Protein AF-A0A2U2SMM6-F1 (afdb_monomer)

pLDDT: mean 83.68, std 15.97, range [36.59, 98.62]

Nearest PDB structures (foldseek):
  8pn9-assembly1_A  TM=6.850E-01  e=2.943E-07  Homo sapiens
  6s7o-assembly1_A  TM=6.054E-01  e=4.670E-07  Homo sapiens
  8b6l-assembly1_I  TM=5.921E-01  e=6.266E-07  Homo sapiens
  1nep-assembly1_A  TM=5.603E-01  e=4.856E-01  Bos taurus
  5dmy-assembly1_C  TM=5.297E-01  e=3.328E-01  Bifidobacterium bifidum

Structure (mmCIF, N/CA/C/O backbone):
data_AF-A0A2U2SMM6-F1
#
_entry.id   AF-A0A2U2SMM6-F1
#
loop_
_atom_site.group_PDB
_atom_site.id
_atom_site.type_symbol
_atom_site.label_atom_id
_atom_site.label_alt_id
_atom_site.label_comp_id
_atom_site.label_asym_id
_atom_site.label_entity_id
_atom_site.label_seq_id
_atom_site.pdbx_PDB_ins_code
_atom_site.Cartn_x
_atom_site.Cartn_y
_atom_site.Cartn_z
_atom_site.occupancy
_atom_site.B_iso_or_equiv
_atom_site.auth_seq_id
_atom_site.auth_comp_id
_atom_site.auth_asym_id
_atom_site.auth_atom_id
_atom_site.pdbx_PDB_model_num
ATOM 1 N N . MET A 1 1 ? -39.827 -13.738 18.208 1.00 89.69 1 MET A N 1
ATOM 2 C CA . MET A 1 1 ? -39.353 -12.750 17.206 1.00 89.69 1 MET A CA 1
ATOM 3 C C . MET A 1 1 ? -38.226 -11.837 17.709 1.00 89.69 1 MET A C 1
ATOM 5 O O . MET A 1 1 ? -37.114 -12.010 17.239 1.00 89.69 1 MET A O 1
ATOM 9 N N . ARG A 1 2 ? -38.421 -10.936 18.695 1.00 92.25 2 ARG A N 1
ATOM 10 C CA . ARG A 1 2 ? -37.373 -9.971 19.138 1.00 92.25 2 ARG A CA 1
ATOM 11 C C . ARG A 1 2 ? -36.010 -10.587 19.500 1.00 92.25 2 ARG A C 1
ATOM 13 O O . ARG A 1 2 ? -34.986 -9.993 19.198 1.00 92.25 2 ARG A O 1
ATOM 20 N N . SER A 1 3 ? -35.983 -11.757 20.148 1.00 95.44 3 SER A N 1
ATOM 21 C CA . SER A 1 3 ? -34.712 -12.427 20.472 1.00 95.44 3 SER A CA 1
ATOM 22 C C . SER A 1 3 ? -34.018 -13.029 19.252 1.00 95.44 3 SER A C 1
ATOM 24 O O . SER A 1 3 ? -32.798 -13.048 19.218 1.00 95.44 3 SER A O 1
ATOM 26 N N . ILE A 1 4 ? -34.787 -13.505 18.271 1.00 96.56 4 ILE A N 1
ATOM 27 C CA . ILE A 1 4 ? -34.250 -14.045 17.018 1.00 96.56 4 ILE A CA 1
ATOM 28 C C . ILE A 1 4 ? -33.611 -12.903 16.225 1.00 96.56 4 ILE A C 1
ATOM 30 O O . ILE A 1 4 ? -32.449 -13.004 15.860 1.00 96.56 4 ILE A O 1
ATOM 34 N N . VAL A 1 5 ? -34.322 -11.777 16.071 1.00 96.00 5 VAL A N 1
ATOM 35 C CA . VAL A 1 5 ? -33.791 -10.576 15.399 1.00 96.00 5 VAL A CA 1
ATOM 36 C C . VAL A 1 5 ? -32.509 -10.094 16.075 1.00 96.00 5 VAL A C 1
ATOM 38 O O . VAL A 1 5 ? -31.534 -9.826 15.392 1.00 96.00 5 VAL A O 1
ATOM 41 N N . PHE A 1 6 ? -32.482 -10.050 17.411 1.00 96.44 6 PHE A N 1
ATOM 42 C CA . PHE A 1 6 ? -31.281 -9.672 18.155 1.00 96.44 6 PHE A CA 1
ATOM 43 C C . PHE A 1 6 ? -30.068 -10.540 17.796 1.00 96.44 6 PHE A C 1
ATOM 45 O O . PHE A 1 6 ? -29.010 -10.002 17.486 1.00 96.44 6 PHE A O 1
ATOM 52 N N . TRP A 1 7 ? -30.220 -11.867 17.833 1.00 97.38 7 TRP A N 1
ATOM 53 C CA . TRP A 1 7 ? -29.115 -12.781 17.543 1.00 97.38 7 TRP A CA 1
ATOM 54 C C . TRP A 1 7 ? -28.696 -12.736 16.076 1.00 97.38 7 TRP A C 1
ATOM 56 O O . TRP A 1 7 ? -27.502 -12.736 15.809 1.00 97.38 7 TRP A O 1
ATOM 66 N N . ILE A 1 8 ? -29.642 -12.595 15.143 1.00 97.50 8 ILE A N 1
ATOM 67 C CA . ILE A 1 8 ? -29.329 -12.384 13.724 1.00 97.50 8 ILE A CA 1
ATOM 68 C C . ILE A 1 8 ? -28.509 -11.102 13.549 1.00 97.50 8 ILE A C 1
ATOM 70 O O . ILE A 1 8 ? -27.441 -11.145 12.948 1.00 97.50 8 ILE A O 1
ATOM 74 N N . SER A 1 9 ? -28.953 -9.973 14.112 1.00 96.06 9 SER A N 1
ATOM 75 C CA . SER A 1 9 ? -28.214 -8.708 14.028 1.00 96.06 9 SER A CA 1
ATOM 76 C C . SER A 1 9 ? -26.827 -8.810 14.663 1.00 96.06 9 SER A C 1
ATOM 78 O O . SER A 1 9 ? -25.858 -8.334 14.083 1.00 96.06 9 SER A O 1
ATOM 80 N N . PHE A 1 10 ? -26.714 -9.455 15.825 1.00 97.56 10 PHE A N 1
ATOM 81 C CA . PHE A 1 10 ? -25.431 -9.681 16.489 1.00 97.56 10 PHE A CA 1
ATOM 82 C C . PHE A 1 10 ? -24.476 -10.504 15.617 1.00 97.56 10 PHE A C 1
ATOM 84 O O . PHE A 1 10 ? -23.332 -10.100 15.417 1.00 97.56 10 PHE A O 1
ATOM 91 N N . THR A 1 11 ? -24.950 -11.619 15.057 1.00 97.69 11 THR A N 1
ATOM 92 C CA . THR A 1 11 ? -24.158 -12.476 14.170 1.00 97.69 11 THR A CA 1
ATOM 93 C C . THR A 1 11 ? -23.747 -11.739 12.900 1.00 97.69 11 THR A C 1
ATOM 95 O O . THR A 1 11 ? -22.588 -11.827 12.516 1.00 97.69 11 THR A O 1
ATOM 98 N N . LEU A 1 12 ? -24.642 -10.967 12.276 1.00 97.25 12 LEU A N 1
ATOM 99 C CA . LEU A 1 12 ? -24.312 -10.178 11.085 1.00 97.25 12 LEU A CA 1
ATOM 100 C C . LEU A 1 12 ? -23.238 -9.123 11.373 1.00 97.25 12 LEU A C 1
ATOM 102 O O . LEU A 1 12 ? -22.287 -9.010 10.605 1.00 97.25 12 LEU A O 1
ATOM 106 N N . VAL A 1 13 ? -23.345 -8.397 12.492 1.00 96.44 13 VAL A N 1
ATOM 107 C CA . VAL A 1 13 ? -22.316 -7.427 12.905 1.00 96.44 13 VAL A CA 1
ATOM 108 C C . VAL A 1 13 ? -20.984 -8.131 13.164 1.00 96.44 13 VAL A C 1
ATOM 110 O O . VAL A 1 13 ? -19.951 -7.641 12.723 1.00 96.44 13 VAL A O 1
ATOM 113 N N . LEU A 1 14 ? -20.993 -9.295 13.823 1.00 97.00 14 LEU A N 1
ATOM 114 C CA . LEU A 1 14 ? -19.779 -10.069 14.091 1.00 97.00 14 LEU A CA 1
ATOM 115 C C . LEU A 1 14 ? -19.124 -10.602 12.806 1.00 97.00 14 LEU A C 1
ATOM 117 O O . LEU A 1 14 ? -17.906 -10.536 12.679 1.00 97.00 14 LEU A O 1
ATOM 121 N N . LEU A 1 15 ? -19.909 -11.108 11.852 1.00 96.44 15 LEU A N 1
ATOM 122 C CA . LEU A 1 15 ? -19.394 -11.595 10.568 1.00 96.44 15 LEU A CA 1
ATOM 123 C C . LEU A 1 15 ? -18.838 -10.451 9.716 1.00 96.44 15 LEU A C 1
ATOM 125 O O . LEU A 1 15 ? -17.751 -10.584 9.165 1.00 96.44 15 LEU A O 1
ATOM 129 N N . ALA A 1 16 ? -19.537 -9.314 9.654 1.00 95.19 16 ALA A N 1
ATOM 130 C CA . ALA A 1 16 ? -19.045 -8.124 8.964 1.00 95.19 16 ALA A CA 1
ATOM 131 C C . ALA A 1 16 ? -17.757 -7.593 9.610 1.00 95.19 16 ALA A C 1
ATOM 133 O O . ALA A 1 16 ? -16.803 -7.262 8.914 1.00 95.19 16 ALA A O 1
ATOM 134 N N . ALA A 1 17 ? -17.693 -7.573 10.941 1.00 93.81 17 ALA A N 1
ATOM 135 C CA . ALA A 1 17 ? -16.488 -7.221 11.676 1.00 93.81 17 ALA A CA 1
ATOM 136 C C . ALA A 1 17 ? -15.315 -8.156 11.372 1.00 93.81 17 ALA A C 1
ATOM 138 O O . ALA A 1 17 ? -14.213 -7.684 11.100 1.00 93.81 17 ALA A O 1
ATOM 139 N N . LEU A 1 18 ? -15.543 -9.472 11.398 1.00 95.25 18 LEU A N 1
ATOM 140 C CA . LEU A 1 18 ? -14.524 -10.457 11.049 1.00 95.25 18 LEU A CA 1
ATOM 141 C C . LEU A 1 18 ? -14.040 -10.228 9.614 1.00 95.25 18 LEU A C 1
ATOM 143 O O . LEU A 1 18 ? -12.838 -10.133 9.391 1.00 95.25 18 LEU A O 1
ATOM 147 N N . ALA A 1 19 ? -14.961 -10.042 8.665 1.00 94.06 19 ALA A N 1
ATOM 148 C CA . ALA A 1 19 ? -14.625 -9.780 7.271 1.00 94.06 19 ALA A CA 1
ATOM 149 C C . ALA A 1 19 ? -13.819 -8.476 7.090 1.00 94.06 19 ALA A C 1
ATOM 151 O O . ALA A 1 19 ? -12.854 -8.442 6.337 1.00 94.06 19 ALA A O 1
ATOM 152 N N . LEU A 1 20 ? -14.148 -7.394 7.791 1.00 92.88 20 LEU A N 1
ATOM 153 C CA . LEU A 1 20 ? -13.409 -6.135 7.640 1.00 92.88 20 LEU A CA 1
ATOM 154 C C . LEU A 1 20 ? -12.051 -6.147 8.362 1.00 92.88 20 LEU A C 1
ATOM 156 O O . LEU A 1 20 ? -11.083 -5.583 7.856 1.00 92.88 20 LEU A O 1
ATOM 160 N N . THR A 1 21 ? -11.956 -6.805 9.521 1.00 92.44 21 THR A N 1
ATOM 161 C CA . THR A 1 21 ? -10.705 -6.888 10.304 1.00 92.44 21 THR A CA 1
ATOM 162 C C . THR A 1 21 ? -9.704 -7.895 9.733 1.00 92.44 21 THR A C 1
ATOM 164 O O . THR A 1 21 ? -8.502 -7.725 9.933 1.00 92.44 21 THR A O 1
ATOM 167 N N . THR A 1 22 ? -10.171 -8.910 8.996 1.00 95.50 22 THR A N 1
ATOM 168 C CA . THR A 1 22 ? -9.312 -9.891 8.301 1.00 95.50 22 THR A CA 1
ATOM 169 C C . THR A 1 22 ? -9.008 -9.529 6.844 1.00 95.50 22 THR A C 1
ATOM 171 O O . THR A 1 22 ? -8.208 -10.205 6.200 1.00 95.50 22 THR A O 1
ATOM 174 N N . TYR A 1 23 ? -9.547 -8.418 6.333 1.00 93.75 23 TYR A N 1
ATOM 175 C CA . TYR A 1 23 ? -9.072 -7.846 5.075 1.00 93.75 23 TYR A CA 1
ATOM 176 C C . TYR A 1 23 ? -7.577 -7.521 5.182 1.00 93.75 23 TYR A C 1
ATOM 178 O O . TYR A 1 23 ? -7.155 -6.809 6.103 1.00 93.75 23 TYR A O 1
ATOM 186 N N . ARG A 1 24 ? -6.783 -8.005 4.226 1.00 93.12 24 ARG A N 1
ATOM 187 C CA . ARG A 1 24 ? -5.315 -7.894 4.179 1.00 93.12 24 ARG A CA 1
ATOM 188 C C . ARG A 1 24 ? -4.591 -8.628 5.308 1.00 93.12 24 ARG A C 1
ATOM 190 O O . ARG A 1 24 ? -3.498 -8.234 5.713 1.00 93.12 24 ARG A O 1
ATOM 197 N N . ILE A 1 25 ? -5.201 -9.672 5.873 1.00 95.62 25 ILE A N 1
ATOM 198 C CA . ILE A 1 25 ? -4.569 -10.430 6.961 1.00 95.62 25 ILE A CA 1
ATOM 199 C C . ILE A 1 25 ? -3.260 -11.097 6.516 1.00 95.62 25 ILE A C 1
ATOM 201 O O . ILE A 1 25 ? -2.358 -11.235 7.339 1.00 95.62 25 ILE A O 1
ATOM 205 N N . ASP A 1 26 ? -3.113 -11.442 5.236 1.00 95.94 26 ASP A N 1
ATOM 206 C CA . ASP A 1 26 ? -1.915 -12.099 4.703 1.00 95.94 26 ASP A CA 1
ATOM 207 C C . ASP A 1 26 ? -0.988 -11.152 3.930 1.00 95.94 26 ASP A C 1
ATOM 209 O O . ASP A 1 26 ? -0.056 -11.587 3.264 1.00 95.94 26 ASP A O 1
ATOM 213 N N . GLU A 1 27 ? -1.211 -9.838 4.026 1.00 93.06 27 GLU A N 1
ATOM 214 C CA . GLU A 1 27 ? -0.372 -8.858 3.340 1.00 93.06 27 GLU A CA 1
ATOM 215 C C . GLU A 1 27 ? 1.098 -8.984 3.790 1.00 93.06 27 GLU A C 1
ATOM 217 O O . GLU A 1 27 ? 1.369 -8.953 4.999 1.00 93.06 27 GLU A O 1
ATOM 222 N N . PRO A 1 28 ? 2.068 -9.073 2.869 1.00 92.56 28 PRO A N 1
ATOM 223 C CA . PRO A 1 28 ? 3.480 -8.937 3.208 1.00 92.56 28 PRO A CA 1
ATOM 224 C C . PRO A 1 28 ? 3.802 -7.554 3.808 1.00 92.56 28 PRO A C 1
ATOM 226 O O . PRO A 1 28 ? 3.028 -6.603 3.671 1.00 92.56 28 PRO A O 1
ATOM 229 N N . PRO A 1 29 ? 4.949 -7.388 4.490 1.00 89.44 29 PRO A N 1
ATOM 230 C CA . PRO A 1 29 ? 5.309 -6.136 5.154 1.00 89.44 29 PRO A CA 1
ATOM 231 C C . PRO A 1 29 ? 5.836 -5.064 4.183 1.00 89.44 29 PRO A C 1
ATOM 233 O O . PRO A 1 29 ? 6.848 -4.432 4.461 1.00 89.44 29 PRO A O 1
ATOM 236 N N . TRP A 1 30 ? 5.172 -4.836 3.049 1.00 86.06 30 TRP A N 1
ATOM 237 C CA . TRP A 1 30 ? 5.550 -3.796 2.080 1.00 86.06 30 TRP A CA 1
ATOM 238 C C . TRP A 1 30 ? 4.774 -2.479 2.237 1.00 86.06 30 TRP A C 1
ATOM 240 O O . TRP A 1 30 ? 5.051 -1.507 1.530 1.00 86.06 30 TRP A O 1
ATOM 250 N N . GLU A 1 31 ? 3.797 -2.429 3.149 1.00 81.81 31 GLU A N 1
ATOM 251 C CA . GLU A 1 31 ? 3.084 -1.194 3.495 1.00 81.81 31 GLU A CA 1
ATOM 252 C C . GLU A 1 31 ? 3.993 -0.240 4.291 1.00 81.81 31 GLU A C 1
ATOM 254 O O . GLU A 1 31 ? 4.790 -0.692 5.110 1.00 81.81 31 GLU A O 1
ATOM 259 N N . PRO A 1 32 ? 3.881 1.084 4.133 1.00 77.75 32 PRO A N 1
ATOM 260 C CA . PRO A 1 32 ? 4.645 2.023 4.939 1.00 77.75 32 PRO A CA 1
ATOM 261 C C . PRO A 1 32 ? 4.164 2.091 6.398 1.00 77.75 32 PRO A C 1
ATOM 263 O O . PRO A 1 32 ? 3.060 1.677 6.755 1.00 77.75 32 PRO A O 1
ATOM 266 N N . GLY A 1 33 ? 5.005 2.674 7.253 1.00 84.81 33 GLY A N 1
ATOM 267 C CA . GLY A 1 33 ? 4.654 3.015 8.630 1.00 84.81 33 GLY A CA 1
ATOM 268 C C . GLY A 1 33 ? 4.640 1.826 9.594 1.00 84.81 33 GLY A C 1
ATOM 269 O O . GLY A 1 33 ? 5.467 0.918 9.528 1.00 84.81 33 GLY A O 1
ATOM 270 N N . HIS A 1 34 ? 3.717 1.858 10.556 1.00 87.12 34 HIS A N 1
ATOM 271 C CA . HIS A 1 34 ? 3.714 0.916 11.679 1.00 87.12 34 HIS A CA 1
ATOM 272 C C . HIS A 1 34 ? 3.330 -0.518 11.291 1.00 87.12 34 HIS A C 1
ATOM 274 O O . HIS A 1 34 ? 3.773 -1.454 11.958 1.00 87.12 34 HIS A O 1
ATOM 280 N N . GLN A 1 35 ? 2.549 -0.700 10.218 1.00 87.31 35 GLN A N 1
ATOM 281 C CA . GLN A 1 35 ? 2.131 -2.022 9.735 1.00 87.31 35 GLN A CA 1
ATOM 282 C C . GLN A 1 35 ? 3.355 -2.890 9.417 1.00 87.31 35 GLN A C 1
ATOM 284 O O . GLN A 1 35 ? 3.536 -3.947 10.020 1.00 87.31 35 GLN A O 1
ATOM 289 N N . SER A 1 36 ? 4.244 -2.429 8.536 1.00 86.00 36 SER A N 1
ATOM 290 C CA . SER A 1 36 ? 5.443 -3.189 8.169 1.00 86.00 36 SER A CA 1
ATOM 291 C C . SER A 1 36 ? 6.493 -3.230 9.270 1.00 86.00 36 SER A C 1
ATOM 293 O O . SER A 1 36 ? 7.111 -4.272 9.488 1.00 86.00 36 SER A O 1
ATOM 295 N N . PHE A 1 37 ? 6.658 -2.137 10.018 1.00 89.06 37 PHE A N 1
ATOM 296 C CA . PHE A 1 37 ? 7.604 -2.075 11.129 1.00 89.06 37 PHE A CA 1
ATOM 297 C C . PHE A 1 37 ? 7.332 -3.161 12.178 1.00 89.06 37 PHE A C 1
ATOM 299 O O . PHE A 1 37 ? 8.247 -3.891 12.563 1.00 89.06 37 PHE A O 1
ATOM 306 N N . HIS A 1 38 ? 6.077 -3.308 12.615 1.00 92.62 38 HIS A N 1
ATOM 307 C CA . HIS A 1 38 ? 5.708 -4.321 13.605 1.00 92.62 38 HIS A CA 1
ATOM 308 C C . HIS A 1 38 ? 5.650 -5.732 13.014 1.00 92.62 38 HIS A C 1
ATOM 310 O O . HIS A 1 38 ? 5.962 -6.690 13.723 1.00 92.62 38 HIS A O 1
ATOM 316 N N . MET A 1 39 ? 5.331 -5.865 11.723 1.00 92.50 39 MET A N 1
ATOM 317 C CA . MET A 1 39 ? 5.421 -7.142 11.006 1.00 92.50 39 MET A CA 1
ATOM 318 C C . MET A 1 39 ? 6.860 -7.650 10.850 1.00 92.50 39 MET A C 1
ATOM 320 O O . MET A 1 39 ? 7.069 -8.856 10.791 1.00 92.50 39 MET A O 1
ATOM 324 N N . GLY A 1 40 ? 7.859 -6.768 10.825 1.00 87.94 40 GLY A N 1
ATOM 325 C CA . GLY A 1 40 ? 9.264 -7.175 10.877 1.00 87.94 40 GLY A CA 1
ATOM 326 C C . GLY A 1 40 ? 9.735 -7.581 12.279 1.00 87.94 40 GLY A C 1
ATOM 327 O O . GLY A 1 40 ? 10.686 -8.329 12.442 1.00 87.94 40 GLY A O 1
ATOM 328 N N . GLU A 1 41 ? 9.094 -7.093 13.335 1.00 92.31 41 GLU A N 1
ATOM 329 C CA . GLU A 1 41 ? 9.627 -7.237 14.690 1.00 92.31 41 GLU A CA 1
ATOM 330 C C . GLU A 1 41 ? 9.062 -8.447 15.444 1.00 92.31 41 GLU A C 1
ATOM 332 O O . GLU A 1 41 ? 9.787 -9.373 15.807 1.00 92.31 41 GLU A O 1
ATOM 337 N N . TYR A 1 42 ? 7.760 -8.427 15.726 1.00 95.88 42 TYR A N 1
ATOM 338 C CA . TYR A 1 42 ? 7.137 -9.421 16.598 1.00 95.88 42 TYR A CA 1
ATOM 339 C C . TYR A 1 42 ? 7.062 -10.812 15.954 1.00 95.88 42 TYR A C 1
ATOM 341 O O . TYR A 1 42 ? 7.335 -11.788 16.656 1.00 95.88 42 TYR A O 1
ATOM 349 N N . PRO A 1 43 ? 6.776 -10.932 14.641 1.00 95.94 43 PRO A N 1
ATOM 350 C CA . PRO A 1 43 ? 6.918 -12.181 13.892 1.00 95.94 43 PRO A CA 1
ATOM 351 C C . PRO A 1 43 ? 8.294 -12.833 14.012 1.00 95.94 43 PRO A C 1
ATOM 353 O O . PRO A 1 43 ? 8.378 -14.039 14.229 1.00 95.94 43 PRO A O 1
ATOM 356 N N . ARG A 1 44 ? 9.371 -12.045 13.937 1.00 95.31 44 ARG A N 1
ATOM 357 C CA . ARG A 1 44 ? 10.743 -12.541 14.099 1.00 95.31 44 ARG A CA 1
ATOM 358 C C . ARG A 1 44 ? 10.980 -13.078 15.508 1.00 95.31 44 ARG A C 1
ATOM 360 O O . ARG A 1 44 ? 11.442 -14.202 15.673 1.00 95.31 44 ARG A O 1
ATOM 367 N N . ASN A 1 45 ? 10.598 -12.308 16.527 1.00 96.69 45 ASN A N 1
ATOM 368 C CA . ASN A 1 45 ? 10.727 -12.735 17.924 1.00 96.69 45 ASN A CA 1
ATOM 369 C C . ASN A 1 45 ? 9.945 -14.039 18.180 1.00 96.69 45 ASN A C 1
ATOM 371 O O . ASN A 1 45 ? 10.409 -14.920 18.901 1.00 96.69 45 ASN A O 1
ATOM 375 N N . ALA A 1 46 ? 8.772 -14.180 17.554 1.00 97.69 46 ALA A N 1
ATOM 376 C CA . ALA A 1 46 ? 7.951 -15.381 17.627 1.00 97.69 46 ALA A CA 1
ATOM 377 C C . ALA A 1 46 ? 8.601 -16.591 16.937 1.00 97.69 46 ALA A C 1
ATOM 379 O O . ALA A 1 46 ? 8.597 -17.687 17.497 1.00 97.69 46 ALA A O 1
ATOM 380 N N . LEU A 1 47 ? 9.192 -16.393 15.754 1.00 96.69 47 LEU A N 1
ATOM 381 C CA . LEU A 1 47 ? 9.960 -17.421 15.046 1.00 96.69 47 LEU A CA 1
ATOM 382 C C . LEU A 1 47 ? 11.144 -17.910 15.892 1.00 96.69 47 LEU A C 1
ATOM 384 O O . LEU A 1 47 ? 11.400 -19.112 15.969 1.00 96.69 47 LEU A O 1
ATOM 388 N N . ASN A 1 48 ? 11.804 -16.999 16.608 1.00 97.38 48 ASN A N 1
ATOM 389 C CA . ASN A 1 48 ? 12.936 -17.328 17.468 1.00 97.38 48 ASN A CA 1
ATOM 390 C C . ASN A 1 48 ? 1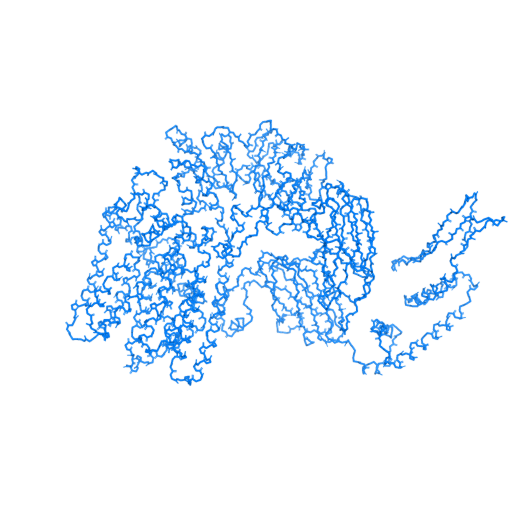2.566 -18.220 18.667 1.00 97.38 48 ASN A C 1
ATOM 392 O O . ASN A 1 48 ? 13.407 -18.999 19.120 1.00 97.38 48 ASN A O 1
ATOM 396 N N . TYR A 1 49 ? 11.313 -18.214 19.139 1.00 98.06 49 TYR A N 1
ATOM 397 C CA . TYR A 1 49 ? 10.869 -19.217 20.117 1.00 98.06 49 TYR A CA 1
ATOM 398 C C . TYR A 1 49 ? 10.865 -20.633 19.548 1.00 98.06 49 TYR A C 1
ATOM 400 O O . TYR A 1 49 ? 11.247 -21.568 20.253 1.00 98.06 49 TYR A O 1
ATOM 408 N N . LEU A 1 50 ? 10.464 -20.791 18.286 1.00 97.12 50 LEU A N 1
ATOM 409 C CA . LEU A 1 50 ? 10.472 -22.086 17.606 1.00 97.12 50 LEU A CA 1
ATOM 410 C C . LEU A 1 50 ? 11.898 -22.516 17.247 1.00 97.12 50 LEU A C 1
ATOM 412 O O . LEU A 1 50 ? 12.228 -23.690 17.384 1.00 97.12 50 LEU A O 1
ATOM 416 N N . ARG A 1 51 ? 12.756 -21.563 16.859 1.00 95.25 51 ARG A N 1
ATOM 417 C CA . ARG A 1 51 ? 14.162 -21.806 16.500 1.00 95.25 51 ARG A CA 1
ATOM 418 C C . ARG A 1 51 ? 15.013 -22.247 17.688 1.00 95.25 51 ARG A C 1
ATOM 420 O O . ARG A 1 51 ? 15.720 -23.245 17.603 1.00 95.25 51 ARG A O 1
ATOM 427 N N . TYR A 1 52 ? 14.977 -21.493 18.786 1.00 96.50 52 TYR A N 1
ATOM 428 C CA . TYR A 1 52 ? 15.873 -21.718 19.926 1.00 96.50 52 TYR A CA 1
ATOM 429 C C . TYR A 1 52 ? 15.221 -22.530 21.053 1.00 96.50 52 TYR A C 1
ATOM 431 O O . TYR A 1 52 ? 15.931 -23.062 21.907 1.00 96.50 52 TYR A O 1
ATOM 439 N N . GLY A 1 53 ? 13.891 -22.647 21.054 1.00 97.19 53 GLY A N 1
ATOM 440 C CA . GLY A 1 53 ? 13.104 -23.305 22.092 1.00 97.19 53 GLY A CA 1
ATOM 441 C C . GLY A 1 53 ? 12.735 -22.370 23.248 1.00 97.19 53 GLY A C 1
ATOM 442 O O . GLY A 1 53 ? 13.577 -21.657 23.791 1.00 97.19 53 GLY A O 1
ATOM 443 N N . TYR A 1 54 ? 11.474 -22.430 23.687 1.00 97.56 54 TYR A N 1
ATOM 444 C CA . TYR A 1 54 ? 10.891 -21.555 24.720 1.00 97.56 54 TYR A CA 1
ATOM 445 C C . TYR A 1 54 ? 11.696 -21.455 26.026 1.00 97.56 54 TYR A C 1
ATOM 447 O O . TYR A 1 54 ? 11.783 -20.384 26.624 1.00 97.56 54 TYR A O 1
ATOM 455 N N . LEU A 1 55 ? 12.277 -22.568 26.488 1.00 96.94 55 LEU A N 1
ATOM 456 C CA . LEU A 1 55 ? 13.061 -22.586 27.726 1.00 96.94 55 LEU A CA 1
ATOM 457 C C . LEU A 1 55 ? 14.419 -21.907 27.550 1.00 96.94 55 LEU A C 1
ATOM 459 O O . LEU A 1 55 ? 14.858 -21.177 28.434 1.00 96.94 55 LEU A O 1
ATOM 463 N N . ARG A 1 56 ? 15.070 -22.121 26.402 1.00 96.38 56 ARG A N 1
ATOM 464 C CA . ARG A 1 56 ? 16.393 -21.560 26.116 1.00 96.38 56 ARG A CA 1
ATOM 465 C C . ARG A 1 56 ? 16.342 -20.046 25.965 1.00 96.38 56 ARG A C 1
ATOM 467 O O . ARG A 1 56 ? 17.261 -19.364 26.401 1.00 96.38 56 ARG A O 1
ATOM 474 N N . THR A 1 57 ? 15.266 -19.528 25.381 1.00 97.50 57 THR A N 1
ATOM 475 C CA . THR A 1 57 ? 15.044 -18.083 25.287 1.00 97.50 57 THR A CA 1
ATOM 476 C C . THR A 1 57 ? 14.632 -17.461 26.622 1.00 97.50 57 THR A C 1
ATOM 478 O O . THR A 1 57 ? 14.471 -16.249 26.702 1.00 97.50 57 THR A O 1
ATOM 481 N N . GLY A 1 58 ? 14.362 -18.258 27.665 1.00 96.62 58 GLY A N 1
ATOM 482 C CA . GLY A 1 58 ? 13.803 -17.759 28.923 1.00 96.62 58 GLY A CA 1
ATOM 483 C C . GLY A 1 58 ? 12.490 -16.987 28.733 1.00 96.62 58 GLY A C 1
ATOM 484 O O . GLY A 1 58 ? 12.181 -16.093 29.522 1.00 96.62 58 GLY A O 1
ATOM 485 N N . LEU A 1 59 ? 11.750 -17.302 27.660 1.00 96.50 59 LEU A N 1
ATOM 486 C CA . LEU A 1 59 ? 10.585 -16.564 27.162 1.00 96.50 59 LEU A CA 1
ATOM 487 C C . LEU A 1 59 ? 10.871 -15.102 26.765 1.00 96.50 59 LEU A C 1
ATOM 489 O O . LEU A 1 59 ? 9.931 -14.344 26.551 1.00 96.50 59 LEU A O 1
ATOM 493 N N . GLY A 1 60 ? 12.130 -14.682 26.638 1.00 96.56 60 GLY A N 1
ATOM 494 C CA . GLY A 1 60 ? 12.519 -13.337 26.210 1.00 96.56 60 GLY A CA 1
ATOM 495 C C . GLY A 1 60 ? 12.306 -13.092 24.715 1.00 96.56 60 GLY A C 1
ATOM 496 O O . GLY A 1 60 ? 12.232 -14.031 23.924 1.00 96.56 60 GLY A O 1
ATOM 497 N N . LEU A 1 61 ? 12.219 -11.821 24.319 1.00 96.69 61 LEU A N 1
ATOM 498 C CA . LEU A 1 61 ? 12.115 -11.424 22.914 1.00 96.69 61 LEU A CA 1
ATOM 499 C C . LEU A 1 61 ? 13.497 -11.492 22.254 1.00 96.69 61 LEU A C 1
ATOM 501 O O . LEU A 1 61 ? 14.266 -10.538 22.321 1.00 96.69 61 LEU A O 1
ATOM 505 N N . VAL A 1 62 ? 13.830 -12.637 21.667 1.00 96.94 62 VAL A N 1
ATOM 506 C CA . VAL A 1 62 ? 15.141 -12.869 21.043 1.00 96.94 62 VAL A CA 1
ATOM 507 C C . VAL A 1 62 ? 15.240 -12.151 19.696 1.00 96.94 62 VAL A C 1
ATOM 509 O O . VAL A 1 62 ? 14.376 -12.342 18.839 1.00 96.94 62 VAL A O 1
ATOM 512 N N . GLU A 1 63 ? 16.307 -11.378 19.486 1.00 95.12 63 GLU A N 1
ATOM 513 C CA . GLU A 1 63 ? 16.527 -10.568 18.274 1.00 95.12 63 GLU A CA 1
ATOM 514 C C . GLU A 1 63 ? 17.517 -11.172 17.270 1.00 95.12 63 GLU A C 1
ATOM 516 O O . GLU A 1 63 ? 17.721 -10.591 16.202 1.00 95.12 63 GLU A O 1
ATOM 521 N N . ASN A 1 64 ? 18.125 -12.318 17.586 1.00 94.25 64 ASN A N 1
ATOM 522 C CA . ASN A 1 64 ? 19.059 -13.001 16.692 1.00 94.25 64 ASN A CA 1
ATOM 523 C C . ASN A 1 64 ? 18.435 -13.274 15.309 1.00 94.25 64 ASN A C 1
ATOM 525 O O . ASN A 1 64 ? 17.240 -13.555 15.189 1.00 94.25 64 ASN A O 1
ATOM 529 N N . LEU A 1 65 ? 19.276 -13.195 14.275 1.00 92.88 65 LEU A N 1
ATOM 530 C CA . LEU A 1 65 ? 18.948 -13.494 12.879 1.00 92.88 65 LEU A CA 1
ATOM 531 C C . LEU A 1 65 ? 19.629 -14.798 12.453 1.00 92.88 65 LEU A C 1
ATOM 533 O O . LEU A 1 65 ? 20.720 -15.103 12.935 1.00 92.88 65 LEU A O 1
ATOM 537 N N . GLY A 1 66 ? 19.025 -15.523 11.512 1.00 89.56 66 GLY A N 1
ATOM 538 C CA . GLY A 1 66 ? 19.576 -16.765 10.962 1.00 89.56 66 GLY A CA 1
ATOM 539 C C . GLY A 1 66 ? 19.498 -17.975 11.893 1.00 89.56 66 GLY A C 1
ATOM 540 O O . GLY A 1 66 ? 19.075 -17.895 13.048 1.00 89.56 66 GLY A O 1
ATOM 541 N N . GLU A 1 67 ? 19.899 -19.134 11.375 1.00 87.94 67 GLU A N 1
ATOM 542 C CA . GLU A 1 67 ? 19.710 -20.429 12.045 1.00 87.94 67 GLU A CA 1
ATOM 543 C C . GLU A 1 67 ? 20.828 -20.806 13.026 1.00 87.94 67 GLU A C 1
ATOM 545 O O . GLU A 1 67 ? 20.757 -21.853 13.670 1.00 87.94 67 GLU A O 1
ATOM 550 N N . ASP A 1 68 ? 21.859 -19.971 13.173 1.00 87.38 68 ASP A N 1
ATOM 551 C CA . ASP A 1 68 ? 22.987 -20.267 14.052 1.00 87.38 68 ASP A CA 1
ATOM 552 C C . ASP A 1 68 ? 22.562 -20.245 15.528 1.00 87.38 68 ASP A C 1
ATOM 554 O O . ASP A 1 68 ? 22.463 -19.208 16.188 1.00 87.38 68 ASP A O 1
ATOM 558 N N . THR A 1 69 ? 22.317 -21.441 16.059 1.00 88.00 69 THR A N 1
ATOM 559 C CA . THR A 1 69 ? 21.963 -21.655 17.460 1.00 88.00 69 THR A CA 1
ATOM 560 C C . THR A 1 69 ? 23.160 -21.685 18.398 1.00 88.00 69 THR A C 1
ATOM 562 O O . THR A 1 69 ? 22.963 -21.918 19.587 1.00 88.00 69 THR A O 1
ATOM 565 N N . SER A 1 70 ? 24.386 -21.442 17.938 1.00 88.25 70 SER A N 1
ATOM 566 C CA . SER A 1 70 ? 25.554 -21.351 18.822 1.00 88.25 70 SER A CA 1
ATOM 567 C C . SER A 1 70 ? 25.764 -19.947 19.398 1.00 88.25 70 SER A C 1
ATOM 569 O O . SER A 1 70 ? 26.383 -19.808 20.455 1.00 88.25 70 SER A O 1
ATOM 571 N N . GLN A 1 71 ? 25.209 -18.913 18.757 1.00 89.12 71 GLN A N 1
ATOM 572 C CA . GLN A 1 71 ? 25.428 -17.526 19.162 1.00 89.12 71 GLN A CA 1
ATOM 573 C C . GLN A 1 71 ? 24.776 -17.198 20.512 1.00 89.12 71 GLN A C 1
ATOM 575 O O . GLN A 1 71 ? 23.699 -17.718 20.835 1.00 89.12 71 GLN A O 1
ATOM 580 N N . PRO A 1 72 ? 25.394 -16.300 21.304 1.00 94.69 72 PRO A N 1
ATOM 581 C CA . PRO A 1 72 ? 24.737 -15.705 22.455 1.00 94.69 72 PRO A CA 1
ATOM 582 C C . PRO A 1 72 ? 23.417 -15.053 22.040 1.00 94.69 72 PRO A C 1
ATOM 584 O O . PRO A 1 72 ? 23.342 -14.351 21.029 1.00 94.69 72 PRO A O 1
ATOM 587 N N . LEU A 1 73 ? 22.371 -15.290 22.830 1.00 96.31 73 LEU A N 1
ATOM 588 C CA . LEU A 1 73 ? 21.065 -14.710 22.560 1.00 96.31 73 LEU A CA 1
ATOM 589 C C . LEU A 1 73 ? 21.077 -13.222 22.915 1.00 96.31 73 LEU A C 1
ATOM 591 O O . LEU A 1 73 ? 21.447 -12.843 24.028 1.00 96.31 73 LEU A O 1
ATOM 595 N N . THR A 1 74 ? 20.659 -12.391 21.968 1.00 95.62 74 THR A N 1
ATOM 596 C CA . THR A 1 74 ? 20.384 -10.975 22.191 1.00 95.62 74 THR A CA 1
ATOM 597 C C . THR A 1 74 ? 18.900 -10.812 22.462 1.00 95.62 74 THR A C 1
ATOM 599 O O . THR A 1 74 ? 18.057 -11.413 21.794 1.00 95.62 74 THR A O 1
ATOM 602 N N . TYR A 1 75 ? 18.570 -10.016 23.475 1.00 96.12 75 TYR A N 1
ATOM 603 C CA . TYR A 1 75 ? 17.194 -9.841 23.911 1.00 96.12 75 TYR A CA 1
ATOM 604 C C . TYR A 1 75 ? 16.769 -8.392 23.821 1.00 96.12 75 TYR A C 1
ATOM 606 O O . TYR A 1 75 ? 17.445 -7.488 24.315 1.00 96.12 75 TYR A O 1
ATOM 614 N N . ARG A 1 76 ? 15.558 -8.218 23.313 1.00 93.69 76 ARG A N 1
ATOM 615 C CA . ARG A 1 76 ? 14.789 -7.000 23.449 1.00 93.69 76 ARG A CA 1
ATOM 616 C C . ARG A 1 76 ? 14.009 -7.033 24.758 1.00 93.69 76 ARG A C 1
ATOM 618 O O . ARG A 1 76 ? 13.205 -7.934 24.987 1.00 93.69 76 ARG A O 1
ATOM 625 N N . VAL A 1 77 ? 14.235 -6.053 25.627 1.00 94.00 77 VAL A N 1
ATOM 626 C CA . VAL A 1 77 ? 13.591 -6.014 26.952 1.00 94.00 77 VAL A CA 1
ATOM 627 C C . VAL A 1 77 ? 12.520 -4.939 27.076 1.00 94.00 77 VAL A C 1
ATOM 629 O O . VAL A 1 77 ? 11.738 -4.986 28.012 1.00 94.00 77 VAL A O 1
ATOM 632 N N . ASP A 1 78 ? 12.400 -3.998 26.145 1.00 90.50 78 ASP A N 1
ATOM 633 C CA . ASP A 1 78 ? 11.448 -2.876 26.226 1.00 90.50 78 ASP A CA 1
ATOM 634 C C . ASP A 1 78 ? 9.981 -3.244 25.976 1.00 90.50 78 ASP A C 1
ATOM 636 O O . ASP A 1 78 ? 9.086 -2.420 26.167 1.00 90.50 78 ASP A O 1
ATOM 640 N N . HIS A 1 79 ? 9.717 -4.496 25.607 1.00 93.00 79 HIS A N 1
ATOM 641 C CA . HIS A 1 79 ? 8.376 -5.040 25.432 1.00 93.00 79 HIS A CA 1
ATOM 642 C C . HIS A 1 79 ? 8.229 -6.402 26.106 1.00 93.00 79 HIS A C 1
ATOM 644 O O . HIS A 1 79 ? 9.182 -7.169 26.236 1.00 93.00 79 HIS A O 1
ATOM 650 N N . GLN A 1 80 ? 7.000 -6.713 26.512 1.00 95.00 80 GLN A N 1
ATOM 651 C CA . GLN A 1 80 ? 6.674 -7.975 27.160 1.00 95.00 80 GLN A CA 1
ATOM 652 C C . GLN A 1 80 ? 6.397 -9.100 26.149 1.00 95.00 80 GLN A C 1
ATOM 654 O O . GLN A 1 80 ? 5.955 -8.838 25.026 1.00 95.00 80 GLN A O 1
ATOM 659 N N . PRO A 1 81 ? 6.622 -10.371 26.530 1.00 95.94 81 PRO A N 1
ATOM 660 C CA . PRO A 1 81 ? 6.700 -11.467 25.567 1.00 95.94 81 PRO A CA 1
ATOM 661 C C . PRO A 1 81 ? 5.356 -12.049 25.120 1.00 95.94 81 PRO A C 1
ATOM 663 O O . PRO A 1 81 ? 5.330 -12.872 24.206 1.00 95.94 81 PRO A O 1
ATOM 666 N N . MET A 1 82 ? 4.231 -11.657 25.731 1.00 96.69 82 MET A N 1
ATOM 667 C CA . MET A 1 82 ? 2.950 -12.345 25.516 1.00 96.69 82 MET A CA 1
ATOM 668 C C . MET A 1 82 ? 2.530 -12.395 24.044 1.00 96.69 82 MET A C 1
ATOM 670 O O . MET A 1 82 ? 2.105 -13.446 23.572 1.00 96.69 82 MET A O 1
ATOM 674 N N . LEU A 1 83 ? 2.656 -11.294 23.297 1.00 96.81 83 LEU A N 1
ATOM 675 C CA . LEU A 1 83 ? 2.232 -11.294 21.897 1.00 96.81 83 LEU A CA 1
ATOM 676 C C . LEU A 1 83 ? 3.096 -12.235 21.029 1.00 96.81 83 LEU A C 1
ATOM 678 O O . LEU A 1 83 ? 2.510 -13.096 20.373 1.00 96.81 83 LEU A O 1
ATOM 682 N N . PRO A 1 84 ? 4.441 -12.147 21.018 1.00 97.81 84 PRO A N 1
ATOM 683 C CA . PRO A 1 84 ? 5.268 -13.103 20.279 1.00 97.81 84 PRO A CA 1
ATOM 684 C C . PRO A 1 84 ? 5.074 -14.559 20.701 1.00 97.81 84 PRO A C 1
ATOM 686 O O . PRO A 1 84 ? 5.129 -15.440 19.847 1.00 97.81 84 PRO A O 1
ATOM 689 N N . LEU A 1 85 ? 4.773 -14.833 21.975 1.00 97.81 85 LEU A N 1
ATOM 690 C CA . LEU A 1 85 ? 4.420 -16.185 22.421 1.00 97.81 85 LEU A CA 1
ATOM 691 C C . LEU A 1 85 ? 3.136 -16.678 21.742 1.00 97.81 85 LEU A C 1
ATOM 693 O O . LEU A 1 85 ? 3.114 -17.785 21.205 1.00 97.81 85 LEU A O 1
ATOM 697 N N . LEU A 1 86 ? 2.092 -15.848 21.694 1.00 97.75 86 LEU A N 1
ATOM 698 C CA . LEU A 1 86 ? 0.857 -16.179 20.981 1.00 97.75 86 LEU A CA 1
ATOM 699 C C . LEU A 1 86 ? 1.105 -16.364 19.476 1.00 97.75 86 LEU A C 1
ATOM 701 O O . LEU A 1 86 ? 0.662 -17.355 18.904 1.00 97.75 86 LEU A O 1
ATOM 705 N N . ILE A 1 87 ? 1.873 -15.477 18.837 1.00 98.25 87 ILE A N 1
ATOM 706 C CA . ILE A 1 87 ? 2.230 -15.626 17.415 1.00 98.25 87 ILE A CA 1
ATOM 707 C C . ILE A 1 87 ? 3.006 -16.931 17.182 1.00 98.25 87 ILE A C 1
ATOM 709 O O . ILE A 1 87 ? 2.709 -17.655 16.237 1.00 98.25 87 ILE A O 1
ATOM 713 N N . SER A 1 88 ? 3.943 -17.287 18.066 1.00 98.38 88 SER A N 1
ATOM 714 C CA . SER A 1 88 ? 4.725 -18.525 17.937 1.00 98.38 88 SER A CA 1
ATOM 715 C C . SER A 1 88 ? 3.849 -19.774 18.024 1.00 98.38 88 SER A C 1
ATOM 717 O O . SER A 1 88 ? 4.113 -20.755 17.337 1.00 98.38 88 SER A O 1
ATOM 719 N N . LEU A 1 89 ? 2.764 -19.720 18.806 1.00 97.75 89 LEU A N 1
ATOM 720 C CA . LEU A 1 89 ? 1.774 -20.790 18.860 1.00 97.75 89 LEU A CA 1
ATOM 721 C C . LEU A 1 89 ? 1.011 -20.902 17.534 1.00 97.75 89 LEU A C 1
ATOM 723 O O . LEU A 1 89 ? 0.800 -22.012 17.056 1.00 97.75 89 LEU A O 1
ATOM 727 N N . ALA A 1 90 ? 0.636 -19.779 16.909 1.00 98.00 90 ALA A N 1
ATOM 728 C CA . ALA A 1 90 ? 0.046 -19.808 15.569 1.00 98.00 90 ALA A CA 1
ATOM 729 C C . ALA A 1 90 ? 1.025 -20.398 14.542 1.00 98.00 90 ALA A C 1
ATOM 731 O O . ALA A 1 90 ? 0.627 -21.248 13.751 1.00 98.00 90 ALA A O 1
ATOM 732 N N . TYR A 1 91 ? 2.306 -20.022 14.599 1.00 98.12 91 TYR A N 1
ATOM 733 C CA . TYR A 1 91 ? 3.338 -20.594 13.731 1.00 98.12 91 TYR A CA 1
ATOM 734 C C . TYR A 1 91 ? 3.536 -22.093 13.942 1.00 98.12 91 TYR A C 1
ATOM 736 O O . TYR A 1 91 ? 3.651 -22.830 12.968 1.00 98.12 91 TYR A O 1
ATOM 744 N N . ALA A 1 92 ? 3.523 -22.564 15.189 1.00 97.75 92 ALA A N 1
ATOM 745 C CA . ALA A 1 92 ? 3.633 -23.988 15.487 1.00 97.75 92 ALA A CA 1
ATOM 746 C C . ALA A 1 92 ? 2.440 -24.799 14.949 1.00 97.75 92 ALA A C 1
ATOM 748 O O . ALA A 1 92 ? 2.612 -25.948 14.555 1.00 97.75 92 ALA A O 1
ATOM 749 N N . LEU A 1 93 ? 1.237 -24.213 14.943 1.00 97.69 93 LEU A N 1
ATOM 750 C CA . LEU A 1 93 ? 0.010 -24.888 14.509 1.00 97.69 93 LEU A CA 1
ATOM 751 C C . LEU A 1 93 ? -0.208 -24.842 12.994 1.00 97.69 93 LEU A C 1
ATOM 753 O O . LEU A 1 93 ? -0.719 -25.805 12.427 1.00 97.69 93 LEU A O 1
ATOM 757 N N . PHE A 1 94 ? 0.134 -23.724 12.354 1.00 97.69 94 PHE A N 1
ATOM 758 C CA . PHE A 1 94 ? -0.262 -23.432 10.973 1.00 97.69 94 PHE A CA 1
ATOM 759 C C . PHE A 1 94 ? 0.913 -23.158 10.032 1.00 97.69 94 PHE A C 1
ATOM 761 O O . PHE A 1 94 ? 0.688 -22.965 8.844 1.00 97.69 94 PHE A O 1
ATOM 768 N N . GLY A 1 95 ? 2.148 -23.133 10.537 1.00 96.94 95 GLY A N 1
ATOM 769 C CA . GLY A 1 95 ? 3.319 -22.702 9.781 1.00 96.94 95 GLY A CA 1
ATOM 770 C C . GLY A 1 95 ? 3.547 -21.189 9.828 1.00 96.94 95 GLY A C 1
ATOM 771 O O . GLY A 1 95 ? 2.728 -20.407 10.326 1.00 96.94 95 GLY A O 1
ATOM 772 N N . VAL A 1 96 ? 4.709 -20.772 9.324 1.00 95.56 96 VAL A N 1
ATOM 773 C CA . VAL A 1 96 ? 5.146 -19.371 9.320 1.00 95.56 96 VAL A CA 1
ATOM 774 C C . VAL A 1 96 ? 4.514 -18.651 8.131 1.00 95.56 96 VAL A C 1
ATOM 776 O O . VAL A 1 96 ? 5.032 -18.680 7.020 1.00 95.56 96 VAL A O 1
ATOM 779 N N . HIS A 1 97 ? 3.382 -17.999 8.382 1.00 95.62 97 HIS A N 1
ATOM 780 C CA . HIS A 1 97 ? 2.669 -17.175 7.405 1.00 95.62 97 HIS A CA 1
ATOM 781 C C . HIS A 1 97 ? 2.385 -15.783 7.969 1.00 95.62 97 HIS A C 1
ATOM 783 O O . HIS A 1 97 ? 2.263 -15.608 9.186 1.00 95.62 97 HIS A O 1
ATOM 789 N N . PHE A 1 98 ? 2.217 -14.784 7.101 1.00 95.38 98 PHE A N 1
ATOM 790 C CA . PHE A 1 98 ? 1.923 -13.422 7.550 1.00 95.38 98 PHE A CA 1
ATOM 791 C C . PHE A 1 98 ? 0.562 -13.333 8.245 1.00 95.38 98 PHE A C 1
ATOM 793 O O . PHE A 1 98 ? 0.442 -12.652 9.266 1.00 95.38 98 PHE A O 1
ATOM 800 N N . TRP A 1 99 ? -0.441 -14.082 7.784 1.00 97.06 99 TRP A N 1
ATOM 801 C CA . TRP A 1 99 ? -1.730 -14.144 8.476 1.00 97.06 99 TRP A CA 1
ATOM 802 C C . TRP A 1 99 ? -1.648 -14.761 9.881 1.00 97.06 99 TRP A C 1
ATOM 804 O O . TRP A 1 99 ? -2.361 -14.309 10.783 1.00 97.06 99 TRP A O 1
ATOM 814 N N . CYS A 1 100 ? -0.739 -15.714 10.121 1.00 97.75 100 CYS A N 1
ATOM 815 C CA . CYS A 1 100 ? -0.518 -16.296 11.451 1.00 97.75 100 CYS A CA 1
ATOM 816 C C . CYS A 1 100 ? -0.005 -15.252 12.454 1.00 97.75 100 CYS A C 1
ATOM 818 O O . CYS A 1 100 ? -0.388 -15.277 13.623 1.00 97.75 100 CYS A O 1
ATOM 820 N N . ALA A 1 101 ? 0.806 -14.289 12.005 1.00 96.81 101 ALA A N 1
ATOM 821 C CA . ALA A 1 101 ? 1.246 -13.174 12.845 1.00 96.81 101 ALA A CA 1
ATOM 822 C C . ALA A 1 101 ? 0.098 -12.244 13.266 1.00 96.81 101 ALA A C 1
ATOM 824 O O . ALA A 1 101 ? 0.154 -11.626 14.332 1.00 96.81 101 ALA A O 1
ATOM 825 N N . ARG A 1 102 ? -0.954 -12.149 12.447 1.00 97.50 102 ARG A N 1
ATOM 826 C CA . ARG A 1 102 ? -2.068 -11.209 12.637 1.00 97.50 102 ARG A CA 1
ATOM 827 C C . ARG A 1 102 ? -3.303 -11.826 13.288 1.00 97.50 102 ARG A C 1
ATOM 829 O O . ARG A 1 102 ? -4.128 -11.088 13.827 1.00 97.50 102 ARG A O 1
ATOM 836 N N . ILE A 1 103 ? -3.431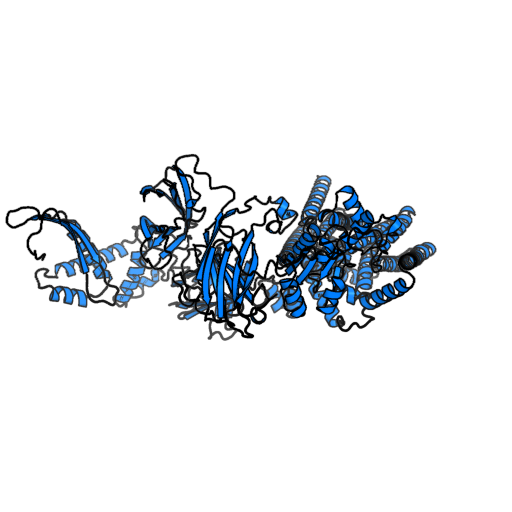 -13.155 13.302 1.00 97.56 103 ILE A N 1
ATOM 837 C CA . ILE A 1 103 ? -4.650 -13.823 13.779 1.00 97.56 103 ILE A CA 1
ATOM 838 C C . ILE A 1 103 ? -4.966 -13.498 15.244 1.00 97.56 103 ILE A C 1
ATOM 840 O O . ILE A 1 103 ? -6.095 -13.139 15.566 1.00 97.56 103 ILE A O 1
ATOM 844 N N . PHE A 1 104 ? -3.975 -13.540 16.138 1.00 97.50 104 PHE A N 1
ATOM 845 C CA . PHE A 1 104 ? -4.179 -13.203 17.548 1.00 97.50 104 PHE A CA 1
ATOM 846 C C . PHE A 1 104 ? -4.532 -11.728 17.769 1.00 97.50 104 PHE A C 1
ATOM 848 O O . PHE A 1 104 ? -5.507 -11.474 18.474 1.00 97.50 104 PHE A O 1
ATOM 855 N N . PRO A 1 105 ? -3.826 -10.753 17.167 1.00 96.81 105 PRO A N 1
ATOM 856 C CA . PRO A 1 105 ? -4.264 -9.359 17.150 1.00 96.81 105 PRO A CA 1
ATOM 857 C C . PRO A 1 105 ? -5.736 -9.177 16.756 1.00 96.81 105 PRO A C 1
ATOM 859 O O . PRO A 1 105 ? -6.489 -8.554 17.511 1.00 96.81 105 PRO A O 1
ATOM 862 N N . VAL A 1 106 ? -6.169 -9.801 15.653 1.00 97.75 106 VAL A N 1
ATOM 863 C CA . VAL A 1 106 ? -7.564 -9.745 15.185 1.00 97.75 106 VAL A CA 1
ATOM 864 C C . VAL A 1 106 ? -8.513 -10.343 16.224 1.00 97.75 106 VAL A C 1
ATOM 866 O O . VAL A 1 106 ? -9.512 -9.718 16.588 1.00 97.75 106 VAL A O 1
ATOM 869 N N . LEU A 1 107 ? -8.189 -11.524 16.760 1.00 97.75 107 LEU A N 1
ATOM 870 C CA . LEU A 1 107 ? -8.995 -12.176 17.793 1.00 97.75 107 LEU A CA 1
ATOM 871 C C . LEU A 1 107 ? -9.110 -11.314 19.057 1.00 97.75 107 LEU A C 1
ATOM 873 O O . LEU A 1 107 ? -10.199 -11.222 19.626 1.00 97.75 107 LEU A O 1
ATOM 877 N N . MET A 1 108 ? -8.035 -10.650 19.484 1.00 98.00 108 MET A N 1
ATOM 878 C CA . MET A 1 108 ? -8.042 -9.758 20.649 1.00 98.00 108 MET A CA 1
ATOM 879 C C . MET A 1 108 ? -8.853 -8.483 20.386 1.00 98.00 108 MET A C 1
ATOM 881 O O . MET A 1 108 ? -9.608 -8.048 21.257 1.00 98.00 108 MET A O 1
ATOM 885 N N . CYS A 1 109 ? -8.783 -7.917 19.180 1.00 97.62 109 CYS A N 1
ATOM 886 C CA . CYS A 1 109 ? -9.608 -6.779 18.766 1.00 97.62 109 CYS A CA 1
ATOM 887 C C . CYS A 1 109 ? -11.114 -7.126 18.770 1.00 97.62 109 CYS A C 1
ATOM 889 O O . CYS A 1 109 ? -11.926 -6.448 19.415 1.00 97.62 109 CYS A O 1
ATOM 891 N N . LEU A 1 110 ? -11.496 -8.247 18.146 1.00 98.06 110 LEU A N 1
ATOM 892 C CA . LEU A 1 110 ? -12.881 -8.734 18.149 1.00 98.06 110 LEU A CA 1
ATOM 893 C C . LEU A 1 110 ? -13.355 -9.060 19.571 1.00 98.06 110 LEU A C 1
ATOM 895 O O . LEU A 1 110 ? -14.449 -8.656 19.974 1.00 98.06 110 LEU A O 1
ATOM 899 N N . SER A 1 111 ? -12.509 -9.714 20.369 1.00 98.38 111 SER A N 1
ATOM 900 C CA . SER A 1 111 ? -12.813 -10.045 21.764 1.00 98.38 111 SER A CA 1
ATOM 901 C C . SER A 1 111 ? -12.960 -8.798 22.633 1.00 98.38 111 SER A C 1
ATOM 903 O O . SER A 1 111 ? -13.842 -8.756 23.489 1.00 98.38 111 SER A O 1
ATOM 905 N N . THR A 1 112 ? -12.184 -7.741 22.381 1.00 98.50 112 THR A N 1
ATOM 906 C CA . THR A 1 112 ? -12.361 -6.432 23.032 1.00 98.50 112 THR A CA 1
ATOM 907 C C . THR A 1 112 ? -13.759 -5.886 22.767 1.00 98.50 112 THR A C 1
ATOM 909 O O . THR A 1 112 ? -14.454 -5.463 23.695 1.00 98.50 112 THR A O 1
ATOM 912 N N . SER A 1 113 ? -14.220 -5.954 21.519 1.00 98.38 113 SER A N 1
ATOM 913 C CA . SER A 1 113 ? -15.566 -5.511 21.146 1.00 98.38 113 SER A CA 1
ATOM 914 C C . SER A 1 113 ? -16.652 -6.390 21.796 1.00 98.38 113 SER A C 1
ATOM 916 O O . SER A 1 113 ? -17.654 -5.871 22.292 1.00 98.38 113 SER A O 1
ATOM 918 N N . LEU A 1 114 ? -16.442 -7.706 21.912 1.00 98.56 114 LEU A N 1
ATOM 919 C CA . LEU A 1 114 ? -17.352 -8.618 22.626 1.00 98.56 114 LEU A CA 1
ATOM 920 C C . LEU A 1 114 ? -17.412 -8.347 24.140 1.00 98.56 114 LEU A C 1
ATOM 922 O O . LEU A 1 114 ? -18.485 -8.401 24.747 1.00 98.56 114 LEU A O 1
ATOM 926 N N . VAL A 1 115 ? -16.285 -8.012 24.771 1.00 98.62 115 VAL A N 1
ATOM 927 C CA . VAL A 1 115 ? -16.267 -7.585 26.179 1.00 98.62 115 VAL A CA 1
ATOM 928 C C . VAL A 1 115 ? -16.950 -6.226 26.330 1.00 98.62 115 VAL A C 1
ATOM 930 O O . VAL A 1 115 ? -17.697 -6.026 27.287 1.00 98.62 115 VAL A O 1
ATOM 933 N N . THR A 1 116 ? -16.784 -5.326 25.359 1.00 98.56 116 THR A N 1
ATOM 934 C CA . THR A 1 116 ? -17.488 -4.034 25.295 1.00 98.56 116 THR A CA 1
ATOM 935 C C . THR A 1 116 ? -19.001 -4.240 25.243 1.00 98.56 116 THR A C 1
ATOM 937 O O . THR A 1 116 ? -19.721 -3.648 26.048 1.00 98.56 116 THR A O 1
ATOM 940 N N . PHE A 1 117 ? -19.484 -5.151 24.389 1.00 98.56 117 PHE A N 1
ATOM 941 C CA . PHE A 1 117 ? -20.881 -5.598 24.351 1.00 98.56 117 PHE A CA 1
ATOM 942 C C . PHE A 1 117 ? -21.364 -6.082 25.725 1.00 98.56 117 PHE A C 1
ATOM 944 O O . PHE A 1 117 ? -22.398 -5.629 26.230 1.00 98.56 117 PHE A O 1
ATOM 951 N N . ALA A 1 118 ? -20.620 -7.009 26.335 1.00 98.50 118 ALA A N 1
ATOM 952 C CA . ALA A 1 118 ? -21.003 -7.635 27.594 1.00 98.50 118 ALA A CA 1
ATOM 953 C C . ALA A 1 118 ? -21.035 -6.618 28.742 1.00 98.50 118 ALA A C 1
ATOM 955 O O . ALA A 1 118 ? -21.980 -6.613 29.535 1.00 98.50 118 ALA A O 1
ATOM 956 N N . LEU A 1 119 ? -20.041 -5.732 28.816 1.00 98.31 119 LEU A N 1
ATOM 957 C CA . LEU A 1 119 ? -19.971 -4.669 29.811 1.00 98.31 119 LEU A CA 1
ATOM 958 C C . LEU A 1 119 ? -21.112 -3.665 29.615 1.00 98.31 119 LEU A C 1
ATOM 960 O O . LEU A 1 119 ? -21.858 -3.412 30.557 1.00 98.31 119 LEU A O 1
ATOM 964 N N . ALA A 1 120 ? -21.321 -3.169 28.394 1.00 98.00 120 ALA A N 1
ATOM 965 C CA . ALA A 1 120 ? -22.424 -2.277 28.039 1.00 98.00 120 ALA A CA 1
ATOM 966 C C . ALA A 1 120 ? -23.790 -2.850 28.442 1.00 98.00 120 ALA A C 1
ATOM 968 O O . ALA A 1 120 ? -24.588 -2.181 29.103 1.00 98.00 120 ALA A O 1
ATOM 969 N N . TRP A 1 121 ? -24.049 -4.113 28.091 1.00 97.81 121 TRP A N 1
ATOM 970 C CA . TRP A 1 121 ? -25.289 -4.795 28.453 1.00 97.81 121 TRP A CA 1
ATOM 971 C C . TRP A 1 121 ? -25.466 -4.873 29.973 1.00 97.81 121 TRP A C 1
ATOM 973 O O . TRP A 1 121 ? -26.557 -4.600 30.476 1.00 97.81 121 TRP A O 1
ATOM 983 N N . ARG A 1 122 ? -24.403 -5.194 30.719 1.00 97.50 122 ARG A N 1
ATOM 984 C CA . ARG A 1 122 ? -24.452 -5.285 32.186 1.00 97.50 122 ARG A CA 1
ATOM 985 C C . ARG A 1 122 ? -24.639 -3.934 32.862 1.00 97.50 122 ARG A C 1
ATOM 987 O O . ARG A 1 122 ? -25.368 -3.872 33.845 1.00 97.50 122 ARG A O 1
ATOM 994 N N . LEU A 1 123 ? -24.012 -2.881 32.347 1.00 95.88 123 LEU A N 1
ATOM 995 C CA . LEU A 1 123 ? -24.115 -1.537 32.913 1.00 95.88 123 LEU A CA 1
ATOM 996 C C . LEU A 1 123 ? -25.475 -0.886 32.627 1.00 95.88 123 LEU A C 1
ATOM 998 O O . LEU A 1 123 ? -25.995 -0.167 33.475 1.00 95.88 123 LEU A O 1
ATOM 1002 N N . MET A 1 124 ? -26.055 -1.136 31.449 1.00 95.62 124 MET A N 1
ATOM 1003 C CA . MET A 1 124 ? -27.294 -0.481 31.006 1.00 95.62 124 MET A CA 1
ATOM 1004 C C . MET A 1 124 ? -28.549 -1.357 31.141 1.00 95.62 124 MET A C 1
ATOM 1006 O O . MET A 1 124 ? -29.654 -0.890 30.880 1.00 95.62 124 MET A O 1
ATOM 1010 N N . GLY A 1 125 ? -28.406 -2.643 31.476 1.00 95.69 125 GLY A N 1
ATOM 1011 C CA . GLY A 1 125 ? -29.525 -3.586 31.594 1.00 95.69 125 GLY A CA 1
ATOM 1012 C C . GLY A 1 125 ? -30.237 -3.908 30.271 1.00 95.69 125 GLY A C 1
ATOM 1013 O O . GLY A 1 125 ? -31.287 -4.547 30.277 1.00 95.69 125 GLY A O 1
ATOM 1014 N N . ASN A 1 126 ? -29.688 -3.490 29.124 1.00 95.12 126 ASN A N 1
ATOM 1015 C CA . ASN A 1 126 ? -30.322 -3.637 27.815 1.00 95.12 126 ASN A CA 1
ATOM 1016 C C . ASN A 1 126 ? -29.341 -4.173 26.764 1.00 95.12 126 ASN A C 1
ATOM 1018 O O . ASN A 1 126 ? -28.393 -3.496 26.366 1.00 95.12 126 ASN A O 1
ATOM 1022 N N . ARG A 1 127 ? -29.610 -5.386 26.267 1.00 96.81 127 ARG A N 1
ATOM 1023 C CA . ARG A 1 127 ? -28.762 -6.063 25.273 1.00 96.81 127 ARG A CA 1
ATOM 1024 C C . ARG A 1 127 ? -28.681 -5.336 23.929 1.00 96.81 127 ARG A C 1
ATOM 1026 O O . ARG A 1 127 ? -27.660 -5.442 23.267 1.00 96.81 127 ARG A O 1
ATOM 1033 N N . TRP A 1 128 ? -29.704 -4.573 23.536 1.00 95.44 128 TRP A N 1
ATOM 1034 C CA . TRP A 1 128 ? -29.676 -3.803 22.285 1.00 95.44 128 TRP A CA 1
ATOM 1035 C C . TRP A 1 128 ? -28.693 -2.636 22.345 1.00 95.44 128 TRP A C 1
ATOM 1037 O O . TRP A 1 128 ? -28.028 -2.353 21.358 1.00 95.44 128 TRP A O 1
ATOM 1047 N N . LEU A 1 129 ? -28.551 -1.999 23.509 1.00 95.56 129 LEU A N 1
ATOM 1048 C CA . LEU A 1 129 ? -27.514 -0.985 23.716 1.00 95.56 129 LEU A CA 1
ATOM 1049 C C . LEU A 1 129 ? -26.129 -1.620 23.791 1.00 95.56 129 LEU A C 1
ATOM 1051 O O . LEU A 1 129 ? -25.167 -1.036 23.310 1.00 95.56 129 LEU A O 1
ATOM 1055 N N . GLY A 1 130 ? -26.046 -2.832 24.349 1.00 97.50 130 GLY A N 1
ATOM 1056 C CA . GLY A 1 130 ? -24.851 -3.661 24.237 1.00 97.50 130 GLY A CA 1
ATOM 1057 C C . GLY A 1 130 ? -24.457 -3.873 22.778 1.00 97.50 130 GLY A C 1
ATOM 1058 O O . GLY A 1 130 ? -23.311 -3.630 22.418 1.00 97.50 130 GLY A O 1
ATOM 1059 N N . LEU A 1 131 ? -25.407 -4.278 21.929 1.00 97.44 131 LEU A N 1
ATOM 1060 C CA . LEU A 1 131 ? -25.183 -4.486 20.494 1.00 97.44 131 LEU A CA 1
ATOM 1061 C C . LEU A 1 131 ? -24.803 -3.186 19.772 1.00 97.44 131 LEU A C 1
ATOM 1063 O O . LEU A 1 131 ? -23.970 -3.207 18.874 1.00 97.44 131 LEU A O 1
ATOM 1067 N N . LEU A 1 132 ? -25.360 -2.048 20.180 1.00 96.69 132 LEU A N 1
ATOM 1068 C CA . LEU A 1 132 ? -24.981 -0.755 19.617 1.00 96.69 132 LEU A CA 1
ATOM 1069 C C . LEU A 1 132 ? -23.547 -0.356 20.002 1.00 96.69 132 LEU A C 1
ATOM 1071 O O . LEU A 1 132 ? -22.782 0.067 19.142 1.00 96.69 132 LEU A O 1
ATOM 1075 N N . ALA A 1 133 ? -23.151 -0.562 21.262 1.00 98.00 133 ALA A N 1
ATOM 1076 C CA . ALA A 1 133 ? -21.764 -0.380 21.692 1.00 98.00 133 ALA A CA 1
ATOM 1077 C C . ALA A 1 133 ? -20.817 -1.363 20.979 1.00 98.00 133 ALA A C 1
ATOM 1079 O O . ALA A 1 133 ? -19.711 -0.992 20.604 1.00 98.00 133 ALA A O 1
ATOM 1080 N N . PHE A 1 134 ? -21.254 -2.601 20.730 1.00 98.19 134 PHE A N 1
ATOM 1081 C CA . PHE A 1 134 ? -20.497 -3.558 19.921 1.00 98.19 134 PHE A CA 1
ATOM 1082 C C . PHE A 1 134 ? -20.229 -3.015 18.516 1.00 98.19 134 PHE A C 1
ATOM 1084 O O . PHE A 1 134 ? -19.079 -2.991 18.092 1.00 98.19 134 PHE A O 1
ATOM 1091 N N . ALA A 1 135 ? -21.271 -2.527 17.836 1.00 97.62 135 ALA A N 1
ATOM 1092 C CA . ALA A 1 135 ? -21.167 -1.966 16.493 1.00 97.62 135 ALA A CA 1
ATOM 1093 C C . ALA A 1 135 ? -20.245 -0.734 16.448 1.00 97.62 135 ALA A C 1
ATOM 1095 O O . ALA A 1 135 ? -19.364 -0.674 15.595 1.00 97.62 135 ALA A O 1
ATOM 1096 N N . PHE A 1 136 ? -20.387 0.209 17.390 1.00 97.94 136 PHE A N 1
ATOM 1097 C CA . PHE A 1 136 ? -19.504 1.382 17.468 1.00 97.94 136 PHE A CA 1
ATOM 1098 C C . PHE A 1 136 ? -18.043 1.018 17.744 1.00 97.94 136 PHE A C 1
ATOM 1100 O O . PHE A 1 136 ? -17.142 1.662 17.215 1.00 97.94 136 PHE A O 1
ATOM 1107 N N . SER A 1 137 ? -17.799 -0.008 18.560 1.00 97.88 137 SER A N 1
ATOM 1108 C CA . SER A 1 137 ? -16.445 -0.479 18.850 1.00 97.88 137 SER A CA 1
ATOM 1109 C C . SER A 1 137 ? -15.829 -1.155 17.628 1.00 97.88 137 SER A C 1
ATOM 1111 O O . SER A 1 137 ? -14.736 -0.799 17.200 1.00 97.88 137 SER A O 1
ATOM 1113 N N . VAL A 1 138 ? -16.529 -2.134 17.055 1.00 97.00 138 VAL A N 1
ATOM 1114 C CA . VAL A 1 138 ? -15.944 -3.040 16.065 1.00 97.00 138 VAL A CA 1
ATOM 1115 C C . VAL A 1 138 ? -15.791 -2.410 14.683 1.00 97.00 138 VAL A C 1
ATOM 1117 O O . VAL A 1 138 ? -14.858 -2.744 13.962 1.00 97.00 138 VAL A O 1
ATOM 1120 N N . PHE A 1 139 ? -16.664 -1.462 14.334 1.00 96.88 139 PHE A N 1
ATOM 1121 C CA . PHE A 1 139 ? -16.540 -0.656 13.121 1.00 96.88 139 PHE A CA 1
ATOM 1122 C C . PHE A 1 139 ? -15.874 0.699 13.396 1.00 96.88 139 PHE A C 1
ATOM 1124 O O . PHE A 1 139 ? -16.024 1.628 12.610 1.00 96.88 139 PHE A O 1
ATOM 1131 N N . SER A 1 140 ? -15.161 0.870 14.513 1.00 96.31 140 SER A N 1
ATOM 1132 C CA . SER A 1 140 ? -14.299 2.044 14.661 1.00 96.31 140 SER A CA 1
ATOM 1133 C C . SER A 1 140 ? -13.183 1.978 13.606 1.00 96.31 140 SER A C 1
ATOM 1135 O O . SER A 1 140 ? -12.575 0.911 13.461 1.00 96.31 140 SER A O 1
ATOM 1137 N N . PRO A 1 141 ? -12.852 3.085 12.908 1.00 94.44 141 PRO A N 1
ATOM 1138 C CA . PRO A 1 141 ? -11.741 3.113 11.951 1.00 94.44 141 PRO A CA 1
ATOM 1139 C C . PRO A 1 141 ? -10.440 2.568 12.546 1.00 94.44 141 PRO A C 1
ATOM 1141 O O . PRO A 1 141 ? -9.716 1.823 11.891 1.00 94.44 141 PRO A O 1
ATOM 1144 N N . MET A 1 142 ? -10.204 2.877 13.824 1.00 94.19 142 MET A N 1
ATOM 1145 C CA . MET A 1 142 ? -9.049 2.436 14.601 1.00 94.19 142 MET A CA 1
ATOM 1146 C C . MET A 1 142 ? -8.979 0.907 14.703 1.00 94.19 142 MET A C 1
ATOM 1148 O O . MET A 1 142 ? -7.948 0.305 14.429 1.00 94.19 142 MET A O 1
ATOM 1152 N N . PHE A 1 143 ? -10.088 0.246 15.041 1.00 95.75 143 PHE A N 1
ATOM 1153 C CA . PHE A 1 143 ? -10.121 -1.215 15.171 1.00 95.75 143 PHE A CA 1
ATOM 1154 C C . PHE A 1 143 ? -10.040 -1.926 13.819 1.00 95.75 143 PHE A C 1
ATOM 1156 O O . PHE A 1 143 ? -9.388 -2.965 13.723 1.00 95.75 143 PHE A O 1
ATOM 1163 N N . LEU A 1 144 ? -10.656 -1.367 12.772 1.00 94.31 144 LEU A N 1
ATOM 1164 C CA . LEU A 1 144 ? -10.590 -1.938 11.425 1.00 94.31 144 LEU A CA 1
ATOM 1165 C C . LEU A 1 144 ? -9.187 -1.838 10.810 1.00 94.31 144 LEU A C 1
ATOM 1167 O O . LEU A 1 144 ? -8.776 -2.739 10.078 1.00 94.31 144 LEU A O 1
ATOM 1171 N N . PHE A 1 145 ? -8.458 -0.756 11.091 1.00 91.75 145 PHE A N 1
ATOM 1172 C CA . PHE A 1 145 ? -7.126 -0.520 10.537 1.00 91.75 145 PHE A CA 1
ATOM 1173 C C . PHE A 1 145 ? -6.010 -1.151 11.389 1.00 91.75 145 PHE A C 1
ATOM 1175 O O . PHE A 1 145 ? -5.224 -1.949 10.872 1.00 91.75 145 PHE A O 1
ATOM 1182 N N . ASP A 1 146 ? -5.976 -0.868 12.695 1.00 93.06 146 ASP A N 1
ATOM 1183 C CA . ASP A 1 146 ? -4.888 -1.292 13.592 1.00 93.06 146 ASP A CA 1
ATOM 1184 C C . ASP A 1 146 ? -5.138 -2.643 14.274 1.00 93.06 146 ASP A C 1
ATOM 1186 O O . ASP A 1 146 ? -4.203 -3.285 14.762 1.00 93.06 146 ASP A O 1
ATOM 1190 N N . GLY A 1 147 ? -6.381 -3.137 14.266 1.00 94.19 147 GLY A N 1
ATOM 1191 C CA . GLY A 1 147 ? -6.745 -4.400 14.916 1.00 94.19 147 GLY A CA 1
ATOM 1192 C C . GLY A 1 147 ? -6.006 -5.626 14.368 1.00 94.19 147 GLY A C 1
ATOM 1193 O O . GLY A 1 147 ? -5.886 -6.628 15.070 1.00 94.19 147 GLY A O 1
ATOM 1194 N N . ARG A 1 148 ? -5.467 -5.545 13.145 1.00 94.56 148 ARG A N 1
ATOM 1195 C CA . ARG A 1 148 ? -4.674 -6.614 12.515 1.00 94.56 148 ARG A CA 1
ATOM 1196 C C . ARG A 1 148 ? -3.164 -6.472 12.692 1.00 94.56 148 ARG A C 1
ATOM 1198 O O . ARG A 1 148 ? -2.444 -7.423 12.409 1.00 94.56 148 ARG A O 1
ATOM 1205 N N . ILE A 1 149 ? -2.664 -5.315 13.124 1.00 94.56 149 ILE A N 1
ATOM 1206 C CA . ILE A 1 149 ? -1.221 -5.124 13.307 1.00 94.56 149 ILE A CA 1
ATOM 1207 C C . ILE A 1 149 ? -0.765 -6.042 14.446 1.00 94.56 149 ILE A C 1
ATOM 1209 O O . ILE A 1 149 ? -1.423 -6.058 15.490 1.00 94.56 149 ILE A O 1
ATOM 1213 N N . PRO A 1 150 ? 0.347 -6.788 14.306 1.00 95.75 150 PRO A N 1
ATOM 1214 C CA . PRO A 1 150 ? 0.909 -7.573 15.399 1.00 95.75 150 PRO A CA 1
ATOM 1215 C C . PRO A 1 150 ? 1.520 -6.649 16.451 1.00 95.75 150 PRO A C 1
ATOM 1217 O O . PRO A 1 150 ? 2.732 -6.555 16.577 1.00 95.75 150 PRO A O 1
ATOM 1220 N N . MET A 1 151 ? 0.680 -5.957 17.219 1.00 94.19 151 MET A N 1
ATOM 1221 C CA . MET A 1 151 ? 1.095 -5.038 18.272 1.00 94.19 151 MET A CA 1
ATOM 1222 C C . MET A 1 151 ? 0.532 -5.458 19.638 1.00 94.19 151 MET A C 1
ATOM 1224 O O . MET A 1 151 ? -0.627 -5.882 19.733 1.00 94.19 151 MET A O 1
ATOM 1228 N N . PRO A 1 152 ? 1.301 -5.317 20.736 1.00 95.56 152 PRO A N 1
ATOM 1229 C CA . PRO A 1 152 ? 0.828 -5.704 22.064 1.00 95.56 152 PRO A CA 1
ATOM 1230 C C . PRO A 1 152 ? -0.395 -4.902 22.539 1.00 95.56 152 PRO A C 1
ATOM 1232 O O . PRO A 1 152 ? -1.135 -5.361 23.411 1.00 95.56 152 PRO A O 1
ATOM 1235 N N . LYS A 1 153 ? -0.653 -3.726 21.943 1.00 94.56 153 LYS A N 1
ATOM 1236 C CA . LYS A 1 153 ? -1.819 -2.876 22.238 1.00 94.56 153 LYS A CA 1
ATOM 1237 C C . LYS A 1 153 ? -3.138 -3.657 22.149 1.00 94.56 153 LYS A C 1
ATOM 1239 O O . LYS A 1 153 ? -3.993 -3.531 23.026 1.00 94.56 153 LYS A O 1
ATOM 1244 N N . ASN A 1 154 ? -3.283 -4.504 21.131 1.00 96.00 154 ASN A N 1
ATOM 1245 C CA . ASN A 1 154 ? -4.530 -5.229 20.880 1.00 96.00 154 ASN A CA 1
ATOM 1246 C C . ASN A 1 154 ? -4.841 -6.179 22.046 1.00 96.00 154 ASN A C 1
ATOM 1248 O O . ASN A 1 154 ? -5.974 -6.230 22.526 1.00 96.00 154 ASN A O 1
ATOM 1252 N N . GLY A 1 155 ? -3.813 -6.851 22.573 1.00 96.94 155 GLY A N 1
ATOM 1253 C CA . GLY A 1 155 ? -3.939 -7.719 23.742 1.00 96.94 155 GLY A CA 1
ATOM 1254 C C . GLY A 1 155 ? -4.147 -6.953 25.052 1.00 96.94 155 GLY A C 1
ATOM 1255 O O . GLY A 1 155 ? -5.026 -7.311 25.833 1.00 96.94 155 GLY A O 1
ATOM 1256 N N . VAL A 1 156 ? -3.393 -5.876 25.311 1.00 97.38 156 VAL A N 1
ATOM 1257 C CA . VAL A 1 156 ? -3.518 -5.154 26.593 1.00 97.38 156 VAL A CA 1
ATOM 1258 C C . VAL A 1 156 ? -4.861 -4.439 26.729 1.00 97.38 156 VAL A C 1
ATOM 1260 O O . VAL A 1 156 ? -5.410 -4.404 27.828 1.00 97.38 156 VAL A O 1
ATOM 1263 N N . VAL A 1 157 ? -5.439 -3.925 25.638 1.00 97.69 157 VAL A N 1
ATOM 1264 C CA . VAL A 1 157 ? -6.776 -3.312 25.679 1.00 97.69 157 VAL A CA 1
ATOM 1265 C C . VAL A 1 157 ? -7.857 -4.370 25.875 1.00 97.69 157 VAL A C 1
ATOM 1267 O O . VAL A 1 157 ? -8.766 -4.153 26.680 1.00 97.69 157 VAL A O 1
ATOM 1270 N N . PHE A 1 158 ? -7.724 -5.543 25.247 1.00 98.38 158 PHE A N 1
ATOM 1271 C CA . PHE A 1 158 ? -8.603 -6.679 25.524 1.00 98.38 158 PHE A CA 1
ATOM 1272 C C . PHE A 1 158 ? -8.578 -7.066 27.006 1.00 98.38 158 PHE A C 1
ATOM 1274 O O . PHE A 1 158 ? -9.626 -7.092 27.662 1.00 98.38 158 PHE A O 1
ATOM 1281 N N . PHE A 1 159 ? -7.388 -7.324 27.557 1.00 98.12 159 PHE A N 1
ATOM 1282 C CA . PHE A 1 159 ? -7.260 -7.709 28.958 1.00 98.12 159 PHE A CA 1
ATOM 1283 C C . PHE A 1 159 ? -7.685 -6.576 29.898 1.00 98.12 159 PHE A C 1
ATOM 1285 O O . PHE A 1 159 ? -8.379 -6.847 30.872 1.00 98.12 159 PHE A O 1
ATOM 1292 N N . GLY A 1 160 ? -7.382 -5.314 29.586 1.00 97.50 160 GLY A N 1
ATOM 1293 C CA . GLY A 1 160 ? -7.841 -4.149 30.349 1.00 97.50 160 GLY A CA 1
ATOM 1294 C C . GLY A 1 160 ? -9.368 -4.047 30.410 1.00 97.50 160 GLY A C 1
ATOM 1295 O O . GLY A 1 160 ? -9.940 -3.860 31.486 1.00 97.50 160 GLY A O 1
ATOM 1296 N N . MET A 1 161 ? -10.060 -4.271 29.290 1.00 98.38 161 MET A N 1
ATOM 1297 C CA . MET A 1 161 ? -11.525 -4.328 29.267 1.00 98.38 161 MET A CA 1
ATOM 1298 C C . MET A 1 161 ? -12.072 -5.507 30.072 1.00 98.38 161 MET A C 1
ATOM 1300 O O . MET A 1 161 ? -13.066 -5.363 30.792 1.00 98.38 161 MET A O 1
ATOM 1304 N N . LEU A 1 162 ? -11.414 -6.666 30.004 1.00 98.44 162 LEU A N 1
ATOM 1305 C CA . LEU A 1 162 ? -11.800 -7.838 30.782 1.00 98.44 162 LEU A CA 1
ATOM 1306 C C . LEU A 1 162 ? -11.563 -7.624 32.289 1.00 98.44 162 LEU A C 1
ATOM 1308 O O . LEU A 1 162 ? -12.389 -8.048 33.097 1.00 98.44 162 LEU A O 1
ATOM 1312 N N . MET A 1 163 ? -10.517 -6.887 32.678 1.00 97.81 163 MET A N 1
ATOM 1313 C CA . MET A 1 163 ? -10.299 -6.446 34.061 1.00 97.81 163 MET A CA 1
ATOM 1314 C C . MET A 1 163 ? -11.450 -5.571 34.543 1.00 97.81 163 MET A C 1
ATOM 1316 O O . MET A 1 163 ? -12.023 -5.848 35.595 1.00 97.81 163 MET A O 1
ATOM 1320 N N . VAL A 1 164 ? -11.841 -4.553 33.772 1.00 97.81 164 VAL A N 1
ATOM 1321 C CA . VAL A 1 164 ? -12.972 -3.683 34.132 1.00 97.81 164 VAL A CA 1
ATOM 1322 C C . VAL A 1 164 ? -14.271 -4.483 34.243 1.00 97.81 164 VAL A C 1
ATOM 1324 O O . VAL A 1 164 ? -15.042 -4.284 35.185 1.00 97.81 164 VAL A O 1
ATOM 1327 N N . PHE A 1 165 ? -14.491 -5.447 33.347 1.00 98.31 165 PHE A N 1
ATOM 1328 C CA . PHE A 1 165 ? -15.633 -6.352 33.424 1.00 98.31 165 PHE A CA 1
ATOM 1329 C C . PHE A 1 165 ? -15.613 -7.220 34.692 1.00 98.31 165 PHE A C 1
ATOM 1331 O O . PHE A 1 165 ? -16.605 -7.251 35.422 1.00 98.31 165 PHE A O 1
ATOM 1338 N N . CYS A 1 166 ? -14.502 -7.896 35.001 1.00 97.62 166 CYS A N 1
ATOM 1339 C CA . CYS A 1 166 ? -14.372 -8.717 36.209 1.00 97.62 166 CYS A CA 1
ATOM 1340 C C . CYS A 1 166 ? -14.494 -7.882 37.485 1.00 97.62 166 CYS A C 1
ATOM 1342 O O . CYS A 1 166 ? -15.155 -8.305 38.433 1.00 97.62 166 CYS A O 1
ATOM 1344 N N . TYR A 1 167 ? -13.925 -6.679 37.494 1.00 96.38 167 TYR A N 1
ATOM 1345 C CA . TYR A 1 167 ? -14.073 -5.725 38.584 1.00 96.38 167 TYR A CA 1
ATOM 1346 C C . TYR A 1 167 ? -15.543 -5.342 38.800 1.00 96.38 167 TYR A C 1
ATOM 1348 O O . TYR A 1 167 ? -16.038 -5.425 39.925 1.00 96.38 167 TYR A O 1
ATOM 1356 N N . TRP A 1 168 ? -16.280 -5.018 37.733 1.00 96.69 168 TRP A N 1
ATOM 1357 C CA . TRP A 1 168 ? -17.713 -4.729 37.818 1.00 96.69 168 TRP A CA 1
ATOM 1358 C C . TRP A 1 168 ? -18.524 -5.922 38.339 1.00 96.69 168 TRP A C 1
ATOM 1360 O O . TRP A 1 168 ? -19.386 -5.761 39.207 1.00 96.69 168 TRP A O 1
ATOM 1370 N N . GLN A 1 169 ? -18.241 -7.133 37.850 1.00 96.94 169 GLN A N 1
ATOM 1371 C CA . GLN A 1 169 ? -18.907 -8.349 38.326 1.00 96.94 169 GLN A CA 1
ATOM 1372 C C . GLN A 1 169 ? -18.597 -8.631 39.797 1.00 96.94 169 GLN A C 1
ATOM 1374 O O . GLN A 1 169 ? -19.486 -9.039 40.547 1.00 96.94 169 GLN A O 1
ATOM 1379 N N . TRP A 1 170 ? -17.360 -8.394 40.231 1.00 95.00 170 TRP A N 1
ATOM 1380 C CA . TRP A 1 170 ? -16.976 -8.519 41.630 1.00 95.00 170 TRP A CA 1
ATOM 1381 C C . TRP A 1 170 ? -17.729 -7.516 42.507 1.00 95.00 170 TRP A C 1
ATOM 1383 O O . TRP A 1 170 ? -18.326 -7.934 43.497 1.00 95.00 170 TRP A O 1
ATOM 1393 N N . LEU A 1 171 ? -17.783 -6.238 42.118 1.00 92.12 171 LEU A N 1
ATOM 1394 C CA . LEU A 1 171 ? -18.558 -5.223 42.839 1.00 92.12 171 LEU A CA 1
ATOM 1395 C C . LEU A 1 171 ? -20.047 -5.584 42.917 1.00 92.12 171 LEU A C 1
ATOM 1397 O O . LEU A 1 171 ? -20.655 -5.455 43.973 1.00 92.12 171 LEU A O 1
ATOM 1401 N N . SER A 1 172 ? -20.616 -6.083 41.819 1.00 92.88 172 SER A N 1
ATOM 1402 C CA . SER A 1 172 ? -22.054 -6.361 41.720 1.00 92.88 172 SER A CA 1
ATOM 1403 C C . SER A 1 172 ? -22.485 -7.645 42.434 1.00 92.88 172 SER A C 1
ATOM 1405 O O . SER A 1 172 ? -23.639 -7.771 42.829 1.00 92.88 172 SER A O 1
ATOM 1407 N N . THR A 1 173 ? -21.595 -8.636 42.557 1.00 94.38 173 THR A N 1
ATOM 1408 C CA . THR A 1 173 ? -21.952 -9.979 43.063 1.00 94.38 173 THR A CA 1
ATOM 1409 C C . THR A 1 173 ? -21.223 -10.381 44.341 1.00 94.38 173 THR A C 1
ATOM 1411 O O . THR A 1 173 ? -21.565 -11.403 44.932 1.00 94.38 173 THR A O 1
ATOM 1414 N N . ALA A 1 174 ? -20.184 -9.640 44.736 1.00 90.75 174 ALA A N 1
ATOM 1415 C CA . ALA A 1 174 ? -19.266 -9.949 45.834 1.00 90.75 174 ALA A CA 1
ATOM 1416 C C . ALA A 1 174 ? -18.592 -11.340 45.765 1.00 90.75 174 ALA A C 1
ATOM 1418 O O . ALA A 1 174 ? -17.957 -11.771 46.733 1.00 90.75 174 ALA A O 1
ATOM 1419 N N . LYS A 1 175 ? -18.677 -12.058 44.633 1.00 94.31 175 LYS A N 1
ATOM 1420 C CA . LYS A 1 175 ? -18.068 -13.387 44.476 1.00 94.31 175 LYS A CA 1
ATOM 1421 C C . LYS A 1 175 ? -16.552 -13.274 44.319 1.00 94.31 175 LYS A C 1
ATOM 1423 O O . LYS A 1 175 ? -16.063 -12.565 43.441 1.00 94.31 175 LYS A O 1
ATOM 1428 N N . ARG A 1 176 ? -15.802 -14.034 45.126 1.00 92.56 176 ARG A N 1
ATOM 1429 C CA . ARG A 1 176 ? -14.324 -14.051 45.104 1.00 92.56 176 ARG A CA 1
ATOM 1430 C C . ARG A 1 176 ? -13.736 -14.549 43.787 1.00 92.56 176 ARG A C 1
ATOM 1432 O O . ARG A 1 176 ? -12.649 -14.121 43.425 1.00 92.56 176 ARG A O 1
ATOM 1439 N N . THR A 1 177 ? -14.460 -15.394 43.055 1.00 96.00 177 THR A N 1
ATOM 1440 C CA . THR A 1 177 ? -14.035 -15.881 41.735 1.00 96.00 177 THR A CA 1
ATOM 1441 C C . THR A 1 177 ? -13.705 -14.728 40.793 1.00 96.00 177 THR A C 1
ATOM 1443 O O . THR A 1 177 ? -12.660 -14.756 40.163 1.00 96.00 177 THR A O 1
ATOM 1446 N N . TRP A 1 178 ? -14.519 -13.667 40.775 1.00 95.62 178 TRP A N 1
ATOM 1447 C CA . TRP A 1 178 ? -14.274 -12.491 39.938 1.00 95.62 178 TRP A CA 1
ATOM 1448 C C . TRP A 1 178 ? -13.059 -11.677 40.370 1.00 95.62 178 TRP A C 1
ATOM 1450 O O . TRP A 1 178 ? -12.379 -11.111 39.520 1.00 95.62 178 TRP A O 1
ATOM 1460 N N . LEU A 1 179 ? -12.758 -11.648 41.668 1.00 92.25 179 LEU A N 1
ATOM 1461 C CA . LEU A 1 179 ? -11.547 -11.011 42.176 1.00 92.25 179 LEU A CA 1
ATOM 1462 C C . LEU A 1 179 ? -10.290 -11.803 41.785 1.00 92.25 179 LEU A C 1
ATOM 1464 O O . LEU A 1 179 ? -9.300 -11.209 41.368 1.00 92.25 179 LEU A O 1
ATOM 1468 N N . TYR A 1 180 ? -10.329 -13.136 41.873 1.00 93.62 180 TYR A N 1
ATOM 1469 C CA . TYR A 1 180 ? -9.224 -13.983 41.413 1.00 93.62 180 TYR A CA 1
ATOM 1470 C C . TYR A 1 180 ? -9.044 -13.902 39.894 1.00 93.62 180 TYR A C 1
ATOM 1472 O O . TYR A 1 180 ? -7.915 -13.780 39.425 1.00 93.62 180 TYR A O 1
ATOM 1480 N N . SER A 1 181 ? -10.141 -13.879 39.129 1.00 95.75 181 SER A N 1
ATOM 1481 C CA . SER A 1 181 ? -10.097 -13.629 37.686 1.00 95.75 181 SER A CA 1
ATOM 1482 C C . SER A 1 181 ? -9.490 -12.263 37.378 1.00 95.75 181 SER A C 1
ATOM 1484 O O . SER A 1 181 ? -8.597 -12.193 36.545 1.00 95.75 181 SER A O 1
ATOM 1486 N N . LEU A 1 182 ? -9.903 -11.197 38.078 1.00 95.19 182 LEU A N 1
ATOM 1487 C CA . LEU A 1 182 ? -9.325 -9.859 37.919 1.00 95.19 182 LEU A CA 1
ATOM 1488 C C . LEU A 1 182 ? -7.801 -9.881 38.096 1.00 95.19 182 LEU A C 1
ATOM 1490 O O . LEU A 1 182 ? -7.096 -9.291 37.285 1.00 95.19 182 LEU A O 1
ATOM 1494 N N . PHE A 1 183 ? -7.293 -10.586 39.109 1.00 92.69 183 PHE A N 1
ATOM 1495 C CA . PHE A 1 183 ? -5.852 -10.713 39.341 1.00 92.69 183 PHE A CA 1
ATOM 1496 C C . PHE A 1 183 ? -5.144 -11.509 38.235 1.00 92.69 183 PHE A C 1
ATOM 1498 O O . PHE A 1 183 ? -4.121 -11.063 37.720 1.00 92.69 183 PHE A O 1
ATOM 1505 N N . GLY A 1 184 ? -5.700 -12.655 37.830 1.00 94.00 184 GLY A N 1
ATOM 1506 C CA . GLY A 1 184 ? -5.142 -13.458 36.737 1.00 94.00 184 GLY A CA 1
ATOM 1507 C C . GLY A 1 184 ? -5.113 -12.700 35.406 1.00 94.00 184 GLY A C 1
ATOM 1508 O O . GLY A 1 184 ? -4.124 -12.749 34.682 1.00 94.00 184 GLY A O 1
ATOM 1509 N N . ILE A 1 185 ? -6.160 -11.928 35.110 1.00 97.00 185 ILE A N 1
ATOM 1510 C CA . ILE A 1 185 ? -6.230 -11.097 33.903 1.00 97.00 185 ILE A CA 1
ATOM 1511 C C . ILE A 1 185 ? -5.276 -9.906 34.006 1.00 97.00 185 ILE A C 1
ATOM 1513 O O . ILE A 1 185 ? -4.620 -9.584 33.022 1.00 97.00 185 ILE A O 1
ATOM 1517 N N . ALA A 1 186 ? -5.149 -9.273 35.176 1.00 95.00 186 ALA A N 1
ATOM 1518 C CA . ALA A 1 186 ? -4.172 -8.206 35.391 1.00 95.00 186 ALA A CA 1
ATOM 1519 C C . ALA A 1 186 ? -2.741 -8.692 35.127 1.00 95.00 186 ALA A C 1
ATOM 1521 O O . ALA A 1 186 ? -1.967 -7.987 34.483 1.00 95.00 186 ALA A O 1
ATOM 1522 N N . TRP A 1 187 ? -2.418 -9.919 35.546 1.00 93.88 187 TRP A N 1
ATOM 1523 C CA . TRP A 1 187 ? -1.139 -10.549 35.232 1.00 93.88 187 TRP A CA 1
ATOM 1524 C C . TRP A 1 187 ? -0.937 -10.716 33.719 1.00 93.88 187 TRP A C 1
ATOM 1526 O O . TRP A 1 187 ? 0.111 -10.330 33.203 1.00 93.88 187 TRP A O 1
ATOM 1536 N N . LEU A 1 188 ? -1.943 -11.206 32.986 1.00 95.44 188 LEU A N 1
ATOM 1537 C CA . LEU A 1 188 ? -1.880 -11.312 31.520 1.00 95.44 188 LEU A CA 1
ATOM 1538 C C . LEU A 1 188 ? -1.726 -9.940 30.844 1.00 95.44 188 LEU A C 1
ATOM 1540 O O . LEU A 1 188 ? -0.905 -9.786 29.940 1.00 95.44 188 LEU A O 1
ATOM 1544 N N . ALA A 1 189 ? -2.465 -8.930 31.310 1.00 95.94 189 ALA A N 1
ATOM 1545 C CA . ALA A 1 189 ? -2.411 -7.566 30.790 1.00 95.94 189 ALA A CA 1
ATOM 1546 C C . ALA A 1 189 ? -1.010 -6.954 30.958 1.00 95.94 189 ALA A C 1
ATOM 1548 O O . ALA A 1 189 ? -0.450 -6.419 30.002 1.00 95.94 189 ALA A O 1
ATOM 1549 N N . ILE A 1 190 ? -0.420 -7.090 32.149 1.00 94.50 190 ILE A N 1
ATOM 1550 C CA . ILE A 1 190 ? 0.927 -6.598 32.471 1.00 94.50 190 ILE A CA 1
ATOM 1551 C C . ILE A 1 190 ? 2.004 -7.313 31.650 1.00 94.50 190 ILE A C 1
ATOM 1553 O O . ILE A 1 190 ? 2.944 -6.669 31.186 1.00 94.50 190 ILE A O 1
ATOM 1557 N N . ASN A 1 191 ? 1.853 -8.620 31.425 1.00 93.81 191 ASN A N 1
ATOM 1558 C CA . ASN A 1 191 ? 2.755 -9.386 30.560 1.00 93.81 191 ASN A CA 1
ATOM 1559 C C . ASN A 1 191 ? 2.509 -9.127 29.067 1.00 93.81 191 ASN A C 1
ATOM 1561 O O . ASN A 1 191 ? 3.200 -9.695 28.226 1.00 93.81 191 ASN A O 1
ATOM 1565 N N . THR A 1 192 ? 1.547 -8.269 28.728 1.00 95.75 192 THR A N 1
ATOM 1566 C CA . THR A 1 192 ? 1.307 -7.826 27.356 1.00 95.75 192 THR A CA 1
ATOM 1567 C C . THR A 1 192 ? 1.860 -6.422 27.120 1.00 95.75 192 THR A C 1
ATOM 1569 O O . THR A 1 192 ? 2.577 -6.222 26.146 1.00 95.75 192 THR A O 1
ATOM 1572 N N . ASN A 1 193 ? 1.541 -5.440 27.975 1.00 94.94 193 ASN A N 1
ATOM 1573 C CA . ASN A 1 193 ? 2.032 -4.063 27.828 1.00 94.94 193 ASN A CA 1
ATOM 1574 C C . ASN A 1 193 ? 1.916 -3.252 29.141 1.00 94.94 193 ASN A C 1
ATOM 1576 O O . ASN A 1 193 ? 1.041 -3.509 29.972 1.00 94.94 193 ASN A O 1
ATOM 1580 N N . TRP A 1 194 ? 2.738 -2.207 29.307 1.00 92.62 194 TRP A N 1
ATOM 1581 C CA . TRP A 1 194 ? 2.727 -1.293 30.467 1.00 92.62 194 TRP A CA 1
ATOM 1582 C C . TRP A 1 194 ? 1.412 -0.525 30.661 1.00 92.62 194 TRP A C 1
ATOM 1584 O O . TRP A 1 194 ? 1.105 -0.089 31.770 1.00 92.62 194 TRP A O 1
ATOM 1594 N N . GLN A 1 195 ? 0.593 -0.384 29.620 1.00 94.56 195 GLN A N 1
ATOM 1595 C CA . GLN A 1 195 ? -0.721 0.271 29.710 1.00 94.56 195 GLN A CA 1
ATOM 1596 C C . GLN A 1 195 ? -1.631 -0.322 30.796 1.00 94.56 195 GLN A C 1
ATOM 1598 O O . GLN A 1 195 ? -2.422 0.404 31.401 1.00 94.56 195 GLN A O 1
ATOM 1603 N N . ALA A 1 196 ? -1.480 -1.612 31.105 1.00 95.81 196 ALA A N 1
ATOM 1604 C CA . ALA A 1 196 ? -2.255 -2.290 32.139 1.00 95.81 196 ALA A CA 1
ATOM 1605 C C . ALA A 1 196 ? -2.126 -1.636 33.527 1.00 95.81 196 ALA A C 1
ATOM 1607 O O . ALA A 1 196 ? -3.100 -1.602 34.284 1.00 95.81 196 ALA A O 1
ATOM 1608 N N . TYR A 1 197 ? -0.958 -1.072 33.860 1.00 95.25 197 TYR A N 1
ATOM 1609 C CA . TYR A 1 197 ? -0.726 -0.437 35.162 1.00 95.25 197 TYR A CA 1
ATOM 1610 C C . TYR A 1 197 ? -1.652 0.760 35.401 1.00 95.25 197 TYR A C 1
ATOM 1612 O O . TYR A 1 197 ? -2.122 0.962 36.521 1.00 95.25 197 TYR A O 1
ATOM 1620 N N . PHE A 1 198 ? -1.991 1.505 34.348 1.00 95.94 198 PHE A N 1
ATOM 1621 C CA . PHE A 1 198 ? -2.893 2.657 34.426 1.00 95.94 198 PHE A CA 1
ATOM 1622 C C . PHE A 1 198 ? -4.330 2.223 34.685 1.00 95.94 198 PHE A C 1
ATOM 1624 O O . PHE A 1 198 ? -5.031 2.852 35.478 1.00 95.94 198 PHE A O 1
ATOM 1631 N N . THR A 1 199 ? -4.751 1.102 34.094 1.00 96.00 199 THR A N 1
ATOM 1632 C CA . THR A 1 199 ? -6.071 0.523 34.363 1.00 96.00 199 THR A CA 1
ATOM 1633 C C . THR A 1 199 ? -6.158 0.027 35.802 1.00 96.00 199 THR A C 1
ATOM 1635 O O . THR A 1 199 ? -7.146 0.300 36.480 1.00 96.00 199 THR A O 1
ATOM 1638 N N . ILE A 1 200 ? -5.113 -0.626 36.321 1.00 95.56 200 ILE A N 1
ATOM 1639 C CA . ILE A 1 200 ? -5.077 -1.057 37.728 1.00 95.56 200 ILE A CA 1
ATOM 1640 C C . ILE A 1 200 ? -5.136 0.143 38.674 1.00 95.56 200 ILE A C 1
ATOM 1642 O O . ILE A 1 200 ? -5.928 0.137 39.621 1.00 95.56 200 ILE A O 1
ATOM 1646 N N . ALA A 1 201 ? -4.333 1.178 38.417 1.00 94.62 201 ALA A N 1
ATOM 1647 C CA . ALA A 1 201 ? -4.325 2.395 39.220 1.00 94.62 201 ALA A CA 1
ATOM 1648 C C . ALA A 1 201 ? -5.709 3.062 39.225 1.00 94.62 201 ALA A C 1
ATOM 1650 O O . ALA A 1 201 ? -6.251 3.352 40.293 1.00 94.62 201 ALA A O 1
ATOM 1651 N N . ALA A 1 202 ? -6.331 3.213 38.053 1.00 95.50 202 ALA A N 1
ATOM 1652 C CA . ALA A 1 202 ? -7.661 3.794 37.926 1.00 95.50 202 ALA A CA 1
ATOM 1653 C C . ALA A 1 202 ? -8.730 2.973 38.670 1.00 95.50 202 ALA A C 1
ATOM 1655 O O . ALA A 1 202 ? -9.545 3.551 39.392 1.00 95.50 202 ALA A O 1
ATOM 1656 N N . LEU A 1 203 ? -8.716 1.639 38.554 1.00 95.06 203 LEU A N 1
ATOM 1657 C CA . LEU A 1 203 ? -9.649 0.754 39.268 1.00 95.06 203 LEU A CA 1
ATOM 1658 C C . LEU A 1 203 ? -9.452 0.814 40.790 1.00 95.06 203 LEU A C 1
ATOM 1660 O O . LEU A 1 203 ? -10.423 0.781 41.550 1.00 95.06 203 LEU A O 1
ATOM 1664 N N . THR A 1 204 ? -8.202 0.938 41.236 1.00 93.25 204 THR A N 1
ATOM 1665 C CA . THR A 1 204 ? -7.842 1.081 42.654 1.00 93.25 204 THR A CA 1
ATOM 1666 C C . THR A 1 204 ? -8.396 2.389 43.218 1.00 93.25 204 THR A C 1
ATOM 1668 O O . THR A 1 204 ? -9.081 2.375 44.243 1.00 93.25 204 THR A O 1
ATOM 1671 N N . VAL A 1 205 ? -8.183 3.509 42.518 1.00 93.25 205 VAL A N 1
ATOM 1672 C CA . VAL A 1 205 ? -8.739 4.821 42.890 1.00 93.25 205 VAL A CA 1
ATOM 1673 C C . VAL A 1 205 ? -10.267 4.790 42.873 1.00 93.25 205 VAL A C 1
ATOM 1675 O O . VAL A 1 205 ? -10.901 5.240 43.828 1.00 93.25 205 VAL A O 1
ATOM 1678 N N . HIS A 1 206 ? -10.872 4.197 41.841 1.00 94.19 206 HIS A N 1
ATOM 1679 C CA . HIS A 1 206 ? -12.323 4.046 41.758 1.00 94.19 206 HIS A CA 1
ATOM 1680 C C . HIS A 1 206 ? -12.878 3.257 42.952 1.00 94.19 206 HIS A C 1
ATOM 1682 O O . HIS A 1 206 ? -13.867 3.673 43.552 1.00 94.19 206 HIS A O 1
ATOM 1688 N N . TYR A 1 207 ? -12.230 2.158 43.353 1.00 92.56 207 TYR A N 1
ATOM 1689 C CA . TYR A 1 207 ? -12.648 1.397 44.531 1.00 92.56 207 TYR A CA 1
ATOM 1690 C C . TYR A 1 207 ? -12.537 2.214 45.821 1.00 92.56 207 TYR A C 1
ATOM 1692 O O . TYR A 1 207 ? -13.439 2.166 46.651 1.00 92.56 207 TYR A O 1
ATOM 1700 N N . LEU A 1 208 ? -11.450 2.966 46.005 1.00 90.75 208 LEU A N 1
ATOM 1701 C CA . LEU A 1 208 ? -11.262 3.801 47.195 1.00 90.75 208 LEU A CA 1
ATOM 1702 C C . LEU A 1 208 ? -12.323 4.903 47.309 1.00 90.75 208 LEU A C 1
ATOM 1704 O O . LEU A 1 208 ? -12.733 5.249 48.418 1.00 90.75 208 LEU A O 1
ATOM 1708 N N . TRP A 1 209 ? -12.772 5.437 46.172 1.00 91.50 209 TRP A N 1
ATOM 1709 C CA . TRP A 1 209 ? -13.731 6.537 46.131 1.00 91.50 209 TRP A CA 1
ATOM 1710 C C . TRP A 1 209 ? -15.192 6.077 46.196 1.00 91.50 209 TRP A C 1
ATOM 1712 O O . TRP A 1 209 ? -15.998 6.684 46.900 1.00 91.50 209 TRP A O 1
ATOM 1722 N N . PHE A 1 210 ? -15.534 5.011 45.468 1.00 89.31 210 PHE A N 1
ATOM 1723 C CA . PHE A 1 210 ? -16.917 4.558 45.266 1.00 89.31 210 PHE A CA 1
ATOM 1724 C C . PHE A 1 210 ? -17.234 3.201 45.907 1.00 89.31 210 PHE A C 1
ATOM 1726 O O . PHE A 1 210 ? -18.401 2.818 45.972 1.00 89.31 210 PHE A O 1
ATOM 1733 N N . GLY A 1 211 ? -16.230 2.450 46.361 1.00 83.00 211 GLY A N 1
ATOM 1734 C CA . GLY A 1 211 ? -16.431 1.165 47.023 1.00 83.00 211 GLY A CA 1
ATOM 1735 C C . GLY A 1 211 ? -17.059 1.322 48.409 1.00 83.00 211 GLY A C 1
ATOM 1736 O O . GLY A 1 211 ? -16.820 2.298 49.122 1.00 83.00 211 GLY A O 1
ATOM 1737 N N . GLU A 1 212 ? -17.853 0.335 48.824 1.00 80.19 212 GLU A N 1
ATOM 1738 C CA . GLU A 1 212 ? -18.405 0.304 50.179 1.00 80.19 212 GLU A CA 1
ATOM 1739 C C . GLU A 1 212 ? -17.275 0.299 51.222 1.00 80.19 212 GLU A C 1
ATOM 1741 O O . GLU A 1 212 ? -16.421 -0.595 51.234 1.00 80.19 212 GLU A O 1
ATOM 1746 N N . ARG A 1 213 ? -17.297 1.264 52.152 1.00 67.19 213 ARG A N 1
ATOM 1747 C CA . ARG A 1 213 ? -16.279 1.467 53.208 1.00 67.19 213 ARG A CA 1
ATOM 1748 C C . ARG A 1 213 ? -16.249 0.375 54.295 1.00 67.19 213 ARG A C 1
ATOM 1750 O O . ARG A 1 213 ? -15.687 0.582 55.365 1.00 67.19 213 ARG A O 1
ATOM 1757 N N . ASN A 1 214 ? -16.788 -0.811 54.022 1.00 68.38 214 ASN A N 1
ATOM 1758 C CA . ASN A 1 214 ? -16.977 -1.922 54.962 1.00 68.38 214 ASN A CA 1
ATOM 1759 C C . ASN A 1 214 ? -15.670 -2.671 55.335 1.00 68.38 214 ASN A C 1
ATOM 1761 O O . ASN A 1 214 ? -15.636 -3.898 55.356 1.00 68.38 214 ASN A O 1
ATOM 1765 N N . GLY A 1 215 ? -14.555 -1.972 55.587 1.00 64.88 215 GLY A N 1
ATOM 1766 C CA . GLY A 1 215 ? -13.314 -2.571 56.117 1.00 64.88 215 GLY A CA 1
ATOM 1767 C C . GLY A 1 215 ? -12.539 -3.480 55.149 1.00 64.88 215 GLY A C 1
ATOM 1768 O O . GLY A 1 215 ? -11.585 -4.155 55.534 1.00 64.88 215 GLY A O 1
ATOM 1769 N N . LYS A 1 216 ? -12.902 -3.492 53.864 1.00 76.88 216 LYS A N 1
ATOM 1770 C CA . LYS A 1 216 ? -12.333 -4.369 52.825 1.00 76.88 216 LYS A CA 1
ATOM 1771 C C . LYS A 1 216 ? -11.016 -3.858 52.212 1.00 76.88 216 LYS A C 1
ATOM 1773 O O . LYS A 1 216 ? -10.678 -4.262 51.100 1.00 76.88 216 LYS A O 1
ATOM 1778 N N . TRP A 1 217 ? -10.258 -3.022 52.929 1.00 81.31 217 TRP A N 1
ATOM 1779 C CA . TRP A 1 217 ? -9.000 -2.409 52.461 1.00 81.31 217 TRP A CA 1
ATOM 1780 C C . TRP A 1 217 ? -7.957 -3.442 52.003 1.00 81.31 217 TRP A C 1
ATOM 1782 O O . TRP A 1 217 ? -7.178 -3.181 51.092 1.00 81.31 217 TRP A O 1
ATOM 1792 N N . LYS A 1 218 ? -8.010 -4.655 52.572 1.00 85.81 218 LYS A N 1
ATOM 1793 C CA . LYS A 1 218 ? -7.154 -5.790 52.207 1.00 85.81 218 LYS A CA 1
ATOM 1794 C C . LYS A 1 218 ? -7.201 -6.117 50.710 1.00 85.81 218 LYS A C 1
ATOM 1796 O O . LYS A 1 218 ? -6.187 -6.519 50.161 1.00 85.81 218 LYS A O 1
ATOM 1801 N N . HIS A 1 219 ? -8.340 -5.922 50.039 1.00 82.69 219 HIS A N 1
ATOM 1802 C CA . HIS A 1 219 ? -8.459 -6.175 48.597 1.00 82.69 219 HIS A CA 1
ATOM 1803 C C . HIS A 1 219 ? -7.800 -5.071 47.761 1.00 82.69 219 HIS A C 1
ATOM 1805 O O . HIS A 1 219 ? -7.193 -5.366 46.740 1.00 82.69 219 HIS A O 1
ATOM 1811 N N . VAL A 1 220 ? -7.874 -3.815 48.218 1.00 80.81 220 VAL A N 1
ATOM 1812 C CA . VAL A 1 220 ? -7.158 -2.684 47.601 1.00 80.81 220 VAL A CA 1
ATOM 1813 C C . VAL A 1 220 ? -5.662 -2.895 47.724 1.00 80.81 220 VAL A C 1
ATOM 1815 O O . VAL A 1 220 ? -4.950 -2.792 46.732 1.00 80.81 220 VAL A O 1
ATOM 1818 N N . LEU A 1 221 ? -5.200 -3.250 48.928 1.00 83.12 221 LEU A N 1
ATOM 1819 C CA . LEU A 1 221 ? -3.804 -3.591 49.155 1.00 83.12 221 LEU A CA 1
ATOM 1820 C C . LEU A 1 221 ? -3.395 -4.766 48.268 1.00 83.12 221 LEU A C 1
ATOM 1822 O O . LEU A 1 221 ? -2.364 -4.692 47.622 1.00 83.12 221 LEU A O 1
ATOM 1826 N N . PHE A 1 222 ? -4.214 -5.815 48.180 1.00 85.06 222 PHE A N 1
ATOM 1827 C CA . PHE A 1 222 ? -3.922 -6.976 47.344 1.00 85.06 222 PHE A CA 1
ATOM 1828 C C . PHE A 1 222 ? -3.773 -6.616 45.857 1.00 85.06 222 PHE A C 1
ATOM 1830 O O . PHE A 1 222 ? -2.820 -7.058 45.223 1.00 85.06 222 PHE A O 1
ATOM 1837 N N . VAL A 1 223 ? -4.663 -5.785 45.304 1.00 82.19 223 VAL A N 1
ATOM 1838 C CA . VAL A 1 223 ? -4.590 -5.347 43.898 1.00 82.19 223 VAL A CA 1
ATOM 1839 C C . VAL A 1 223 ? -3.414 -4.390 43.669 1.00 82.19 223 VAL A C 1
ATOM 1841 O O . VAL A 1 223 ? -2.646 -4.585 42.729 1.00 82.19 223 VAL A O 1
ATOM 1844 N N . GLY A 1 224 ? -3.236 -3.392 44.539 1.00 84.19 224 GLY A N 1
ATOM 1845 C CA . GLY A 1 224 ? -2.166 -2.398 44.424 1.00 84.19 224 GLY A CA 1
ATOM 1846 C C . GLY A 1 224 ? -0.772 -2.996 44.630 1.00 84.19 224 GLY A C 1
ATOM 1847 O O . GLY A 1 224 ? 0.095 -2.845 43.773 1.00 84.19 224 GLY A O 1
ATOM 1848 N N . VAL A 1 225 ? -0.563 -3.736 45.724 1.00 87.69 225 VAL A N 1
ATOM 1849 C CA . VAL A 1 225 ? 0.696 -4.456 45.989 1.00 87.69 225 VAL A CA 1
ATOM 1850 C C . VAL A 1 225 ? 0.926 -5.527 44.933 1.00 87.69 225 VAL A C 1
ATOM 1852 O O . VAL A 1 225 ? 2.049 -5.678 44.468 1.00 87.69 225 VAL A O 1
ATOM 1855 N N . GLY A 1 226 ? -0.127 -6.223 44.494 1.00 87.88 226 GLY A N 1
ATOM 1856 C CA . GLY A 1 226 ? -0.048 -7.188 43.401 1.00 87.88 226 GLY A CA 1
ATOM 1857 C C . GLY A 1 226 ? 0.547 -6.586 42.129 1.00 87.88 226 GLY A C 1
ATOM 1858 O O . GLY A 1 226 ? 1.472 -7.162 41.566 1.00 87.88 226 GLY A O 1
ATOM 1859 N N . ALA A 1 227 ? 0.092 -5.400 41.716 1.00 89.06 227 ALA A N 1
ATOM 1860 C CA . ALA A 1 227 ? 0.634 -4.711 40.545 1.00 89.06 227 ALA A CA 1
ATOM 1861 C C . ALA A 1 227 ? 2.114 -4.329 40.706 1.00 89.06 227 ALA A C 1
ATOM 1863 O O . ALA A 1 227 ? 2.896 -4.511 39.773 1.00 89.06 227 ALA A O 1
ATOM 1864 N N . VAL A 1 228 ? 2.511 -3.853 41.892 1.00 90.69 228 VAL A N 1
ATOM 1865 C CA . VAL A 1 228 ? 3.914 -3.529 42.204 1.00 90.69 228 VAL A CA 1
ATOM 1866 C C . VAL A 1 228 ? 4.785 -4.784 42.173 1.00 90.69 228 VAL A C 1
ATOM 1868 O O . VAL A 1 228 ? 5.853 -4.768 41.568 1.00 90.69 228 VAL A O 1
ATOM 1871 N N . LEU A 1 229 ? 4.322 -5.888 42.764 1.00 91.62 229 LEU A N 1
ATOM 1872 C CA . LEU A 1 229 ? 5.031 -7.168 42.737 1.00 91.62 229 LEU A CA 1
ATOM 1873 C C . LEU A 1 229 ? 5.154 -7.718 41.313 1.00 91.62 229 LEU A C 1
ATOM 1875 O O . LEU A 1 229 ? 6.201 -8.247 40.957 1.00 91.62 229 LEU A O 1
ATOM 1879 N N . MET A 1 230 ? 4.123 -7.559 40.481 1.00 90.50 230 MET A N 1
ATOM 1880 C CA . MET A 1 230 ? 4.181 -7.948 39.071 1.00 90.50 230 MET A CA 1
ATOM 1881 C C . MET A 1 230 ? 5.187 -7.096 38.285 1.00 90.50 230 MET A C 1
ATOM 1883 O O . MET A 1 230 ? 5.981 -7.649 37.529 1.00 90.50 230 MET A O 1
ATOM 1887 N N . LEU A 1 231 ? 5.216 -5.776 38.492 1.00 92.00 231 LEU A N 1
ATOM 1888 C CA . LEU A 1 231 ? 6.237 -4.903 37.899 1.00 92.00 231 LEU A CA 1
ATOM 1889 C C . LEU A 1 231 ? 7.650 -5.281 38.353 1.00 92.00 231 LEU A C 1
ATOM 1891 O O . LEU A 1 231 ? 8.548 -5.418 37.527 1.00 92.00 231 LEU A O 1
ATOM 1895 N N . ALA A 1 232 ? 7.836 -5.522 39.651 1.00 93.06 232 ALA A N 1
ATOM 1896 C CA . ALA A 1 232 ? 9.108 -5.991 40.184 1.00 93.06 232 ALA A CA 1
ATOM 1897 C C . ALA A 1 232 ? 9.509 -7.338 39.566 1.00 93.06 232 ALA A C 1
ATOM 1899 O O . ALA A 1 232 ? 10.662 -7.510 39.184 1.00 93.06 232 ALA A O 1
ATOM 1900 N N . SER A 1 233 ? 8.563 -8.269 39.395 1.00 92.38 233 SER A N 1
ATOM 1901 C CA . SER A 1 233 ? 8.833 -9.564 38.761 1.00 92.38 233 SER A CA 1
ATOM 1902 C C . SER A 1 233 ? 9.277 -9.421 37.306 1.00 92.38 233 SER A C 1
ATOM 1904 O O . SER A 1 233 ? 10.179 -10.135 36.882 1.00 92.38 233 SER A O 1
ATOM 1906 N N . TYR A 1 234 ? 8.715 -8.456 36.571 1.00 92.31 234 TYR A N 1
ATOM 1907 C CA . TYR A 1 234 ? 9.139 -8.152 35.210 1.00 92.31 234 TYR A CA 1
ATOM 1908 C C . TYR A 1 234 ? 10.577 -7.627 35.174 1.00 92.31 234 TYR A C 1
ATOM 1910 O O . TYR A 1 234 ? 11.389 -8.144 34.415 1.00 92.31 234 TYR A O 1
ATOM 1918 N N . PHE A 1 235 ? 10.925 -6.673 36.044 1.00 94.31 235 PHE A N 1
ATOM 1919 C CA . PHE A 1 235 ? 12.298 -6.162 36.124 1.00 94.31 235 PHE A CA 1
ATOM 1920 C C . PHE A 1 235 ? 13.306 -7.218 36.574 1.00 94.31 235 PHE A C 1
ATOM 1922 O O . PHE A 1 235 ? 14.415 -7.270 36.048 1.00 94.31 235 PHE A O 1
ATOM 1929 N N . LEU A 1 236 ? 12.930 -8.080 37.520 1.00 95.31 236 LEU A N 1
ATOM 1930 C CA . LEU A 1 236 ? 13.769 -9.202 37.938 1.00 95.31 236 LEU A CA 1
ATOM 1931 C C . LEU A 1 236 ? 13.968 -10.199 36.793 1.00 95.31 236 LEU A C 1
ATOM 1933 O O . LEU A 1 236 ? 15.079 -10.684 36.603 1.00 95.31 236 LEU A O 1
ATOM 1937 N N . TRP A 1 237 ? 12.925 -10.467 36.007 1.00 95.50 237 TRP A N 1
ATOM 1938 C CA . TRP A 1 237 ? 13.013 -11.326 34.830 1.00 95.50 237 TRP A CA 1
ATOM 1939 C C . TRP A 1 237 ? 13.906 -10.721 33.740 1.00 95.50 237 TRP A C 1
ATOM 1941 O O . TRP A 1 237 ? 14.800 -11.410 33.251 1.00 95.50 237 TRP A O 1
ATOM 1951 N N . THR A 1 238 ? 13.765 -9.432 33.408 1.00 95.25 238 THR A N 1
ATOM 1952 C CA . THR A 1 238 ? 14.660 -8.784 32.430 1.00 95.25 238 THR A CA 1
ATOM 1953 C C . THR A 1 238 ? 16.105 -8.738 32.928 1.00 95.25 238 THR A C 1
ATOM 1955 O O . THR A 1 238 ? 17.029 -9.000 32.154 1.00 95.25 238 THR A O 1
ATOM 1958 N N . ALA A 1 239 ? 16.305 -8.485 34.228 1.00 96.19 239 ALA A N 1
ATOM 1959 C CA . ALA A 1 239 ? 17.622 -8.497 34.858 1.00 96.19 239 ALA A CA 1
ATOM 1960 C C . ALA A 1 239 ? 18.254 -9.892 34.865 1.00 96.19 239 ALA A C 1
ATOM 1962 O O . ALA A 1 239 ? 19.463 -10.017 34.687 1.00 96.19 239 ALA A O 1
ATOM 1963 N N . TRP A 1 240 ? 17.448 -10.941 35.023 1.00 96.50 240 TRP A N 1
ATOM 1964 C CA . TRP A 1 240 ? 17.898 -12.322 34.886 1.00 96.50 240 TRP A CA 1
ATOM 1965 C C . TRP A 1 240 ? 18.287 -12.660 33.438 1.00 96.50 240 TRP A C 1
ATOM 1967 O O . TRP A 1 240 ? 19.311 -13.305 33.233 1.00 96.50 240 TRP A O 1
ATOM 1977 N N . LEU A 1 241 ? 17.529 -12.185 32.442 1.00 95.19 241 LEU A N 1
ATOM 1978 C CA . LEU A 1 241 ? 17.797 -12.464 31.024 1.00 95.19 241 LEU A CA 1
ATOM 1979 C C . LEU A 1 241 ? 19.054 -11.776 30.478 1.00 95.19 241 LEU A C 1
ATOM 1981 O O . LEU A 1 241 ? 19.786 -12.367 29.690 1.00 95.19 241 LEU A O 1
ATOM 1985 N N . THR A 1 242 ? 19.276 -10.514 30.846 1.00 95.00 242 THR A N 1
ATOM 1986 C CA . THR A 1 242 ? 20.274 -9.640 30.186 1.00 95.00 242 THR A CA 1
ATOM 1987 C C . THR A 1 242 ? 21.231 -8.949 31.154 1.00 95.00 242 THR A C 1
ATOM 1989 O O . THR A 1 242 ? 22.071 -8.151 30.743 1.00 95.00 242 THR A O 1
ATOM 1992 N N . GLY A 1 243 ? 21.133 -9.249 32.449 1.00 95.06 243 GLY A N 1
ATOM 1993 C CA . GLY A 1 243 ? 21.905 -8.593 33.498 1.00 95.06 243 GLY A CA 1
ATOM 1994 C C . GLY A 1 243 ? 21.280 -7.281 33.985 1.00 95.06 243 GLY A C 1
ATOM 1995 O O . GLY A 1 243 ? 20.282 -6.784 33.455 1.00 95.06 243 GLY A O 1
ATOM 1996 N N . GLY A 1 244 ? 21.888 -6.694 35.021 1.00 92.88 244 GLY A N 1
ATOM 1997 C CA . GLY A 1 244 ? 21.366 -5.499 35.700 1.00 92.88 244 GLY A CA 1
ATOM 1998 C C . GLY A 1 244 ? 21.256 -4.246 34.820 1.00 92.88 244 GLY A C 1
ATOM 1999 O O . GLY A 1 244 ? 20.425 -3.386 35.100 1.00 92.88 244 GLY A O 1
ATOM 2000 N N . GLN A 1 245 ? 22.025 -4.157 33.726 1.00 91.81 245 GLN A N 1
ATOM 2001 C CA . GLN A 1 245 ? 21.973 -3.030 32.784 1.00 91.81 245 GLN A CA 1
ATOM 2002 C C . GLN A 1 245 ? 20.596 -2.878 32.121 1.00 91.81 245 GLN A C 1
ATOM 2004 O O . GLN A 1 245 ? 20.183 -1.764 31.809 1.00 91.81 245 GLN A O 1
ATOM 2009 N N . SER A 1 246 ? 19.844 -3.970 31.977 1.00 92.19 246 SER A N 1
ATOM 2010 C CA . SER A 1 246 ? 18.490 -3.937 31.421 1.00 92.19 246 SER A CA 1
ATOM 2011 C C . SER A 1 246 ? 17.529 -3.058 32.206 1.00 92.19 246 SER A C 1
ATOM 2013 O O . SER A 1 246 ? 16.692 -2.395 31.606 1.00 92.19 246 SER A O 1
ATOM 2015 N N . ILE A 1 247 ? 17.677 -2.980 33.531 1.00 93.06 247 ILE A N 1
ATOM 2016 C CA . ILE A 1 247 ? 16.864 -2.092 34.368 1.00 93.06 247 ILE A CA 1
ATOM 2017 C C . ILE A 1 247 ? 17.123 -0.634 33.974 1.00 93.06 247 ILE A C 1
ATOM 2019 O O . ILE A 1 247 ? 16.178 0.145 33.858 1.00 93.06 247 ILE A O 1
ATOM 2023 N N . GLN A 1 248 ? 18.382 -0.277 33.701 1.00 92.75 248 GLN A N 1
ATOM 2024 C CA . GLN A 1 248 ? 18.729 1.058 33.222 1.00 92.75 248 GLN A CA 1
ATOM 2025 C C . GLN A 1 248 ? 18.163 1.311 31.822 1.00 92.75 248 GLN A C 1
ATOM 2027 O O . GLN A 1 248 ? 17.571 2.359 31.598 1.00 92.75 248 GLN A O 1
ATOM 2032 N N . THR A 1 249 ? 18.264 0.348 30.903 1.00 90.75 249 THR A N 1
ATOM 2033 C CA . THR A 1 249 ? 17.657 0.444 29.563 1.00 90.75 249 THR A CA 1
ATOM 2034 C C . THR A 1 249 ? 16.144 0.675 29.637 1.00 90.75 249 THR A C 1
ATOM 2036 O O . THR A 1 249 ? 15.605 1.511 28.915 1.00 90.75 249 THR A O 1
ATOM 2039 N N . GLN A 1 250 ? 15.455 -0.004 30.553 1.00 92.50 250 GLN A N 1
ATOM 2040 C CA . GLN A 1 250 ? 14.022 0.185 30.780 1.00 92.50 250 GLN A CA 1
ATOM 2041 C C . GLN A 1 250 ? 13.690 1.554 31.355 1.00 92.50 250 GLN A C 1
ATOM 2043 O O . GLN A 1 250 ? 12.724 2.182 30.923 1.00 92.50 250 GLN A O 1
ATOM 2048 N N . LEU A 1 251 ? 14.483 2.022 32.320 1.00 92.94 251 LEU A N 1
ATOM 2049 C CA . LEU A 1 251 ? 14.339 3.361 32.874 1.00 92.94 251 LEU A CA 1
ATOM 2050 C C . LEU A 1 251 ? 14.567 4.421 31.792 1.00 92.94 251 LEU A C 1
ATOM 2052 O O . LEU A 1 251 ? 13.789 5.363 31.687 1.00 92.94 251 LEU A O 1
ATOM 2056 N N . ASP A 1 252 ? 15.577 4.238 30.948 1.00 91.25 252 ASP A N 1
ATOM 2057 C CA . ASP A 1 252 ? 15.892 5.135 29.841 1.00 91.25 252 ASP A CA 1
ATOM 2058 C C . ASP A 1 252 ? 14.741 5.214 28.835 1.00 91.25 252 ASP A C 1
ATOM 2060 O O . ASP A 1 252 ? 14.356 6.308 28.420 1.00 91.25 252 ASP A O 1
ATOM 2064 N N . ILE A 1 253 ? 14.147 4.071 28.487 1.00 90.75 253 ILE A N 1
ATOM 2065 C CA . ILE A 1 253 ? 12.974 4.012 27.611 1.00 90.75 253 ILE A CA 1
ATOM 2066 C C . ILE A 1 253 ? 11.764 4.635 28.288 1.00 90.75 253 ILE A C 1
ATOM 2068 O O . ILE A 1 253 ? 11.061 5.410 27.651 1.00 90.75 253 ILE A O 1
ATOM 2072 N N . PHE A 1 254 ? 11.527 4.356 29.569 1.00 92.12 254 PHE A N 1
ATOM 2073 C CA . PHE A 1 254 ? 10.462 5.004 30.325 1.00 92.12 254 PHE A CA 1
ATOM 2074 C C . PHE A 1 254 ? 10.612 6.530 30.261 1.00 92.12 254 PHE A C 1
ATOM 2076 O O . PHE A 1 254 ? 9.689 7.200 29.806 1.00 92.12 254 PHE A O 1
ATOM 2083 N N . LEU A 1 255 ? 11.791 7.063 30.595 1.00 91.88 255 LEU A N 1
ATOM 2084 C CA . LEU A 1 255 ? 12.088 8.499 30.562 1.00 91.88 255 LEU A CA 1
ATOM 2085 C C . LEU A 1 255 ? 11.977 9.102 29.154 1.00 91.88 255 LEU A C 1
ATOM 2087 O O . LEU A 1 255 ? 11.522 10.236 29.003 1.00 91.88 255 LEU A O 1
ATOM 2091 N N . PHE A 1 256 ? 12.368 8.361 28.116 1.00 89.00 256 PHE A N 1
ATOM 2092 C CA . PHE A 1 256 ? 12.170 8.771 26.725 1.00 89.00 256 PHE A CA 1
ATOM 2093 C C . PHE A 1 256 ? 10.680 8.851 26.374 1.00 89.00 256 PHE A C 1
ATOM 2095 O O . PHE A 1 256 ? 10.221 9.847 25.815 1.00 89.00 256 PHE A O 1
ATOM 2102 N N . ARG A 1 257 ? 9.899 7.827 26.736 1.00 89.69 257 ARG A N 1
ATOM 2103 C CA . ARG A 1 257 ? 8.462 7.742 26.445 1.00 89.69 257 ARG A CA 1
ATOM 2104 C C . ARG A 1 257 ? 7.647 8.758 27.246 1.00 89.69 257 ARG A C 1
ATOM 2106 O O . ARG A 1 257 ? 6.607 9.193 26.750 1.00 89.69 257 ARG A O 1
ATOM 2113 N N . THR A 1 258 ? 8.115 9.168 28.427 1.00 90.31 258 THR A N 1
ATOM 2114 C CA . THR A 1 258 ? 7.515 10.261 29.208 1.00 90.31 258 THR A CA 1
ATOM 2115 C C . THR A 1 258 ? 7.932 11.658 28.752 1.00 90.31 258 THR A C 1
ATOM 2117 O O . THR A 1 258 ? 7.397 12.641 29.258 1.00 90.31 258 THR A O 1
ATOM 2120 N N . GLY A 1 259 ? 8.879 11.775 27.813 1.00 83.25 259 GLY A N 1
ATOM 2121 C CA . GLY A 1 259 ? 9.448 13.064 27.401 1.00 83.25 259 GLY A CA 1
ATOM 2122 C C . GLY A 1 259 ? 10.331 13.717 28.467 1.00 83.25 259 GLY A C 1
ATOM 2123 O O . GLY A 1 259 ? 10.651 14.896 28.371 1.00 83.25 259 GLY A O 1
ATOM 2124 N N . SER A 1 260 ? 10.732 12.965 29.496 1.00 82.56 260 SER A N 1
ATOM 2125 C CA . SER A 1 260 ? 11.609 13.449 30.570 1.00 82.56 260 SER A CA 1
ATOM 2126 C C . SER A 1 260 ? 13.089 13.429 30.183 1.00 82.56 260 SER A C 1
ATOM 2128 O O . SER A 1 260 ? 13.895 14.102 30.823 1.00 82.56 260 SER A O 1
ATOM 2130 N N . ARG A 1 261 ? 13.457 12.677 29.140 1.00 77.06 261 ARG A N 1
ATOM 2131 C CA . ARG A 1 261 ? 14.787 12.714 28.528 1.00 77.06 261 ARG A CA 1
ATOM 2132 C C . ARG A 1 261 ? 14.695 13.430 27.186 1.00 77.06 261 ARG A C 1
ATOM 2134 O O . ARG A 1 261 ? 14.040 12.934 26.272 1.00 77.06 261 ARG A O 1
ATOM 2141 N N . ILE A 1 262 ? 15.357 14.580 27.085 1.00 56.75 262 ILE A N 1
ATOM 2142 C CA . ILE A 1 262 ? 15.510 15.304 25.824 1.00 56.75 262 ILE A CA 1
ATOM 2143 C C . ILE A 1 262 ? 16.464 14.481 24.961 1.00 56.75 262 ILE A C 1
ATOM 2145 O O . ILE A 1 262 ? 17.636 14.326 25.295 1.00 56.75 262 ILE A O 1
ATOM 2149 N N . ASN A 1 263 ? 15.927 13.893 23.901 1.00 60.72 263 ASN A N 1
ATOM 2150 C CA . ASN A 1 263 ? 16.711 13.535 22.732 1.00 60.72 263 ASN A CA 1
ATOM 2151 C C . ASN A 1 263 ? 16.386 14.601 21.682 1.00 60.72 263 ASN A C 1
ATOM 2153 O O . ASN A 1 263 ? 15.210 14.963 21.564 1.00 60.72 263 ASN A O 1
ATOM 2157 N N . ASP A 1 264 ? 17.388 15.111 20.971 1.00 53.59 264 ASP A N 1
ATOM 2158 C CA . ASP A 1 264 ? 17.257 16.323 20.144 1.00 53.59 264 ASP A CA 1
ATOM 2159 C C . ASP A 1 264 ? 16.174 16.205 19.046 1.00 53.59 264 ASP A C 1
ATOM 2161 O O . ASP A 1 264 ? 15.649 17.214 18.583 1.00 53.59 264 ASP A O 1
ATOM 2165 N N . ASP A 1 265 ? 15.756 14.981 18.704 1.00 57.38 265 ASP A N 1
ATOM 2166 C CA . ASP A 1 265 ? 14.815 14.703 17.612 1.00 57.38 265 ASP A CA 1
ATOM 2167 C C . ASP A 1 265 ? 13.317 14.711 17.997 1.00 57.38 265 ASP A C 1
ATOM 2169 O O . ASP A 1 265 ? 12.464 14.766 17.111 1.00 57.38 265 ASP A O 1
ATOM 2173 N N . TYR A 1 266 ? 12.949 14.628 19.287 1.00 63.28 266 TYR A N 1
ATOM 2174 C CA . TYR A 1 266 ? 11.544 14.426 19.709 1.00 63.28 266 TYR A CA 1
ATOM 2175 C C . TYR A 1 266 ? 11.149 15.267 20.931 1.00 63.28 266 TYR A C 1
ATOM 2177 O O . TYR A 1 266 ? 10.824 14.736 21.999 1.00 63.28 266 TYR A O 1
ATOM 2185 N N . VAL A 1 267 ? 11.154 16.591 20.771 1.00 69.25 267 VAL A N 1
ATOM 2186 C CA . VAL A 1 267 ? 10.628 17.538 21.765 1.00 69.25 267 VAL A CA 1
ATOM 2187 C C . VAL A 1 267 ? 9.322 18.129 21.246 1.00 69.25 267 VAL A C 1
ATOM 2189 O O . VAL A 1 267 ? 9.314 18.827 20.239 1.00 69.25 267 VAL A O 1
ATOM 2192 N N . PHE A 1 268 ? 8.220 17.861 21.949 1.00 74.50 268 PHE A N 1
ATOM 2193 C CA . PHE A 1 268 ? 6.905 18.413 21.622 1.00 74.50 268 PHE A CA 1
ATOM 2194 C C . PHE A 1 268 ? 6.458 19.391 22.704 1.00 74.50 268 PHE A C 1
ATOM 2196 O O . PHE A 1 268 ? 6.480 19.086 23.899 1.00 74.50 268 PHE A O 1
ATOM 2203 N N . THR A 1 269 ? 5.987 20.559 22.293 1.00 79.81 269 THR A N 1
ATOM 2204 C CA . THR A 1 269 ? 5.288 21.486 23.182 1.00 79.81 269 THR A CA 1
ATOM 2205 C C . THR A 1 269 ? 3.920 20.918 23.571 1.00 79.81 269 THR A C 1
ATOM 2207 O O . THR A 1 269 ? 3.296 20.158 22.827 1.00 79.81 269 THR A O 1
ATOM 2210 N N . SER A 1 270 ? 3.381 21.329 24.725 1.00 79.94 270 SER A N 1
ATOM 2211 C CA . SER A 1 270 ? 2.017 20.939 25.115 1.00 79.94 270 SER A CA 1
ATOM 2212 C C . SER A 1 270 ? 0.969 21.368 24.079 1.00 79.94 270 SER A C 1
ATOM 2214 O O . SER A 1 270 ? -0.047 20.695 23.923 1.00 79.94 270 SER A O 1
ATOM 2216 N N . LEU A 1 271 ? 1.213 22.468 23.353 1.00 79.44 271 LEU A N 1
ATOM 2217 C CA . LEU A 1 271 ? 0.332 22.924 22.280 1.00 79.44 271 LEU A CA 1
ATOM 2218 C C . LEU A 1 271 ? 0.368 21.974 21.077 1.00 79.44 271 LEU A C 1
ATOM 2220 O O . LEU A 1 271 ? -0.693 21.573 20.606 1.00 79.44 271 LEU A O 1
ATOM 2224 N N . GLU A 1 272 ? 1.551 21.570 20.611 1.00 80.94 272 GLU A N 1
ATOM 2225 C CA . GLU A 1 272 ? 1.692 20.578 19.532 1.00 80.94 272 GLU A CA 1
ATOM 2226 C C . GLU A 1 272 ? 1.070 19.237 19.920 1.00 80.94 272 GLU A C 1
ATOM 2228 O O . GLU A 1 272 ? 0.380 18.617 19.109 1.00 80.94 272 GLU A O 1
ATOM 2233 N N . TRP A 1 273 ? 1.242 18.827 21.178 1.00 84.88 273 TRP A N 1
ATOM 2234 C CA . TRP A 1 273 ? 0.613 17.629 21.726 1.00 84.88 273 TRP A CA 1
ATOM 2235 C C . TRP A 1 273 ? -0.918 17.698 21.639 1.00 84.88 273 TRP A C 1
ATOM 2237 O O . TRP A 1 273 ? -1.551 16.765 21.135 1.00 84.88 273 TRP A O 1
ATOM 2247 N N . TRP A 1 274 ? -1.526 18.819 22.048 1.00 84.62 274 TRP A N 1
ATOM 2248 C CA . TRP A 1 274 ? -2.974 19.032 21.932 1.00 84.62 274 TRP A CA 1
ATOM 2249 C C . TRP A 1 274 ? -3.439 19.110 20.478 1.00 84.62 274 TRP A C 1
ATOM 2251 O O . TRP A 1 274 ? -4.443 18.495 20.119 1.00 84.62 274 TRP A O 1
ATOM 2261 N N . GLN A 1 275 ? -2.705 19.820 19.622 1.00 84.19 275 GLN A N 1
ATOM 2262 C CA . GLN A 1 275 ? -3.014 19.911 18.196 1.00 84.19 275 GLN A CA 1
ATOM 2263 C C . GLN A 1 275 ? -2.964 18.541 17.518 1.00 84.19 275 GLN A C 1
ATOM 2265 O O . GLN A 1 275 ? -3.796 18.261 16.655 1.00 84.19 275 GLN A O 1
ATOM 2270 N N . ARG A 1 276 ? -2.009 17.681 17.889 1.00 84.56 276 ARG A N 1
ATOM 2271 C CA . ARG A 1 276 ? -1.936 16.301 17.398 1.00 84.56 276 ARG A CA 1
ATOM 2272 C C . ARG A 1 276 ? -3.115 15.481 17.908 1.00 84.56 276 ARG A C 1
ATOM 2274 O O . ARG A 1 276 ? -3.738 14.806 17.101 1.00 84.56 276 ARG A O 1
ATOM 2281 N N . HIS A 1 277 ? -3.482 15.601 19.187 1.00 86.81 277 HIS A N 1
ATOM 2282 C CA . HIS A 1 277 ? -4.662 14.924 19.738 1.00 86.81 277 HIS A CA 1
ATOM 2283 C C . HIS A 1 277 ? -5.938 15.289 18.996 1.00 86.81 277 HIS A C 1
ATOM 2285 O O . HIS A 1 277 ? -6.683 14.402 18.594 1.00 86.81 277 HIS A O 1
ATOM 2291 N N . ILE A 1 278 ? -6.178 16.578 18.783 1.00 85.12 278 ILE A N 1
ATOM 2292 C CA . ILE A 1 278 ? -7.377 17.063 18.103 1.00 85.12 278 ILE A CA 1
ATOM 2293 C C . ILE A 1 278 ? -7.406 16.588 16.643 1.00 85.12 278 ILE A C 1
ATOM 2295 O O . ILE A 1 278 ? -8.445 16.121 16.179 1.00 85.12 278 ILE A O 1
ATOM 2299 N N . ARG A 1 279 ? -6.268 16.649 15.935 1.00 81.88 279 ARG A N 1
ATOM 2300 C CA . ARG A 1 279 ? -6.161 16.155 14.553 1.00 81.88 279 ARG A CA 1
ATOM 2301 C C . ARG A 1 279 ? -6.416 14.653 14.466 1.00 81.88 279 ARG A C 1
ATOM 2303 O O . ARG A 1 279 ? -7.305 14.243 13.728 1.00 81.88 279 ARG A O 1
ATOM 2310 N N . SER A 1 280 ? -5.729 13.863 15.290 1.00 84.62 280 SER A N 1
ATOM 2311 C CA . SER A 1 280 ? -5.895 12.407 15.332 1.00 84.62 280 SER A CA 1
ATOM 2312 C C . SER A 1 280 ? -7.276 11.983 15.848 1.00 84.62 280 SER A C 1
ATOM 2314 O O . SER A 1 280 ? -7.758 10.908 15.504 1.00 84.62 280 SER A O 1
ATOM 2316 N N . ALA A 1 281 ? -7.951 12.794 16.669 1.00 85.19 281 ALA A N 1
ATOM 2317 C CA . ALA A 1 281 ? -9.312 12.497 17.105 1.00 85.19 281 ALA A CA 1
ATOM 2318 C C . ALA A 1 281 ? -10.271 12.447 15.913 1.00 85.19 281 ALA A C 1
ATOM 2320 O O . ALA A 1 281 ? -11.089 11.542 15.857 1.00 85.19 281 ALA A O 1
ATOM 2321 N N . ALA A 1 282 ? -10.153 13.360 14.948 1.00 79.81 282 ALA A N 1
ATOM 2322 C CA . ALA A 1 282 ? -10.997 13.333 13.753 1.00 79.81 282 ALA A CA 1
ATOM 2323 C C . ALA A 1 282 ? -10.704 12.137 12.826 1.00 79.81 282 ALA A C 1
ATOM 2325 O O . ALA A 1 282 ? -11.573 11.730 12.056 1.00 79.81 282 ALA A O 1
ATOM 2326 N N . ASP A 1 283 ? -9.514 11.538 12.937 1.00 80.31 283 ASP A N 1
ATOM 2327 C CA . ASP A 1 283 ? -9.110 10.391 12.119 1.00 80.31 283 ASP A CA 1
ATOM 2328 C C . ASP A 1 283 ? -9.788 9.126 12.633 1.00 80.31 283 ASP A C 1
ATOM 2330 O O . ASP A 1 283 ? -10.303 8.295 11.877 1.00 80.31 283 ASP A O 1
ATOM 2334 N N . TRP A 1 284 ? -9.785 8.993 13.957 1.00 87.81 284 TRP A N 1
ATOM 2335 C CA . TRP A 1 284 ? -10.093 7.747 14.642 1.00 87.81 284 TRP A CA 1
ATOM 2336 C C . TRP A 1 284 ? -11.453 7.754 15.339 1.00 87.81 284 TRP A C 1
ATOM 2338 O O . TRP A 1 284 ? -12.039 6.690 15.563 1.00 87.81 284 TRP A O 1
ATOM 2348 N N . LEU A 1 285 ? -11.977 8.938 15.656 1.00 88.19 285 LEU A N 1
ATOM 2349 C CA . LEU A 1 285 ? -13.310 9.154 16.200 1.00 88.19 285 LEU A CA 1
ATOM 2350 C C . LEU A 1 285 ? -14.174 9.800 15.130 1.00 88.19 285 LEU A C 1
ATOM 2352 O O . LEU A 1 285 ? -14.075 10.988 14.846 1.00 88.19 285 LEU A O 1
ATOM 2356 N N . THR A 1 286 ? -15.094 9.010 14.594 1.00 91.12 286 THR A N 1
ATOM 2357 C CA . THR A 1 286 ? -16.155 9.527 13.731 1.00 91.12 286 THR A CA 1
ATOM 2358 C C . THR A 1 286 ? -16.917 10.647 14.448 1.00 91.12 286 THR A C 1
ATOM 2360 O O . THR A 1 286 ? -17.215 10.535 15.649 1.00 91.12 286 THR A O 1
ATOM 2363 N N . THR A 1 287 ? -17.315 11.668 13.708 1.00 91.06 287 THR A N 1
ATOM 2364 C CA . THR A 1 287 ? -18.074 12.823 14.182 1.00 91.06 287 THR A CA 1
ATOM 2365 C C . THR A 1 287 ? -19.320 12.434 15.004 1.00 91.06 287 THR A C 1
ATOM 2367 O O . THR A 1 287 ? -19.500 13.002 16.088 1.00 91.06 287 THR A O 1
ATOM 2370 N N . PRO A 1 288 ? -20.160 11.447 14.609 1.00 92.88 288 PRO A N 1
ATOM 2371 C CA . PRO A 1 288 ? -21.312 11.031 15.412 1.00 92.88 288 PRO A CA 1
ATOM 2372 C C . PRO A 1 288 ? -20.933 10.488 16.795 1.00 92.88 288 PRO A C 1
ATOM 2374 O O . PRO A 1 288 ? -21.550 10.861 17.794 1.00 92.88 288 PRO A O 1
ATOM 2377 N N . VAL A 1 289 ? -19.908 9.632 16.878 1.00 94.25 289 VAL A N 1
ATOM 2378 C CA . VAL A 1 289 ? -19.438 9.078 18.159 1.00 94.25 289 VAL A CA 1
ATOM 2379 C C . VAL A 1 289 ? -18.835 10.183 19.021 1.00 94.25 289 VAL A C 1
ATOM 2381 O O . VAL A 1 289 ? -19.195 10.288 20.193 1.00 94.25 289 VAL A O 1
ATOM 2384 N N . ALA A 1 290 ? -17.994 11.050 18.449 1.00 93.75 290 ALA A N 1
ATOM 2385 C CA . ALA A 1 290 ? -17.398 12.175 19.166 1.00 93.75 290 ALA A CA 1
ATOM 2386 C C . ALA A 1 290 ? -18.471 13.102 19.766 1.00 93.75 290 ALA A C 1
ATOM 2388 O O . ALA A 1 290 ? -18.416 13.429 20.953 1.00 93.75 290 ALA A O 1
ATOM 2389 N N . LEU A 1 291 ? -19.504 13.453 18.993 1.00 93.88 291 LEU A N 1
ATOM 2390 C CA . LEU A 1 291 ? -20.618 14.275 19.471 1.00 93.88 291 LEU A CA 1
ATOM 2391 C C . LEU A 1 291 ? -21.376 13.598 20.623 1.00 93.88 291 LEU A C 1
ATOM 2393 O O . LEU A 1 291 ? -21.635 14.226 21.652 1.00 93.88 291 LEU A O 1
ATOM 2397 N N . LEU A 1 292 ? -21.715 12.314 20.482 1.00 95.06 292 LEU A N 1
ATOM 2398 C CA . LEU A 1 292 ? -22.440 11.570 21.516 1.00 95.06 292 LEU A CA 1
ATOM 2399 C C . LEU A 1 292 ? -21.626 11.391 22.802 1.00 95.06 292 LEU A C 1
ATOM 2401 O O . LEU A 1 292 ? -22.209 11.409 23.890 1.00 95.06 292 LEU A O 1
ATOM 2405 N N . VAL A 1 293 ? -20.306 11.240 22.691 1.00 95.94 293 VAL A N 1
ATOM 2406 C CA . VAL A 1 293 ? -19.379 11.191 23.830 1.00 95.94 293 VAL A CA 1
ATOM 2407 C C . VAL A 1 293 ? -19.279 12.555 24.513 1.00 95.94 293 VAL A C 1
ATOM 2409 O O . VAL A 1 293 ? -19.339 12.617 25.739 1.00 95.94 293 VAL A O 1
ATOM 2412 N N . THR A 1 294 ? -19.206 13.655 23.763 1.00 94.94 294 THR A N 1
ATOM 2413 C CA . THR A 1 294 ? -19.221 15.012 24.338 1.00 94.94 294 THR A CA 1
ATOM 2414 C C . THR A 1 294 ? -20.520 15.278 25.095 1.00 94.94 294 THR A C 1
ATOM 2416 O O . THR A 1 294 ? -20.499 15.774 26.224 1.00 94.94 294 THR A O 1
ATOM 2419 N N . ILE A 1 295 ? -21.659 14.878 24.523 1.00 95.50 295 ILE A N 1
ATOM 2420 C CA . ILE A 1 295 ? -22.958 14.962 25.199 1.00 95.50 295 ILE A CA 1
ATOM 2421 C C . ILE A 1 295 ? -22.962 14.100 26.466 1.00 95.50 295 ILE A C 1
ATOM 2423 O O . ILE A 1 295 ? -23.401 14.561 27.521 1.00 95.50 295 ILE A O 1
ATOM 2427 N N . TRP A 1 296 ? -22.461 12.863 26.391 1.00 96.50 296 TRP A N 1
ATOM 2428 C CA . TRP A 1 296 ? -22.332 11.990 27.557 1.00 96.50 296 TRP A CA 1
ATOM 2429 C C . TRP A 1 296 ? -21.518 12.664 28.666 1.00 96.50 296 TRP A C 1
ATOM 2431 O O . TRP A 1 296 ? -21.965 12.701 29.813 1.00 96.50 296 TRP A O 1
ATOM 2441 N N . LEU A 1 297 ? -20.365 13.243 28.324 1.00 96.00 297 LEU A N 1
ATOM 2442 C CA . LEU A 1 297 ? -19.475 13.904 29.272 1.00 96.00 297 LEU A CA 1
ATOM 2443 C C . LEU A 1 297 ? -20.162 15.102 29.937 1.00 96.00 297 LEU A C 1
ATOM 2445 O O . LEU A 1 297 ? -20.134 15.213 31.161 1.00 96.00 297 LEU A O 1
ATOM 2449 N N . ALA A 1 298 ? -20.858 15.943 29.167 1.00 96.31 298 ALA A N 1
ATOM 2450 C CA . ALA A 1 298 ? -21.636 17.060 29.705 1.00 96.31 298 ALA A CA 1
ATOM 2451 C C . ALA A 1 298 ? -22.725 16.589 30.688 1.00 96.31 298 ALA A C 1
ATOM 2453 O O . ALA A 1 298 ? -22.914 17.183 31.754 1.00 96.31 298 ALA A O 1
ATOM 2454 N N . LEU A 1 299 ? -23.413 15.486 30.373 1.00 95.12 299 LEU A N 1
ATOM 2455 C CA . LEU A 1 299 ? -24.406 14.885 31.267 1.00 95.12 299 LEU A CA 1
ATOM 2456 C C . LEU A 1 299 ? -23.768 14.328 32.542 1.00 95.12 299 LEU A C 1
ATOM 2458 O O . LEU A 1 299 ? -24.336 14.495 33.618 1.00 95.12 299 LEU A O 1
ATOM 2462 N N . VAL A 1 300 ? -22.602 13.690 32.441 1.00 95.75 300 VAL A N 1
ATOM 2463 C CA . VAL A 1 300 ? -21.868 13.174 33.601 1.00 95.75 300 VAL A CA 1
ATOM 2464 C C . VAL A 1 300 ? -21.364 14.310 34.486 1.00 95.75 300 VAL A C 1
ATOM 2466 O O . VAL A 1 300 ? -21.503 14.210 35.700 1.00 95.75 300 VAL A O 1
ATOM 2469 N N . VAL A 1 301 ? -20.856 15.406 33.915 1.00 96.00 301 VAL A N 1
ATOM 2470 C CA . VAL A 1 301 ? -20.461 16.608 34.670 1.00 96.00 301 VAL A CA 1
ATOM 2471 C C . VAL A 1 301 ? -21.663 17.198 35.402 1.00 96.00 301 VAL A C 1
ATOM 2473 O O . VAL A 1 301 ? -21.588 17.443 36.605 1.00 96.00 301 VAL A O 1
ATOM 2476 N N . ARG A 1 302 ? -22.803 17.355 34.722 1.00 96.38 302 ARG A N 1
ATOM 2477 C CA . ARG A 1 302 ? -24.051 17.804 35.355 1.00 96.38 302 ARG A CA 1
ATOM 2478 C C . ARG A 1 302 ? -24.470 16.872 36.496 1.00 96.38 302 ARG A C 1
ATOM 2480 O O . ARG A 1 302 ? -24.790 17.342 37.585 1.00 96.38 302 ARG A O 1
ATOM 2487 N N . ASP A 1 303 ? -24.467 15.562 36.256 1.00 95.38 303 ASP A N 1
ATOM 2488 C CA . ASP A 1 303 ? -24.840 14.561 37.256 1.00 95.38 303 ASP A CA 1
ATOM 2489 C C . ASP A 1 303 ? -23.828 14.563 38.428 1.00 95.38 303 ASP A C 1
ATOM 2491 O O . ASP A 1 303 ? -24.231 14.392 39.575 1.00 95.38 303 ASP A O 1
ATOM 2495 N N . ALA A 1 304 ? -22.543 14.847 38.188 1.00 93.94 304 ALA A N 1
ATOM 2496 C CA . ALA A 1 304 ? -21.508 15.000 39.215 1.00 93.94 304 ALA A CA 1
ATOM 2497 C C . ALA A 1 304 ? -21.698 16.247 40.077 1.00 93.94 304 ALA A C 1
ATOM 2499 O O . ALA A 1 304 ? -21.685 16.139 41.305 1.00 93.94 304 ALA A O 1
ATOM 2500 N N . LEU A 1 305 ? -21.966 17.399 39.460 1.00 95.75 305 LEU A N 1
ATOM 2501 C CA . LEU A 1 305 ? -22.322 18.630 40.171 1.00 95.75 305 LEU A CA 1
ATOM 2502 C C . LEU A 1 305 ? -23.588 18.436 41.018 1.00 95.75 305 LEU A C 1
ATOM 2504 O O . LEU A 1 305 ? -23.673 18.932 42.139 1.00 95.75 305 LEU A O 1
ATOM 2508 N N . ALA A 1 306 ? -24.535 17.635 40.526 1.00 96.75 306 ALA A N 1
ATOM 2509 C CA . ALA A 1 306 ? -25.738 17.253 41.258 1.00 96.75 306 ALA A CA 1
ATOM 2510 C C . ALA A 1 306 ? -25.529 16.110 42.274 1.00 96.75 306 ALA A C 1
ATOM 2512 O O . ALA A 1 306 ? -26.490 15.730 42.943 1.00 96.75 306 ALA A O 1
ATOM 2513 N N . ARG A 1 307 ? -24.317 15.542 42.390 1.00 94.44 307 ARG A N 1
ATOM 2514 C CA . ARG A 1 307 ? -23.984 14.366 43.226 1.00 94.44 307 ARG A CA 1
ATOM 2515 C C . ARG A 1 307 ? -24.847 13.125 42.934 1.00 94.44 307 ARG A C 1
ATOM 2517 O O . ARG A 1 307 ? -25.167 12.350 43.830 1.00 94.44 307 ARG A O 1
ATOM 2524 N N . LYS A 1 308 ? -25.220 12.933 41.668 1.00 95.31 308 LYS A N 1
ATOM 2525 C CA . LYS A 1 308 ? -26.070 11.852 41.134 1.00 95.31 308 LYS A CA 1
ATOM 2526 C C . LYS A 1 308 ? -25.341 10.961 40.116 1.00 95.31 308 LYS A C 1
ATOM 2528 O O . LYS A 1 308 ? -25.983 10.344 39.268 1.00 95.31 308 LYS A O 1
ATOM 2533 N N . VAL A 1 309 ? -24.008 10.894 40.165 1.00 94.44 309 VAL A N 1
ATOM 2534 C CA . VAL A 1 309 ? -23.235 10.009 39.275 1.00 94.44 309 VAL A CA 1
ATOM 2535 C C . VAL A 1 309 ? -23.593 8.559 39.580 1.00 94.44 309 VAL A C 1
ATOM 2537 O O . VAL A 1 309 ? -23.421 8.094 40.703 1.00 94.44 309 VAL A O 1
ATOM 2540 N N . SER A 1 310 ? -24.094 7.840 38.577 1.00 94.25 310 SER A N 1
ATOM 2541 C CA . SER A 1 310 ? -24.371 6.410 38.718 1.00 94.25 310 SER A CA 1
ATOM 2542 C C . SER A 1 310 ? -23.071 5.607 38.838 1.00 94.25 310 SER A C 1
ATOM 2544 O O . SER A 1 310 ? -22.054 5.997 38.262 1.00 94.25 310 SER A O 1
ATOM 2546 N N . SER A 1 311 ? -23.105 4.445 39.498 1.00 92.94 311 SER A N 1
ATOM 2547 C CA . SER A 1 311 ? -21.943 3.540 39.589 1.00 92.94 311 SER A CA 1
ATOM 2548 C C . SER A 1 311 ? -21.417 3.099 38.217 1.00 92.94 311 SER A C 1
ATOM 2550 O O . SER A 1 311 ? -20.237 2.811 38.048 1.00 92.94 311 SER A O 1
ATOM 2552 N N . ALA A 1 312 ? -22.290 3.057 37.211 1.00 93.81 312 ALA A N 1
ATOM 2553 C CA . ALA A 1 312 ? -21.887 2.768 35.845 1.00 93.81 312 ALA A CA 1
ATOM 2554 C C . ALA A 1 312 ? -21.152 3.953 35.199 1.00 93.81 312 ALA A C 1
ATOM 2556 O O . ALA A 1 312 ? -20.115 3.768 34.567 1.00 93.81 312 ALA A O 1
ATOM 2557 N N . SER A 1 313 ? -21.645 5.180 35.395 1.00 94.62 313 SER A N 1
ATOM 2558 C CA . SER A 1 313 ? -20.966 6.395 34.931 1.00 94.62 313 SER A CA 1
ATOM 2559 C C . SER A 1 313 ? -19.611 6.584 35.615 1.00 94.62 313 SER A C 1
ATOM 2561 O O . SER A 1 313 ? -18.656 6.963 34.943 1.00 94.62 313 SER A O 1
ATOM 2563 N N . SER A 1 314 ? -19.493 6.279 36.913 1.00 95.06 314 SER A N 1
ATOM 2564 C CA . SER A 1 314 ? -18.209 6.345 37.621 1.00 95.06 314 SER A CA 1
ATOM 2565 C C . SER A 1 314 ? -17.206 5.317 37.091 1.00 95.06 314 SER A C 1
ATOM 2567 O O . SER A 1 314 ? -16.025 5.634 36.958 1.00 95.06 314 SER A O 1
ATOM 2569 N N . LEU A 1 315 ? -17.663 4.119 36.705 1.00 95.88 315 LEU A N 1
ATOM 2570 C CA . LEU A 1 315 ? -16.802 3.112 36.083 1.00 95.88 315 LEU A CA 1
ATOM 2571 C C . LEU A 1 315 ? -16.325 3.536 34.683 1.00 95.88 315 LEU A C 1
ATOM 2573 O O . LEU A 1 315 ? -15.166 3.329 34.335 1.00 95.88 315 LEU A O 1
ATOM 2577 N N . LEU A 1 316 ? -17.184 4.167 33.880 1.00 96.06 316 LEU A N 1
ATOM 2578 C CA . LEU A 1 316 ? -16.772 4.719 32.584 1.00 96.06 316 LEU A CA 1
ATOM 2579 C C . LEU A 1 316 ? -15.792 5.891 32.748 1.00 96.06 316 LEU A C 1
ATOM 2581 O O . LEU A 1 316 ? -14.818 5.980 32.006 1.00 96.06 316 LEU A O 1
ATOM 2585 N N . LEU A 1 317 ? -15.981 6.745 33.760 1.00 95.75 317 LEU A N 1
ATOM 2586 C CA . LEU A 1 317 ? -14.989 7.763 34.127 1.00 95.75 317 LEU A CA 1
ATOM 2587 C C . LEU A 1 317 ? -13.656 7.142 34.566 1.00 95.75 317 LEU A C 1
ATOM 2589 O O . LEU A 1 317 ? -12.607 7.718 34.302 1.00 95.75 317 LEU A O 1
ATOM 2593 N N . CYS A 1 318 ? -13.675 5.967 35.199 1.00 95.44 318 CYS A N 1
ATOM 2594 C CA . CYS A 1 318 ? -12.466 5.222 35.547 1.00 95.44 318 CYS A CA 1
ATOM 2595 C C . CYS A 1 318 ? -11.706 4.748 34.293 1.00 95.44 318 CYS A C 1
ATOM 2597 O O . CYS A 1 318 ? -10.495 4.948 34.206 1.00 95.44 318 CYS A O 1
ATOM 2599 N N . LEU A 1 319 ? -12.405 4.207 33.288 1.00 95.62 319 LEU A N 1
ATOM 2600 C CA . LEU A 1 319 ? -11.809 3.881 31.982 1.00 95.62 319 LEU A CA 1
ATOM 2601 C C . LEU A 1 319 ? -11.240 5.126 31.282 1.00 95.62 319 LEU A C 1
ATOM 2603 O O . LEU A 1 319 ? -10.119 5.089 30.778 1.00 95.62 319 LEU A O 1
ATOM 2607 N N . PHE A 1 320 ? -11.983 6.238 31.298 1.00 96.19 320 PHE A N 1
ATOM 2608 C CA . PHE A 1 320 ? -11.516 7.517 30.758 1.00 96.19 320 PHE A CA 1
ATOM 2609 C C . PHE A 1 320 ? -10.235 7.983 31.456 1.00 96.19 320 PHE A C 1
ATOM 2611 O O . PHE A 1 320 ? -9.246 8.289 30.795 1.00 96.19 320 PHE A O 1
ATOM 2618 N N . ALA A 1 321 ? -10.221 7.959 32.791 1.00 95.75 321 ALA A N 1
ATOM 2619 C CA . ALA A 1 321 ? -9.061 8.328 33.591 1.00 95.75 321 ALA A CA 1
ATOM 2620 C C . ALA A 1 321 ? -7.853 7.429 33.297 1.00 95.75 321 ALA A C 1
ATOM 2622 O O . ALA A 1 321 ? -6.752 7.946 33.158 1.00 95.75 321 ALA A O 1
ATOM 2623 N N . SER A 1 322 ? -8.042 6.114 33.135 1.00 96.19 322 SER A N 1
ATOM 2624 C CA . SER A 1 322 ? -6.959 5.199 32.743 1.00 96.19 322 SER A CA 1
ATOM 2625 C C . SER A 1 322 ? -6.298 5.631 31.434 1.00 96.19 322 SER A C 1
ATOM 2627 O O . SER A 1 322 ? -5.072 5.641 31.345 1.00 96.19 322 SER A O 1
ATOM 2629 N N . GLY A 1 323 ? -7.095 5.975 30.421 1.00 94.88 323 GLY A N 1
ATOM 2630 C CA . GLY A 1 323 ? -6.571 6.398 29.126 1.00 94.88 323 GLY A CA 1
ATOM 2631 C C . GLY A 1 323 ? -5.893 7.765 29.168 1.00 94.88 323 GLY A C 1
ATOM 2632 O O . GLY A 1 323 ? -4.823 7.933 28.591 1.00 94.88 323 GLY A O 1
ATOM 2633 N N . VAL A 1 324 ? -6.481 8.728 29.886 1.00 94.88 324 VAL A N 1
ATOM 2634 C CA . VAL A 1 324 ? -5.893 10.065 30.060 1.00 94.88 324 VAL A CA 1
ATOM 2635 C C . VAL A 1 324 ? -4.573 9.970 30.817 1.00 94.88 324 VAL A C 1
ATOM 2637 O O . VAL A 1 324 ? -3.582 10.525 30.360 1.00 94.88 324 VAL A O 1
ATOM 2640 N N . LEU A 1 325 ? -4.525 9.215 31.920 1.00 95.38 325 LEU A N 1
ATOM 2641 C CA . LEU A 1 325 ? -3.297 9.019 32.692 1.00 95.38 325 LEU A CA 1
ATOM 2642 C C . LEU A 1 325 ? -2.189 8.401 31.834 1.00 95.38 325 LEU A C 1
ATOM 2644 O O . LEU A 1 325 ? -1.053 8.859 31.907 1.00 95.38 325 LEU A O 1
ATOM 2648 N N . TYR A 1 326 ? -2.512 7.406 31.001 1.00 95.44 326 TYR A N 1
ATOM 2649 C CA . TYR A 1 326 ? -1.539 6.820 30.080 1.00 95.44 326 TYR A CA 1
ATOM 2650 C C . TYR A 1 326 ? -1.013 7.856 29.075 1.00 95.44 326 TYR A C 1
ATOM 2652 O O . TYR A 1 326 ? 0.199 8.040 28.987 1.00 95.44 326 TYR A O 1
ATOM 2660 N N . ASN A 1 327 ? -1.898 8.575 28.375 1.00 94.38 327 ASN A N 1
ATOM 2661 C CA . ASN A 1 327 ? -1.491 9.572 27.375 1.00 94.38 327 ASN A CA 1
ATOM 2662 C C . ASN A 1 327 ? -0.702 10.736 27.991 1.00 94.38 327 ASN A C 1
ATOM 2664 O O . ASN A 1 327 ? 0.203 11.264 27.351 1.00 94.38 327 ASN A O 1
ATOM 2668 N N . SER A 1 328 ? -1.044 11.144 29.216 1.00 92.38 328 SER A N 1
ATOM 2669 C CA . SER A 1 328 ? -0.346 12.216 29.928 1.00 92.38 328 SER A CA 1
ATOM 2670 C C . SER A 1 328 ? 1.031 11.785 30.420 1.00 92.38 328 SER A C 1
ATOM 2672 O O . SER A 1 328 ? 1.970 12.568 30.331 1.00 92.38 328 SER A O 1
ATOM 2674 N N . VAL A 1 329 ? 1.167 10.559 30.937 1.00 94.31 329 VAL A N 1
ATOM 2675 C CA . VAL A 1 329 ? 2.467 10.054 31.401 1.00 94.31 329 VAL A CA 1
ATOM 2676 C C . VAL A 1 329 ? 3.371 9.730 30.222 1.00 94.31 329 VAL A C 1
ATOM 2678 O O . VAL A 1 329 ? 4.544 10.066 30.275 1.00 94.31 329 VAL A O 1
ATOM 2681 N N . PHE A 1 330 ? 2.848 9.137 29.149 1.00 93.50 330 PHE A N 1
ATOM 2682 C CA . PHE A 1 330 ? 3.623 8.736 27.976 1.00 93.50 330 PHE A CA 1
ATOM 2683 C C . PHE A 1 330 ? 3.431 9.675 26.784 1.00 93.50 330 PHE A C 1
ATOM 2685 O O . PHE A 1 330 ? 3.141 9.237 25.667 1.00 93.50 330 PHE A O 1
ATOM 2692 N N . GLY A 1 331 ? 3.619 10.975 27.030 1.00 89.94 331 GLY A N 1
ATOM 2693 C CA . GLY A 1 331 ? 3.428 12.031 26.037 1.00 89.94 331 GLY A CA 1
ATOM 2694 C C . GLY A 1 331 ? 4.202 11.794 24.737 1.00 89.94 331 GLY A C 1
ATOM 2695 O O . GLY A 1 331 ? 3.615 11.885 23.663 1.00 89.94 331 GLY A O 1
ATOM 2696 N N . ASN A 1 332 ? 5.476 11.397 24.812 1.00 88.06 332 ASN A N 1
ATOM 2697 C CA . ASN A 1 332 ? 6.270 11.104 23.614 1.00 88.06 332 ASN A CA 1
ATOM 2698 C C . ASN A 1 332 ? 5.786 9.844 22.893 1.00 88.06 332 ASN A C 1
ATOM 2700 O O . ASN A 1 332 ? 5.762 9.809 21.666 1.00 88.06 332 ASN A O 1
ATOM 2704 N N . SER A 1 333 ? 5.358 8.818 23.633 1.00 89.81 333 SER A N 1
ATOM 2705 C CA . SER A 1 333 ? 4.882 7.573 23.024 1.00 89.81 333 SER A CA 1
ATOM 2706 C C . SER A 1 333 ? 3.658 7.798 22.140 1.00 89.81 333 SER A C 1
ATOM 2708 O O . SER A 1 333 ? 3.662 7.388 20.983 1.00 89.81 333 SER A O 1
ATOM 2710 N N . VAL A 1 334 ? 2.667 8.546 22.638 1.00 90.44 334 VAL A N 1
ATOM 2711 C CA . VAL A 1 334 ? 1.442 8.848 21.879 1.00 90.44 334 VAL A CA 1
ATOM 2712 C C . VAL A 1 334 ? 1.676 9.802 20.705 1.00 90.44 334 VAL A C 1
ATOM 2714 O O . VAL A 1 334 ? 0.890 9.808 19.761 1.00 90.44 334 VAL A O 1
ATOM 2717 N N . MET A 1 335 ? 2.750 10.597 20.738 1.00 86.31 335 MET A N 1
ATOM 2718 C CA . MET A 1 335 ? 3.141 11.457 19.616 1.00 86.31 335 MET A CA 1
ATOM 2719 C C . MET A 1 335 ? 3.821 10.665 18.499 1.00 86.31 335 MET A C 1
ATOM 2721 O O . MET A 1 335 ? 3.533 10.901 17.325 1.00 86.31 335 MET A O 1
ATOM 2725 N N . ILE A 1 336 ? 4.678 9.709 18.86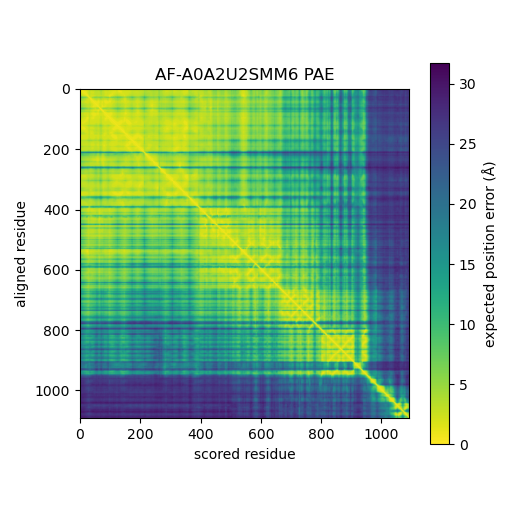7 1.00 85.06 336 ILE A N 1
ATOM 2726 C CA . ILE A 1 336 ? 5.379 8.822 17.928 1.00 85.06 336 ILE A CA 1
ATOM 2727 C C . ILE A 1 336 ? 4.414 7.786 17.334 1.00 85.06 336 ILE A C 1
ATOM 2729 O O . ILE A 1 336 ? 4.508 7.461 16.153 1.00 85.06 336 ILE A O 1
ATOM 2733 N N . HIS A 1 337 ? 3.481 7.277 18.140 1.00 88.44 337 HIS A N 1
ATOM 2734 C CA . HIS A 1 337 ? 2.552 6.213 17.773 1.00 88.44 337 HIS A CA 1
ATOM 2735 C C . HIS A 1 337 ? 1.106 6.697 17.900 1.00 88.44 337 HIS A C 1
ATOM 2737 O O . HIS A 1 337 ? 0.478 6.583 18.951 1.00 88.44 337 HIS A O 1
ATOM 2743 N N . GLU A 1 338 ? 0.540 7.214 16.811 1.00 86.12 338 GLU A N 1
ATOM 2744 C CA . GLU A 1 338 ? -0.813 7.793 16.828 1.00 86.12 338 GLU A CA 1
ATOM 2745 C C . GLU A 1 338 ? -1.910 6.810 17.266 1.00 86.12 338 GLU A C 1
ATOM 2747 O O . GLU A 1 338 ? -2.890 7.211 17.895 1.00 86.12 338 GLU A O 1
ATOM 2752 N N . PHE A 1 339 ? -1.727 5.515 17.005 1.00 88.12 339 PHE A N 1
ATOM 2753 C CA . PHE A 1 339 ? -2.641 4.468 17.456 1.00 88.12 339 PHE A CA 1
ATOM 2754 C C . PHE A 1 339 ? -2.634 4.317 18.985 1.00 88.12 339 PHE A C 1
ATOM 2756 O O . PHE A 1 339 ? -3.664 4.018 19.594 1.00 88.12 339 PHE A O 1
ATOM 2763 N N . GLU A 1 340 ? -1.506 4.584 19.656 1.00 91.06 340 GLU A N 1
ATOM 2764 C CA . GLU A 1 340 ? -1.432 4.497 21.115 1.00 91.06 340 GLU A CA 1
ATOM 2765 C C . GLU A 1 340 ? -2.323 5.523 21.797 1.00 91.06 340 GLU A C 1
ATOM 2767 O O . GLU A 1 340 ? -2.779 5.257 22.908 1.00 91.06 340 GLU A O 1
ATOM 2772 N N . MET A 1 341 ? -2.591 6.639 21.121 1.00 92.19 341 MET A N 1
ATOM 2773 C CA . MET A 1 341 ? -3.360 7.761 21.629 1.00 92.19 341 MET A CA 1
ATOM 2774 C C . MET A 1 341 ? -4.841 7.427 21.830 1.00 92.19 341 MET A C 1
ATOM 2776 O O . MET A 1 341 ? -5.410 7.800 22.857 1.00 92.19 341 MET A O 1
ATOM 2780 N N . TRP A 1 342 ? -5.462 6.732 20.870 1.00 93.19 342 TRP A N 1
ATOM 2781 C CA . TRP A 1 342 ? -6.922 6.571 20.816 1.00 93.19 342 TRP A CA 1
ATOM 2782 C C . TRP A 1 342 ? -7.416 5.130 20.951 1.00 93.19 342 TRP A C 1
ATOM 2784 O O . TRP A 1 342 ? -8.560 4.924 21.362 1.00 93.19 342 TRP A O 1
ATOM 2794 N N . TYR A 1 343 ? -6.577 4.123 20.688 1.00 94.88 343 TYR A N 1
ATOM 2795 C CA . TYR A 1 343 ? -7.017 2.724 20.630 1.00 94.88 343 TYR A CA 1
ATOM 2796 C C . TYR A 1 343 ? -7.653 2.226 21.945 1.00 94.88 343 TYR A C 1
ATOM 2798 O O . TYR A 1 343 ? -8.683 1.554 21.921 1.00 94.88 343 TYR A O 1
ATOM 2806 N N . HIS A 1 344 ? -7.123 2.603 23.117 1.00 94.69 344 HIS A N 1
ATOM 2807 C CA . HIS A 1 344 ? -7.706 2.213 24.417 1.00 94.69 344 HIS A CA 1
ATOM 2808 C C . HIS A 1 344 ? -8.986 2.973 24.786 1.00 94.69 344 HIS A C 1
ATOM 2810 O O . HIS A 1 344 ? -9.692 2.552 25.702 1.00 94.69 344 HIS A O 1
ATOM 2816 N N . PHE A 1 345 ? -9.314 4.065 24.091 1.00 96.50 345 PHE A N 1
ATOM 2817 C CA . PHE A 1 345 ? -10.560 4.799 24.314 1.00 96.50 345 PHE A CA 1
ATOM 2818 C C . PHE A 1 345 ? -11.734 4.264 23.486 1.00 96.50 345 PHE A C 1
ATOM 2820 O O . PHE A 1 345 ? -12.881 4.534 23.845 1.00 96.50 345 PHE A O 1
ATOM 2827 N N . VAL A 1 346 ? -11.489 3.481 22.428 1.00 97.00 346 VAL A N 1
ATOM 2828 C CA . VAL A 1 346 ? -12.549 2.955 21.544 1.00 97.00 346 VAL A CA 1
ATOM 2829 C C . VAL A 1 346 ? -13.666 2.241 22.328 1.00 97.00 346 VAL A C 1
ATOM 2831 O O . VAL A 1 346 ? -14.829 2.621 22.157 1.00 97.00 346 VAL A O 1
ATOM 2834 N N . PRO A 1 347 ? -13.378 1.302 23.258 1.00 98.00 347 PRO A N 1
ATOM 2835 C CA . PRO A 1 347 ? -14.425 0.645 24.044 1.00 98.00 347 PRO A CA 1
ATOM 2836 C C . PRO A 1 347 ? -15.240 1.618 24.900 1.00 98.00 347 PRO A C 1
ATOM 2838 O O . PRO A 1 347 ? -16.466 1.529 24.967 1.00 98.00 347 PRO A O 1
ATOM 2841 N N . LEU A 1 348 ? -14.566 2.573 25.548 1.00 97.56 348 LEU A N 1
ATOM 2842 C CA . LEU A 1 348 ? -15.212 3.592 26.371 1.00 97.56 348 LEU A CA 1
ATOM 2843 C C . LEU A 1 348 ? -16.171 4.436 25.530 1.00 97.56 348 LEU A C 1
ATOM 2845 O O . LEU A 1 348 ? -17.327 4.616 25.914 1.00 97.56 348 LEU A O 1
ATOM 2849 N N . PHE A 1 349 ? -15.692 4.960 24.405 1.00 97.56 349 PHE A N 1
ATOM 2850 C CA . PHE A 1 349 ? -16.466 5.842 23.540 1.00 97.56 349 PHE A CA 1
ATOM 2851 C C . PHE A 1 349 ? -17.652 5.125 22.915 1.00 97.56 349 PHE A C 1
ATOM 2853 O O . PHE A 1 349 ? -18.742 5.692 22.865 1.00 97.56 349 PHE A O 1
ATOM 2860 N N . ALA A 1 350 ? -17.488 3.855 22.555 1.00 98.00 350 ALA A N 1
ATOM 2861 C CA . ALA A 1 350 ? -18.581 3.023 22.086 1.00 98.00 350 ALA A CA 1
ATOM 2862 C C . ALA A 1 350 ? -19.684 2.847 23.149 1.00 98.00 350 ALA A C 1
ATOM 2864 O O . ALA A 1 350 ? -20.871 3.018 22.848 1.00 98.00 350 ALA A O 1
ATOM 2865 N N . ILE A 1 351 ? -19.315 2.568 24.408 1.00 98.38 351 ILE A N 1
ATOM 2866 C CA . ILE A 1 351 ? -20.286 2.441 25.511 1.00 98.38 351 ILE A CA 1
ATOM 2867 C C . ILE A 1 351 ? -20.946 3.792 25.813 1.00 98.38 351 ILE A C 1
ATOM 2869 O O . ILE A 1 351 ? -22.167 3.854 25.960 1.00 98.38 351 ILE A O 1
ATOM 2873 N N . ALA A 1 352 ? -20.165 4.871 25.891 1.00 97.56 352 ALA A N 1
ATOM 2874 C CA . ALA A 1 352 ? -20.660 6.216 26.177 1.00 97.56 352 ALA A CA 1
ATOM 2875 C C . ALA A 1 352 ? -21.621 6.720 25.086 1.00 97.56 352 ALA A C 1
ATOM 2877 O O . ALA A 1 352 ? -22.695 7.234 25.407 1.00 97.56 352 ALA A O 1
ATOM 2878 N N . ALA A 1 353 ? -21.298 6.500 23.809 1.00 97.00 353 ALA A N 1
ATOM 2879 C CA . ALA A 1 353 ? -22.166 6.861 22.693 1.00 97.00 353 ALA A CA 1
ATOM 2880 C C . ALA A 1 353 ? -23.494 6.088 22.725 1.00 97.00 353 ALA A C 1
ATOM 2882 O O . ALA A 1 353 ? -24.569 6.690 22.631 1.00 97.00 353 ALA A O 1
ATOM 2883 N N . ALA A 1 354 ? -23.444 4.768 22.948 1.00 96.75 354 ALA A N 1
ATOM 2884 C CA . ALA A 1 354 ? -24.647 3.950 23.109 1.00 96.75 354 ALA A CA 1
ATOM 2885 C C . ALA A 1 354 ? -25.488 4.390 24.324 1.00 96.75 354 ALA A C 1
ATOM 2887 O O . ALA A 1 354 ? -26.720 4.423 24.252 1.00 96.75 354 ALA A O 1
ATOM 2888 N N . TRP A 1 355 ? -24.838 4.786 25.423 1.00 95.81 355 TRP A N 1
ATOM 2889 C CA . TRP A 1 355 ? -25.504 5.298 26.621 1.00 95.81 355 TRP A CA 1
ATOM 2890 C C . TRP A 1 355 ? -26.266 6.597 26.347 1.00 95.81 355 TRP A C 1
ATOM 2892 O O . TRP A 1 355 ? -27.417 6.741 26.772 1.00 95.81 355 TRP A O 1
ATOM 2902 N N . THR A 1 356 ? -25.655 7.551 25.640 1.00 95.31 356 THR A N 1
ATOM 2903 C CA . THR A 1 356 ? -26.290 8.838 25.305 1.00 95.31 356 THR A CA 1
ATOM 2904 C C . THR A 1 356 ? -27.599 8.642 24.550 1.00 95.31 356 THR A C 1
ATOM 2906 O O . THR A 1 356 ? -28.605 9.277 24.880 1.00 95.31 356 THR A O 1
ATOM 2909 N N . LEU A 1 357 ? -27.625 7.699 23.608 1.00 92.88 357 LEU A N 1
ATOM 2910 C CA . LEU A 1 357 ? -28.814 7.367 22.819 1.00 92.88 357 LEU A CA 1
ATOM 2911 C C . LEU A 1 357 ? -29.933 6.711 23.643 1.00 92.88 357 LEU A C 1
ATOM 2913 O O . LEU A 1 357 ? -31.100 6.747 23.249 1.00 92.88 357 LEU A O 1
ATOM 2917 N N . HIS A 1 358 ? -29.618 6.143 24.809 1.00 90.56 358 HIS A N 1
ATOM 2918 C CA . HIS A 1 358 ? -30.621 5.535 25.681 1.00 90.56 358 HIS A CA 1
ATOM 2919 C C . HIS A 1 358 ? -31.428 6.548 26.506 1.00 90.56 358 HIS A C 1
ATOM 2921 O O . HIS A 1 358 ? -32.517 6.212 26.990 1.00 90.56 358 HIS A O 1
ATOM 2927 N N . ARG A 1 359 ? -30.914 7.770 26.694 1.00 86.88 359 ARG A N 1
ATOM 2928 C CA . ARG A 1 359 ? -31.494 8.753 27.620 1.00 86.88 359 ARG A CA 1
ATOM 2929 C C . ARG A 1 359 ? -32.948 9.119 27.244 1.00 86.88 359 ARG A C 1
ATOM 2931 O O . ARG A 1 359 ? -33.324 9.111 26.071 1.00 86.88 359 ARG A O 1
ATOM 2938 N N . PRO A 1 360 ? -33.793 9.445 28.241 1.00 81.81 360 PRO A N 1
ATOM 2939 C CA . PRO A 1 360 ? -35.243 9.547 28.066 1.00 81.81 360 PRO A CA 1
ATOM 2940 C C . PRO A 1 360 ? -35.731 10.698 27.177 1.00 81.81 360 PRO A C 1
ATOM 2942 O O . PRO A 1 360 ? -36.847 10.627 26.679 1.00 81.81 360 PRO A O 1
ATOM 2945 N N . TRP A 1 361 ? -34.895 11.711 26.940 1.00 79.00 361 TRP A N 1
ATOM 2946 C CA . TRP A 1 361 ? -35.203 12.904 26.139 1.00 79.00 361 TRP A CA 1
ATOM 2947 C C . TRP A 1 361 ? -35.538 12.644 24.663 1.00 79.00 361 TRP A C 1
ATOM 2949 O O . TRP A 1 361 ? -36.136 13.490 24.010 1.00 79.00 361 TRP A O 1
ATOM 2959 N N . ILE A 1 362 ? -35.194 11.467 24.145 1.00 76.00 362 ILE A N 1
ATOM 2960 C CA . ILE A 1 362 ? -35.569 11.025 22.810 1.00 76.00 362 ILE A CA 1
ATOM 2961 C C . ILE A 1 362 ? -36.743 10.065 23.025 1.00 76.00 362 ILE A C 1
ATOM 2963 O O . ILE A 1 362 ? -36.600 9.054 23.721 1.00 76.00 362 ILE A O 1
ATOM 2967 N N . GLY A 1 363 ? -37.925 10.380 22.490 1.00 80.56 363 GLY A N 1
ATOM 2968 C CA . GLY A 1 363 ? -39.093 9.492 22.582 1.00 80.56 363 GLY A CA 1
ATOM 2969 C C . GLY A 1 363 ? -38.789 8.095 22.018 1.00 80.56 363 GLY A C 1
ATOM 2970 O O . GLY A 1 363 ? -37.881 7.940 21.207 1.00 80.56 363 GLY A O 1
ATOM 2971 N N . HIS A 1 364 ? -39.525 7.056 22.426 1.00 80.81 364 HIS A N 1
ATOM 2972 C CA . HIS A 1 364 ? -39.208 5.665 22.051 1.00 80.81 364 HIS A CA 1
ATOM 2973 C C . HIS A 1 364 ? -39.091 5.431 20.533 1.00 80.81 364 HIS A C 1
ATOM 2975 O O . HIS A 1 364 ? -38.165 4.749 20.100 1.00 80.81 364 HIS A O 1
ATOM 2981 N N . ILE A 1 365 ? -39.982 6.032 19.736 1.00 74.25 365 ILE A N 1
ATOM 2982 C CA . ILE A 1 365 ? -39.933 5.978 18.264 1.00 74.25 365 ILE A CA 1
ATOM 2983 C C . ILE A 1 365 ? -38.741 6.790 17.736 1.00 74.25 365 ILE A C 1
ATOM 2985 O O . ILE A 1 365 ? -37.975 6.305 16.906 1.00 74.25 365 ILE A O 1
ATOM 2989 N N . GLY A 1 366 ? -38.520 7.983 18.298 1.00 78.56 366 GLY A N 1
ATOM 2990 C CA . GLY A 1 366 ? -37.365 8.819 17.978 1.00 78.56 366 GLY A CA 1
ATOM 2991 C C . GLY A 1 366 ? -36.028 8.118 18.234 1.00 78.56 366 GLY A C 1
ATOM 2992 O O . GLY A 1 366 ? -35.101 8.304 17.459 1.00 78.56 366 GLY A O 1
ATOM 2993 N N . ARG A 1 367 ? -35.920 7.254 19.258 1.00 81.56 367 ARG A N 1
ATOM 2994 C CA . ARG A 1 367 ? -34.665 6.540 19.569 1.00 81.56 367 ARG A CA 1
ATOM 2995 C C . ARG A 1 367 ? -34.269 5.581 18.464 1.00 81.56 367 ARG A C 1
ATOM 2997 O O . ARG A 1 367 ? -33.091 5.510 18.142 1.00 81.56 367 ARG A O 1
ATOM 3004 N N . GLY A 1 368 ? -35.236 4.865 17.891 1.00 82.81 368 GLY A N 1
ATOM 3005 C CA . GLY A 1 368 ? -34.978 3.970 16.765 1.00 82.81 368 GLY A CA 1
ATOM 3006 C C . GLY A 1 368 ? -34.459 4.740 15.553 1.00 82.81 368 GLY A C 1
ATOM 3007 O O . GLY A 1 368 ? -33.412 4.394 15.018 1.00 82.81 368 GLY A O 1
ATOM 3008 N N . ILE A 1 369 ? -35.143 5.827 15.184 1.00 82.69 369 ILE A N 1
ATOM 3009 C CA . ILE A 1 369 ? -34.774 6.662 14.031 1.00 82.69 369 ILE A CA 1
ATOM 3010 C C . ILE A 1 369 ? -33.404 7.313 14.242 1.00 82.69 369 ILE A C 1
ATOM 3012 O O . ILE A 1 369 ? -32.529 7.181 13.393 1.00 82.69 369 ILE A O 1
ATOM 3016 N N . VAL A 1 370 ? -33.186 7.961 15.391 1.00 84.19 370 VAL A N 1
ATOM 3017 C CA . VAL A 1 370 ? -31.907 8.610 15.714 1.00 84.19 370 VAL A CA 1
ATOM 3018 C C . VAL A 1 370 ? -30.774 7.587 15.736 1.00 84.19 370 VAL A C 1
ATOM 3020 O O . VAL A 1 370 ? -29.718 7.861 15.180 1.00 84.19 370 VAL A O 1
ATOM 3023 N N . ALA A 1 371 ? -30.979 6.397 16.312 1.00 84.94 371 ALA A N 1
ATOM 3024 C CA . ALA A 1 371 ? -29.953 5.357 16.318 1.00 84.94 371 ALA A CA 1
ATOM 3025 C C . ALA A 1 371 ? -29.603 4.873 14.903 1.00 84.94 371 ALA A C 1
ATOM 3027 O O . ALA A 1 371 ? -28.424 4.698 14.613 1.00 84.94 371 ALA A O 1
ATOM 3028 N N . VAL A 1 372 ? -30.591 4.698 14.017 1.00 87.00 372 VAL A N 1
ATOM 3029 C CA . VAL A 1 372 ? -30.353 4.305 12.616 1.00 87.00 372 VAL A CA 1
ATOM 3030 C C . VAL A 1 372 ? -29.608 5.400 11.853 1.00 87.00 372 VAL A C 1
ATOM 3032 O O . VAL A 1 372 ? -28.634 5.094 11.173 1.00 87.00 372 VAL A O 1
ATOM 3035 N N . VAL A 1 373 ? -30.008 6.667 11.999 1.00 86.38 373 VAL A N 1
ATOM 3036 C CA . VAL A 1 373 ? -29.336 7.803 11.343 1.00 86.38 373 VAL A CA 1
ATOM 3037 C C . VAL A 1 373 ? -27.897 7.946 11.836 1.00 86.38 373 VAL A C 1
ATOM 3039 O O . VAL A 1 373 ? -26.979 8.037 11.027 1.00 86.38 373 VAL A O 1
ATOM 3042 N N . VAL A 1 374 ? -27.682 7.909 13.154 1.00 88.75 374 VAL A N 1
ATOM 3043 C CA . VAL A 1 374 ? -26.340 7.967 13.750 1.00 88.75 374 VAL A CA 1
ATOM 3044 C C . VAL A 1 374 ? -25.484 6.801 13.272 1.00 88.75 374 VAL A C 1
ATOM 3046 O O . VAL A 1 374 ? -24.327 7.017 12.930 1.00 88.75 374 VAL A O 1
ATOM 3049 N N . LEU A 1 375 ? -26.031 5.582 13.239 1.00 87.50 375 LEU A N 1
ATOM 3050 C CA . LEU A 1 375 ? -25.299 4.408 12.774 1.00 87.50 375 LEU A CA 1
ATOM 3051 C C . LEU A 1 375 ? -24.955 4.517 11.283 1.00 87.50 375 LEU A C 1
ATOM 3053 O O . LEU A 1 375 ? -23.844 4.170 10.905 1.00 87.50 375 LEU A O 1
ATOM 3057 N N . GLY A 1 376 ? -25.864 5.033 10.451 1.00 88.31 376 GLY A N 1
ATOM 3058 C CA . GLY A 1 376 ? -25.608 5.277 9.031 1.00 88.31 376 GLY A CA 1
ATOM 3059 C C . GLY A 1 376 ? -24.481 6.286 8.804 1.00 88.31 376 GLY A C 1
ATOM 3060 O O . GLY A 1 376 ? -23.549 5.991 8.064 1.00 88.31 376 GLY A O 1
ATOM 3061 N N . LEU A 1 377 ? -24.518 7.430 9.498 1.00 85.50 377 LEU A N 1
ATOM 3062 C CA . LEU A 1 377 ? -23.454 8.443 9.439 1.00 85.50 377 LEU A CA 1
ATOM 3063 C C . LEU A 1 377 ? -22.118 7.905 9.963 1.00 85.50 377 LEU A C 1
ATOM 3065 O O . LEU A 1 377 ? -21.071 8.170 9.384 1.00 85.50 377 LEU A O 1
ATOM 3069 N N . PHE A 1 378 ? -22.163 7.134 11.051 1.00 90.44 378 PHE A N 1
ATOM 3070 C CA . PHE A 1 378 ? -20.992 6.481 11.623 1.00 90.44 378 PHE A CA 1
ATOM 3071 C C . PHE A 1 378 ? -20.352 5.511 10.627 1.00 90.44 378 PHE A C 1
ATOM 3073 O O . PHE A 1 378 ? -19.149 5.578 10.409 1.00 90.44 378 PHE A O 1
ATOM 3080 N N . LEU A 1 379 ? -21.143 4.634 10.001 1.00 89.75 379 LEU A N 1
ATOM 3081 C CA . LEU A 1 379 ? -20.637 3.657 9.038 1.00 89.75 379 LEU A CA 1
ATOM 3082 C C . LEU A 1 379 ? -20.094 4.327 7.772 1.00 89.75 379 LEU A C 1
ATOM 3084 O O . LEU A 1 379 ? -19.047 3.907 7.288 1.00 89.75 379 LEU A O 1
ATOM 3088 N N . ASP A 1 380 ? -20.760 5.367 7.267 1.00 86.81 380 ASP A N 1
ATOM 3089 C CA . ASP A 1 380 ? -20.273 6.149 6.125 1.00 86.81 380 ASP A CA 1
ATOM 3090 C C . ASP A 1 380 ? -18.912 6.795 6.426 1.00 86.81 380 ASP A C 1
ATOM 3092 O O . ASP A 1 380 ? -17.947 6.610 5.682 1.00 86.81 380 ASP A O 1
ATOM 3096 N N . GLU A 1 381 ? -18.784 7.491 7.558 1.00 86.31 381 GLU A N 1
ATOM 3097 C CA . GLU A 1 381 ? -17.519 8.108 7.964 1.00 86.31 381 GLU A CA 1
ATOM 3098 C C . GLU A 1 381 ? -16.435 7.058 8.237 1.00 86.31 381 GLU A C 1
ATOM 3100 O O . GLU A 1 381 ? -15.290 7.239 7.822 1.00 86.31 381 GLU A O 1
ATOM 3105 N N . THR A 1 382 ? -16.795 5.920 8.843 1.00 87.12 382 THR A N 1
ATOM 3106 C CA . THR A 1 382 ? -15.880 4.791 9.029 1.00 87.12 382 THR A CA 1
ATOM 3107 C C . THR A 1 382 ? -15.356 4.262 7.703 1.00 87.12 382 THR A C 1
ATOM 3109 O O . THR A 1 382 ? -14.146 4.089 7.566 1.00 87.12 382 THR A O 1
ATOM 3112 N N . ILE A 1 383 ? -16.236 3.988 6.735 1.00 85.25 383 ILE A N 1
ATOM 3113 C CA . ILE A 1 383 ? -15.847 3.463 5.420 1.00 85.25 383 ILE A CA 1
ATOM 3114 C C . ILE A 1 383 ? -14.927 4.463 4.722 1.00 85.25 383 ILE A C 1
ATOM 3116 O O . ILE A 1 383 ? -13.877 4.073 4.218 1.00 85.25 383 ILE A O 1
ATOM 3120 N N . ASN A 1 384 ? -15.267 5.752 4.754 1.00 83.00 384 ASN A N 1
ATOM 3121 C CA . ASN A 1 384 ? -14.452 6.800 4.148 1.00 83.00 384 ASN A CA 1
ATOM 3122 C C . ASN A 1 384 ? -13.060 6.909 4.796 1.00 83.00 384 ASN A C 1
ATOM 3124 O O . ASN A 1 384 ? -12.057 6.936 4.078 1.00 83.00 384 ASN A O 1
ATOM 3128 N N . ASN A 1 385 ? -12.972 6.919 6.131 1.00 84.56 385 ASN A N 1
ATOM 3129 C CA . ASN A 1 385 ? -11.691 6.981 6.847 1.00 84.56 385 ASN A CA 1
ATOM 3130 C C . ASN A 1 385 ? -10.860 5.713 6.616 1.00 84.56 385 ASN A C 1
ATOM 3132 O O . ASN A 1 385 ? -9.658 5.794 6.358 1.00 84.56 385 ASN A O 1
ATOM 3136 N N . TYR A 1 386 ? -11.503 4.544 6.641 1.00 85.31 386 TYR A N 1
ATOM 3137 C CA . TYR A 1 386 ? -10.855 3.272 6.353 1.00 85.31 386 TYR A CA 1
ATOM 3138 C C . TYR A 1 386 ? -10.289 3.243 4.932 1.00 85.31 386 TYR A C 1
ATOM 3140 O O . TYR A 1 386 ? -9.093 3.023 4.763 1.00 85.31 386 TYR A O 1
ATOM 3148 N N . LEU A 1 387 ? -11.104 3.525 3.911 1.00 80.06 387 LEU A N 1
ATOM 3149 C CA . LEU A 1 387 ? -10.674 3.526 2.509 1.00 80.06 387 LEU A CA 1
ATOM 3150 C C . LEU A 1 387 ? -9.565 4.545 2.246 1.00 80.06 387 LEU A C 1
ATOM 3152 O O . LEU A 1 387 ? -8.630 4.235 1.513 1.00 80.06 387 LEU A O 1
ATOM 3156 N N . MET A 1 388 ? -9.620 5.722 2.871 1.00 77.75 388 MET A N 1
ATOM 3157 C CA . MET A 1 388 ? -8.558 6.727 2.788 1.00 77.75 388 MET A CA 1
ATOM 3158 C C . MET A 1 388 ? -7.228 6.200 3.336 1.00 77.75 388 MET A C 1
ATOM 3160 O O . MET A 1 388 ? -6.193 6.328 2.680 1.00 77.75 388 MET A O 1
ATOM 3164 N N . ARG A 1 389 ? -7.249 5.567 4.513 1.00 81.19 389 ARG A N 1
ATOM 3165 C CA . ARG A 1 389 ? -6.049 4.973 5.120 1.00 81.19 389 ARG A CA 1
ATOM 3166 C C . ARG A 1 389 ? -5.527 3.795 4.303 1.00 81.19 389 ARG A C 1
ATOM 3168 O O . ARG A 1 389 ? -4.316 3.659 4.146 1.00 81.19 389 ARG A O 1
ATOM 3175 N N . GLN A 1 390 ? -6.419 3.001 3.706 1.00 78.56 390 GLN A N 1
ATOM 3176 C CA . GLN A 1 390 ? -6.010 1.992 2.733 1.00 78.56 390 GLN A CA 1
ATOM 3177 C C . GLN A 1 390 ? -5.347 2.679 1.525 1.00 78.56 390 GLN A C 1
ATOM 3179 O O . GLN A 1 390 ? -4.207 2.363 1.215 1.00 78.56 390 GLN A O 1
ATOM 3184 N N . GLN A 1 391 ? -5.955 3.673 0.879 1.00 69.56 391 GLN A N 1
ATOM 3185 C CA . GLN A 1 391 ? -5.369 4.362 -0.287 1.00 69.56 391 GLN A CA 1
ATOM 3186 C C . GLN A 1 391 ? -3.969 4.946 -0.024 1.00 69.56 391 GLN A C 1
ATOM 3188 O O . GLN A 1 391 ? -3.111 4.849 -0.895 1.00 69.56 391 GLN A O 1
ATOM 3193 N N . GLY A 1 392 ? -3.697 5.460 1.181 1.00 62.06 392 GLY A N 1
ATOM 3194 C CA . GLY A 1 392 ? -2.359 5.931 1.571 1.00 62.06 392 GLY A CA 1
ATOM 3195 C C . GLY A 1 392 ? -1.294 4.832 1.726 1.00 62.06 392 GLY A C 1
ATOM 3196 O O . GLY A 1 392 ? -0.103 5.125 1.674 1.00 62.06 392 GLY A O 1
ATOM 3197 N N . SER A 1 393 ? -1.697 3.567 1.879 1.00 58.12 393 SER A N 1
ATOM 3198 C CA . SER A 1 393 ? -0.799 2.407 2.007 1.00 58.12 393 SER A CA 1
ATOM 3199 C C . SER A 1 393 ? -0.390 1.825 0.647 1.00 58.12 393 SER A C 1
ATOM 3201 O O . SER A 1 393 ? -0.574 0.636 0.393 1.00 58.12 393 SER A O 1
ATOM 3203 N N . ALA A 1 394 ? 0.143 2.658 -0.250 1.00 61.66 394 ALA A N 1
ATOM 3204 C CA . ALA A 1 394 ? 0.829 2.138 -1.434 1.00 61.66 394 ALA A CA 1
ATOM 3205 C C . ALA A 1 394 ? 1.987 1.227 -0.988 1.00 61.66 394 ALA A C 1
ATOM 3207 O O . ALA A 1 394 ? 2.592 1.486 0.052 1.00 61.66 394 ALA A O 1
ATOM 3208 N N . ALA A 1 395 ? 2.309 0.183 -1.755 1.00 58.31 395 ALA A N 1
ATOM 3209 C CA . ALA A 1 395 ? 3.406 -0.750 -1.472 1.00 58.31 395 ALA A CA 1
ATOM 3210 C C . ALA A 1 395 ? 4.797 -0.103 -1.674 1.00 58.31 395 ALA A C 1
ATOM 3212 O O . ALA A 1 395 ? 5.622 -0.576 -2.450 1.00 58.31 395 ALA A O 1
ATOM 3213 N N . GLN A 1 396 ? 5.049 1.016 -0.991 1.00 66.62 396 GLN A N 1
ATOM 3214 C CA . GLN A 1 396 ? 6.245 1.851 -1.118 1.00 66.62 396 GLN A CA 1
ATOM 3215 C C . GLN A 1 396 ? 7.517 1.132 -0.662 1.00 66.62 396 GLN A C 1
ATOM 3217 O O . GLN A 1 396 ? 8.610 1.527 -1.048 1.00 66.62 396 GLN A O 1
ATOM 3222 N N . ILE A 1 397 ? 7.379 0.087 0.160 1.00 79.75 397 ILE A N 1
ATOM 3223 C CA . ILE A 1 397 ? 8.499 -0.659 0.744 1.00 79.75 397 ILE A CA 1
ATOM 3224 C C . ILE A 1 397 ? 8.576 -2.079 0.146 1.00 79.75 397 ILE A C 1
ATOM 3226 O O . ILE A 1 397 ? 9.218 -2.971 0.696 1.00 79.75 397 ILE A O 1
ATOM 3230 N N . SER A 1 398 ? 7.941 -2.313 -1.008 1.00 83.06 398 SER A N 1
ATOM 3231 C CA . SER A 1 398 ? 7.983 -3.610 -1.699 1.00 83.06 398 SER A CA 1
ATOM 3232 C C . SER A 1 398 ? 9.412 -4.047 -2.028 1.00 83.06 398 SER A C 1
ATOM 3234 O O . SER A 1 398 ? 9.745 -5.214 -1.838 1.00 83.06 398 SER A O 1
ATOM 3236 N N . ALA A 1 399 ? 10.292 -3.103 -2.377 1.00 86.19 399 ALA A N 1
ATOM 3237 C CA . ALA A 1 399 ? 11.715 -3.358 -2.595 1.00 86.19 399 ALA A CA 1
ATOM 3238 C C . ALA A 1 399 ? 12.390 -4.029 -1.385 1.00 86.19 399 ALA A C 1
ATOM 3240 O O . ALA A 1 399 ? 13.107 -5.011 -1.545 1.00 86.19 399 ALA A O 1
ATOM 3241 N N . ALA A 1 400 ? 12.114 -3.570 -0.157 1.00 88.38 400 ALA A N 1
ATOM 3242 C CA . ALA A 1 400 ? 12.715 -4.147 1.048 1.00 88.38 400 ALA A CA 1
ATOM 3243 C C . ALA A 1 400 ? 12.285 -5.601 1.276 1.00 88.38 400 ALA A C 1
ATOM 3245 O O . ALA A 1 400 ? 13.079 -6.395 1.787 1.00 88.38 400 ALA A O 1
ATOM 3246 N N . TYR A 1 401 ? 11.036 -5.919 0.920 1.00 90.88 401 TYR A N 1
ATOM 3247 C CA . TYR A 1 401 ? 10.495 -7.271 0.969 1.00 90.88 401 TYR A CA 1
ATOM 3248 C C . TYR A 1 401 ? 11.159 -8.160 -0.085 1.00 90.88 401 TYR A C 1
ATOM 3250 O O . TYR A 1 401 ? 11.737 -9.172 0.291 1.00 90.88 401 TYR A O 1
ATOM 3258 N N . PHE A 1 402 ? 11.160 -7.760 -1.361 1.00 89.88 402 PHE A N 1
ATOM 3259 C CA . PHE A 1 402 ? 11.750 -8.565 -2.438 1.00 89.88 402 PHE A CA 1
ATOM 3260 C C . PHE A 1 402 ? 13.258 -8.753 -2.279 1.00 89.88 402 PHE A C 1
ATOM 3262 O O . PHE A 1 402 ? 13.753 -9.855 -2.481 1.00 89.88 402 PHE A O 1
ATOM 3269 N N . VAL A 1 403 ? 13.989 -7.716 -1.859 1.00 92.19 403 VAL A N 1
ATOM 3270 C CA . VAL A 1 403 ? 15.418 -7.847 -1.543 1.00 92.19 403 VAL A CA 1
ATOM 3271 C C . VAL A 1 403 ? 15.630 -8.799 -0.372 1.00 92.19 403 VAL A C 1
ATOM 3273 O O . VAL A 1 403 ? 16.519 -9.643 -0.428 1.00 92.19 403 VAL A O 1
ATOM 3276 N N . GLY A 1 404 ? 14.812 -8.698 0.680 1.00 93.25 404 GLY A N 1
ATOM 3277 C CA . GLY A 1 404 ? 14.869 -9.636 1.798 1.00 93.25 404 GLY A CA 1
ATOM 3278 C C . GLY A 1 404 ? 14.619 -11.078 1.350 1.00 93.25 404 GLY A C 1
ATOM 3279 O O . GLY A 1 404 ? 15.398 -11.961 1.687 1.00 93.25 404 GLY A O 1
ATOM 3280 N N . ASP A 1 405 ? 13.576 -11.303 0.553 1.00 93.12 405 ASP A N 1
ATOM 3281 C CA . ASP A 1 405 ? 13.185 -12.621 0.043 1.00 93.12 405 ASP A CA 1
ATOM 3282 C C . ASP A 1 405 ? 14.271 -13.218 -0.866 1.00 93.12 405 ASP A C 1
ATOM 3284 O O . ASP A 1 405 ? 14.686 -14.364 -0.690 1.00 93.12 405 ASP A O 1
ATOM 3288 N N . TYR A 1 406 ? 14.842 -12.399 -1.754 1.00 93.50 406 TYR A N 1
ATOM 3289 C CA . TYR A 1 406 ? 15.969 -12.792 -2.594 1.00 93.50 406 TYR A CA 1
ATOM 3290 C C . TYR A 1 406 ? 17.197 -13.179 -1.762 1.00 93.50 406 TYR A C 1
ATOM 3292 O O . TYR A 1 406 ? 17.806 -14.220 -2.006 1.00 93.50 406 TYR A O 1
ATOM 3300 N N . LEU A 1 407 ? 17.563 -12.377 -0.755 1.00 95.00 407 LEU A N 1
ATOM 3301 C CA . LEU A 1 407 ? 18.682 -12.688 0.143 1.00 95.00 407 LEU A CA 1
ATOM 3302 C C . LEU A 1 407 ? 18.427 -13.978 0.932 1.00 95.00 407 LEU A C 1
ATOM 3304 O O . LEU A 1 407 ? 19.346 -14.784 1.073 1.00 95.00 407 LEU A O 1
ATOM 3308 N N . HIS A 1 408 ? 17.195 -14.200 1.399 1.00 94.31 408 HIS A N 1
ATOM 3309 C CA . HIS A 1 408 ? 16.806 -15.432 2.084 1.00 94.31 408 HIS A CA 1
ATOM 3310 C C . HIS A 1 408 ? 17.007 -16.663 1.193 1.00 94.31 408 HIS A C 1
ATOM 3312 O O . HIS A 1 408 ? 17.573 -17.663 1.636 1.00 94.31 408 HIS A O 1
ATOM 3318 N N . ALA A 1 409 ? 16.574 -16.580 -0.067 1.00 94.81 409 ALA A N 1
ATOM 3319 C CA . ALA A 1 409 ? 16.705 -17.662 -1.035 1.00 94.81 409 ALA A CA 1
ATOM 3320 C C . ALA A 1 409 ? 18.156 -17.875 -1.502 1.00 94.81 409 ALA A C 1
ATOM 3322 O O . ALA A 1 409 ? 18.549 -19.004 -1.803 1.00 94.81 409 ALA A O 1
ATOM 3323 N N . ARG A 1 410 ? 18.954 -16.802 -1.589 1.00 94.38 410 ARG A N 1
ATOM 3324 C CA . ARG A 1 410 ? 20.311 -16.845 -2.150 1.00 94.38 410 ARG A CA 1
ATOM 3325 C C . ARG A 1 410 ? 21.372 -17.270 -1.143 1.00 94.38 410 ARG A C 1
ATOM 3327 O O . ARG A 1 410 ? 22.305 -17.970 -1.530 1.00 94.38 410 ARG A O 1
ATOM 3334 N N . ILE A 1 411 ? 21.254 -16.820 0.101 1.00 94.88 411 ILE A N 1
ATOM 3335 C CA . ILE A 1 411 ? 22.248 -17.052 1.149 1.00 94.88 411 ILE A CA 1
ATOM 3336 C C . ILE A 1 411 ? 21.885 -18.332 1.894 1.00 94.88 411 ILE A C 1
ATOM 3338 O O . ILE A 1 411 ? 20.750 -18.497 2.362 1.00 94.88 411 ILE A O 1
ATOM 3342 N N . SER A 1 412 ? 22.866 -19.214 2.062 1.00 93.62 412 SER A N 1
ATOM 3343 C CA . SER A 1 412 ? 22.721 -20.444 2.834 1.00 93.62 412 SER A CA 1
ATOM 3344 C C . SER A 1 412 ? 22.231 -20.155 4.258 1.00 93.62 412 SER A C 1
ATOM 3346 O O . SER A 1 412 ? 22.405 -19.056 4.784 1.00 93.62 412 SER A O 1
ATOM 3348 N N . SER A 1 413 ? 21.601 -21.122 4.924 1.00 89.50 413 SER A N 1
ATOM 3349 C CA . SER A 1 413 ? 20.953 -20.844 6.213 1.00 89.50 413 SER A CA 1
ATOM 3350 C C . SER A 1 413 ? 21.918 -20.449 7.346 1.00 89.50 413 SER A C 1
ATOM 3352 O O . SER A 1 413 ? 21.521 -19.756 8.287 1.00 89.50 413 SER A O 1
ATOM 3354 N N . GLY A 1 414 ? 23.198 -20.823 7.224 1.00 88.56 414 GLY A N 1
ATOM 3355 C CA . GLY A 1 414 ? 24.298 -20.368 8.085 1.00 88.56 414 GLY A CA 1
ATOM 3356 C C . GLY A 1 414 ? 25.146 -19.236 7.489 1.00 88.56 414 GLY A C 1
ATOM 3357 O O . GLY A 1 414 ? 26.119 -18.810 8.114 1.00 88.56 414 GLY A O 1
ATOM 3358 N N . GLY A 1 415 ? 24.815 -18.780 6.282 1.00 92.25 415 GLY A N 1
ATOM 3359 C CA . GLY A 1 415 ? 25.513 -17.720 5.570 1.00 92.25 415 GLY A CA 1
ATOM 3360 C C . GLY A 1 415 ? 25.186 -16.331 6.114 1.00 92.25 415 GLY A C 1
ATOM 3361 O O . GLY A 1 415 ? 24.183 -16.109 6.799 1.00 92.25 415 GLY A O 1
ATOM 3362 N N . ARG A 1 416 ? 26.058 -15.371 5.805 1.00 94.50 416 ARG A N 1
ATOM 3363 C CA . ARG A 1 416 ? 25.935 -13.963 6.209 1.00 94.50 416 ARG A CA 1
ATOM 3364 C C . ARG A 1 416 ? 26.068 -13.059 4.990 1.00 94.50 416 ARG A C 1
ATOM 3366 O O . ARG A 1 416 ? 26.610 -13.476 3.966 1.00 94.50 416 ARG A O 1
ATOM 3373 N N . TYR A 1 417 ? 25.632 -11.811 5.109 1.00 95.94 417 TYR A N 1
ATOM 3374 C CA . TYR A 1 417 ? 25.868 -10.803 4.073 1.00 95.94 417 TYR A CA 1
ATOM 3375 C C . TYR A 1 417 ? 26.468 -9.512 4.624 1.00 95.94 417 TYR A C 1
ATOM 3377 O O . TYR A 1 417 ? 26.376 -9.205 5.811 1.00 95.94 417 TYR A O 1
ATOM 3385 N N . LEU A 1 418 ? 27.123 -8.764 3.752 1.00 95.88 418 LEU A N 1
ATOM 3386 C CA . LEU A 1 418 ? 27.623 -7.423 4.029 1.00 95.88 418 LEU A CA 1
ATOM 3387 C C . LEU A 1 418 ? 26.668 -6.397 3.422 1.00 95.88 418 LEU A C 1
ATOM 3389 O O . LEU A 1 418 ? 25.977 -6.695 2.448 1.00 95.88 418 LEU A O 1
ATOM 3393 N N . THR A 1 419 ? 26.606 -5.191 3.976 1.00 95.62 419 THR A N 1
ATOM 3394 C CA . THR A 1 419 ? 25.811 -4.118 3.371 1.00 95.62 419 THR A CA 1
ATOM 3395 C C . THR A 1 419 ? 26.358 -2.731 3.687 1.00 95.62 419 THR A C 1
ATOM 3397 O O . THR A 1 419 ? 26.919 -2.512 4.759 1.00 95.62 419 THR A O 1
ATOM 3400 N N . THR A 1 420 ? 26.188 -1.772 2.778 1.00 91.94 420 THR A N 1
ATOM 3401 C CA . THR A 1 420 ? 26.420 -0.340 3.074 1.00 91.94 420 THR A CA 1
ATOM 3402 C C . THR A 1 420 ? 25.158 0.370 3.541 1.00 91.94 420 THR A C 1
ATOM 3404 O O . THR A 1 420 ? 25.231 1.435 4.152 1.00 91.94 420 THR A O 1
ATOM 3407 N N . VAL A 1 421 ? 23.995 -0.223 3.277 1.00 87.62 421 VAL A N 1
ATOM 3408 C CA . VAL A 1 421 ? 22.695 0.389 3.532 1.00 87.62 421 VAL A CA 1
ATOM 3409 C C . VAL A 1 421 ? 21.786 -0.529 4.317 1.00 87.62 421 VAL A C 1
ATOM 3411 O O . VAL A 1 421 ? 21.899 -1.755 4.317 1.00 87.62 421 VAL A O 1
ATOM 3414 N N . ILE A 1 422 ? 20.814 0.089 4.960 1.00 79.12 422 ILE A N 1
ATOM 3415 C CA . ILE A 1 422 ? 19.720 -0.617 5.589 1.00 79.12 422 ILE A CA 1
ATOM 3416 C C . ILE A 1 422 ? 18.449 -0.127 4.899 1.00 79.12 422 ILE A C 1
ATOM 3418 O O . ILE A 1 422 ? 17.906 0.902 5.288 1.00 79.12 422 ILE A O 1
ATOM 3422 N N . ILE A 1 423 ? 18.003 -0.857 3.866 1.00 74.19 423 ILE A N 1
ATOM 3423 C CA . ILE A 1 423 ? 16.818 -0.523 3.045 1.00 74.19 423 ILE A CA 1
ATOM 3424 C C . ILE A 1 423 ? 15.633 -0.174 3.940 1.00 74.19 423 ILE A C 1
ATOM 3426 O O . ILE A 1 423 ? 15.012 0.877 3.825 1.00 74.19 423 ILE A O 1
ATOM 3430 N N . HIS A 1 424 ? 15.359 -1.076 4.881 1.00 77.81 424 HIS A N 1
ATOM 3431 C CA . HIS A 1 424 ? 14.502 -0.810 6.012 1.00 77.81 424 HIS A CA 1
ATOM 3432 C C . HIS A 1 424 ? 15.002 -1.618 7.215 1.00 77.81 424 HIS A C 1
ATOM 3434 O O . HIS A 1 424 ? 15.097 -2.847 7.120 1.00 77.81 424 HIS A O 1
ATOM 3440 N N . PRO A 1 425 ? 15.269 -0.984 8.371 1.00 72.38 425 PRO A N 1
ATOM 3441 C CA . PRO A 1 425 ? 16.012 -1.585 9.487 1.00 72.38 425 PRO A CA 1
ATOM 3442 C C . PRO A 1 425 ? 15.382 -2.807 10.121 1.00 72.38 425 PRO A C 1
ATOM 3444 O O . PRO A 1 425 ? 16.046 -3.527 10.860 1.00 72.38 425 PRO A O 1
ATOM 3447 N N . ARG A 1 426 ? 14.110 -3.062 9.827 1.00 75.56 426 ARG A N 1
ATOM 3448 C CA . ARG A 1 426 ? 13.371 -4.182 10.408 1.00 75.56 426 ARG A CA 1
ATOM 3449 C C . ARG A 1 426 ? 12.696 -5.096 9.404 1.00 75.56 426 ARG A C 1
ATOM 3451 O O . ARG A 1 426 ? 12.255 -6.159 9.812 1.00 75.56 426 ARG A O 1
ATOM 3458 N N . ILE A 1 427 ? 12.590 -4.706 8.132 1.00 78.25 427 ILE A N 1
ATOM 3459 C CA . ILE A 1 427 ? 11.889 -5.535 7.138 1.00 78.25 427 ILE A CA 1
ATOM 3460 C C . ILE A 1 427 ? 12.911 -6.408 6.434 1.00 78.25 427 ILE A C 1
ATOM 3462 O O . ILE A 1 427 ? 12.860 -7.620 6.590 1.00 78.25 427 ILE A O 1
ATOM 3466 N N . THR A 1 428 ? 13.890 -5.803 5.756 1.00 79.06 428 THR A N 1
ATOM 3467 C CA . THR A 1 428 ? 14.896 -6.557 4.998 1.00 79.06 428 THR A CA 1
ATOM 3468 C C . THR A 1 428 ? 15.636 -7.569 5.866 1.00 79.06 428 THR A C 1
ATOM 3470 O O . THR A 1 428 ? 15.648 -8.730 5.478 1.00 79.06 428 THR A O 1
ATOM 3473 N N . PRO A 1 429 ? 16.154 -7.222 7.066 1.00 79.50 429 PRO A N 1
ATOM 3474 C CA . PRO A 1 429 ? 16.837 -8.213 7.895 1.00 79.50 429 PRO A CA 1
ATOM 3475 C C . PRO A 1 429 ? 15.918 -9.336 8.375 1.00 79.50 429 PRO A C 1
ATOM 3477 O O . PRO A 1 429 ? 16.367 -10.460 8.549 1.00 79.50 429 PRO A O 1
ATOM 3480 N N . THR A 1 430 ? 14.635 -9.043 8.590 1.00 82.19 430 THR A N 1
ATOM 3481 C CA . THR A 1 430 ? 13.665 -10.031 9.070 1.00 82.19 430 THR A CA 1
ATOM 3482 C C . THR A 1 430 ? 13.229 -10.986 7.978 1.00 82.19 430 THR A C 1
ATOM 3484 O O . THR A 1 430 ? 13.092 -12.171 8.243 1.00 82.19 430 THR A O 1
ATOM 3487 N N . ILE A 1 431 ? 12.992 -10.477 6.770 1.00 88.88 431 ILE A N 1
ATOM 3488 C CA . ILE A 1 431 ? 12.607 -11.313 5.635 1.00 88.88 431 ILE A CA 1
ATOM 3489 C C . ILE A 1 431 ? 13.815 -12.108 5.140 1.00 88.88 431 ILE A C 1
ATOM 3491 O O . ILE A 1 431 ? 13.689 -13.306 4.929 1.00 88.88 431 ILE A O 1
ATOM 3495 N N . ALA A 1 432 ? 14.993 -11.476 5.047 1.00 89.50 432 ALA A N 1
ATOM 3496 C CA . ALA A 1 432 ? 16.236 -12.186 4.759 1.00 89.50 432 ALA A CA 1
ATOM 3497 C C . ALA A 1 432 ? 16.505 -13.259 5.813 1.00 89.50 432 ALA A C 1
ATOM 3499 O O . ALA A 1 432 ? 16.869 -14.384 5.479 1.00 89.50 432 ALA A O 1
ATOM 3500 N N . ASP A 1 433 ? 16.315 -12.910 7.090 1.00 93.12 433 ASP A N 1
ATOM 3501 C CA . ASP A 1 433 ? 16.624 -13.766 8.232 1.00 93.12 433 ASP A CA 1
ATOM 3502 C C . ASP A 1 433 ? 18.039 -14.353 8.111 1.00 93.12 433 ASP A C 1
ATOM 3504 O O . ASP A 1 433 ? 18.287 -15.554 8.239 1.00 93.12 433 ASP A O 1
ATOM 3508 N N . ARG A 1 434 ? 18.987 -13.470 7.787 1.00 93.25 434 ARG A N 1
ATOM 3509 C CA . ARG A 1 434 ? 20.419 -13.755 7.714 1.00 93.25 434 ARG A CA 1
ATOM 3510 C C . ARG A 1 434 ? 21.170 -12.707 8.527 1.00 93.25 434 ARG A C 1
ATOM 3512 O O . ARG A 1 434 ? 20.809 -11.527 8.469 1.00 93.25 434 ARG A O 1
ATOM 3519 N N . PRO A 1 435 ? 22.208 -13.093 9.284 1.00 92.25 435 PRO A N 1
ATOM 3520 C CA . PRO A 1 435 ? 23.061 -12.122 9.943 1.00 92.25 435 PRO A CA 1
ATOM 3521 C C . PRO A 1 435 ? 23.751 -11.235 8.908 1.00 92.25 435 PRO A C 1
ATOM 3523 O O . PRO A 1 435 ? 24.187 -11.715 7.858 1.00 92.25 435 PRO A O 1
ATOM 3526 N N . PHE A 1 436 ? 23.920 -9.959 9.242 1.00 94.06 436 PHE A N 1
ATOM 3527 C CA . PHE A 1 436 ? 24.611 -9.013 8.377 1.00 94.06 436 PHE A CA 1
ATOM 3528 C C . PHE A 1 436 ? 25.586 -8.129 9.140 1.00 94.06 436 PHE A C 1
ATOM 3530 O O . PHE A 1 436 ? 25.474 -7.979 10.358 1.00 94.06 436 PHE A O 1
ATOM 3537 N N . GLU A 1 437 ? 26.544 -7.548 8.422 1.00 93.94 437 GLU A N 1
ATOM 3538 C CA . GLU A 1 437 ? 27.446 -6.525 8.953 1.00 93.94 437 GLU A CA 1
ATOM 3539 C C . GLU A 1 437 ? 27.493 -5.306 8.030 1.00 93.94 437 GLU A C 1
ATOM 3541 O O . GLU A 1 437 ? 27.434 -5.424 6.805 1.00 93.94 437 GLU A O 1
ATOM 3546 N N . MET A 1 438 ? 27.584 -4.122 8.640 1.00 94.31 438 MET A N 1
ATOM 3547 C CA . MET A 1 438 ? 27.711 -2.864 7.912 1.00 94.31 438 MET A CA 1
ATOM 3548 C C . MET A 1 438 ? 29.161 -2.644 7.488 1.00 94.31 438 MET A C 1
ATOM 3550 O O . MET A 1 438 ? 30.076 -2.808 8.296 1.00 94.31 438 MET A O 1
ATOM 3554 N N . VAL A 1 439 ? 29.356 -2.190 6.256 1.00 95.06 439 VAL A N 1
ATOM 3555 C CA . VAL A 1 439 ? 30.658 -1.807 5.707 1.00 95.06 439 VAL A CA 1
ATOM 3556 C C . VAL A 1 439 ? 30.579 -0.356 5.256 1.00 95.06 439 VAL A C 1
ATOM 3558 O O . VAL A 1 439 ? 29.645 0.018 4.551 1.00 95.06 439 VAL A O 1
ATOM 3561 N N . LYS A 1 440 ? 31.536 0.473 5.683 1.00 93.12 440 LYS A N 1
ATOM 3562 C CA . LYS A 1 440 ? 31.578 1.900 5.323 1.00 93.12 440 LYS A CA 1
ATOM 3563 C C . LYS A 1 440 ? 32.678 2.244 4.326 1.00 93.12 440 LYS A C 1
ATOM 3565 O O . LYS A 1 440 ? 32.508 3.208 3.596 1.00 93.12 440 LYS A O 1
ATOM 3570 N N . SER A 1 441 ? 33.755 1.458 4.290 1.00 96.19 441 SER A N 1
ATOM 3571 C CA . SER A 1 441 ? 34.911 1.721 3.433 1.00 96.19 441 SER A CA 1
ATOM 3572 C C . SER A 1 441 ? 35.459 0.471 2.756 1.00 96.19 441 SER A C 1
ATOM 3574 O O . SER A 1 441 ? 35.199 -0.663 3.177 1.00 96.19 441 SER A O 1
ATOM 3576 N N . LEU A 1 442 ? 36.266 0.675 1.712 1.00 97.06 442 LEU A N 1
ATOM 3577 C CA . LEU A 1 442 ? 36.910 -0.418 0.978 1.00 97.06 442 LEU A CA 1
ATOM 3578 C C . LEU A 1 442 ? 37.888 -1.219 1.853 1.00 97.06 442 LEU A C 1
ATOM 3580 O O . LEU A 1 442 ? 38.016 -2.433 1.693 1.00 97.06 442 LEU A O 1
ATOM 3584 N N . GLU A 1 443 ? 38.566 -0.565 2.796 1.00 96.88 443 GLU A N 1
ATOM 3585 C CA . GLU A 1 443 ? 39.458 -1.246 3.741 1.00 96.88 443 GLU A CA 1
ATOM 3586 C C . GLU A 1 443 ? 38.679 -2.228 4.626 1.00 96.88 443 GLU A C 1
ATOM 3588 O O . GLU A 1 443 ? 39.059 -3.397 4.723 1.00 96.88 443 GLU A O 1
ATOM 3593 N N . GLN A 1 444 ? 37.538 -1.790 5.174 1.00 95.81 444 GLN A N 1
ATOM 3594 C CA . GLN A 1 444 ? 36.644 -2.652 5.953 1.00 95.81 444 GLN A CA 1
ATOM 3595 C C . GLN A 1 444 ? 36.105 -3.808 5.108 1.00 95.81 444 GLN A C 1
ATOM 3597 O O . GLN A 1 444 ? 36.069 -4.942 5.581 1.00 95.81 444 GLN A O 1
ATOM 3602 N N . LEU A 1 445 ? 35.721 -3.550 3.851 1.00 96.12 445 LEU A N 1
ATOM 3603 C CA . LEU A 1 445 ? 35.281 -4.606 2.938 1.00 96.12 445 LEU A CA 1
ATOM 3604 C C . LEU A 1 445 ? 36.367 -5.677 2.776 1.00 96.12 445 LEU A C 1
ATOM 3606 O O . LEU A 1 445 ? 36.116 -6.859 2.996 1.00 96.12 445 LEU A O 1
ATOM 3610 N N . ARG A 1 446 ? 37.593 -5.265 2.443 1.00 95.62 446 ARG A N 1
ATOM 3611 C CA . ARG A 1 446 ? 38.726 -6.179 2.232 1.00 95.62 446 ARG A CA 1
ATOM 3612 C C . ARG A 1 446 ? 39.098 -6.954 3.489 1.00 95.62 446 ARG A C 1
ATOM 3614 O O . ARG A 1 446 ? 39.468 -8.120 3.390 1.00 95.62 446 ARG A O 1
ATOM 3621 N N . GLU A 1 447 ? 39.004 -6.331 4.659 1.00 94.50 447 GLU A N 1
ATOM 3622 C CA . GLU A 1 447 ? 39.204 -7.015 5.936 1.00 94.50 447 GLU A CA 1
ATOM 3623 C C . GLU A 1 447 ? 38.163 -8.124 6.142 1.00 94.50 447 GLU A C 1
ATOM 3625 O O . GLU A 1 447 ? 38.525 -9.245 6.501 1.00 94.50 447 GLU A O 1
ATOM 3630 N N . LYS A 1 448 ? 36.886 -7.837 5.860 1.00 93.50 448 LYS A N 1
ATOM 3631 C CA . LYS A 1 448 ? 35.768 -8.779 6.039 1.00 93.50 448 LYS A CA 1
ATOM 3632 C C . LYS A 1 448 ? 35.734 -9.901 5.000 1.00 93.50 448 LYS A C 1
ATOM 3634 O O . LYS A 1 448 ? 35.231 -10.974 5.317 1.00 93.50 448 LYS A O 1
ATOM 3639 N N . LEU A 1 449 ? 36.287 -9.679 3.805 1.00 92.56 449 LEU A N 1
ATOM 3640 C CA . LEU A 1 449 ? 36.424 -10.691 2.746 1.00 92.56 449 LEU A CA 1
ATOM 3641 C C . LEU A 1 449 ? 37.606 -11.655 2.952 1.00 92.56 449 LEU A C 1
ATOM 3643 O O . LEU A 1 449 ? 37.804 -12.562 2.143 1.00 92.56 449 LEU A O 1
ATOM 3647 N N . ARG A 1 450 ? 38.414 -11.491 4.009 1.00 88.94 450 ARG A N 1
ATOM 3648 C CA . ARG A 1 450 ? 39.461 -12.469 4.348 1.00 88.94 450 ARG A CA 1
ATOM 3649 C C . ARG A 1 450 ? 38.835 -13.854 4.612 1.00 88.94 450 ARG A C 1
ATOM 3651 O O . ARG A 1 450 ? 37.694 -13.912 5.059 1.00 88.94 450 ARG A O 1
ATOM 3658 N N . PRO A 1 451 ? 39.573 -14.967 4.412 1.00 77.38 451 PRO A N 1
ATOM 3659 C CA . PRO A 1 451 ? 39.021 -16.335 4.389 1.00 77.38 451 PRO A CA 1
ATOM 3660 C C . PRO A 1 451 ? 38.226 -16.772 5.630 1.00 77.38 451 PRO A C 1
ATOM 3662 O O . PRO A 1 451 ? 37.474 -17.741 5.583 1.00 77.38 451 PRO A O 1
ATOM 3665 N N . GLU A 1 452 ? 38.409 -16.080 6.753 1.00 70.69 452 GLU A N 1
ATOM 3666 C CA . GLU A 1 452 ? 37.700 -16.329 8.008 1.00 70.69 452 GLU A CA 1
ATOM 3667 C C . GLU A 1 452 ? 36.238 -15.828 7.976 1.00 70.69 452 GLU A C 1
ATOM 3669 O O . GLU A 1 452 ? 35.396 -16.319 8.730 1.00 70.69 452 GLU A O 1
ATOM 3674 N N . GLY A 1 453 ? 35.907 -14.883 7.087 1.00 66.62 453 GLY A N 1
ATOM 3675 C CA . GLY A 1 453 ? 34.568 -14.326 6.912 1.00 66.62 453 GLY A CA 1
ATOM 3676 C C . GLY A 1 453 ? 33.700 -15.167 5.975 1.00 66.62 453 GLY A C 1
ATOM 3677 O O . GLY A 1 453 ? 33.883 -15.153 4.763 1.00 66.62 453 GLY A O 1
ATOM 3678 N N . ARG A 1 454 ? 32.695 -15.868 6.514 1.00 84.69 454 ARG A N 1
ATOM 3679 C CA . ARG A 1 454 ? 31.669 -16.574 5.717 1.00 84.69 454 ARG A CA 1
ATOM 3680 C C . ARG A 1 454 ? 30.576 -15.618 5.211 1.00 84.69 454 ARG A C 1
ATOM 3682 O O . ARG A 1 454 ? 29.422 -15.725 5.629 1.00 84.69 454 ARG A O 1
ATOM 3689 N N . TYR A 1 455 ? 30.940 -14.661 4.359 1.00 95.06 455 TYR A N 1
ATOM 3690 C CA . TYR A 1 455 ? 29.977 -13.783 3.683 1.00 95.06 455 TYR A CA 1
ATOM 3691 C C . TYR A 1 455 ? 29.682 -14.295 2.278 1.00 95.06 455 TYR A C 1
ATOM 3693 O O . TYR A 1 455 ? 30.599 -14.553 1.505 1.00 95.06 455 TYR A O 1
ATOM 3701 N N . GLU A 1 456 ? 28.403 -14.431 1.949 1.00 96.25 456 GLU A N 1
ATOM 3702 C CA . GLU A 1 456 ? 27.956 -14.979 0.663 1.00 96.25 456 GLU A CA 1
ATOM 3703 C C . GLU A 1 456 ? 27.391 -13.904 -0.265 1.00 96.25 456 GLU A C 1
ATOM 3705 O O . GLU A 1 456 ? 27.386 -14.084 -1.480 1.00 96.25 456 GLU A O 1
ATOM 3710 N N . ALA A 1 457 ? 26.953 -12.770 0.287 1.00 97.38 457 ALA A N 1
ATOM 3711 C CA . ALA A 1 457 ? 26.416 -11.670 -0.499 1.00 97.38 457 ALA A CA 1
ATOM 3712 C C . ALA A 1 457 ? 26.827 -10.290 0.029 1.00 97.38 457 ALA A C 1
ATOM 3714 O O . ALA A 1 457 ? 27.120 -10.127 1.217 1.00 97.38 457 ALA A O 1
ATOM 3715 N N . PHE A 1 458 ? 26.799 -9.287 -0.847 1.00 96.69 458 PHE A N 1
ATOM 3716 C CA . PHE A 1 458 ? 26.925 -7.872 -0.499 1.00 96.69 458 PHE A CA 1
ATOM 3717 C C . PHE A 1 458 ? 25.725 -7.091 -1.038 1.00 96.69 458 PHE A C 1
ATOM 3719 O O . PHE A 1 458 ? 25.473 -7.120 -2.237 1.00 96.69 458 PHE A O 1
ATOM 3726 N N . LEU A 1 459 ? 25.006 -6.376 -0.177 1.00 96.00 459 LEU A N 1
ATOM 3727 C CA . LEU A 1 459 ? 23.878 -5.522 -0.547 1.00 96.00 459 LEU A CA 1
ATOM 3728 C C . LEU A 1 459 ? 24.295 -4.044 -0.576 1.00 96.00 459 LEU A C 1
ATOM 3730 O O . LEU A 1 459 ? 24.929 -3.541 0.350 1.00 96.00 459 LEU A O 1
ATOM 3734 N N . ILE A 1 460 ? 23.894 -3.319 -1.613 1.00 94.75 460 ILE A N 1
ATOM 3735 C CA . ILE A 1 460 ? 24.157 -1.884 -1.741 1.00 94.75 460 ILE A CA 1
ATOM 3736 C C . ILE A 1 460 ? 22.969 -1.177 -2.393 1.00 94.75 460 ILE A C 1
ATOM 3738 O O . ILE A 1 460 ? 22.318 -1.723 -3.281 1.00 94.75 460 ILE A O 1
ATOM 3742 N N . SER A 1 461 ? 22.664 0.034 -1.923 1.00 91.88 461 SER A N 1
ATOM 3743 C CA . SER A 1 461 ? 21.763 0.958 -2.622 1.00 91.88 461 SER A CA 1
ATOM 3744 C C . SER A 1 461 ? 22.451 1.411 -3.895 1.00 91.88 461 SER A C 1
ATOM 3746 O O . SER A 1 461 ? 23.637 1.744 -3.848 1.00 91.88 461 SER A O 1
ATOM 3748 N N . ASN A 1 462 ? 21.727 1.466 -5.011 1.00 88.69 462 ASN A N 1
ATOM 3749 C CA . ASN A 1 462 ? 22.318 1.990 -6.235 1.00 88.69 462 ASN A CA 1
ATOM 3750 C C . ASN A 1 462 ? 22.565 3.512 -6.141 1.00 88.69 462 ASN A C 1
ATOM 3752 O O . ASN A 1 462 ? 23.328 4.064 -6.921 1.00 88.69 462 ASN A O 1
ATOM 3756 N N . GLY A 1 463 ? 22.002 4.195 -5.134 1.00 86.69 463 GLY A N 1
ATOM 3757 C CA . GLY A 1 463 ? 22.287 5.597 -4.831 1.00 86.69 463 GLY A CA 1
ATOM 3758 C C . GLY A 1 463 ? 23.716 5.884 -4.334 1.00 86.69 463 GLY A C 1
ATOM 3759 O O . GLY A 1 463 ? 24.560 5.008 -4.163 1.00 86.69 463 GLY A O 1
ATOM 3760 N N . ASN A 1 464 ? 23.985 7.158 -4.037 1.00 82.12 464 ASN A N 1
ATOM 3761 C CA . ASN A 1 464 ? 25.304 7.644 -3.604 1.00 82.12 464 ASN A CA 1
ATOM 3762 C C . ASN A 1 464 ? 25.604 7.413 -2.109 1.00 82.12 464 ASN A C 1
ATOM 3764 O O . ASN A 1 464 ? 26.395 8.140 -1.515 1.00 82.12 464 ASN A O 1
ATOM 3768 N N . ASP A 1 465 ? 25.006 6.388 -1.503 1.00 84.31 465 ASP A N 1
ATOM 3769 C CA . ASP A 1 465 ? 25.071 6.135 -0.055 1.00 84.31 465 ASP A CA 1
ATOM 3770 C C . ASP A 1 465 ? 26.376 5.440 0.390 1.00 84.31 465 ASP A C 1
ATOM 3772 O O . ASP A 1 465 ? 26.530 5.070 1.552 1.00 84.31 465 ASP A O 1
ATOM 3776 N N . SER A 1 466 ? 27.316 5.215 -0.531 1.00 89.75 466 SER A N 1
ATOM 3777 C CA . SER A 1 466 ? 28.542 4.438 -0.309 1.00 89.75 466 SER A CA 1
ATOM 3778 C C . SER A 1 466 ? 29.760 5.064 -0.986 1.00 89.75 466 SER A C 1
ATOM 3780 O O . SER A 1 466 ? 29.627 5.792 -1.971 1.00 89.75 466 SER A O 1
ATOM 3782 N N . GLU A 1 467 ? 30.961 4.763 -0.489 1.00 94.56 467 GLU A N 1
ATOM 3783 C CA . GLU A 1 467 ? 32.215 5.203 -1.114 1.00 94.56 467 GLU A CA 1
ATOM 3784 C C . GLU A 1 467 ? 32.329 4.673 -2.561 1.00 94.56 467 GLU A C 1
ATOM 3786 O O . GLU A 1 467 ? 32.075 3.483 -2.794 1.00 94.56 467 GLU A O 1
ATOM 3791 N N . PRO A 1 468 ? 32.694 5.517 -3.547 1.00 94.56 468 PRO A N 1
ATOM 3792 C CA . PRO A 1 468 ? 32.915 5.088 -4.931 1.00 94.56 468 PRO A CA 1
ATOM 3793 C C . PRO A 1 468 ? 33.873 3.894 -5.049 1.00 94.56 468 PRO A C 1
ATOM 3795 O O . PRO A 1 468 ? 33.648 2.994 -5.852 1.00 94.56 468 PRO A O 1
ATOM 3798 N N . GLU A 1 469 ? 34.897 3.831 -4.202 1.00 96.00 469 GLU A N 1
ATOM 3799 C CA . GLU A 1 469 ? 35.906 2.773 -4.172 1.00 96.00 469 GLU A CA 1
ATOM 3800 C C . GLU A 1 469 ? 35.313 1.407 -3.797 1.00 96.00 469 GLU A C 1
ATOM 3802 O O . GLU A 1 469 ? 35.721 0.385 -4.351 1.00 96.00 469 GLU A O 1
ATOM 3807 N N . VAL A 1 470 ? 34.327 1.376 -2.890 1.00 96.25 470 VAL A N 1
ATOM 3808 C CA . VAL A 1 470 ? 33.590 0.150 -2.534 1.00 96.25 470 VAL A CA 1
ATOM 3809 C C . VAL A 1 470 ? 32.784 -0.340 -3.733 1.00 96.25 470 VAL A C 1
ATOM 3811 O O . VAL A 1 470 ? 32.825 -1.527 -4.058 1.00 96.25 470 VAL A O 1
ATOM 3814 N N . ARG A 1 471 ? 32.085 0.577 -4.413 1.00 95.50 471 ARG A N 1
ATOM 3815 C CA . ARG A 1 471 ? 31.263 0.270 -5.592 1.00 95.50 471 ARG A CA 1
ATOM 3816 C C . ARG A 1 471 ? 32.112 -0.278 -6.735 1.00 95.50 471 ARG A C 1
ATOM 3818 O O . ARG A 1 471 ? 31.809 -1.357 -7.241 1.00 95.50 471 ARG A O 1
ATOM 3825 N N . THR A 1 472 ? 33.198 0.415 -7.082 1.00 95.88 472 THR A N 1
ATOM 3826 C CA . THR A 1 472 ? 34.150 -0.019 -8.116 1.00 95.88 472 THR A CA 1
ATOM 3827 C C . THR A 1 472 ? 34.703 -1.401 -7.803 1.00 95.88 472 THR A C 1
ATOM 3829 O O . THR A 1 472 ? 34.647 -2.286 -8.651 1.00 95.88 472 THR A O 1
ATOM 3832 N N . TYR A 1 473 ? 35.159 -1.627 -6.566 1.00 97.38 473 TYR A N 1
ATOM 3833 C CA . TYR A 1 473 ? 35.715 -2.919 -6.176 1.00 97.38 473 TYR A CA 1
ATOM 3834 C C . TYR A 1 473 ? 34.706 -4.062 -6.338 1.00 97.38 473 TYR A C 1
ATOM 3836 O O . TYR A 1 473 ? 35.042 -5.088 -6.929 1.00 97.38 473 TYR A O 1
ATOM 3844 N N . LEU A 1 474 ? 33.474 -3.892 -5.845 1.00 97.38 474 LEU A N 1
ATOM 3845 C CA . LEU A 1 474 ? 32.429 -4.914 -5.957 1.00 97.38 474 LEU A CA 1
ATOM 3846 C C . LEU A 1 474 ? 32.108 -5.234 -7.418 1.00 97.38 474 LEU A C 1
ATOM 3848 O O . LEU A 1 474 ? 32.009 -6.404 -7.780 1.00 97.38 474 LEU A O 1
ATOM 3852 N N . ILE A 1 475 ? 32.008 -4.204 -8.257 1.00 96.94 475 ILE A N 1
ATOM 3853 C CA . ILE A 1 475 ? 31.731 -4.339 -9.688 1.00 96.94 475 ILE A CA 1
ATOM 3854 C C . ILE A 1 475 ? 32.855 -5.053 -10.415 1.00 96.94 475 ILE A C 1
ATOM 3856 O O . ILE A 1 475 ? 32.575 -5.900 -11.251 1.00 96.94 475 ILE A O 1
ATOM 3860 N N . GLU A 1 476 ? 34.110 -4.753 -10.107 1.00 96.69 476 GLU A N 1
ATOM 3861 C CA . GLU A 1 476 ? 35.259 -5.384 -10.757 1.00 96.69 476 GLU A CA 1
ATOM 3862 C C . GLU A 1 476 ? 35.436 -6.856 -10.362 1.00 96.69 476 GLU A C 1
ATOM 3864 O O . GLU A 1 476 ? 35.903 -7.658 -11.173 1.00 96.69 476 GLU A O 1
ATOM 3869 N N . HIS A 1 477 ? 35.057 -7.230 -9.136 1.00 97.44 477 HIS A N 1
ATOM 3870 C CA . HIS A 1 477 ? 35.474 -8.506 -8.548 1.00 97.44 477 HIS A CA 1
ATOM 3871 C C . HIS A 1 477 ? 34.347 -9.519 -8.331 1.00 97.44 477 HIS A C 1
ATOM 3873 O O . HIS A 1 477 ? 34.665 -10.698 -8.150 1.00 97.44 477 HIS A O 1
ATOM 3879 N N . HIS A 1 478 ? 33.073 -9.113 -8.358 1.00 97.31 478 HIS A N 1
ATOM 3880 C CA . HIS A 1 478 ? 31.952 -9.989 -8.006 1.00 97.31 478 HIS A CA 1
ATOM 3881 C C . HIS A 1 478 ? 30.767 -9.896 -8.982 1.00 97.31 478 HIS A C 1
ATOM 3883 O O . HIS A 1 478 ? 30.465 -8.812 -9.492 1.00 97.31 478 HIS A O 1
ATOM 3889 N N . PRO A 1 479 ? 30.030 -11.003 -9.211 1.00 97.12 479 PRO A N 1
ATOM 3890 C CA . PRO A 1 479 ? 28.801 -10.965 -9.992 1.00 97.12 479 PRO A CA 1
ATOM 3891 C C . PRO A 1 479 ? 27.705 -10.190 -9.262 1.00 97.12 479 PRO A C 1
ATOM 3893 O O . PRO A 1 479 ? 27.503 -10.386 -8.067 1.00 97.12 479 PRO A O 1
ATOM 3896 N N . ARG A 1 480 ? 26.964 -9.365 -9.997 1.00 95.25 480 ARG A N 1
ATOM 3897 C CA . ARG A 1 480 ? 25.861 -8.517 -9.540 1.00 95.25 480 ARG A CA 1
ATOM 3898 C C . ARG A 1 480 ? 24.512 -9.045 -10.027 1.00 95.25 480 ARG A C 1
ATOM 3900 O O . ARG A 1 480 ? 24.385 -9.463 -11.178 1.00 95.25 480 ARG A O 1
ATOM 3907 N N . THR A 1 481 ? 23.494 -8.899 -9.188 1.00 93.62 481 THR A N 1
ATOM 3908 C CA . THR A 1 481 ? 22.074 -8.925 -9.560 1.00 93.62 481 THR A CA 1
ATOM 3909 C C . THR A 1 481 ? 21.430 -7.613 -9.124 1.00 93.62 481 THR A C 1
ATOM 3911 O O . THR A 1 481 ? 21.657 -7.173 -7.996 1.00 93.62 481 THR A O 1
ATOM 3914 N N . ASP A 1 482 ? 20.651 -6.987 -10.004 1.00 89.94 482 ASP A N 1
ATOM 3915 C CA . ASP A 1 482 ? 19.883 -5.784 -9.678 1.00 89.94 482 ASP A CA 1
ATOM 3916 C C . ASP A 1 482 ? 18.446 -6.133 -9.286 1.00 89.94 482 ASP A C 1
ATOM 3918 O O . ASP A 1 482 ? 17.821 -6.998 -9.902 1.00 89.94 482 ASP A O 1
ATOM 3922 N N . LEU A 1 483 ? 17.932 -5.478 -8.248 1.00 87.50 483 LEU A N 1
ATOM 3923 C CA . LEU A 1 483 ? 16.598 -5.721 -7.723 1.00 87.50 483 LEU A CA 1
ATOM 3924 C C . LEU A 1 483 ? 16.022 -4.446 -7.088 1.00 87.50 483 LEU A C 1
ATOM 3926 O O . LEU A 1 483 ? 16.393 -4.062 -5.980 1.00 87.50 483 LEU A O 1
ATOM 3930 N N . PHE A 1 484 ? 15.069 -3.806 -7.774 1.00 83.19 484 PHE A N 1
ATOM 3931 C CA . PHE A 1 484 ? 14.327 -2.625 -7.296 1.00 83.19 484 PHE A CA 1
ATOM 3932 C C . PHE A 1 484 ? 15.205 -1.459 -6.792 1.00 83.19 484 PHE A C 1
ATOM 3934 O O . PHE A 1 484 ? 14.911 -0.870 -5.749 1.00 83.19 484 PHE A O 1
ATOM 3941 N N . GLY A 1 485 ? 16.274 -1.109 -7.511 1.00 86.69 485 GLY A N 1
ATOM 3942 C CA . GLY A 1 485 ? 17.167 -0.013 -7.110 1.00 86.69 485 GLY A CA 1
ATOM 3943 C C . GLY A 1 485 ? 18.244 -0.403 -6.094 1.00 86.69 485 GLY A C 1
ATOM 3944 O O . GLY A 1 485 ? 18.909 0.460 -5.512 1.00 86.69 485 GLY A O 1
ATOM 3945 N N . TYR A 1 486 ? 18.411 -1.707 -5.871 1.00 91.75 486 TYR A N 1
ATOM 3946 C CA . TYR A 1 486 ? 19.455 -2.279 -5.036 1.00 91.75 486 TYR A CA 1
ATOM 3947 C C . TYR A 1 486 ? 20.258 -3.300 -5.821 1.00 91.75 486 TYR A C 1
ATOM 3949 O O . TYR A 1 486 ? 19.706 -4.100 -6.572 1.00 91.75 486 TYR A O 1
ATOM 3957 N N . SER A 1 487 ? 21.559 -3.329 -5.567 1.00 93.69 487 SER A N 1
ATOM 3958 C CA . SER A 1 487 ? 22.456 -4.318 -6.144 1.00 93.69 487 SER A CA 1
ATOM 3959 C C . SER A 1 487 ? 22.901 -5.314 -5.094 1.00 93.69 487 SER A C 1
ATOM 3961 O O . SER A 1 487 ? 23.286 -4.950 -3.980 1.00 93.69 487 SER A O 1
ATOM 3963 N N . ILE A 1 488 ? 22.853 -6.585 -5.469 1.00 96.00 488 ILE A N 1
ATOM 3964 C CA . ILE A 1 488 ? 23.255 -7.711 -4.637 1.00 96.00 488 ILE A CA 1
ATOM 3965 C C . ILE A 1 488 ? 24.411 -8.407 -5.348 1.00 96.00 488 ILE A C 1
ATOM 3967 O O . ILE A 1 488 ? 24.242 -8.926 -6.450 1.00 96.00 488 ILE A O 1
ATOM 3971 N N . PHE A 1 489 ? 25.587 -8.402 -4.729 1.00 97.06 489 PHE A N 1
ATOM 3972 C CA . PHE A 1 489 ? 26.778 -9.061 -5.254 1.00 97.06 489 PHE A CA 1
ATOM 3973 C C . PHE A 1 489 ? 26.954 -10.436 -4.625 1.00 97.06 489 PHE A C 1
ATOM 3975 O O . PHE A 1 489 ? 26.810 -10.574 -3.413 1.00 97.06 489 PHE A O 1
ATOM 3982 N N . ASP A 1 490 ? 27.291 -11.438 -5.430 1.00 96.94 490 ASP A N 1
ATOM 3983 C CA . ASP A 1 490 ? 27.604 -12.794 -4.983 1.00 96.94 490 ASP A CA 1
ATOM 3984 C C . ASP A 1 490 ? 29.081 -12.888 -4.582 1.00 96.94 490 ASP A C 1
ATOM 3986 O O . ASP A 1 490 ? 29.971 -12.965 -5.430 1.00 96.94 490 ASP A O 1
ATOM 3990 N N . LEU A 1 491 ? 29.343 -12.897 -3.276 1.00 96.62 491 LEU A N 1
ATOM 3991 C CA . LEU A 1 491 ? 30.702 -12.948 -2.732 1.00 96.62 491 LEU A CA 1
ATOM 3992 C C . LEU A 1 491 ? 31.312 -14.354 -2.790 1.00 96.62 491 LEU A C 1
ATOM 3994 O O . LEU A 1 491 ? 32.514 -14.508 -2.586 1.00 96.62 491 LEU A O 1
ATOM 3998 N N . THR A 1 492 ? 30.511 -15.382 -3.094 1.00 94.75 492 THR A N 1
ATOM 3999 C CA . THR A 1 492 ? 31.002 -16.763 -3.254 1.00 94.75 492 THR A CA 1
ATOM 4000 C C . THR A 1 492 ? 31.657 -17.003 -4.613 1.00 94.75 492 THR A C 1
ATOM 4002 O O . THR A 1 492 ? 32.309 -18.028 -4.820 1.00 94.75 492 THR A O 1
ATOM 4005 N N . LYS A 1 493 ? 31.494 -16.058 -5.544 1.00 95.88 493 LYS A N 1
ATOM 4006 C CA . LYS A 1 493 ? 32.037 -16.107 -6.899 1.00 95.88 493 LYS A CA 1
ATOM 4007 C C . LYS A 1 493 ? 32.995 -14.943 -7.126 1.00 95.88 493 LYS A C 1
ATOM 4009 O O . LYS A 1 493 ? 32.806 -13.848 -6.600 1.00 95.88 493 LYS A O 1
ATOM 4014 N N . THR A 1 494 ? 34.014 -15.193 -7.938 1.00 95.06 494 THR A N 1
ATOM 4015 C CA . THR A 1 494 ? 34.961 -14.177 -8.399 1.00 95.06 494 THR A CA 1
ATOM 4016 C C . THR A 1 494 ? 34.706 -13.832 -9.862 1.00 95.06 494 THR A C 1
ATOM 4018 O O . THR A 1 494 ? 34.257 -14.670 -10.646 1.00 95.06 494 THR A O 1
ATOM 4021 N N . GLY A 1 495 ? 35.022 -12.591 -10.221 1.00 95.00 495 GLY A N 1
ATOM 4022 C CA . GLY A 1 495 ? 34.834 -12.038 -11.556 1.00 95.00 495 GLY A CA 1
ATOM 4023 C C . GLY A 1 495 ? 33.563 -11.202 -11.673 1.00 95.00 495 GLY A C 1
ATOM 4024 O O . GLY A 1 495 ? 32.589 -11.398 -10.949 1.00 95.00 495 GLY A O 1
ATOM 4025 N N . SER A 1 496 ? 33.589 -10.257 -12.606 1.00 95.94 496 SER A N 1
ATOM 4026 C CA . SER A 1 496 ? 32.458 -9.386 -12.900 1.00 95.94 496 SER A CA 1
ATOM 4027 C C . SER A 1 496 ? 31.547 -9.9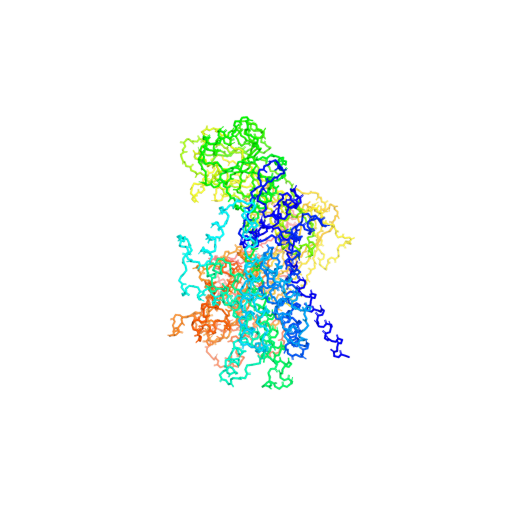90 -13.969 1.00 95.94 496 SER A C 1
ATOM 4029 O O . SER A 1 496 ? 32.022 -10.495 -14.984 1.00 95.94 496 SER A O 1
ATOM 4031 N N . ASN A 1 497 ? 30.232 -9.884 -13.781 1.00 95.62 497 ASN A N 1
ATOM 4032 C CA . ASN A 1 497 ? 29.245 -10.010 -14.865 1.00 95.62 497 ASN A CA 1
ATOM 4033 C C . ASN A 1 497 ? 28.737 -8.635 -15.344 1.00 95.62 497 ASN A C 1
ATOM 4035 O O . ASN A 1 497 ? 27.786 -8.573 -16.122 1.00 95.62 497 ASN A O 1
ATOM 4039 N N . VAL A 1 498 ? 29.335 -7.549 -14.847 1.00 96.00 498 VAL A N 1
ATOM 4040 C CA . VAL A 1 498 ? 29.036 -6.162 -15.220 1.00 96.00 498 VAL A CA 1
ATOM 4041 C C . VAL A 1 498 ? 30.113 -5.648 -16.168 1.00 96.00 498 VAL A C 1
ATOM 4043 O O . VAL A 1 498 ? 29.799 -5.072 -17.196 1.00 96.00 498 VAL A O 1
ATOM 4046 N N . LEU A 1 499 ? 31.389 -5.873 -15.868 1.00 96.94 499 LEU A N 1
ATOM 4047 C CA . LEU A 1 499 ? 32.501 -5.497 -16.734 1.00 96.94 499 LEU A CA 1
ATOM 4048 C C . LEU A 1 499 ? 32.840 -6.669 -17.649 1.00 96.94 499 LEU A C 1
ATOM 4050 O O . LEU A 1 499 ? 33.176 -7.755 -17.179 1.00 96.94 499 LEU A O 1
ATOM 4054 N N . VAL A 1 500 ? 32.741 -6.453 -18.956 1.00 96.62 500 VAL A N 1
ATOM 4055 C CA . VAL A 1 500 ? 32.934 -7.496 -19.973 1.00 96.62 500 VAL A CA 1
ATOM 4056 C C . VAL A 1 500 ? 33.928 -7.011 -21.024 1.00 96.62 500 VAL A C 1
ATOM 4058 O O . VAL A 1 500 ? 33.906 -5.851 -21.400 1.00 96.62 500 VAL A O 1
ATOM 4061 N N . GLU A 1 501 ? 34.824 -7.861 -21.522 1.00 94.75 501 GLU A N 1
ATOM 4062 C CA . GLU A 1 501 ? 35.782 -7.429 -22.560 1.00 94.75 501 GLU A CA 1
ATOM 4063 C C . GLU A 1 501 ? 35.253 -7.683 -23.974 1.00 94.75 501 GLU A C 1
ATOM 4065 O O . GLU A 1 501 ? 35.326 -6.820 -24.843 1.00 94.75 501 GLU A O 1
ATOM 4070 N N . ASN A 1 502 ? 34.687 -8.871 -24.199 1.00 94.56 502 ASN A N 1
ATOM 4071 C CA . ASN A 1 502 ? 34.163 -9.307 -25.492 1.00 94.56 502 ASN A CA 1
ATOM 4072 C C . ASN A 1 502 ? 32.826 -10.037 -25.287 1.00 94.56 502 ASN A C 1
ATOM 4074 O O . ASN A 1 502 ? 32.774 -11.264 -25.407 1.00 94.56 502 ASN A O 1
ATOM 4078 N N . PRO A 1 503 ? 31.754 -9.321 -24.898 1.00 95.56 503 PRO A N 1
ATOM 4079 C CA . PRO A 1 503 ? 30.467 -9.953 -24.651 1.00 95.56 503 PRO A CA 1
ATOM 4080 C C . PRO A 1 503 ? 29.901 -10.565 -25.934 1.00 95.56 503 PRO A C 1
ATOM 4082 O O . PRO A 1 503 ? 29.931 -9.950 -27.001 1.00 95.56 503 PRO A O 1
ATOM 4085 N N . ALA A 1 504 ? 29.341 -11.768 -25.819 1.00 96.25 504 ALA A N 1
ATOM 4086 C CA . ALA A 1 504 ? 28.468 -12.316 -26.846 1.00 96.25 504 ALA A CA 1
ATOM 4087 C C . ALA A 1 504 ? 27.112 -11.607 -26.739 1.00 96.25 504 ALA A C 1
ATOM 4089 O O . ALA A 1 504 ? 26.311 -11.948 -25.877 1.00 96.25 504 ALA A O 1
ATOM 4090 N N . ILE A 1 505 ? 26.903 -10.584 -27.569 1.00 97.25 505 ILE A N 1
ATOM 4091 C CA . ILE A 1 505 ? 25.661 -9.803 -27.610 1.00 97.25 505 ILE A CA 1
ATOM 4092 C C . ILE A 1 505 ? 24.726 -10.450 -28.632 1.00 97.25 505 ILE A C 1
ATOM 4094 O O . ILE A 1 505 ? 25.115 -10.617 -29.790 1.00 97.25 505 ILE A O 1
ATOM 4098 N N . SER A 1 506 ? 23.503 -10.790 -28.230 1.00 96.44 506 SER A N 1
ATOM 4099 C CA . SER A 1 506 ? 22.515 -11.444 -29.101 1.00 96.44 506 SER A CA 1
ATOM 4100 C C . SER A 1 506 ? 22.052 -10.519 -30.226 1.00 96.44 506 SER A C 1
ATOM 4102 O O . SER A 1 506 ? 21.900 -10.960 -31.364 1.00 96.44 506 SER A O 1
ATOM 4104 N N . HIS A 1 507 ? 21.878 -9.229 -29.923 1.00 96.44 507 HIS A N 1
ATOM 4105 C CA . HIS A 1 507 ? 21.492 -8.194 -30.886 1.00 96.44 507 HIS A CA 1
ATOM 4106 C C . HIS A 1 507 ? 22.555 -7.081 -30.918 1.00 96.44 507 HIS A C 1
ATOM 4108 O O . HIS A 1 507 ? 22.364 -6.021 -30.309 1.00 96.44 507 HIS A O 1
ATOM 4114 N N . PRO A 1 508 ? 23.713 -7.310 -31.571 1.00 96.62 508 PRO A N 1
ATOM 4115 C CA . PRO A 1 508 ? 24.793 -6.333 -31.619 1.00 96.62 508 PRO A CA 1
ATOM 4116 C C . PRO A 1 508 ? 24.399 -5.150 -32.509 1.00 96.62 508 PRO A C 1
ATOM 4118 O O . PRO A 1 508 ? 24.073 -5.319 -33.684 1.00 96.62 508 PRO A O 1
ATOM 4121 N N . VAL A 1 509 ? 24.459 -3.940 -31.959 1.00 95.69 509 VAL A N 1
ATOM 4122 C CA . VAL A 1 509 ? 24.132 -2.688 -32.653 1.00 95.69 509 VAL A CA 1
ATOM 4123 C C . VAL A 1 509 ? 25.050 -1.598 -32.122 1.00 95.69 509 VAL A C 1
ATOM 4125 O O . VAL A 1 509 ? 25.008 -1.299 -30.934 1.00 95.69 509 VAL A O 1
ATOM 4128 N N . ARG A 1 510 ? 25.872 -0.994 -32.987 1.00 96.38 510 ARG A N 1
ATOM 4129 C CA . ARG A 1 510 ? 26.802 0.067 -32.581 1.00 96.38 510 ARG A CA 1
ATOM 4130 C C . ARG A 1 510 ? 26.224 1.447 -32.845 1.00 96.38 510 ARG A C 1
ATOM 4132 O O . ARG A 1 510 ? 25.958 1.782 -33.995 1.00 96.38 510 ARG A O 1
ATOM 4139 N N . ILE A 1 511 ? 26.049 2.236 -31.790 1.00 96.81 511 ILE A N 1
ATOM 4140 C CA . ILE A 1 511 ? 25.559 3.616 -31.870 1.00 96.81 511 ILE A CA 1
ATOM 4141 C C . ILE A 1 511 ? 26.470 4.510 -31.046 1.00 96.81 511 ILE A C 1
ATOM 4143 O O . ILE A 1 511 ? 26.600 4.316 -29.840 1.00 96.81 511 ILE A O 1
ATOM 4147 N N . ASN A 1 512 ? 27.062 5.515 -31.684 1.00 96.81 512 ASN A N 1
ATOM 4148 C CA . ASN A 1 512 ? 27.884 6.507 -31.007 1.00 96.81 512 ASN A CA 1
ATOM 4149 C C . ASN A 1 512 ? 27.043 7.743 -30.664 1.00 96.81 512 ASN A C 1
ATOM 4151 O O . ASN A 1 512 ? 26.586 8.445 -31.561 1.00 96.81 512 ASN A O 1
ATOM 4155 N N . PHE A 1 513 ? 26.856 8.032 -29.380 1.00 96.56 513 PHE A N 1
ATOM 4156 C CA . PHE A 1 513 ? 26.139 9.215 -28.913 1.00 96.56 513 PHE A CA 1
ATOM 4157 C C . PHE A 1 513 ? 27.123 10.347 -28.617 1.00 96.56 513 PHE A C 1
ATOM 4159 O O . PHE A 1 513 ? 27.863 10.299 -27.632 1.00 96.56 513 PHE A O 1
ATOM 4166 N N . GLY A 1 514 ? 27.137 11.373 -29.474 1.00 94.56 514 GLY A N 1
ATOM 4167 C CA . GLY A 1 514 ? 27.943 12.587 -29.289 1.00 94.56 514 GLY A CA 1
ATOM 4168 C C . GLY A 1 514 ? 29.459 12.378 -29.163 1.00 94.56 514 GLY A C 1
ATOM 4169 O O . GLY A 1 514 ? 30.145 13.263 -28.659 1.00 94.56 514 GLY A O 1
ATOM 4170 N N . GLY A 1 515 ? 29.990 11.220 -29.561 1.00 96.00 515 GLY A N 1
ATOM 4171 C CA . GLY A 1 515 ? 31.415 10.895 -29.467 1.00 96.00 515 GLY A CA 1
ATOM 4172 C C . GLY A 1 515 ? 31.867 10.418 -28.092 1.00 96.00 515 GLY A C 1
ATOM 4173 O O . GLY A 1 515 ? 33.053 10.158 -27.931 1.00 96.00 515 GLY A O 1
ATOM 4174 N N . VAL A 1 516 ? 30.964 10.307 -27.110 1.00 97.25 516 VAL A N 1
ATOM 4175 C CA . VAL A 1 516 ? 31.321 10.107 -25.692 1.00 97.25 516 VAL A CA 1
ATOM 4176 C C . VAL A 1 516 ? 30.937 8.732 -25.151 1.00 97.25 516 VAL A C 1
ATOM 4178 O O . VAL A 1 516 ? 31.705 8.143 -24.390 1.00 97.25 516 VAL A O 1
ATOM 4181 N N . ILE A 1 517 ? 29.791 8.191 -25.570 1.00 97.44 517 ILE A N 1
ATOM 4182 C CA . ILE A 1 517 ? 29.274 6.882 -25.153 1.00 97.44 517 ILE A CA 1
ATOM 4183 C C . ILE A 1 517 ? 28.854 6.105 -26.403 1.00 97.44 517 ILE A C 1
ATOM 4185 O O . ILE A 1 517 ? 28.131 6.621 -27.253 1.00 97.44 517 ILE A O 1
ATOM 4189 N N . GLU A 1 518 ? 29.291 4.855 -26.503 1.00 97.56 518 GLU A N 1
ATOM 4190 C CA . GLU A 1 518 ? 28.908 3.911 -27.549 1.00 97.56 518 GLU A CA 1
ATOM 4191 C C . GLU A 1 518 ? 27.966 2.853 -26.963 1.00 97.56 518 GLU A C 1
ATOM 4193 O O . GLU A 1 518 ? 28.308 2.162 -26.008 1.00 97.56 518 GLU A O 1
ATOM 4198 N N . TYR A 1 519 ? 26.779 2.698 -27.535 1.00 97.62 519 TYR A N 1
ATOM 4199 C CA . TYR A 1 519 ? 25.939 1.525 -27.310 1.00 97.62 519 TYR A CA 1
ATOM 4200 C C . TYR A 1 519 ? 26.408 0.400 -28.230 1.00 97.62 519 TYR A C 1
ATOM 4202 O O . TYR A 1 519 ? 26.630 0.655 -29.410 1.00 97.62 519 TYR A O 1
ATOM 4210 N N . LEU A 1 520 ? 26.578 -0.816 -27.712 1.00 97.69 520 LEU A N 1
ATOM 4211 C CA . LEU A 1 520 ? 27.095 -1.976 -28.452 1.00 97.69 520 LEU A CA 1
ATOM 4212 C C . LEU A 1 520 ? 26.016 -3.005 -28.813 1.00 97.69 520 LEU A C 1
ATOM 4214 O O . LEU A 1 520 ? 26.259 -3.868 -29.660 1.00 97.69 520 LEU A O 1
ATOM 4218 N N . GLY A 1 521 ? 24.842 -2.925 -28.187 1.00 97.00 521 GLY A N 1
ATOM 4219 C CA . GLY A 1 521 ? 23.702 -3.805 -28.424 1.00 97.00 521 GLY A CA 1
ATOM 4220 C C . GLY A 1 521 ? 23.011 -4.230 -27.129 1.00 97.00 521 GLY A C 1
ATOM 4221 O O . GLY A 1 521 ? 23.291 -3.686 -26.057 1.00 97.00 521 GLY A O 1
ATOM 4222 N N . HIS A 1 522 ? 22.107 -5.205 -27.234 1.00 97.25 522 HIS A N 1
ATOM 4223 C CA . HIS A 1 522 ? 21.330 -5.714 -26.101 1.00 97.25 522 HIS A CA 1
ATOM 4224 C C . HIS A 1 522 ? 21.003 -7.203 -26.187 1.00 97.25 522 HIS A C 1
ATOM 4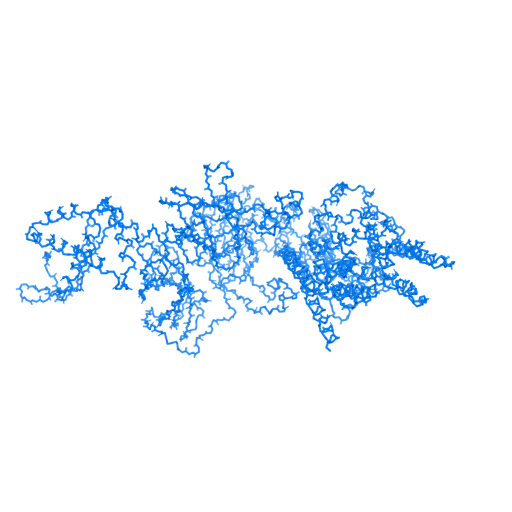226 O O . HIS A 1 522 ? 20.952 -7.800 -27.268 1.00 97.25 522 HIS A O 1
ATOM 4232 N N . ASP A 1 523 ? 20.664 -7.750 -25.022 1.00 96.69 523 ASP A N 1
ATOM 4233 C CA . ASP A 1 523 ? 19.894 -8.975 -24.873 1.00 96.69 523 ASP A CA 1
ATOM 4234 C C . ASP A 1 523 ? 18.558 -8.636 -24.211 1.00 96.69 523 ASP A C 1
ATOM 4236 O O . ASP A 1 523 ? 18.505 -8.015 -23.152 1.00 96.69 523 ASP A O 1
ATOM 4240 N N . VAL A 1 524 ? 17.463 -9.035 -24.843 1.00 94.94 524 VAL A N 1
ATOM 4241 C CA . VAL A 1 524 ? 16.117 -8.910 -24.287 1.00 94.94 524 VAL A CA 1
ATOM 4242 C C . VAL A 1 524 ? 15.331 -10.146 -24.678 1.00 94.94 524 VAL A C 1
ATOM 4244 O O . VAL A 1 524 ? 15.511 -10.689 -25.774 1.00 94.94 524 VAL A O 1
ATOM 4247 N N . GLU A 1 525 ? 14.461 -10.603 -23.786 1.00 90.50 525 GLU A N 1
ATOM 4248 C CA . GLU A 1 525 ? 13.475 -11.616 -24.136 1.00 90.50 525 GLU A CA 1
ATOM 4249 C C . GLU A 1 525 ? 12.608 -11.091 -25.283 1.00 90.50 525 GLU A C 1
ATOM 4251 O O . GLU A 1 525 ? 11.944 -10.064 -25.166 1.00 90.50 525 GLU A O 1
ATOM 4256 N N . SER A 1 526 ? 12.617 -11.787 -26.419 1.00 88.44 526 SER A N 1
ATOM 4257 C CA . SER A 1 526 ? 11.827 -11.362 -27.581 1.00 88.44 526 SER A CA 1
ATOM 4258 C C . SER A 1 526 ? 10.327 -11.523 -27.352 1.00 88.44 526 SER A C 1
ATOM 4260 O O . SER A 1 526 ? 9.545 -10.816 -27.982 1.00 88.44 526 SER A O 1
ATOM 4262 N N . VAL A 1 527 ? 9.924 -12.435 -26.459 1.00 87.94 527 VAL A N 1
ATOM 4263 C CA . VAL A 1 527 ? 8.530 -12.733 -26.131 1.00 87.94 527 VAL A CA 1
ATOM 4264 C C . VAL A 1 527 ? 8.377 -12.919 -24.627 1.00 87.94 527 VAL A C 1
ATOM 4266 O O . VAL A 1 527 ? 9.029 -13.783 -24.047 1.00 87.94 527 VAL A O 1
ATOM 4269 N N . VAL A 1 528 ? 7.452 -12.174 -24.028 1.00 87.94 528 VAL A N 1
ATOM 4270 C CA . VAL A 1 528 ? 7.128 -12.232 -22.599 1.00 87.94 528 VAL A CA 1
ATOM 4271 C C . VAL A 1 528 ? 5.661 -12.594 -22.468 1.00 87.94 528 VAL A C 1
ATOM 4273 O O . VAL A 1 528 ? 4.785 -11.864 -22.934 1.00 87.94 528 VAL A O 1
ATOM 4276 N N . TYR A 1 529 ? 5.378 -13.732 -21.842 1.00 87.69 529 TYR A N 1
ATOM 4277 C CA . TYR A 1 529 ? 4.002 -14.142 -21.593 1.00 87.69 529 TYR A CA 1
ATOM 4278 C C . TYR A 1 529 ? 3.507 -13.503 -20.308 1.00 87.69 529 TYR A C 1
ATOM 4280 O O . TYR A 1 529 ? 4.085 -13.695 -19.237 1.00 87.69 529 TYR A O 1
ATOM 4288 N N . ARG A 1 530 ? 2.412 -12.758 -20.415 1.00 85.56 530 ARG A N 1
ATOM 4289 C CA . ARG A 1 530 ? 1.740 -12.191 -19.261 1.00 85.56 530 ARG A CA 1
ATOM 4290 C C . ARG A 1 530 ? 1.266 -13.303 -18.357 1.00 85.56 530 ARG A C 1
ATOM 4292 O O . ARG A 1 530 ? 0.757 -14.340 -18.789 1.00 85.56 530 ARG A O 1
ATOM 4299 N N . ASN A 1 531 ? 1.392 -13.048 -17.072 1.00 82.06 531 ASN A N 1
ATOM 4300 C CA . ASN A 1 531 ? 0.793 -13.890 -16.072 1.00 82.06 531 ASN A CA 1
ATOM 4301 C C . ASN A 1 531 ? -0.679 -13.503 -15.899 1.00 82.06 531 ASN A C 1
ATOM 4303 O O . ASN A 1 531 ? -1.079 -12.932 -14.890 1.00 82.06 531 ASN A O 1
ATOM 4307 N N . ASP A 1 532 ? -1.487 -13.799 -16.919 1.00 69.69 532 ASP A N 1
ATOM 4308 C CA . ASP A 1 532 ? -2.925 -13.495 -16.943 1.00 69.69 532 ASP A CA 1
ATOM 4309 C C . ASP A 1 532 ? -3.736 -14.457 -16.064 1.00 69.69 532 ASP A C 1
ATOM 4311 O O . ASP A 1 532 ? -4.907 -14.722 -16.331 1.00 69.69 532 ASP A O 1
ATOM 4315 N N . GLN A 1 533 ? -3.122 -15.049 -15.035 1.00 79.62 533 GLN A N 1
ATOM 4316 C CA . GLN A 1 533 ? -3.906 -15.759 -14.041 1.00 79.62 533 GLN A CA 1
ATOM 4317 C C . GLN A 1 533 ? -4.848 -14.750 -13.399 1.00 79.62 533 GLN A C 1
ATOM 4319 O O . GLN A 1 533 ? -4.404 -13.793 -12.762 1.00 79.62 533 GLN A O 1
ATOM 4324 N N . ASP A 1 534 ? -6.150 -14.969 -13.587 1.00 83.75 534 ASP A N 1
ATOM 4325 C CA . ASP A 1 534 ? -7.173 -14.216 -12.885 1.00 83.75 534 ASP A CA 1
ATOM 4326 C C . ASP A 1 534 ? -6.877 -14.307 -11.396 1.00 83.75 534 ASP A C 1
ATOM 4328 O O . ASP A 1 534 ? -6.998 -15.368 -10.780 1.00 83.75 534 ASP A O 1
ATOM 4332 N N . ILE A 1 535 ? -6.455 -13.182 -10.824 1.00 85.12 535 ILE A N 1
ATOM 4333 C CA . ILE A 1 535 ? -6.257 -13.077 -9.390 1.00 85.12 535 ILE A CA 1
ATOM 4334 C C . ILE A 1 535 ? -7.654 -13.190 -8.784 1.00 85.12 535 ILE A C 1
ATOM 4336 O O . ILE A 1 535 ? -8.485 -12.293 -8.981 1.00 85.12 535 ILE A O 1
ATOM 4340 N N . PRO A 1 536 ? -7.955 -14.281 -8.067 1.00 89.06 536 PRO A N 1
ATOM 4341 C CA . PRO A 1 536 ? -9.290 -14.465 -7.547 1.00 89.06 536 PRO A CA 1
ATOM 4342 C C . PRO A 1 536 ? -9.572 -13.378 -6.508 1.00 89.06 536 PRO A C 1
ATOM 4344 O O . PRO A 1 536 ? -8.681 -12.947 -5.775 1.00 89.06 536 PRO A O 1
ATOM 4347 N N . TRP A 1 537 ? -10.828 -12.941 -6.407 1.00 89.81 537 TRP A N 1
ATOM 4348 C CA . TRP A 1 537 ? -11.223 -11.842 -5.513 1.00 89.81 537 TRP A CA 1
ATOM 4349 C C . TRP A 1 537 ? -10.775 -12.057 -4.056 1.00 89.81 537 TRP A C 1
ATOM 4351 O O . TRP A 1 537 ? -10.470 -11.097 -3.351 1.00 89.81 537 TRP A O 1
ATOM 4361 N N . TRP A 1 538 ? -10.710 -13.313 -3.599 1.00 89.88 538 TRP A N 1
ATOM 4362 C CA . TRP A 1 538 ? -10.286 -13.643 -2.241 1.00 89.88 538 TRP A CA 1
ATOM 4363 C C . TRP A 1 538 ? -8.787 -13.398 -2.032 1.00 89.88 538 TRP A C 1
ATOM 4365 O O . TRP A 1 538 ? -8.383 -13.049 -0.928 1.00 89.88 538 TRP A O 1
ATOM 4375 N N . GLN A 1 539 ? -7.960 -13.506 -3.077 1.00 92.19 539 GLN A N 1
ATOM 4376 C CA . GLN A 1 539 ? -6.542 -13.163 -2.991 1.00 92.19 539 GLN A CA 1
ATOM 4377 C C . GLN A 1 539 ? -6.386 -11.654 -2.815 1.00 92.19 539 GLN A C 1
ATOM 4379 O O . GLN A 1 539 ? -5.654 -11.245 -1.927 1.00 92.19 539 GLN A O 1
ATOM 4384 N N . TYR A 1 540 ? -7.143 -10.841 -3.562 1.00 87.12 540 TYR A N 1
ATOM 4385 C CA . TYR A 1 540 ? -7.213 -9.387 -3.350 1.00 87.12 540 TYR A CA 1
ATOM 4386 C C . TYR A 1 540 ? -7.713 -9.004 -1.957 1.00 87.12 540 TYR A C 1
ATOM 4388 O O . TYR A 1 540 ? -7.322 -7.987 -1.387 1.00 87.12 540 TYR A O 1
ATOM 4396 N N . TYR A 1 541 ? -8.591 -9.827 -1.399 1.00 89.88 541 TYR A N 1
ATOM 4397 C CA . TYR A 1 541 ? -9.075 -9.650 -0.044 1.00 89.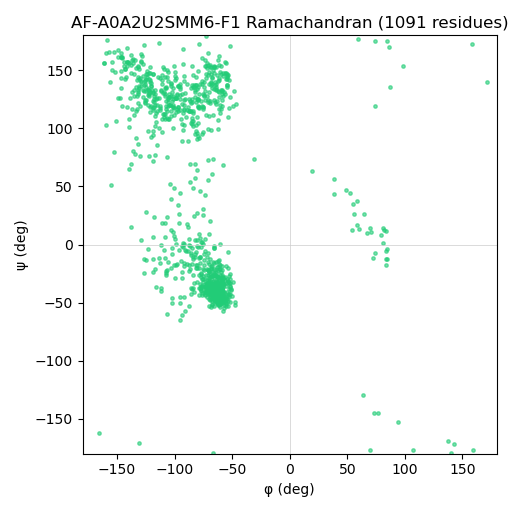88 541 TYR A CA 1
ATOM 4398 C C . TYR A 1 541 ? -7.998 -9.966 1.010 1.00 89.88 541 TYR A C 1
ATOM 4400 O O . TYR A 1 541 ? -7.883 -9.230 1.989 1.00 89.88 541 TYR A O 1
ATOM 4408 N N . LEU A 1 542 ? -7.205 -11.029 0.831 1.00 93.38 542 LEU A N 1
ATOM 4409 C CA . LEU A 1 542 ? -6.142 -11.431 1.766 1.00 93.38 542 LEU A CA 1
ATOM 4410 C C . LEU A 1 542 ? -4.849 -10.623 1.603 1.00 93.38 542 LEU A C 1
ATOM 4412 O O . LEU A 1 542 ? -4.157 -10.388 2.593 1.00 93.38 542 LEU A O 1
ATOM 4416 N N . VAL A 1 543 ? -4.553 -10.209 0.373 1.00 92.56 543 VAL A N 1
ATOM 4417 C CA . VAL A 1 543 ? -3.385 -9.446 -0.065 1.00 92.56 543 VAL A CA 1
ATOM 4418 C C . VAL A 1 543 ? -3.879 -8.421 -1.083 1.00 92.56 543 VAL A C 1
ATOM 4420 O O . VAL A 1 543 ? -4.123 -8.742 -2.243 1.00 92.56 543 VAL A O 1
ATOM 4423 N N . ARG A 1 544 ? -4.038 -7.169 -0.667 1.00 87.25 544 ARG A N 1
ATOM 4424 C CA . ARG A 1 544 ? -4.566 -6.108 -1.535 1.00 87.25 544 ARG A CA 1
ATOM 4425 C C . ARG A 1 544 ? -3.700 -5.892 -2.764 1.00 87.25 544 ARG A C 1
ATOM 4427 O O . ARG A 1 544 ? -4.245 -5.627 -3.827 1.00 87.25 544 ARG A O 1
ATOM 4434 N N . HIS A 1 545 ? -2.386 -6.005 -2.598 1.00 86.31 545 HIS A N 1
ATOM 4435 C CA . HIS A 1 545 ? -1.421 -5.895 -3.684 1.00 86.31 545 HIS A CA 1
ATOM 4436 C C . HIS A 1 545 ? -1.043 -7.264 -4.249 1.00 86.31 545 HIS A C 1
ATOM 4438 O O . HIS A 1 545 ? 0.132 -7.575 -4.441 1.00 86.31 545 HIS A O 1
ATOM 4444 N N . ALA A 1 546 ? -2.043 -8.122 -4.464 1.00 89.31 546 ALA A N 1
ATOM 4445 C CA . ALA A 1 546 ? -1.835 -9.457 -5.008 1.00 89.31 546 ALA A CA 1
ATOM 4446 C C . ALA A 1 546 ? -1.101 -9.420 -6.358 1.00 89.31 546 ALA A C 1
ATOM 4448 O O . ALA A 1 546 ? -0.315 -10.315 -6.638 1.00 89.31 546 ALA A O 1
ATOM 4449 N N . GLU A 1 547 ? -1.277 -8.359 -7.148 1.00 85.00 547 GLU A N 1
ATOM 4450 C CA . GLU A 1 547 ? -0.556 -8.118 -8.403 1.00 85.00 547 GLU A CA 1
ATOM 4451 C C . GLU A 1 547 ? 0.969 -8.036 -8.249 1.00 85.00 547 GLU A C 1
ATOM 4453 O O . GLU A 1 547 ? 1.689 -8.246 -9.222 1.00 85.00 547 GLU A O 1
ATOM 4458 N N . LEU A 1 548 ? 1.470 -7.739 -7.045 1.00 85.56 548 LEU A N 1
ATOM 4459 C CA . LEU A 1 548 ? 2.903 -7.695 -6.764 1.00 85.56 548 LEU A CA 1
ATOM 4460 C C . LEU A 1 548 ? 3.472 -9.068 -6.414 1.00 85.56 548 LEU A C 1
ATOM 4462 O O . LEU A 1 548 ? 4.688 -9.238 -6.444 1.00 85.56 548 LEU A O 1
ATOM 4466 N N . LEU A 1 549 ? 2.635 -10.049 -6.071 1.00 88.88 549 LEU A N 1
ATOM 4467 C CA . LEU A 1 549 ? 3.136 -11.369 -5.709 1.00 88.88 549 LEU A CA 1
ATOM 4468 C C . LEU A 1 549 ? 3.870 -11.994 -6.912 1.00 88.88 549 LEU A C 1
ATOM 4470 O O . LEU A 1 549 ? 3.387 -11.868 -8.043 1.00 88.88 549 LEU A O 1
ATOM 4474 N N . PRO A 1 550 ? 5.003 -12.691 -6.696 1.00 85.75 550 PRO A N 1
ATOM 4475 C CA . PRO A 1 550 ? 5.825 -13.225 -7.785 1.00 85.75 550 PRO A CA 1
ATOM 4476 C C . PRO A 1 550 ? 5.039 -14.056 -8.809 1.00 85.75 550 PRO A C 1
ATOM 4478 O O . PRO A 1 550 ? 5.292 -13.969 -10.005 1.00 85.75 550 PRO A O 1
ATOM 4481 N N . GLN A 1 551 ? 4.031 -14.808 -8.360 1.00 87.81 551 GLN A N 1
ATOM 4482 C CA . GLN A 1 551 ? 3.185 -15.643 -9.213 1.00 87.81 551 GLN A CA 1
ATOM 4483 C C . GLN A 1 551 ? 2.112 -14.897 -10.017 1.00 87.81 551 GLN A C 1
ATOM 4485 O O . GLN A 1 551 ? 1.383 -15.562 -10.741 1.00 87.81 551 GLN A O 1
ATOM 4490 N N . TYR A 1 552 ? 1.969 -13.577 -9.884 1.00 88.62 552 TYR A N 1
ATOM 4491 C CA . TYR A 1 552 ? 1.061 -12.754 -10.703 1.00 88.62 552 TYR A CA 1
ATOM 4492 C C . TYR A 1 552 ? 1.787 -11.600 -11.403 1.00 88.62 552 TYR A C 1
ATOM 4494 O O . TYR A 1 552 ? 1.254 -10.985 -12.328 1.00 88.62 552 TYR A O 1
ATOM 4502 N N . ARG A 1 553 ? 3.021 -11.314 -10.986 1.00 86.69 553 ARG A N 1
ATOM 4503 C CA . ARG A 1 553 ? 3.862 -10.297 -11.597 1.00 86.69 553 ARG A CA 1
ATOM 4504 C C . ARG A 1 553 ? 4.319 -10.757 -12.981 1.00 86.69 553 ARG A C 1
ATOM 4506 O O . ARG A 1 553 ? 4.808 -11.870 -13.150 1.00 86.69 553 ARG A O 1
ATOM 4513 N N . THR A 1 554 ? 4.168 -9.879 -13.969 1.00 88.19 554 THR A N 1
ATOM 4514 C CA . THR A 1 554 ? 4.797 -10.036 -15.285 1.00 88.19 554 THR A CA 1
ATOM 4515 C C . THR A 1 554 ? 6.003 -9.114 -15.329 1.00 88.19 554 THR A C 1
ATOM 4517 O O . THR A 1 554 ? 5.869 -7.912 -15.095 1.00 88.19 554 THR A O 1
ATOM 4520 N N . ALA A 1 555 ? 7.176 -9.668 -15.596 1.00 90.25 555 ALA A N 1
ATOM 4521 C CA . ALA A 1 555 ? 8.399 -8.905 -15.760 1.00 90.25 555 ALA A CA 1
ATOM 4522 C C . ALA A 1 555 ? 9.293 -9.576 -16.804 1.00 90.25 555 ALA A C 1
ATOM 4524 O O . ALA A 1 555 ? 9.085 -10.747 -17.118 1.00 90.25 555 ALA A O 1
ATOM 4525 N N . PHE A 1 556 ? 10.250 -8.830 -17.346 1.00 91.94 556 PHE A N 1
ATOM 4526 C CA . PHE A 1 556 ? 11.249 -9.360 -18.271 1.00 91.94 556 PHE A CA 1
ATOM 4527 C C . PHE A 1 556 ? 12.603 -8.699 -18.063 1.00 91.94 556 PHE A C 1
ATOM 4529 O O . PHE A 1 556 ? 12.681 -7.556 -17.602 1.00 91.94 556 PHE A O 1
ATOM 4536 N N . HIS A 1 557 ? 13.666 -9.418 -18.410 1.00 91.88 557 HIS A N 1
ATOM 4537 C CA . HIS A 1 557 ? 15.031 -8.934 -18.253 1.00 91.88 557 HIS A CA 1
ATOM 4538 C C . HIS A 1 557 ? 15.529 -8.236 -19.517 1.00 91.88 557 HIS A C 1
ATOM 4540 O O . HIS A 1 557 ? 15.274 -8.674 -20.644 1.00 91.88 557 HIS A O 1
ATOM 4546 N N . VAL A 1 558 ? 16.266 -7.148 -19.312 1.00 93.44 558 VAL A N 1
ATOM 4547 C CA . VAL A 1 558 ? 16.960 -6.407 -20.363 1.00 93.44 558 VAL A CA 1
ATOM 4548 C C . VAL A 1 558 ? 18.414 -6.268 -19.959 1.00 93.44 558 VAL A C 1
ATOM 4550 O O . VAL A 1 558 ? 18.722 -5.893 -18.827 1.00 93.44 558 VAL A O 1
ATOM 4553 N N . VAL A 1 559 ? 19.300 -6.558 -20.903 1.00 95.62 559 VAL A N 1
ATOM 4554 C CA . VAL A 1 559 ? 20.738 -6.383 -20.773 1.00 95.62 559 VAL A CA 1
ATOM 4555 C C . VAL A 1 559 ? 21.201 -5.435 -21.866 1.00 95.62 559 VAL A C 1
ATOM 4557 O O . VAL A 1 559 ? 21.071 -5.745 -23.045 1.00 95.62 559 VAL A O 1
ATOM 4560 N N . ASN A 1 560 ? 21.769 -4.297 -21.494 1.00 96.50 560 ASN A N 1
ATOM 4561 C CA . ASN A 1 560 ? 22.404 -3.364 -22.413 1.00 96.50 560 ASN A CA 1
ATOM 4562 C C . ASN A 1 560 ? 23.922 -3.437 -22.299 1.00 96.50 560 ASN A C 1
ATOM 4564 O O . ASN A 1 560 ? 24.467 -3.654 -21.218 1.00 96.50 560 ASN A O 1
ATOM 4568 N N . TYR A 1 561 ? 24.609 -3.187 -23.409 1.00 97.69 561 TYR A N 1
ATOM 4569 C CA . TYR A 1 561 ? 26.063 -3.118 -23.450 1.00 97.69 561 TYR A CA 1
ATOM 4570 C C . TYR A 1 561 ? 26.495 -1.724 -23.880 1.00 97.69 561 TYR A C 1
ATOM 4572 O O . TYR A 1 561 ? 26.199 -1.289 -24.992 1.00 97.69 561 TYR A O 1
ATOM 4580 N N . TRP A 1 562 ? 27.222 -1.037 -23.009 1.00 97.69 562 TRP A N 1
ATOM 4581 C CA . TRP A 1 562 ? 27.674 0.335 -23.222 1.00 97.69 562 TRP A CA 1
ATOM 4582 C C . TRP A 1 562 ? 29.190 0.418 -23.129 1.00 97.69 562 TRP A C 1
ATOM 4584 O O . TRP A 1 562 ? 29.791 -0.300 -22.339 1.00 97.69 562 TRP A O 1
ATOM 4594 N N . ARG A 1 563 ? 29.819 1.312 -23.886 1.00 97.88 563 ARG A N 1
ATOM 4595 C CA . ARG A 1 563 ? 31.255 1.588 -23.835 1.00 97.88 563 ARG A CA 1
ATOM 4596 C C . ARG A 1 563 ? 31.508 3.085 -23.729 1.00 97.88 563 ARG A C 1
ATOM 4598 O O . ARG A 1 563 ? 30.913 3.864 -24.467 1.00 97.88 563 ARG A O 1
ATOM 4605 N N . LYS A 1 564 ? 32.432 3.497 -22.860 1.00 97.12 564 LYS A N 1
ATOM 4606 C CA . LYS A 1 564 ? 32.882 4.897 -22.801 1.00 97.12 564 LYS A CA 1
ATOM 4607 C C . LYS A 1 564 ? 33.980 5.170 -23.826 1.00 97.12 564 LYS A C 1
ATOM 4609 O O . LYS A 1 564 ? 34.904 4.372 -23.966 1.00 97.12 564 LYS A O 1
ATOM 4614 N N . LEU A 1 565 ? 33.882 6.288 -24.541 1.00 97.62 565 LEU A N 1
ATOM 4615 C CA . LEU A 1 565 ? 34.799 6.650 -25.630 1.00 97.62 565 LEU A CA 1
ATOM 4616 C C . LEU A 1 565 ? 35.765 7.784 -25.275 1.00 97.62 565 LEU A C 1
ATOM 4618 O O . LEU A 1 565 ? 36.835 7.877 -25.872 1.00 97.62 565 LEU A O 1
ATOM 4622 N N . VAL A 1 566 ? 35.403 8.638 -24.318 1.00 97.00 566 VAL A N 1
ATOM 4623 C CA . VAL A 1 566 ? 36.183 9.824 -23.935 1.00 97.00 566 VAL A CA 1
ATOM 4624 C C . VAL A 1 566 ? 36.448 9.797 -22.441 1.00 97.00 566 VAL A C 1
ATOM 4626 O O . VAL A 1 566 ? 35.577 9.411 -21.671 1.00 97.00 566 VAL A O 1
ATOM 4629 N N . ASP A 1 567 ? 37.649 10.205 -22.038 1.00 95.69 567 ASP A N 1
ATOM 4630 C CA . ASP A 1 567 ? 38.005 10.371 -20.632 1.00 95.69 567 ASP A CA 1
ATOM 4631 C C . ASP A 1 567 ? 37.476 11.719 -20.129 1.00 95.69 567 ASP A C 1
ATOM 4633 O O . ASP A 1 567 ? 38.115 12.760 -20.289 1.00 95.69 567 ASP A O 1
ATOM 4637 N N . ASP A 1 568 ? 36.257 11.717 -19.596 1.00 95.12 568 ASP A N 1
ATOM 4638 C CA . ASP A 1 568 ? 35.673 12.874 -18.931 1.00 95.12 568 ASP A CA 1
ATOM 4639 C C . ASP A 1 568 ? 35.003 12.503 -17.600 1.00 95.12 568 ASP A C 1
ATOM 4641 O O . ASP A 1 568 ? 34.639 11.354 -17.334 1.00 95.12 568 ASP A O 1
ATOM 4645 N N . ALA A 1 569 ? 34.844 13.513 -16.744 1.00 93.94 569 ALA A N 1
ATOM 4646 C CA . ALA A 1 569 ? 34.193 13.386 -15.442 1.00 93.94 569 ALA A CA 1
ATOM 4647 C C . ALA A 1 569 ? 32.667 13.603 -15.519 1.00 93.94 569 ALA A C 1
ATOM 4649 O O . ALA A 1 569 ? 32.029 13.859 -14.500 1.00 93.94 569 ALA A O 1
ATOM 4650 N N . THR A 1 570 ? 32.078 13.566 -16.719 1.00 94.62 570 THR A N 1
ATOM 4651 C CA . THR A 1 570 ? 30.644 13.815 -16.902 1.00 94.62 570 THR A CA 1
ATOM 4652 C C . THR A 1 570 ? 29.849 12.543 -16.613 1.00 94.62 570 THR A C 1
ATOM 4654 O O . THR A 1 570 ? 30.125 11.476 -17.167 1.00 94.62 570 THR A O 1
ATOM 4657 N N . ASP A 1 571 ? 28.802 12.675 -15.801 1.00 94.38 571 ASP A N 1
ATOM 4658 C CA . ASP A 1 571 ? 27.793 11.631 -15.640 1.00 94.38 571 ASP A CA 1
ATOM 4659 C C . ASP A 1 571 ? 26.702 11.775 -16.698 1.00 94.38 571 ASP A C 1
ATOM 4661 O O . ASP A 1 571 ? 25.952 12.753 -16.734 1.00 94.38 571 ASP A O 1
ATOM 4665 N N . TYR A 1 572 ? 26.624 10.775 -17.565 1.00 94.69 572 TYR A N 1
ATOM 4666 C CA . TYR A 1 572 ? 25.630 10.646 -18.609 1.00 94.69 572 TYR A CA 1
ATOM 4667 C C . TYR A 1 572 ? 24.488 9.760 -18.122 1.00 94.69 572 TYR A C 1
ATOM 4669 O O . TYR A 1 572 ? 24.707 8.699 -17.530 1.00 94.69 572 TYR A O 1
ATOM 4677 N N . ARG A 1 573 ? 23.252 10.178 -18.401 1.00 94.00 573 ARG A N 1
ATOM 4678 C CA . ARG A 1 573 ? 22.056 9.375 -18.147 1.00 94.00 573 ARG A CA 1
ATOM 4679 C C . ARG A 1 573 ? 21.772 8.469 -19.334 1.00 94.00 573 ARG A C 1
ATOM 4681 O O . ARG A 1 573 ? 21.498 8.945 -20.431 1.00 94.00 573 ARG A O 1
ATOM 4688 N N . LEU A 1 574 ? 21.870 7.166 -19.095 1.00 94.62 574 LEU A N 1
ATOM 4689 C CA . LEU A 1 574 ? 21.571 6.114 -20.053 1.00 94.62 574 LEU A CA 1
ATOM 4690 C C . LEU A 1 574 ? 20.074 5.829 -19.950 1.00 94.62 574 LEU A C 1
ATOM 4692 O O . LEU A 1 574 ? 19.540 5.581 -18.866 1.00 94.62 574 LEU A O 1
ATOM 4696 N N . VAL A 1 575 ? 19.377 5.952 -21.071 1.00 93.44 575 VAL A N 1
ATOM 4697 C CA . VAL A 1 575 ? 17.924 5.800 -21.137 1.00 93.44 575 VAL A CA 1
ATOM 4698 C C . VAL A 1 575 ? 17.615 4.570 -21.965 1.00 93.44 575 VAL A C 1
ATOM 4700 O O . VAL A 1 575 ? 18.064 4.470 -23.105 1.00 93.44 575 VAL A O 1
ATOM 4703 N N . THR A 1 576 ? 16.824 3.662 -21.398 1.00 93.50 576 THR A N 1
ATOM 4704 C CA . THR A 1 576 ? 16.194 2.558 -22.120 1.00 93.50 576 THR A CA 1
ATOM 4705 C C . THR A 1 576 ? 14.687 2.701 -22.007 1.00 93.50 576 THR A C 1
ATOM 4707 O O . THR A 1 576 ? 14.119 2.760 -20.917 1.00 93.50 576 THR A O 1
ATOM 4710 N N . GLN A 1 577 ? 14.024 2.762 -23.150 1.00 93.00 577 GLN A N 1
ATOM 4711 C CA . GLN A 1 577 ? 12.605 3.055 -23.235 1.00 93.00 577 GLN A CA 1
ATOM 4712 C C . GLN A 1 577 ? 11.916 2.006 -24.097 1.00 93.00 577 GLN A C 1
ATOM 4714 O O . GLN A 1 577 ? 12.410 1.653 -25.163 1.00 93.00 577 GLN A O 1
ATOM 4719 N N . PHE A 1 578 ? 10.765 1.533 -23.642 1.00 92.31 578 PHE A N 1
ATOM 4720 C CA . PHE A 1 578 ? 9.910 0.608 -24.368 1.00 92.31 578 PHE A CA 1
ATOM 4721 C C . PHE A 1 578 ? 8.593 1.307 -24.669 1.00 92.31 578 PHE A C 1
ATOM 4723 O O . PHE A 1 578 ? 7.766 1.494 -23.777 1.00 92.31 578 PHE A O 1
ATOM 4730 N N . ASP A 1 579 ? 8.397 1.702 -25.920 1.00 89.19 579 ASP A N 1
ATOM 4731 C CA . ASP A 1 579 ? 7.145 2.305 -26.371 1.00 89.19 579 ASP A CA 1
ATOM 4732 C C . ASP A 1 579 ? 6.293 1.246 -27.058 1.00 89.19 579 ASP A C 1
ATOM 4734 O O . ASP A 1 579 ? 6.737 0.594 -28.008 1.00 89.19 579 ASP A O 1
ATOM 4738 N N . ALA A 1 580 ? 5.049 1.082 -26.618 1.00 85.25 580 ALA A N 1
ATOM 4739 C CA . ALA A 1 580 ? 4.099 0.285 -27.375 1.00 85.25 580 ALA A CA 1
ATOM 4740 C C . ALA A 1 580 ? 3.970 0.826 -28.806 1.00 85.25 580 ALA A C 1
ATOM 4742 O O . ALA A 1 580 ? 3.996 2.036 -29.040 1.00 85.25 580 ALA A O 1
ATOM 4743 N N . GLN A 1 581 ? 3.731 -0.059 -29.778 1.00 74.25 581 GLN A N 1
ATOM 4744 C CA . GLN A 1 581 ? 3.453 0.371 -31.153 1.00 74.25 581 GLN A CA 1
ATOM 4745 C C . GLN A 1 581 ? 2.310 1.404 -31.242 1.00 74.25 581 GLN A C 1
ATOM 4747 O O . GLN A 1 581 ? 2.317 2.230 -32.149 1.00 74.25 581 GLN A O 1
ATOM 4752 N N . ARG A 1 582 ? 1.363 1.404 -30.297 1.00 67.69 582 ARG A N 1
ATOM 4753 C CA . ARG A 1 582 ? 0.236 2.352 -30.236 1.00 67.69 582 ARG A CA 1
ATOM 4754 C C . ARG A 1 582 ? 0.594 3.747 -29.699 1.00 67.69 582 ARG A C 1
ATOM 4756 O O . ARG A 1 582 ? -0.295 4.570 -29.546 1.00 67.69 582 ARG A O 1
ATOM 4763 N N . GLY A 1 583 ? 1.871 4.031 -29.451 1.00 67.56 583 GLY A N 1
ATOM 4764 C CA . GLY A 1 583 ? 2.346 5.347 -29.029 1.00 67.56 583 GLY A CA 1
ATOM 4765 C C . GLY A 1 583 ? 2.756 5.415 -27.552 1.00 67.56 583 GLY A C 1
ATOM 4766 O O . GLY A 1 583 ? 2.748 4.406 -26.842 1.00 67.56 583 GLY A O 1
ATOM 4767 N N . PRO A 1 584 ? 3.133 6.614 -27.072 1.00 66.31 584 PRO A N 1
ATOM 4768 C CA . PRO A 1 584 ? 3.767 6.814 -25.767 1.00 66.31 584 PRO A CA 1
ATOM 4769 C C . PRO A 1 584 ? 2.829 6.611 -24.566 1.00 66.31 584 PRO A C 1
ATOM 4771 O O . PRO A 1 584 ? 3.299 6.617 -23.430 1.00 66.31 584 PRO A O 1
ATOM 4774 N N . ALA A 1 585 ? 1.523 6.418 -24.792 1.00 64.38 585 ALA A N 1
ATOM 4775 C CA . ALA A 1 585 ? 0.537 6.161 -23.739 1.00 64.38 585 ALA A CA 1
ATOM 4776 C C . ALA A 1 585 ? 0.859 4.900 -22.915 1.00 64.38 585 ALA A C 1
ATOM 4778 O O . ALA A 1 585 ? 0.563 4.843 -21.724 1.00 64.38 585 ALA A O 1
ATOM 4779 N N . TYR A 1 586 ? 1.526 3.918 -23.530 1.00 72.38 586 TYR A N 1
ATOM 4780 C CA . TYR A 1 586 ? 2.025 2.717 -22.864 1.00 72.38 586 TYR A CA 1
ATOM 4781 C C . TYR A 1 586 ? 3.543 2.664 -22.991 1.00 72.38 586 TYR A C 1
ATOM 4783 O O . TYR A 1 586 ? 4.102 1.883 -23.764 1.00 72.38 586 TYR A O 1
ATOM 4791 N N . ARG A 1 587 ? 4.203 3.548 -22.245 1.00 82.25 587 ARG A N 1
ATOM 4792 C CA . ARG A 1 587 ? 5.658 3.607 -22.147 1.00 82.25 587 ARG A CA 1
ATOM 4793 C C . ARG A 1 587 ? 6.133 2.907 -20.880 1.00 82.25 587 ARG A C 1
ATOM 4795 O O . ARG A 1 587 ? 5.715 3.263 -19.780 1.00 82.25 587 ARG A O 1
ATOM 4802 N N . LEU A 1 588 ? 7.049 1.956 -21.037 1.00 83.12 588 LEU A N 1
ATOM 4803 C CA . LEU A 1 588 ? 7.846 1.414 -19.938 1.00 83.12 588 LEU A CA 1
ATOM 4804 C C . LEU A 1 588 ? 9.224 2.073 -20.037 1.00 83.12 588 LEU A C 1
ATOM 4806 O O . LEU A 1 588 ? 10.019 1.743 -20.915 1.00 83.12 588 LEU A O 1
ATOM 4810 N N . GLU A 1 589 ? 9.468 3.085 -19.211 1.00 76.56 589 GLU A N 1
ATOM 4811 C CA . GLU A 1 589 ? 10.716 3.853 -19.234 1.00 76.56 589 GLU A CA 1
ATOM 4812 C C . GLU A 1 589 ? 11.582 3.509 -18.028 1.00 76.56 589 GLU A C 1
ATOM 4814 O O . GLU A 1 589 ? 11.106 3.497 -16.892 1.00 76.56 589 GLU A O 1
ATOM 4819 N N . LEU A 1 590 ? 12.870 3.297 -18.288 1.00 72.56 590 LEU A N 1
ATOM 4820 C CA . LEU A 1 590 ? 13.917 3.206 -17.285 1.00 72.56 590 LEU A CA 1
ATOM 4821 C C . LEU A 1 590 ? 15.060 4.132 -17.711 1.00 72.56 590 LEU A C 1
ATOM 4823 O O . LEU A 1 590 ? 15.634 3.982 -18.789 1.00 72.56 590 LEU A O 1
ATOM 4827 N N . GLY A 1 591 ? 15.385 5.128 -16.889 1.00 60.50 591 GLY A N 1
ATOM 4828 C CA . GLY A 1 591 ? 16.455 6.070 -17.210 1.00 60.50 591 GLY A CA 1
ATOM 4829 C C . GLY A 1 591 ? 17.263 6.447 -15.983 1.00 60.50 591 GLY A C 1
ATOM 4830 O O . GLY A 1 591 ? 16.727 7.103 -15.084 1.00 60.50 591 GLY A O 1
ATOM 4831 N N . TYR A 1 592 ? 18.560 6.135 -15.997 1.00 69.88 592 TYR A N 1
ATOM 4832 C CA . TYR A 1 592 ? 19.465 6.278 -14.852 1.00 69.88 592 TYR A CA 1
ATOM 4833 C C . TYR A 1 592 ? 20.886 6.723 -15.281 1.00 69.88 592 TYR A C 1
ATOM 4835 O O . TYR A 1 592 ? 21.288 6.469 -16.414 1.00 69.88 592 TYR A O 1
ATOM 4843 N N . PRO A 1 593 ? 21.661 7.441 -14.444 1.00 55.25 593 PRO A N 1
ATOM 4844 C CA . PRO A 1 593 ? 23.037 7.843 -14.759 1.00 55.25 593 PRO A CA 1
ATOM 4845 C C . PRO A 1 593 ? 24.046 6.716 -14.513 1.00 55.25 593 PRO A C 1
ATOM 4847 O O . PRO A 1 593 ? 24.491 6.508 -13.385 1.00 55.25 593 PRO A O 1
ATOM 4850 N N . GLY A 1 594 ? 24.388 5.976 -15.575 1.00 59.00 594 GLY A N 1
ATOM 4851 C CA . GLY A 1 594 ? 25.121 4.706 -15.473 1.00 59.00 594 GLY A CA 1
ATOM 4852 C C . GLY A 1 594 ? 24.360 3.674 -14.634 1.00 59.00 594 GLY A C 1
ATOM 4853 O O . GLY A 1 594 ? 23.314 4.013 -14.094 1.00 59.00 594 GLY A O 1
ATOM 4854 N N . LEU A 1 595 ? 24.903 2.454 -14.522 1.00 77.88 595 LEU A N 1
ATOM 4855 C CA . LEU A 1 595 ? 24.362 1.246 -13.864 1.00 77.88 595 LEU A CA 1
ATOM 4856 C C . LEU A 1 595 ? 23.446 1.513 -12.640 1.00 77.88 595 LEU A C 1
ATOM 4858 O O . LEU A 1 595 ? 23.859 1.356 -11.494 1.00 77.88 595 LEU A O 1
ATOM 4862 N N . ASP A 1 596 ? 22.225 1.978 -12.888 1.00 78.00 596 ASP A N 1
ATOM 4863 C CA . ASP A 1 596 ? 21.321 2.619 -11.924 1.00 78.00 596 ASP A CA 1
ATOM 4864 C C . ASP A 1 596 ? 21.961 3.581 -10.880 1.00 78.00 596 ASP A C 1
ATOM 4866 O O . ASP A 1 596 ? 21.619 3.546 -9.708 1.00 78.00 596 ASP A O 1
ATOM 4870 N N . ARG A 1 597 ? 22.896 4.474 -11.247 1.00 85.44 597 ARG A N 1
ATOM 4871 C CA . ARG A 1 597 ? 23.681 5.342 -10.314 1.00 85.44 597 ARG A CA 1
ATOM 4872 C C . ARG A 1 597 ? 24.753 4.625 -9.480 1.00 85.44 597 ARG A C 1
ATOM 4874 O O . ARG A 1 597 ? 25.601 5.305 -8.896 1.00 85.44 597 ARG A O 1
ATOM 4881 N N . LEU A 1 598 ? 24.774 3.289 -9.447 1.00 90.62 598 LEU A N 1
ATOM 4882 C CA . LEU A 1 598 ? 25.770 2.537 -8.676 1.00 90.62 598 LEU A CA 1
ATOM 4883 C C . LEU A 1 598 ? 27.172 2.739 -9.254 1.00 90.62 598 LEU A C 1
ATOM 4885 O O . LEU A 1 598 ? 28.141 2.854 -8.511 1.00 90.62 598 LEU A O 1
ATOM 4889 N N . TYR A 1 599 ? 27.270 2.784 -10.581 1.00 94.50 599 TYR A N 1
ATOM 4890 C CA . TYR A 1 599 ? 28.521 2.953 -11.316 1.00 94.50 599 TYR A CA 1
ATOM 4891 C C . TYR A 1 599 ? 28.328 3.990 -12.416 1.00 94.50 599 TYR A C 1
ATOM 4893 O O . TYR A 1 599 ? 28.081 3.632 -13.576 1.00 94.50 599 TYR A O 1
ATOM 4901 N N . PRO A 1 600 ? 28.341 5.278 -12.039 1.00 94.81 600 PRO A N 1
ATOM 4902 C CA . PRO A 1 600 ? 28.073 6.361 -12.963 1.00 94.81 600 PRO A CA 1
ATOM 4903 C C . PRO A 1 600 ? 29.166 6.443 -14.035 1.00 94.81 600 PRO A C 1
ATOM 4905 O O . PRO A 1 600 ? 30.304 6.015 -13.827 1.00 94.81 600 PRO A O 1
ATOM 4908 N N . THR A 1 601 ? 28.827 6.979 -15.208 1.00 96.00 601 THR A N 1
ATOM 4909 C CA . THR A 1 601 ? 29.724 6.946 -16.375 1.00 96.00 601 THR A CA 1
ATOM 4910 C C . THR A 1 601 ? 31.019 7.724 -16.169 1.00 96.00 601 THR A C 1
ATOM 4912 O O . THR A 1 601 ? 32.008 7.406 -16.826 1.00 96.00 601 THR A O 1
ATOM 4915 N N . SER A 1 602 ? 31.077 8.707 -15.261 1.00 94.94 602 SER A N 1
ATOM 4916 C CA . SER A 1 602 ? 32.338 9.377 -14.897 1.00 94.94 602 SER A CA 1
ATOM 4917 C C . SER A 1 602 ? 33.390 8.410 -14.346 1.00 94.94 602 SER A C 1
ATOM 4919 O O . SER A 1 602 ? 34.579 8.651 -14.527 1.00 94.94 602 SER A O 1
ATOM 4921 N N . MET A 1 603 ? 32.971 7.288 -13.751 1.00 94.88 603 MET A N 1
ATOM 4922 C CA . MET A 1 603 ? 33.862 6.275 -13.175 1.00 94.88 603 MET A CA 1
ATOM 4923 C C . MET A 1 603 ? 34.350 5.234 -14.186 1.00 94.88 603 MET A C 1
ATOM 4925 O O . MET A 1 603 ? 35.212 4.424 -13.848 1.00 94.88 603 MET A O 1
ATOM 4929 N N . TRP A 1 604 ? 33.809 5.224 -15.407 1.00 95.94 604 TRP A N 1
ATOM 4930 C CA . TRP A 1 604 ? 34.203 4.250 -16.420 1.00 95.94 604 TRP A CA 1
ATOM 4931 C C . TRP A 1 604 ? 35.541 4.680 -17.041 1.00 95.94 604 TRP A C 1
ATOM 4933 O O . TRP A 1 604 ? 35.665 5.831 -17.479 1.00 95.94 604 TRP A O 1
ATOM 4943 N N . PRO A 1 605 ? 36.548 3.797 -17.127 1.00 96.62 605 PRO A N 1
ATOM 4944 C CA . PRO A 1 605 ? 37.707 4.019 -17.977 1.00 96.62 605 PRO A CA 1
ATOM 4945 C C . PRO A 1 605 ? 37.318 4.026 -19.459 1.00 96.62 605 PRO A C 1
ATOM 4947 O O . PRO A 1 605 ? 36.371 3.357 -19.885 1.00 96.62 605 PRO A O 1
ATOM 4950 N N . VAL A 1 606 ? 38.087 4.745 -20.274 1.00 97.25 606 VAL A N 1
ATOM 4951 C CA . VAL A 1 606 ? 37.914 4.729 -21.733 1.00 97.25 606 VAL A CA 1
ATOM 4952 C C . VAL A 1 606 ? 38.074 3.308 -22.271 1.00 97.25 606 VAL A C 1
ATOM 4954 O O . VAL A 1 606 ? 39.013 2.596 -21.924 1.00 97.25 606 VAL A O 1
ATOM 4957 N N . GLY A 1 607 ? 37.148 2.895 -23.134 1.00 97.06 607 GLY A N 1
ATOM 4958 C CA . GLY A 1 607 ? 37.107 1.565 -23.735 1.00 97.06 607 GLY A CA 1
ATOM 4959 C C . GLY A 1 607 ? 36.441 0.491 -22.871 1.00 97.06 607 GLY A C 1
ATOM 4960 O O . GLY A 1 607 ? 36.113 -0.568 -23.411 1.00 97.06 607 GLY A O 1
ATOM 4961 N N . GLN A 1 608 ? 36.184 0.749 -21.581 1.00 97.00 608 GLN A N 1
ATOM 4962 C CA . GLN A 1 608 ? 35.495 -0.198 -20.702 1.00 97.00 608 GLN A CA 1
ATOM 4963 C C . GLN A 1 608 ? 34.079 -0.460 -21.217 1.00 97.00 608 GLN A C 1
ATOM 4965 O O . GLN A 1 608 ? 33.351 0.486 -21.526 1.00 97.00 608 GLN A O 1
ATOM 4970 N N . ILE A 1 609 ? 33.696 -1.737 -21.297 1.00 97.69 609 ILE A N 1
ATOM 4971 C CA . ILE A 1 609 ? 32.335 -2.143 -21.643 1.00 97.69 609 ILE A CA 1
ATOM 4972 C C . ILE A 1 609 ? 31.591 -2.530 -20.367 1.00 97.69 609 ILE A C 1
ATOM 4974 O O . ILE A 1 609 ? 32.023 -3.414 -19.623 1.00 97.69 609 ILE A O 1
ATOM 4978 N N . VAL A 1 610 ? 30.450 -1.888 -20.153 1.00 97.19 610 VAL A N 1
ATOM 4979 C CA . VAL A 1 610 ? 29.542 -2.133 -19.038 1.00 97.19 610 VAL A CA 1
ATOM 4980 C C . VAL A 1 610 ? 28.296 -2.849 -19.553 1.00 97.19 610 VAL A C 1
ATOM 4982 O O . VAL A 1 610 ? 27.564 -2.336 -20.399 1.00 97.19 610 VAL A O 1
ATOM 4985 N N . ARG A 1 611 ? 28.081 -4.054 -19.026 1.00 96.25 611 ARG A N 1
ATOM 4986 C CA . ARG A 1 611 ? 26.875 -4.871 -19.118 1.00 96.25 611 ARG A CA 1
ATOM 4987 C C . ARG A 1 611 ? 25.900 -4.421 -18.032 1.00 96.25 611 ARG A C 1
ATOM 4989 O O . ARG A 1 611 ? 26.087 -4.695 -16.846 1.00 96.25 611 ARG A O 1
ATOM 4996 N N . GLU A 1 612 ? 24.858 -3.727 -18.449 1.00 93.56 612 GLU A N 1
ATOM 4997 C CA . GLU A 1 612 ? 23.795 -3.217 -17.595 1.00 93.56 612 GLU A CA 1
ATOM 4998 C C . GLU A 1 612 ? 22.579 -4.134 -17.679 1.00 93.56 612 GLU A C 1
ATOM 5000 O O . GLU A 1 612 ? 21.935 -4.204 -18.716 1.00 93.56 612 GLU A O 1
ATOM 5005 N N . GLU A 1 613 ? 22.271 -4.833 -16.589 1.00 91.81 613 GLU A N 1
ATOM 5006 C CA . GLU A 1 613 ? 21.115 -5.725 -16.481 1.00 91.81 613 GLU A CA 1
ATOM 5007 C C . GLU A 1 613 ? 20.087 -5.154 -15.504 1.00 91.81 613 GLU A C 1
ATOM 5009 O O . GLU A 1 613 ? 20.452 -4.747 -14.396 1.00 91.81 613 GLU A O 1
ATOM 5014 N N . PHE A 1 614 ? 18.819 -5.147 -15.910 1.00 86.94 614 PHE A N 1
ATOM 5015 C CA . PHE A 1 614 ? 17.685 -4.781 -15.065 1.00 86.94 614 PHE A CA 1
ATOM 5016 C C . PHE A 1 614 ? 16.416 -5.543 -15.464 1.00 86.94 614 PHE A C 1
ATOM 5018 O O . PHE A 1 614 ? 16.290 -6.083 -16.565 1.00 86.94 614 PHE A O 1
ATOM 5025 N N . GLU A 1 615 ? 15.463 -5.583 -14.537 1.00 86.94 615 GLU A N 1
ATOM 5026 C CA . GLU A 1 615 ? 14.162 -6.221 -14.709 1.00 86.94 615 GLU A CA 1
ATOM 5027 C C . GLU A 1 615 ? 13.072 -5.156 -14.899 1.00 86.94 615 GLU A C 1
ATOM 5029 O O . GLU A 1 615 ? 12.897 -4.265 -14.065 1.00 86.94 615 GLU A O 1
ATOM 5034 N N . ILE A 1 616 ? 12.304 -5.261 -15.983 1.00 87.44 616 ILE A N 1
ATOM 5035 C CA . ILE A 1 616 ? 11.181 -4.365 -16.267 1.00 87.44 616 ILE A CA 1
ATOM 5036 C C . ILE A 1 616 ? 9.891 -5.021 -15.806 1.00 87.44 616 ILE A C 1
ATOM 5038 O O . ILE A 1 616 ? 9.460 -6.024 -16.370 1.00 87.44 616 ILE A O 1
ATOM 5042 N N . ALA A 1 617 ? 9.234 -4.426 -14.809 1.00 85.50 617 ALA A N 1
ATOM 5043 C CA . ALA A 1 617 ? 7.875 -4.807 -14.451 1.00 85.50 617 ALA A CA 1
ATOM 5044 C C . ALA A 1 617 ? 6.893 -4.325 -15.529 1.00 85.50 617 ALA A C 1
ATOM 5046 O O . ALA A 1 617 ? 6.856 -3.139 -15.855 1.00 85.50 617 ALA A O 1
ATOM 5047 N N . VAL A 1 618 ? 6.064 -5.232 -16.040 1.00 87.81 618 VAL A N 1
ATOM 5048 C CA . VAL A 1 618 ? 4.980 -4.920 -16.975 1.00 87.81 618 VAL A CA 1
ATOM 5049 C C . VAL A 1 618 ? 3.723 -4.608 -16.158 1.00 87.81 618 VAL A C 1
ATOM 5051 O O . VAL A 1 618 ? 3.218 -5.502 -15.471 1.00 87.81 618 VAL A O 1
ATOM 5054 N N . PRO A 1 619 ? 3.190 -3.373 -16.207 1.00 83.00 619 PRO A N 1
ATOM 5055 C CA . PRO A 1 619 ? 1.947 -3.030 -15.529 1.00 83.00 619 PRO A CA 1
ATOM 5056 C C . PRO A 1 619 ? 0.794 -3.955 -15.937 1.00 83.00 619 PRO A C 1
ATOM 5058 O O . PRO A 1 619 ? 0.711 -4.418 -17.077 1.00 83.00 619 PRO A O 1
ATOM 5061 N N . ARG A 1 620 ? -0.134 -4.219 -15.012 1.00 79.50 620 ARG A N 1
ATOM 5062 C CA . ARG A 1 620 ? -1.290 -5.097 -15.274 1.00 79.50 620 ARG A CA 1
ATOM 5063 C C . ARG A 1 620 ? -2.245 -4.525 -16.330 1.00 79.50 620 ARG A C 1
ATOM 5065 O O . ARG A 1 620 ? -2.912 -5.277 -17.035 1.00 79.50 620 ARG A O 1
ATOM 5072 N N . ASP A 1 621 ? -2.283 -3.215 -16.483 1.00 75.25 621 ASP A N 1
ATOM 5073 C CA . ASP A 1 621 ? -3.044 -2.493 -17.503 1.00 75.25 621 ASP A CA 1
ATOM 5074 C C . ASP A 1 621 ? -2.269 -2.292 -18.817 1.00 75.25 621 ASP A C 1
ATOM 5076 O O . ASP A 1 621 ? -2.855 -1.845 -19.801 1.00 75.25 621 ASP A O 1
ATOM 5080 N N . ALA A 1 622 ? -0.983 -2.662 -18.877 1.00 81.56 622 ALA A N 1
ATOM 5081 C CA . ALA A 1 622 ? -0.215 -2.605 -20.116 1.00 81.56 622 ALA A CA 1
ATOM 5082 C C . ALA A 1 622 ? -0.783 -3.612 -21.139 1.00 81.56 622 ALA A C 1
ATOM 5084 O O . ALA A 1 622 ? -0.903 -4.800 -20.825 1.00 81.56 622 ALA A O 1
ATOM 5085 N N . PRO A 1 623 ? -1.161 -3.181 -22.351 1.00 82.75 623 PRO A N 1
ATOM 5086 C CA . PRO A 1 623 ? -1.740 -4.070 -23.346 1.00 82.75 623 PRO A CA 1
ATOM 5087 C C . PRO A 1 623 ? -0.714 -5.105 -23.817 1.00 82.75 623 PRO A C 1
ATOM 5089 O O . PRO A 1 623 ? 0.494 -4.875 -23.821 1.00 82.75 623 PRO A O 1
ATOM 5092 N N . SER A 1 624 ? -1.201 -6.263 -24.258 1.00 87.81 624 SER A N 1
ATOM 5093 C CA . SER A 1 624 ? -0.339 -7.238 -24.927 1.00 87.81 624 SER A CA 1
ATOM 5094 C C . SER A 1 624 ? 0.022 -6.681 -26.298 1.00 87.81 624 SER A C 1
ATOM 5096 O O . SER A 1 624 ? -0.806 -6.722 -27.193 1.00 87.81 624 SER A O 1
ATOM 5098 N N . LEU A 1 625 ? 1.199 -6.091 -26.465 1.00 88.00 625 LEU A N 1
ATOM 5099 C CA . LEU A 1 625 ? 1.647 -5.471 -27.712 1.00 88.00 625 LEU A CA 1
ATOM 5100 C C . LEU A 1 625 ? 3.128 -5.756 -27.927 1.00 88.00 625 LEU A C 1
ATOM 5102 O O . LEU A 1 625 ? 3.835 -6.213 -27.032 1.00 88.00 625 LEU A O 1
ATOM 5106 N N . VAL A 1 626 ? 3.605 -5.443 -29.128 1.00 89.44 626 VAL A N 1
ATOM 5107 C CA . VAL A 1 626 ? 5.040 -5.289 -29.349 1.00 89.44 626 VAL A CA 1
ATOM 5108 C C . VAL A 1 626 ? 5.448 -3.908 -28.849 1.00 89.44 626 VAL A C 1
ATOM 5110 O O . VAL A 1 626 ? 4.906 -2.890 -29.289 1.00 89.44 626 VAL A O 1
ATOM 5113 N N . TYR A 1 627 ? 6.415 -3.880 -27.945 1.00 91.75 627 TYR A N 1
ATOM 5114 C CA . TYR A 1 627 ? 7.024 -2.667 -27.430 1.00 91.75 627 TYR A CA 1
ATOM 5115 C C . TYR A 1 627 ? 8.362 -2.466 -28.124 1.00 91.75 627 TYR A C 1
ATOM 5117 O O . TYR A 1 627 ? 9.250 -3.309 -28.032 1.00 91.75 627 TYR A O 1
ATOM 5125 N N . ALA A 1 628 ? 8.494 -1.363 -28.852 1.00 92.06 628 ALA A N 1
ATOM 5126 C CA . ALA A 1 628 ? 9.738 -0.946 -29.471 1.00 92.06 628 ALA A CA 1
ATOM 5127 C C . ALA A 1 628 ? 10.718 -0.480 -28.393 1.00 92.06 628 ALA A C 1
ATOM 5129 O O . ALA A 1 628 ? 10.414 0.441 -27.639 1.00 92.06 628 ALA A O 1
ATOM 5130 N N . MET A 1 629 ? 11.890 -1.102 -28.352 1.00 94.62 629 MET A N 1
ATOM 5131 C CA . MET A 1 629 ? 12.986 -0.704 -27.483 1.00 94.62 629 MET A CA 1
ATOM 5132 C C . MET A 1 629 ? 13.797 0.398 -28.161 1.00 94.62 629 MET A C 1
ATOM 5134 O O . MET A 1 629 ? 14.296 0.219 -29.278 1.00 94.62 629 MET A O 1
ATOM 5138 N N . SER A 1 630 ? 13.959 1.510 -27.459 1.00 95.06 630 SER A N 1
ATOM 5139 C CA . SER A 1 630 ? 14.779 2.645 -27.855 1.00 95.06 630 SER A CA 1
ATOM 5140 C C . SER A 1 630 ? 15.806 2.953 -26.775 1.00 95.06 630 SER A C 1
ATOM 5142 O O . SER A 1 630 ? 15.527 2.805 -25.584 1.00 95.06 630 SER A O 1
ATOM 5144 N N . VAL A 1 631 ? 16.980 3.414 -27.193 1.00 96.12 631 VAL A N 1
ATOM 5145 C CA . VAL A 1 631 ? 18.049 3.845 -26.292 1.00 96.12 631 VAL A CA 1
ATOM 5146 C C . VAL A 1 631 ? 18.480 5.274 -26.584 1.00 96.12 631 VAL A C 1
ATOM 5148 O O . VAL A 1 631 ? 18.402 5.744 -27.721 1.00 96.12 631 VAL A O 1
ATOM 5151 N N . ALA A 1 632 ? 18.929 5.972 -25.547 1.00 95.62 632 ALA A N 1
ATOM 5152 C CA . ALA A 1 632 ? 19.505 7.303 -25.665 1.00 95.62 632 ALA A CA 1
ATOM 5153 C C . ALA A 1 632 ? 20.505 7.596 -24.551 1.00 95.62 632 ALA A C 1
ATOM 5155 O O . ALA A 1 632 ? 20.541 6.923 -23.520 1.00 95.62 632 ALA A O 1
ATOM 5156 N N . VAL A 1 633 ? 21.278 8.658 -24.760 1.00 95.88 633 VAL A N 1
ATOM 5157 C CA . VAL A 1 633 ? 22.208 9.205 -23.776 1.00 95.88 633 VAL A CA 1
ATOM 5158 C C . VAL A 1 633 ? 21.858 10.669 -23.535 1.00 95.88 633 VAL A C 1
ATOM 5160 O O . VAL A 1 633 ? 21.718 11.444 -24.479 1.00 95.88 633 VAL A O 1
ATOM 5163 N N . GLN A 1 634 ? 21.707 11.053 -22.273 1.00 94.88 634 GLN A N 1
ATOM 5164 C CA . GLN A 1 634 ? 21.431 12.421 -21.843 1.00 94.88 634 GLN A CA 1
ATOM 5165 C C . GLN A 1 634 ? 22.632 13.022 -21.106 1.00 94.88 634 GLN A C 1
ATOM 5167 O O . GLN A 1 634 ? 23.277 12.356 -20.293 1.00 94.88 634 GLN A O 1
ATOM 5172 N N . LYS A 1 635 ? 22.890 14.309 -21.348 1.00 94.81 635 LYS A N 1
ATOM 5173 C CA . LYS A 1 635 ? 23.817 15.157 -20.592 1.00 94.81 635 LYS A CA 1
ATOM 5174 C C . LYS A 1 635 ? 23.011 16.281 -19.937 1.00 94.81 635 LYS A C 1
ATOM 5176 O O . LYS A 1 635 ? 22.613 17.238 -20.600 1.00 94.81 635 LYS A O 1
ATOM 5181 N N . GLY A 1 636 ? 22.741 16.153 -18.638 1.00 91.19 636 GLY A N 1
ATOM 5182 C CA . GLY A 1 636 ? 21.723 16.977 -17.978 1.00 91.19 636 GLY A CA 1
ATOM 5183 C C . GLY A 1 636 ? 20.338 16.693 -18.571 1.00 91.19 636 GLY A C 1
ATOM 5184 O O . GLY A 1 636 ? 19.967 15.534 -18.719 1.00 91.19 636 GLY A O 1
ATOM 5185 N N . GLU A 1 637 ? 19.606 17.737 -18.959 1.00 89.06 637 GLU A N 1
ATOM 5186 C CA . GLU A 1 637 ? 18.284 17.618 -19.605 1.00 89.06 637 GLU A CA 1
ATOM 5187 C C . GLU A 1 637 ? 18.362 17.420 -21.132 1.00 89.06 637 GLU A C 1
ATOM 5189 O O . GLU A 1 637 ? 17.347 17.199 -21.792 1.00 89.06 637 GLU A O 1
ATOM 5194 N N . GLN A 1 638 ? 19.556 17.520 -21.726 1.00 93.25 638 GLN A N 1
ATOM 5195 C CA . GLN A 1 638 ? 19.734 17.458 -23.175 1.00 93.25 638 GLN A CA 1
ATOM 5196 C C . GLN A 1 638 ? 20.080 16.038 -23.632 1.00 93.25 638 GLN A C 1
ATOM 5198 O O . GLN A 1 638 ? 21.041 15.439 -23.152 1.00 93.25 638 GLN A O 1
ATOM 5203 N N . PHE A 1 639 ? 19.345 15.522 -24.616 1.00 94.06 639 PHE A N 1
ATOM 5204 C CA . PHE A 1 639 ? 19.703 14.288 -25.313 1.00 94.06 639 PHE A CA 1
ATOM 5205 C C . PHE A 1 639 ? 20.866 14.519 -26.286 1.00 94.06 639 PHE A C 1
ATOM 5207 O O . PHE A 1 639 ? 20.888 15.500 -27.034 1.00 94.06 639 PHE A O 1
ATOM 5214 N N . LEU A 1 640 ? 21.835 13.608 -26.278 1.00 94.69 640 LEU A N 1
ATOM 5215 C CA . LEU A 1 640 ? 22.924 13.583 -27.246 1.00 94.69 640 LEU A CA 1
ATOM 5216 C C . LEU A 1 640 ? 22.436 12.946 -28.547 1.00 94.69 640 LEU A C 1
ATOM 5218 O O . LEU A 1 640 ? 21.783 11.905 -28.526 1.00 94.69 640 LEU A O 1
ATOM 5222 N N . LEU A 1 641 ? 22.781 13.558 -29.679 1.00 94.00 641 LEU A N 1
ATOM 5223 C CA . LEU A 1 641 ? 22.431 13.018 -30.989 1.00 94.00 641 LEU A CA 1
ATOM 5224 C C . LEU A 1 641 ? 23.324 11.810 -31.334 1.00 94.00 641 LEU A C 1
ATOM 5226 O O . LEU A 1 641 ? 24.533 11.847 -31.062 1.00 94.00 641 LEU A O 1
ATOM 5230 N N . PRO A 1 642 ? 22.760 10.753 -31.942 1.00 94.25 642 PRO A N 1
ATOM 5231 C CA . PRO A 1 642 ? 23.548 9.657 -32.488 1.00 94.25 642 PRO A CA 1
ATOM 5232 C C . PRO A 1 642 ? 24.349 10.133 -33.711 1.00 94.25 642 PRO A C 1
ATOM 5234 O O . PRO A 1 642 ? 23.846 10.891 -34.539 1.00 94.25 642 PRO A O 1
ATOM 5237 N N . MET A 1 643 ? 25.594 9.682 -33.838 1.00 91.25 643 MET A N 1
ATOM 5238 C CA . MET A 1 643 ? 26.472 9.956 -34.978 1.00 91.25 643 MET A CA 1
ATOM 5239 C C . MET A 1 643 ? 26.526 8.735 -35.901 1.00 91.25 643 MET A C 1
ATOM 5241 O O . MET A 1 643 ? 26.744 7.621 -35.429 1.00 91.25 643 MET A O 1
ATOM 5245 N N . ASP A 1 644 ? 26.347 8.963 -37.206 1.00 82.19 644 ASP A N 1
ATOM 5246 C CA . ASP A 1 644 ? 26.511 7.968 -38.280 1.00 82.19 644 ASP A CA 1
ATOM 5247 C C . ASP A 1 644 ? 25.621 6.714 -38.171 1.00 82.19 644 ASP A C 1
ATOM 5249 O O . ASP A 1 644 ? 26.034 5.602 -38.504 1.00 82.19 644 ASP A O 1
ATOM 5253 N N . VAL A 1 645 ? 24.374 6.875 -37.718 1.00 76.81 645 VAL A N 1
ATOM 5254 C CA . VAL A 1 645 ? 23.450 5.752 -37.514 1.00 76.81 645 VAL A CA 1
ATOM 5255 C C . VAL A 1 645 ? 22.399 5.667 -38.630 1.00 76.81 645 VAL A C 1
ATOM 5257 O O . VAL A 1 645 ? 21.591 6.583 -38.763 1.00 76.81 645 VAL A O 1
ATOM 5260 N N . PRO A 1 646 ? 22.321 4.554 -39.391 1.00 83.06 646 PRO A N 1
ATOM 5261 C CA . PRO A 1 646 ? 21.263 4.322 -40.383 1.00 83.06 646 PRO A CA 1
ATOM 5262 C C . PRO A 1 646 ? 19.932 3.859 -39.755 1.00 83.06 646 PRO A C 1
ATOM 5264 O O . PRO A 1 646 ? 19.036 3.408 -40.464 1.00 83.06 646 PRO A O 1
ATOM 5267 N N . LEU A 1 647 ? 19.811 3.903 -38.425 1.00 86.44 647 LEU A N 1
ATOM 5268 C CA . LEU A 1 647 ? 18.636 3.447 -37.687 1.00 86.44 647 LEU A CA 1
ATOM 5269 C C . LEU A 1 647 ? 17.639 4.580 -37.423 1.00 86.44 647 LEU A C 1
ATOM 5271 O O . LEU A 1 647 ? 18.028 5.746 -37.310 1.00 86.44 647 LEU A O 1
ATOM 5275 N N . PRO A 1 648 ? 16.357 4.223 -37.229 1.00 85.75 648 PRO A N 1
ATOM 5276 C CA . PRO A 1 648 ? 15.336 5.167 -36.819 1.00 85.75 648 PRO A CA 1
ATOM 5277 C C . PRO A 1 648 ? 15.718 5.957 -35.569 1.00 85.75 648 PRO A C 1
ATOM 5279 O O . PRO A 1 648 ? 15.873 5.376 -34.493 1.00 85.75 648 PRO A O 1
ATOM 5282 N N . THR A 1 649 ? 15.823 7.278 -35.718 1.00 86.88 649 THR A N 1
ATOM 5283 C CA . THR A 1 649 ? 16.065 8.218 -34.619 1.00 86.88 649 THR A CA 1
ATOM 5284 C C . THR A 1 649 ? 14.877 9.164 -34.505 1.00 86.88 649 THR A C 1
ATOM 5286 O O . THR A 1 649 ? 14.460 9.748 -35.505 1.00 86.88 649 THR A O 1
ATOM 5289 N N . ASP A 1 650 ? 14.304 9.296 -33.311 1.00 86.19 650 ASP A N 1
ATOM 5290 C CA . ASP A 1 650 ? 13.211 10.243 -33.084 1.00 86.19 650 ASP A CA 1
ATOM 5291 C C . ASP A 1 650 ? 13.714 11.690 -32.921 1.00 86.19 650 ASP A C 1
ATOM 5293 O O . ASP A 1 650 ? 14.914 11.959 -32.837 1.00 86.19 650 ASP A O 1
ATOM 5297 N N . THR A 1 651 ? 12.793 12.655 -32.854 1.00 83.50 651 THR A N 1
ATOM 5298 C CA . THR A 1 651 ? 13.137 14.083 -32.704 1.00 83.50 651 THR A CA 1
ATOM 5299 C C . THR A 1 651 ? 13.835 14.414 -31.384 1.00 83.50 651 THR A C 1
ATOM 5301 O O . THR A 1 651 ? 14.418 15.488 -31.252 1.00 83.50 651 THR A O 1
ATOM 5304 N N . SER A 1 652 ? 13.789 13.511 -30.402 1.00 83.50 652 SER A N 1
ATOM 5305 C CA . SER A 1 652 ? 14.483 13.639 -29.120 1.00 83.50 652 SER A CA 1
ATOM 5306 C C . SER A 1 652 ? 15.867 12.983 -29.130 1.00 83.50 652 SER A C 1
ATOM 5308 O O . SER A 1 652 ? 16.527 12.999 -28.100 1.00 83.50 652 SER A O 1
ATOM 5310 N N . GLY A 1 653 ? 16.328 12.405 -30.244 1.00 87.81 653 GLY A N 1
ATOM 5311 C CA . GLY A 1 653 ? 17.628 11.730 -30.325 1.00 87.81 653 GLY A CA 1
ATOM 5312 C C . GLY A 1 653 ? 17.637 10.297 -29.780 1.00 87.81 653 GLY A C 1
ATOM 5313 O O . GLY A 1 653 ? 18.715 9.739 -29.570 1.00 87.81 653 GLY A O 1
ATOM 5314 N N . ARG A 1 654 ? 16.471 9.677 -29.548 1.00 92.50 654 ARG A N 1
ATOM 5315 C CA . ARG A 1 654 ? 16.378 8.255 -29.181 1.00 92.50 654 ARG A CA 1
ATOM 5316 C C . ARG A 1 654 ? 16.488 7.383 -30.418 1.00 92.50 654 ARG A C 1
ATOM 5318 O O . ARG A 1 654 ? 15.799 7.624 -31.406 1.00 92.50 654 ARG A O 1
ATOM 5325 N N . VAL A 1 655 ? 17.303 6.337 -30.331 1.00 94.69 655 VAL A N 1
ATOM 5326 C CA . VAL A 1 655 ? 17.513 5.381 -31.420 1.00 94.69 655 VAL A CA 1
ATOM 5327 C C . VAL A 1 655 ? 16.789 4.085 -31.113 1.00 94.69 655 VAL A C 1
ATOM 5329 O O . VAL A 1 655 ? 16.994 3.489 -30.055 1.00 94.69 655 VAL A O 1
ATOM 5332 N N . ARG A 1 656 ? 15.963 3.620 -32.048 1.00 93.38 656 ARG A N 1
ATOM 5333 C CA . ARG A 1 656 ? 15.269 2.337 -31.919 1.00 93.38 656 ARG A CA 1
ATOM 5334 C C . ARG A 1 656 ? 16.226 1.185 -32.214 1.00 93.38 656 ARG A C 1
ATOM 5336 O O . ARG A 1 656 ? 16.785 1.113 -33.306 1.00 93.38 656 ARG A O 1
ATOM 5343 N N . VAL A 1 657 ? 16.373 0.270 -31.261 1.00 95.00 657 VAL A N 1
ATOM 5344 C CA . VAL A 1 657 ? 17.365 -0.818 -31.327 1.00 95.00 657 VAL A CA 1
ATOM 5345 C C . VAL A 1 657 ? 16.755 -2.212 -31.320 1.00 95.00 657 VAL A C 1
ATOM 5347 O O . VAL A 1 657 ? 17.376 -3.129 -31.844 1.00 95.00 657 VAL A O 1
ATOM 5350 N N . GLY A 1 658 ? 15.543 -2.385 -30.792 1.00 93.50 658 GLY A N 1
ATOM 5351 C CA . GLY A 1 658 ? 14.929 -3.706 -30.668 1.00 93.50 658 GLY A CA 1
ATOM 5352 C C . GLY A 1 658 ? 13.438 -3.654 -30.364 1.00 93.50 658 GLY A C 1
ATOM 5353 O O . GLY A 1 658 ? 12.773 -2.629 -30.557 1.00 93.50 658 GLY A O 1
ATOM 5354 N N . SER A 1 659 ? 12.896 -4.772 -29.888 1.00 93.19 659 SER A N 1
ATOM 5355 C CA . SER A 1 659 ? 11.527 -4.846 -29.380 1.00 93.19 659 SER A CA 1
ATOM 5356 C C . SER A 1 659 ? 11.296 -6.066 -28.497 1.00 93.19 659 SER A C 1
ATOM 5358 O O . SER A 1 659 ? 11.947 -7.088 -28.688 1.00 93.19 659 SER A O 1
ATOM 5360 N N . VAL A 1 660 ? 10.298 -5.980 -27.622 1.00 93.94 660 VAL A N 1
ATOM 5361 C CA . VAL A 1 660 ? 9.759 -7.101 -26.840 1.00 93.94 660 VAL A CA 1
ATOM 5362 C C . VAL A 1 660 ? 8.287 -7.313 -27.187 1.00 93.94 660 VAL A C 1
ATOM 5364 O O . VAL A 1 660 ? 7.504 -6.364 -27.234 1.00 93.94 660 VAL A O 1
ATOM 5367 N N . ASP A 1 661 ? 7.904 -8.553 -27.469 1.00 92.38 661 ASP A N 1
ATOM 5368 C CA . ASP A 1 661 ? 6.524 -8.961 -27.724 1.00 92.38 661 ASP A CA 1
ATOM 5369 C C . ASP A 1 661 ? 5.874 -9.420 -26.411 1.00 92.38 661 ASP A C 1
ATOM 5371 O O . ASP A 1 661 ? 6.115 -10.529 -25.934 1.00 92.38 661 ASP A O 1
ATOM 5375 N N . ILE A 1 662 ? 5.036 -8.571 -25.820 1.00 91.50 662 ILE A N 1
ATOM 5376 C CA . ILE A 1 662 ? 4.245 -8.941 -24.647 1.00 91.50 662 ILE A CA 1
ATOM 5377 C C . ILE A 1 662 ? 2.980 -9.653 -25.131 1.00 91.50 662 ILE A C 1
ATOM 5379 O O . ILE A 1 662 ? 2.121 -9.049 -25.781 1.00 91.50 662 ILE A O 1
ATOM 5383 N N . ARG A 1 663 ? 2.853 -10.940 -24.802 1.00 90.19 663 ARG A N 1
ATOM 5384 C CA . ARG A 1 663 ? 1.742 -11.805 -25.220 1.00 90.19 663 ARG A CA 1
ATOM 5385 C C . ARG A 1 663 ? 0.850 -12.182 -24.048 1.00 90.19 663 ARG A C 1
ATOM 5387 O O . ARG A 1 663 ? 1.372 -12.438 -22.966 1.00 90.19 663 ARG A O 1
ATOM 5394 N N . PRO A 1 664 ? -0.464 -12.338 -24.256 1.00 87.50 664 PRO A N 1
ATOM 5395 C CA . PRO A 1 664 ? -1.290 -13.022 -23.284 1.00 87.50 664 PRO A CA 1
ATOM 5396 C C . PRO A 1 664 ? -0.847 -14.488 -23.162 1.00 87.50 664 PRO A C 1
ATOM 5398 O O . PRO A 1 664 ? -0.328 -15.077 -24.119 1.00 87.50 664 PRO A O 1
ATOM 5401 N N . ARG A 1 665 ? -1.075 -15.108 -22.002 1.00 84.69 665 ARG A N 1
ATOM 5402 C CA . ARG A 1 665 ? -0.699 -16.517 -21.762 1.00 84.69 665 ARG A CA 1
ATOM 5403 C C . ARG A 1 665 ? -1.397 -17.478 -22.720 1.00 84.69 665 ARG A C 1
ATOM 5405 O O . ARG A 1 665 ? -0.822 -18.480 -23.140 1.00 84.69 665 ARG A O 1
ATOM 5412 N N . THR A 1 666 ? -2.649 -17.179 -23.039 1.00 83.00 666 THR A N 1
ATOM 5413 C CA . THR A 1 666 ? -3.459 -17.922 -24.000 1.00 83.00 666 THR A CA 1
ATOM 5414 C C . THR A 1 666 ? -3.833 -16.996 -25.139 1.00 83.00 666 THR A C 1
ATOM 5416 O O . THR A 1 666 ? -4.417 -15.937 -24.911 1.00 83.00 666 THR A O 1
ATOM 5419 N N . ALA A 1 667 ? -3.521 -17.414 -26.366 1.00 83.50 667 ALA A N 1
ATOM 5420 C CA . ALA A 1 667 ? -4.028 -16.753 -27.558 1.00 83.50 667 ALA A CA 1
ATOM 5421 C C . ALA A 1 667 ? -5.566 -16.681 -27.502 1.00 83.50 667 ALA A C 1
ATOM 5423 O O . ALA A 1 667 ? -6.201 -17.600 -26.969 1.00 83.50 667 ALA A O 1
ATOM 5424 N N . PRO A 1 668 ? -6.175 -15.617 -28.043 1.00 85.00 668 PRO A N 1
ATOM 5425 C CA . PRO A 1 668 ? -7.621 -15.489 -28.035 1.00 85.00 668 PRO A CA 1
ATOM 5426 C C . PRO A 1 668 ? -8.244 -16.650 -28.820 1.00 85.00 668 PRO A C 1
ATOM 5428 O O . PRO A 1 668 ? -7.859 -16.887 -29.976 1.00 85.00 668 PRO A O 1
ATOM 5431 N N . PRO A 1 669 ? -9.196 -17.392 -28.228 1.00 90.06 669 PRO A N 1
ATOM 5432 C CA . PRO A 1 669 ? -9.890 -18.424 -28.971 1.00 90.06 669 PRO A CA 1
ATOM 5433 C C . PRO A 1 669 ? -10.705 -17.766 -30.094 1.00 90.06 669 PRO A C 1
ATOM 5435 O O . PRO A 1 669 ? -11.300 -16.705 -29.872 1.00 90.06 669 PRO A O 1
ATOM 5438 N N . PRO A 1 670 ? -10.746 -18.362 -31.297 1.00 94.38 670 PRO A N 1
ATOM 5439 C CA . PRO A 1 670 ? -11.662 -17.903 -32.328 1.00 94.38 670 PRO A CA 1
ATOM 5440 C C . PRO A 1 670 ? -13.114 -18.074 -31.862 1.00 94.38 670 PRO A C 1
ATOM 5442 O O . PRO A 1 670 ? -13.423 -18.885 -30.983 1.00 94.38 670 PRO A O 1
ATOM 5445 N N . LEU A 1 671 ? -14.025 -17.325 -32.476 1.00 93.12 671 LEU A N 1
ATOM 5446 C CA . LEU A 1 671 ? -15.460 -17.519 -32.313 1.00 93.12 671 LEU A CA 1
ATOM 5447 C C . LEU A 1 671 ? -15.823 -18.960 -32.691 1.00 93.12 671 LEU A C 1
ATOM 5449 O O . LEU A 1 671 ? -15.457 -19.451 -33.757 1.00 93.12 671 LEU A O 1
ATOM 5453 N N . THR A 1 672 ? -16.562 -19.634 -31.811 1.00 95.12 672 THR A N 1
ATOM 5454 C CA . THR A 1 672 ? -17.000 -21.025 -32.019 1.00 95.12 672 THR A CA 1
ATOM 5455 C C . THR A 1 672 ? -18.063 -21.155 -33.104 1.00 95.12 672 THR A C 1
ATOM 5457 O O . THR A 1 672 ? -18.238 -22.231 -33.672 1.00 95.12 672 THR A O 1
ATOM 5460 N N . VAL A 1 673 ? -18.774 -20.065 -33.390 1.00 93.50 673 VAL A N 1
ATOM 5461 C CA . VAL A 1 673 ? -19.787 -19.970 -34.436 1.00 93.50 673 VAL A CA 1
ATOM 5462 C C . VAL A 1 673 ? -19.325 -18.911 -35.436 1.00 93.50 673 VAL A C 1
ATOM 5464 O O . VAL A 1 673 ? -18.964 -17.813 -34.999 1.00 93.50 673 VAL A O 1
ATOM 5467 N N . PRO A 1 674 ? -19.334 -19.204 -36.751 1.00 93.06 674 PRO A N 1
ATOM 5468 C CA . PRO A 1 674 ? -19.066 -18.201 -37.772 1.00 93.06 674 PRO A CA 1
ATOM 5469 C C . PRO A 1 674 ? -19.967 -16.977 -37.559 1.00 93.06 674 PRO A C 1
ATOM 5471 O O . PRO A 1 674 ? -21.183 -17.141 -37.418 1.00 93.06 674 PRO A O 1
ATOM 5474 N N . PRO A 1 675 ? -19.405 -15.762 -37.487 1.00 94.50 675 PRO A N 1
ATOM 5475 C CA . PRO A 1 675 ? -20.208 -14.576 -37.250 1.00 94.50 675 PRO A CA 1
ATOM 5476 C C . PRO A 1 675 ? -21.115 -14.291 -38.451 1.00 94.50 675 PRO A C 1
ATOM 5478 O O . PRO A 1 675 ? -20.715 -14.467 -39.600 1.00 94.50 675 PRO A O 1
ATOM 5481 N N . SER A 1 676 ? -22.327 -13.811 -38.175 1.00 95.44 676 SER A N 1
ATOM 5482 C CA . SER A 1 676 ? -23.277 -13.325 -39.179 1.00 95.44 676 SER A CA 1
ATOM 5483 C C . SER A 1 676 ? -23.534 -11.837 -38.923 1.00 95.44 676 SER A C 1
ATOM 5485 O O . SER A 1 676 ? -24.556 -11.517 -38.313 1.00 95.44 676 SER A O 1
ATOM 5487 N N . PRO A 1 677 ? -22.599 -10.942 -39.306 1.00 96.31 677 PRO A N 1
ATOM 5488 C CA . PRO A 1 677 ? -22.747 -9.508 -39.075 1.00 96.31 677 PRO A CA 1
ATOM 5489 C C . PRO A 1 677 ? -24.026 -8.968 -39.718 1.00 96.31 677 PRO A C 1
ATOM 5491 O O . PRO A 1 677 ? -24.409 -9.401 -40.806 1.00 96.31 677 PRO A O 1
ATOM 5494 N N . GLN A 1 678 ? -24.651 -7.988 -39.074 1.00 95.56 678 GLN A N 1
ATOM 5495 C CA . GLN A 1 678 ? -25.818 -7.269 -39.577 1.00 95.56 678 GLN A CA 1
ATOM 5496 C C . GLN A 1 678 ? -25.522 -6.596 -40.922 1.00 95.56 678 GLN A C 1
ATOM 5498 O O . GLN A 1 678 ? -26.363 -6.623 -41.820 1.00 95.56 678 GLN A O 1
ATOM 5503 N N . TYR A 1 679 ? -24.324 -6.025 -41.060 1.00 94.00 679 TYR A N 1
ATOM 5504 C CA . TYR A 1 679 ? -23.833 -5.398 -42.283 1.00 94.00 679 TYR A CA 1
ATOM 5505 C C . TYR A 1 679 ? -22.621 -6.185 -42.802 1.00 94.00 679 TYR A C 1
ATOM 5507 O O . TYR A 1 679 ? -21.479 -5.870 -42.445 1.00 94.00 679 TYR A O 1
ATOM 5515 N N . PRO A 1 680 ? -22.841 -7.257 -43.588 1.00 93.69 680 PRO A N 1
ATOM 5516 C CA . PRO A 1 680 ? -21.759 -8.055 -44.145 1.00 93.69 680 PRO A CA 1
ATOM 5517 C C . PRO A 1 680 ? -21.004 -7.258 -45.210 1.00 93.69 680 PRO A C 1
ATOM 5519 O O . PRO A 1 680 ? -21.577 -6.819 -46.205 1.00 93.69 680 PRO A O 1
ATOM 5522 N N . THR A 1 681 ? -19.696 -7.122 -45.014 1.00 89.12 681 THR A N 1
ATOM 5523 C CA . THR A 1 681 ? -18.790 -6.402 -45.913 1.00 89.12 681 THR A CA 1
ATOM 5524 C C . THR A 1 681 ? -17.514 -7.218 -45.998 1.00 89.12 681 THR A C 1
ATOM 5526 O O . THR A 1 681 ? -16.776 -7.275 -45.023 1.00 89.12 681 THR A O 1
ATOM 5529 N N . SER A 1 682 ? -17.261 -7.873 -47.134 1.00 88.44 682 SER A N 1
ATOM 5530 C CA . SER A 1 682 ? -16.060 -8.694 -47.319 1.00 88.44 682 SER A CA 1
ATOM 5531 C C . SER A 1 682 ? -14.953 -7.866 -47.960 1.00 88.44 682 SER A C 1
ATOM 5533 O O . SER A 1 682 ? -14.990 -7.587 -49.158 1.00 88.44 682 SER A O 1
ATOM 5535 N N . VAL A 1 683 ? -13.974 -7.458 -47.154 1.00 91.00 683 VAL A N 1
ATOM 5536 C CA . VAL A 1 683 ? -12.757 -6.785 -47.631 1.00 91.00 683 VAL A CA 1
ATOM 5537 C C . VAL A 1 683 ? -11.557 -7.550 -47.110 1.00 91.00 683 VAL A C 1
ATOM 5539 O O . VAL A 1 683 ? -11.433 -7.777 -45.909 1.00 91.00 683 VAL A O 1
ATOM 5542 N N . SER A 1 684 ? -10.687 -7.976 -48.021 1.00 91.38 684 SER A N 1
ATOM 5543 C CA . SER A 1 684 ? -9.550 -8.839 -47.718 1.00 91.38 684 SER A CA 1
ATOM 5544 C C . SER A 1 684 ? -8.284 -8.311 -48.369 1.00 91.38 684 SER A C 1
ATOM 5546 O O . SER A 1 684 ? -8.314 -7.873 -49.518 1.00 91.38 684 SER A O 1
ATOM 5548 N N . ASP A 1 685 ? -7.166 -8.411 -47.657 1.00 90.19 685 ASP A N 1
ATOM 5549 C CA . ASP A 1 685 ? -5.824 -8.218 -48.218 1.00 90.19 685 ASP A CA 1
ATOM 5550 C C . ASP A 1 685 ? -5.109 -9.561 -48.489 1.00 90.19 685 ASP A C 1
ATOM 5552 O O . ASP A 1 685 ? -3.902 -9.605 -48.729 1.00 90.19 685 ASP A O 1
ATOM 5556 N N . GLY A 1 686 ? -5.849 -10.673 -48.403 1.00 91.19 686 GLY A N 1
ATOM 5557 C CA . GLY A 1 686 ? -5.334 -12.038 -48.520 1.00 91.19 686 GLY A CA 1
ATOM 5558 C C . GLY A 1 686 ? -4.770 -12.622 -47.219 1.00 91.19 686 GLY A C 1
ATOM 5559 O O . GLY A 1 686 ? -4.567 -13.833 -47.147 1.00 91.19 686 GLY A O 1
ATOM 5560 N N . ARG A 1 687 ? -4.556 -11.814 -46.173 1.00 93.62 687 ARG A N 1
ATOM 5561 C CA . ARG A 1 687 ? -4.048 -12.264 -44.861 1.00 93.62 687 ARG A CA 1
ATOM 5562 C C . ARG A 1 687 ? -5.061 -12.046 -43.748 1.00 93.62 687 ARG A C 1
ATOM 5564 O O . ARG A 1 687 ? -5.183 -12.891 -42.861 1.00 93.62 687 ARG A O 1
ATOM 5571 N N . LEU A 1 688 ? -5.805 -10.950 -43.811 1.00 94.12 688 LEU A N 1
ATOM 5572 C CA . LEU A 1 688 ? -6.887 -10.614 -42.901 1.00 94.12 688 LEU A CA 1
ATOM 5573 C C . LEU A 1 688 ? -8.118 -10.212 -43.714 1.00 94.12 688 LEU A C 1
ATOM 5575 O O . LEU A 1 688 ? -8.022 -9.449 -44.674 1.00 94.12 688 LEU A O 1
ATOM 5579 N N . THR A 1 689 ? -9.278 -10.731 -43.327 1.00 95.25 689 THR A N 1
ATOM 5580 C CA . THR A 1 689 ? -10.558 -10.388 -43.951 1.00 95.25 689 THR A CA 1
ATOM 5581 C C . THR A 1 689 ? -11.460 -9.732 -42.929 1.00 95.25 689 THR A C 1
ATOM 5583 O O . THR A 1 689 ? -11.762 -10.331 -41.899 1.00 95.25 689 THR A O 1
ATOM 5586 N N . PHE A 1 690 ? -11.911 -8.521 -43.220 1.00 95.75 690 PHE A N 1
ATOM 5587 C CA . PHE A 1 690 ? -13.069 -7.930 -42.568 1.00 95.75 690 PHE A CA 1
ATOM 5588 C C . PHE A 1 690 ? -14.317 -8.623 -43.118 1.00 95.75 690 PHE A C 1
ATOM 5590 O O . PHE A 1 690 ? -14.479 -8.702 -44.335 1.00 95.75 690 PHE A O 1
ATOM 5597 N N . LEU A 1 691 ? -15.141 -9.196 -42.240 1.00 96.31 691 LEU A N 1
ATOM 5598 C CA . LEU A 1 691 ? -16.357 -9.937 -42.602 1.00 96.31 691 LEU A CA 1
ATOM 5599 C C . LEU A 1 691 ? -17.605 -9.042 -42.590 1.00 96.31 691 LEU A C 1
ATOM 5601 O O . LEU A 1 691 ? -18.607 -9.359 -43.231 1.00 96.31 691 LEU A O 1
ATOM 5605 N N . GLY A 1 692 ? -17.557 -7.943 -41.842 1.00 96.06 692 GLY A N 1
ATOM 5606 C CA . GLY A 1 692 ? -18.667 -7.021 -41.645 1.00 96.06 692 GLY A CA 1
ATOM 5607 C C . GLY A 1 692 ? -18.704 -6.475 -40.225 1.00 96.06 692 GLY A C 1
ATOM 5608 O O . GLY A 1 692 ? -17.790 -6.698 -39.424 1.00 96.06 692 GLY A O 1
ATOM 5609 N N . TYR A 1 693 ? -19.774 -5.759 -39.904 1.00 96.69 693 TYR A N 1
ATOM 5610 C CA . TYR A 1 693 ? -19.965 -5.155 -38.591 1.00 96.69 693 TYR A CA 1
ATOM 5611 C C . TYR A 1 693 ? -21.429 -5.175 -38.152 1.00 96.69 693 TYR A C 1
ATOM 5613 O O . TYR A 1 693 ? -22.345 -5.226 -38.973 1.00 96.69 693 TYR A O 1
ATOM 5621 N N . ASP A 1 694 ? -21.625 -5.091 -36.841 1.00 95.88 694 ASP A N 1
ATOM 5622 C CA . ASP A 1 694 ? -22.887 -4.711 -36.223 1.00 95.88 694 ASP A CA 1
ATOM 5623 C C . ASP A 1 694 ? -22.771 -3.272 -35.747 1.00 95.88 694 ASP A C 1
ATOM 5625 O O . ASP A 1 694 ? -21.749 -2.866 -35.183 1.00 95.88 694 ASP A O 1
ATOM 5629 N N . PHE A 1 695 ? -23.835 -2.507 -35.946 1.00 92.62 695 PHE A N 1
ATOM 5630 C CA . PHE A 1 695 ? -23.916 -1.128 -35.500 1.00 92.62 695 PHE A CA 1
ATOM 5631 C C . PHE A 1 695 ? -25.111 -0.980 -34.566 1.00 92.62 695 PHE A C 1
ATOM 5633 O O . PHE A 1 695 ? -26.259 -1.125 -34.984 1.00 92.62 695 PHE A O 1
ATOM 5640 N N . ASN A 1 696 ? -24.836 -0.690 -33.297 1.00 90.62 696 ASN A N 1
ATOM 5641 C CA . ASN A 1 696 ? -25.857 -0.474 -32.285 1.00 90.62 696 ASN A CA 1
ATOM 5642 C C . ASN A 1 696 ? -25.734 0.946 -31.728 1.00 90.62 696 ASN A C 1
ATOM 5644 O O . ASN A 1 696 ? -24.905 1.222 -30.857 1.00 90.62 696 ASN A O 1
ATOM 5648 N N . ALA A 1 697 ? -26.558 1.855 -32.248 1.00 85.38 697 ALA A N 1
ATOM 5649 C CA . ALA A 1 697 ? -26.723 3.180 -31.673 1.00 85.38 697 ALA A CA 1
ATOM 5650 C C . ALA A 1 697 ? -27.720 3.121 -30.514 1.00 85.38 697 ALA A C 1
ATOM 5652 O O . ALA A 1 697 ? -28.855 2.672 -30.658 1.00 85.38 697 ALA A O 1
ATOM 5653 N N . SER A 1 698 ? -27.293 3.622 -29.364 1.00 82.94 698 SER A N 1
ATOM 5654 C CA . SER A 1 698 ? -28.104 3.751 -28.162 1.00 82.94 698 SER A CA 1
ATOM 5655 C C . SER A 1 698 ? -28.068 5.189 -27.652 1.00 82.94 698 SER A C 1
ATOM 5657 O O . SER A 1 698 ? -27.281 6.023 -28.106 1.00 82.94 698 SER A O 1
ATOM 5659 N N . VAL A 1 699 ? -28.901 5.484 -26.654 1.00 73.62 699 VAL A N 1
ATOM 5660 C CA . VAL A 1 699 ? -28.844 6.773 -25.951 1.00 73.62 699 VAL A CA 1
ATOM 5661 C C . VAL A 1 699 ? -27.483 6.971 -25.275 1.00 73.62 699 VAL A C 1
ATOM 5663 O O . VAL A 1 699 ? -27.049 8.109 -25.137 1.00 73.62 699 VAL A O 1
ATOM 5666 N N . ASP A 1 700 ? -26.777 5.899 -24.920 1.00 76.00 700 ASP A N 1
ATOM 5667 C CA . ASP A 1 700 ? -25.499 5.951 -24.203 1.00 76.00 700 ASP A CA 1
ATOM 5668 C C . ASP A 1 700 ? -24.268 5.975 -25.126 1.00 76.00 700 ASP A C 1
ATOM 5670 O O . ASP A 1 700 ? -23.141 6.069 -24.643 1.00 76.00 700 ASP A O 1
ATOM 5674 N N . GLY A 1 701 ? -24.465 5.960 -26.448 1.00 83.94 701 GLY A N 1
ATOM 5675 C CA . GLY A 1 701 ? -23.387 5.989 -27.436 1.00 83.94 701 GLY A CA 1
ATOM 5676 C C . GLY A 1 701 ? -23.652 5.073 -28.622 1.00 83.94 701 GLY A C 1
ATOM 5677 O O . GLY A 1 701 ? -24.691 4.414 -28.696 1.00 83.94 701 GLY A O 1
ATOM 5678 N N . ALA A 1 702 ? -22.704 5.030 -29.553 1.00 86.62 702 ALA A N 1
ATOM 5679 C CA . ALA A 1 702 ? -22.749 4.125 -30.695 1.00 86.62 702 ALA A CA 1
ATOM 5680 C C . ALA A 1 702 ? -21.689 3.036 -30.529 1.00 86.62 702 ALA A C 1
ATOM 5682 O O . ALA A 1 702 ? -20.492 3.316 -30.580 1.00 86.62 702 ALA A O 1
ATOM 5683 N N . THR A 1 703 ? -22.123 1.793 -30.333 1.00 91.94 703 THR A N 1
ATOM 5684 C CA . THR A 1 703 ? -21.222 0.641 -30.290 1.00 91.94 703 THR A CA 1
ATOM 5685 C C . THR A 1 703 ? -21.161 -0.001 -31.664 1.00 91.94 703 THR A C 1
ATOM 5687 O O . THR A 1 703 ? -22.181 -0.394 -32.233 1.00 91.94 703 THR A O 1
ATOM 5690 N N . VAL A 1 704 ? -19.949 -0.140 -32.186 1.00 93.31 704 VAL A N 1
ATOM 5691 C CA . VAL A 1 704 ? -19.675 -0.815 -33.450 1.00 93.31 704 VAL A CA 1
ATOM 5692 C C . VAL A 1 704 ? -18.888 -2.077 -33.147 1.00 93.31 704 VAL A C 1
ATOM 5694 O O . VAL A 1 704 ? -17.775 -2.007 -32.627 1.00 93.31 704 VAL A O 1
ATOM 5697 N N . THR A 1 705 ? -19.469 -3.231 -33.465 1.00 94.94 705 THR A N 1
ATOM 5698 C CA . THR A 1 705 ? -18.799 -4.530 -33.341 1.00 94.94 705 THR A CA 1
ATOM 5699 C C . THR A 1 705 ? -18.325 -4.962 -34.714 1.00 94.94 705 THR A C 1
ATOM 5701 O O . THR A 1 705 ? -19.124 -5.118 -35.624 1.00 94.94 705 THR A O 1
ATOM 5704 N N . THR A 1 706 ? -17.027 -5.149 -34.878 1.00 95.62 706 THR A N 1
ATOM 5705 C CA . THR A 1 706 ? -16.393 -5.586 -36.122 1.00 95.62 706 THR A CA 1
ATOM 5706 C C . THR A 1 706 ? -16.090 -7.073 -36.077 1.00 95.62 706 THR A C 1
ATOM 5708 O O . THR A 1 706 ? -15.734 -7.606 -35.025 1.00 95.62 706 THR A O 1
ATOM 5711 N N . TYR A 1 707 ? -16.208 -7.738 -37.223 1.00 96.06 707 TYR A N 1
ATOM 5712 C CA . TYR A 1 707 ? -15.928 -9.160 -37.367 1.00 96.06 707 TYR A CA 1
ATOM 5713 C C . TYR A 1 707 ? -14.824 -9.383 -38.382 1.00 96.06 707 TYR A C 1
ATOM 5715 O O . TYR A 1 707 ? -14.819 -8.796 -39.465 1.00 96.06 707 TYR A O 1
ATOM 5723 N N . TRP A 1 708 ? -13.907 -10.275 -38.039 1.00 96.19 708 TRP A N 1
ATOM 5724 C CA . TRP A 1 708 ? -12.697 -10.510 -38.805 1.00 96.19 708 TRP A CA 1
ATOM 5725 C C . TRP A 1 708 ? -12.425 -11.997 -38.960 1.00 96.19 708 TRP A C 1
ATOM 5727 O O . TRP A 1 708 ? -12.839 -12.798 -38.126 1.00 96.19 708 TRP A O 1
ATOM 5737 N N . GLN A 1 709 ? -11.686 -12.369 -39.996 1.00 96.12 709 GLN A N 1
ATOM 5738 C CA . GLN A 1 709 ? -11.134 -13.704 -40.174 1.00 96.12 709 GLN A CA 1
ATOM 5739 C C . GLN A 1 709 ? -9.661 -13.606 -40.544 1.00 96.12 709 GLN A C 1
ATOM 5741 O O . GLN A 1 709 ? -9.296 -12.899 -41.487 1.00 96.12 709 GLN A O 1
ATOM 5746 N N . LYS A 1 710 ? -8.811 -14.343 -39.829 1.00 95.69 710 LYS A N 1
ATOM 5747 C CA . LYS A 1 710 ? -7.404 -14.473 -40.212 1.00 95.69 710 LYS A CA 1
ATOM 5748 C C . LYS A 1 710 ? -7.281 -15.533 -41.301 1.00 95.69 710 LYS A C 1
ATOM 5750 O O . LYS A 1 710 ? -7.687 -16.671 -41.096 1.00 95.69 710 LYS A O 1
ATOM 5755 N N . LEU A 1 711 ? -6.726 -15.169 -42.451 1.00 96.19 711 LEU A N 1
ATOM 5756 C CA . LEU A 1 711 ? -6.529 -16.068 -43.592 1.00 96.19 711 LEU A CA 1
ATOM 5757 C C . LEU A 1 711 ? -5.101 -16.610 -43.687 1.00 96.19 711 LEU A C 1
ATOM 5759 O O . LEU A 1 711 ? -4.904 -17.718 -44.175 1.00 96.19 711 LEU A O 1
ATOM 5763 N N . ALA A 1 712 ? -4.114 -15.852 -43.211 1.00 95.00 712 ALA A N 1
ATOM 5764 C CA . ALA A 1 712 ? -2.712 -16.253 -43.226 1.00 95.00 712 ALA A CA 1
ATOM 5765 C C . ALA A 1 712 ? -1.967 -15.714 -41.999 1.00 95.00 712 ALA A C 1
ATOM 5767 O O . ALA A 1 712 ? -2.422 -14.780 -41.338 1.00 95.00 712 ALA A O 1
ATOM 5768 N N . GLU A 1 713 ? -0.815 -16.309 -41.691 1.00 92.31 713 GLU A N 1
ATOM 5769 C CA . GLU A 1 713 ? 0.090 -15.798 -40.662 1.00 92.31 713 GLU A CA 1
ATOM 5770 C C . GLU A 1 713 ? 0.722 -14.465 -41.081 1.00 92.31 713 GLU A C 1
ATOM 5772 O O . GLU A 1 713 ? 1.042 -14.246 -42.251 1.00 92.31 713 GLU A O 1
ATOM 5777 N N . PHE A 1 714 ? 0.924 -13.573 -40.112 1.00 88.44 714 PHE A N 1
ATOM 5778 C CA . PHE A 1 714 ? 1.632 -12.311 -40.308 1.00 88.44 714 PHE A CA 1
ATOM 5779 C C . PHE A 1 714 ? 2.401 -11.922 -39.033 1.00 88.44 714 PHE A C 1
ATOM 5781 O O . PHE A 1 714 ? 1.924 -12.185 -37.928 1.00 88.44 714 PHE A O 1
ATOM 5788 N N . PRO A 1 715 ? 3.603 -11.325 -39.162 1.00 80.62 715 PRO A N 1
ATOM 5789 C CA . PRO A 1 715 ? 4.525 -11.144 -38.035 1.00 80.62 715 PRO A CA 1
ATOM 5790 C C . PRO A 1 715 ? 4.162 -9.982 -37.097 1.00 80.62 715 PRO A C 1
ATOM 5792 O O . PRO A 1 715 ? 4.692 -9.892 -35.992 1.00 80.62 715 PRO A O 1
ATOM 5795 N N . THR A 1 716 ? 3.286 -9.076 -37.524 1.00 83.44 716 THR A N 1
ATOM 5796 C CA . THR A 1 716 ? 3.029 -7.781 -36.881 1.00 83.44 716 THR A CA 1
ATOM 5797 C C . THR A 1 716 ? 1.536 -7.487 -36.842 1.00 83.44 716 THR A C 1
ATOM 5799 O O . THR A 1 716 ? 0.797 -7.891 -37.734 1.00 83.44 716 THR A O 1
ATOM 5802 N N . ASP A 1 717 ? 1.076 -6.785 -35.807 1.00 86.38 717 ASP A N 1
ATOM 5803 C CA . ASP A 1 717 ? -0.349 -6.483 -35.679 1.00 86.38 717 ASP A CA 1
ATOM 5804 C C . ASP A 1 717 ? -0.815 -5.475 -36.729 1.00 86.38 717 ASP A C 1
ATOM 5806 O O . ASP A 1 717 ? -0.190 -4.436 -36.945 1.00 86.38 717 ASP A O 1
ATOM 5810 N N . TYR A 1 718 ? -1.990 -5.734 -37.293 1.00 88.00 718 TYR A N 1
ATOM 5811 C CA . TYR A 1 718 ? -2.818 -4.689 -37.876 1.00 88.00 718 TYR A CA 1
ATOM 5812 C C . TYR A 1 718 ? -3.259 -3.731 -36.778 1.00 88.00 718 TYR A C 1
ATOM 5814 O O . TYR A 1 718 ? -3.762 -4.165 -35.735 1.00 88.00 718 TYR A O 1
ATOM 5822 N N . ARG A 1 719 ? -3.134 -2.426 -37.038 1.00 86.00 719 ARG A N 1
ATOM 5823 C CA . ARG A 1 719 ? -3.837 -1.428 -36.230 1.00 86.00 719 ARG A CA 1
ATOM 5824 C C . ARG A 1 719 ? -5.217 -1.272 -36.824 1.00 86.00 719 ARG A C 1
ATOM 5826 O O . ARG A 1 719 ? -5.374 -0.709 -37.908 1.00 86.00 719 ARG A O 1
ATOM 5833 N N . LEU A 1 720 ? -6.178 -1.852 -36.130 1.00 90.88 720 LEU A N 1
ATOM 5834 C CA . LEU A 1 720 ? -7.576 -1.788 -36.489 1.00 90.88 720 LEU A CA 1
ATOM 5835 C C . LEU A 1 720 ? -8.209 -0.686 -35.653 1.00 90.88 720 LEU A C 1
ATOM 5837 O O . LEU A 1 720 ? -8.045 -0.642 -34.438 1.00 90.88 720 LEU A O 1
ATOM 5841 N N . GLY A 1 721 ? -8.917 0.210 -36.315 1.00 91.31 721 GLY A N 1
ATOM 5842 C CA . GLY A 1 721 ? -9.676 1.260 -35.672 1.00 91.31 721 GLY A CA 1
ATOM 5843 C C . GLY A 1 721 ? -10.919 1.565 -36.480 1.00 91.31 721 GLY A C 1
ATOM 5844 O O . GLY A 1 721 ? -11.056 1.185 -37.644 1.00 91.31 721 GLY A O 1
ATOM 5845 N N . LEU A 1 722 ? -11.841 2.260 -35.850 1.00 92.75 722 LEU A N 1
ATOM 5846 C CA . LEU A 1 722 ? -12.995 2.842 -36.496 1.00 92.75 722 LEU A CA 1
ATOM 5847 C C . LEU A 1 722 ? -12.875 4.345 -36.399 1.00 92.75 722 LEU A C 1
ATOM 5849 O O . LEU A 1 722 ? -12.416 4.878 -35.395 1.00 92.75 722 LEU A O 1
ATOM 5853 N N . ARG A 1 723 ? -13.323 5.022 -37.439 1.00 92.88 723 ARG A N 1
ATOM 5854 C CA . ARG A 1 723 ? -13.283 6.463 -37.521 1.00 92.88 723 ARG A CA 1
ATOM 5855 C C . ARG A 1 723 ? -14.657 7.007 -37.829 1.00 92.88 723 ARG A C 1
ATOM 5857 O O . ARG A 1 723 ? -15.294 6.554 -38.773 1.00 92.88 723 ARG A O 1
ATOM 5864 N N . LEU A 1 724 ? -15.078 8.007 -37.072 1.00 90.56 724 LEU A N 1
ATOM 5865 C CA . LEU A 1 724 ? -16.207 8.856 -37.419 1.00 90.56 724 LEU A CA 1
ATOM 5866 C C . LEU A 1 724 ? -15.672 10.198 -37.919 1.00 90.56 724 LEU A C 1
ATOM 5868 O O . LEU A 1 724 ? -14.978 10.902 -37.189 1.00 90.56 724 LEU A O 1
ATOM 5872 N N . GLU A 1 725 ? -15.999 10.557 -39.156 1.00 90.25 725 GLU A N 1
ATOM 5873 C CA . GLU A 1 725 ? -15.607 11.832 -39.770 1.00 90.25 725 GLU A CA 1
ATOM 5874 C C . GLU A 1 725 ? -16.832 12.593 -40.280 1.00 90.25 725 GLU A C 1
ATOM 5876 O O . GLU A 1 725 ? -17.703 12.026 -40.939 1.00 90.25 725 GLU A O 1
ATOM 5881 N N . ASN A 1 726 ? -16.892 13.893 -40.017 1.00 85.75 726 ASN A N 1
ATOM 5882 C CA . ASN A 1 726 ? -17.781 14.819 -40.714 1.00 85.75 726 ASN A CA 1
ATOM 5883 C C . ASN A 1 726 ? -16.983 16.050 -41.183 1.00 85.75 726 ASN A C 1
ATOM 5885 O O . ASN A 1 726 ? -15.757 16.061 -41.110 1.00 85.75 726 ASN A O 1
ATOM 5889 N N . ALA A 1 727 ? -17.656 17.092 -41.679 1.00 79.44 727 ALA A N 1
ATOM 5890 C CA . ALA A 1 727 ? -16.978 18.293 -42.183 1.00 79.44 727 ALA A CA 1
ATOM 5891 C C . ALA A 1 727 ? -16.123 19.039 -41.133 1.00 79.44 727 ALA A C 1
ATOM 5893 O O . ALA A 1 727 ? -15.287 19.855 -41.510 1.00 79.44 727 ALA A O 1
ATOM 5894 N N . PHE A 1 728 ? -16.334 18.780 -39.839 1.00 76.88 728 PHE A N 1
ATOM 5895 C CA . PHE A 1 728 ? -15.742 19.541 -38.734 1.00 76.88 728 PHE A CA 1
ATOM 5896 C C . PHE A 1 728 ? -14.997 18.682 -37.708 1.00 76.88 728 PHE A C 1
ATOM 5898 O O . PHE A 1 728 ? -14.128 19.194 -37.011 1.00 76.88 728 PHE A O 1
ATOM 5905 N N . ASN A 1 729 ? -15.343 17.402 -37.586 1.00 79.69 729 ASN A N 1
ATOM 5906 C CA . ASN A 1 729 ? -14.870 16.519 -36.529 1.00 79.69 729 ASN A CA 1
ATOM 5907 C C . ASN A 1 729 ? -14.349 15.211 -37.109 1.00 79.69 729 ASN A C 1
ATOM 5909 O O . ASN A 1 729 ? -14.941 14.641 -38.028 1.00 79.69 729 ASN A O 1
ATOM 5913 N N . ARG A 1 730 ? -13.283 14.713 -36.491 1.00 86.69 730 ARG A N 1
ATOM 5914 C CA . ARG A 1 730 ? -12.700 13.403 -36.742 1.00 86.69 730 ARG A CA 1
ATOM 5915 C C . ARG A 1 730 ? -12.461 12.726 -35.402 1.00 86.69 730 ARG A C 1
ATOM 5917 O O . ARG A 1 730 ? -11.878 13.338 -34.520 1.00 86.69 730 ARG A O 1
ATOM 5924 N N . ILE A 1 731 ? -12.951 11.502 -35.261 1.00 86.19 731 ILE A N 1
ATOM 5925 C CA . ILE A 1 731 ? -12.977 10.767 -33.995 1.00 86.19 731 ILE A CA 1
ATOM 5926 C C . ILE A 1 731 ? -12.507 9.355 -34.302 1.00 86.19 731 ILE A C 1
ATOM 5928 O O . ILE A 1 731 ? -13.183 8.623 -35.029 1.00 86.19 731 ILE A O 1
ATOM 5932 N N . ASP A 1 732 ? -11.330 9.005 -33.801 1.00 87.06 732 ASP A N 1
ATOM 5933 C CA . ASP A 1 732 ? -10.678 7.721 -34.036 1.00 87.06 732 ASP A CA 1
ATOM 5934 C C . ASP A 1 732 ? -10.846 6.837 -32.794 1.00 87.06 732 ASP A C 1
ATOM 5936 O O . ASP A 1 732 ? -10.538 7.234 -31.683 1.00 87.06 732 ASP A O 1
ATOM 5940 N N . CYS A 1 733 ? -11.332 5.615 -32.962 1.00 86.38 733 CYS A N 1
ATOM 5941 C CA . CYS A 1 733 ? -11.513 4.666 -31.873 1.00 86.38 733 CYS A CA 1
ATOM 5942 C C . CYS A 1 733 ? -10.802 3.360 -32.193 1.00 86.38 733 CYS A C 1
ATOM 5944 O O . CYS A 1 733 ? -11.078 2.720 -33.211 1.00 86.38 733 CYS A O 1
ATOM 5946 N N . SER A 1 734 ? -9.885 2.953 -31.325 1.00 84.38 734 SER A N 1
ATOM 5947 C CA . SER A 1 734 ? -9.059 1.772 -31.558 1.00 84.38 734 SER A CA 1
ATOM 5948 C C . SER A 1 734 ? -9.803 0.476 -31.199 1.00 84.38 734 SER A C 1
ATOM 5950 O O . SER A 1 734 ? -10.505 0.405 -30.190 1.00 84.38 734 SER A O 1
ATOM 5952 N N . LEU A 1 735 ? -9.670 -0.553 -32.040 1.00 84.50 735 LEU A N 1
ATOM 5953 C CA . LEU A 1 735 ? -10.209 -1.898 -31.814 1.00 84.50 735 LEU A CA 1
ATOM 5954 C C . LEU A 1 735 ? -9.114 -2.729 -31.137 1.00 84.50 735 LEU A C 1
ATOM 5956 O O . LEU A 1 735 ? -8.151 -3.167 -31.774 1.00 84.50 735 LEU A O 1
ATOM 5960 N N . ASP A 1 736 ? -9.214 -2.838 -29.814 1.00 63.41 736 ASP A N 1
ATOM 5961 C CA . ASP A 1 736 ? -8.043 -3.021 -28.956 1.00 63.41 736 ASP A CA 1
ATOM 5962 C C . ASP A 1 736 ? -8.010 -4.305 -28.137 1.00 63.41 736 ASP A C 1
ATOM 5964 O O . ASP A 1 736 ? -7.090 -4.483 -27.336 1.00 63.41 736 ASP A O 1
ATOM 5968 N N . SER A 1 737 ? -8.952 -5.222 -28.344 1.00 66.62 737 SER A N 1
ATOM 5969 C CA . SER A 1 737 ? -9.101 -6.356 -27.434 1.00 66.62 737 SER A CA 1
ATOM 5970 C C . SER A 1 737 ? -7.924 -7.335 -27.496 1.00 66.62 737 SER A C 1
ATOM 5972 O O . SER A 1 737 ? -7.505 -7.832 -26.448 1.00 66.62 737 SER A O 1
ATOM 5974 N N . VAL A 1 738 ? -7.358 -7.611 -28.685 1.00 78.69 738 VAL A N 1
ATOM 5975 C CA . VAL A 1 738 ? -6.259 -8.583 -28.820 1.00 78.69 738 VAL A CA 1
ATOM 5976 C C . VAL A 1 738 ? -5.379 -8.353 -30.059 1.00 78.69 738 VAL A C 1
ATOM 5978 O O . VAL A 1 738 ? -5.915 -8.123 -31.144 1.00 78.69 738 VAL A O 1
ATOM 5981 N N . PRO A 1 739 ? -4.043 -8.512 -29.953 1.00 86.94 739 PRO A N 1
ATOM 5982 C CA . PRO A 1 739 ? -3.130 -8.561 -31.094 1.00 86.94 739 PRO A CA 1
ATOM 5983 C C . PRO A 1 739 ? -3.592 -9.474 -32.223 1.00 86.94 739 PRO A C 1
ATOM 5985 O O . PRO A 1 739 ? -3.723 -10.689 -32.048 1.00 86.94 739 PRO A O 1
ATOM 5988 N N . THR A 1 740 ? -3.766 -8.902 -33.410 1.00 90.62 740 THR A N 1
ATOM 5989 C CA . THR A 1 740 ? -4.182 -9.647 -34.603 1.00 90.62 740 THR A CA 1
ATOM 5990 C C . THR A 1 740 ? -3.154 -10.704 -35.012 1.00 90.62 740 THR A C 1
ATOM 5992 O O . THR A 1 740 ? -3.537 -11.742 -35.556 1.00 90.62 740 THR A O 1
ATOM 5995 N N . ARG A 1 741 ? -1.858 -10.528 -34.688 1.00 90.94 741 ARG A N 1
ATOM 5996 C CA . ARG A 1 741 ? -0.831 -11.554 -34.962 1.00 90.94 741 ARG A CA 1
ATOM 5997 C C . ARG A 1 741 ? -1.114 -12.869 -34.234 1.00 90.94 741 ARG A C 1
ATOM 5999 O O . ARG A 1 741 ? -0.776 -13.929 -34.748 1.00 90.94 741 ARG A O 1
ATOM 6006 N N . LEU A 1 742 ? -1.770 -12.811 -33.070 1.00 90.75 742 LEU A N 1
ATOM 6007 C CA . LEU A 1 742 ? -2.049 -13.971 -32.213 1.00 90.75 742 LEU A CA 1
ATOM 6008 C C . LEU A 1 742 ? -3.320 -14.733 -32.600 1.00 90.75 742 LEU A C 1
ATOM 6010 O O . LEU A 1 742 ? -3.642 -15.746 -31.981 1.00 90.75 742 LEU A O 1
ATOM 6014 N N . TRP A 1 743 ? -4.061 -14.250 -33.593 1.00 93.31 743 TRP A N 1
ATOM 6015 C CA . TRP A 1 743 ? -5.243 -14.934 -34.099 1.00 93.31 743 TRP A CA 1
ATOM 6016 C C . TRP A 1 743 ? -4.851 -16.257 -34.777 1.00 93.31 743 TRP A C 1
ATOM 6018 O O . TRP A 1 743 ? -3.758 -16.390 -35.324 1.00 93.31 743 TRP A O 1
ATOM 6028 N N . GLN A 1 744 ? -5.728 -17.254 -34.753 1.00 94.94 744 GLN A N 1
ATOM 6029 C CA . GLN A 1 744 ? -5.533 -18.541 -35.418 1.00 94.94 744 GLN A CA 1
ATOM 6030 C C . GLN A 1 744 ? -5.941 -18.424 -36.886 1.00 94.94 744 GLN A C 1
ATOM 6032 O O . GLN A 1 744 ? -6.997 -17.868 -37.191 1.00 94.94 744 GLN A O 1
ATOM 6037 N N . VAL A 1 745 ? -5.131 -18.965 -37.798 1.00 96.19 745 VAL A N 1
ATOM 6038 C CA . VAL A 1 745 ? -5.481 -19.036 -39.226 1.00 96.19 745 VAL A CA 1
ATOM 6039 C C . VAL A 1 745 ? -6.777 -19.830 -39.413 1.00 96.19 745 VAL A C 1
ATOM 6041 O O . VAL A 1 745 ? -6.955 -20.903 -38.844 1.00 96.19 745 VAL A O 1
ATOM 6044 N N . GLY A 1 746 ? -7.697 -19.273 -40.198 1.00 95.69 746 GLY A N 1
ATOM 6045 C CA . GLY A 1 746 ? -9.062 -19.758 -40.398 1.00 95.69 746 GLY A CA 1
ATOM 6046 C C . GLY A 1 746 ? -10.054 -19.299 -39.325 1.00 95.69 746 GLY A C 1
ATOM 6047 O O . GLY A 1 746 ? -11.260 -19.328 -39.572 1.00 95.69 746 GLY A O 1
ATOM 6048 N N . GLY A 1 747 ? -9.571 -18.839 -38.167 1.00 96.00 747 GLY A N 1
ATOM 6049 C CA . GLY A 1 747 ? -10.388 -18.393 -37.045 1.00 96.00 747 GLY A CA 1
ATOM 6050 C C . GLY A 1 747 ? -11.069 -17.047 -37.291 1.00 96.00 747 GLY A C 1
ATOM 6051 O O . GLY A 1 747 ? -10.482 -16.139 -37.887 1.00 96.00 747 GLY A O 1
ATOM 6052 N N . SER A 1 748 ? -12.304 -16.917 -36.799 1.00 96.44 748 SER A N 1
ATOM 6053 C CA . SER A 1 748 ? -13.050 -15.657 -36.797 1.00 96.44 748 SER A CA 1
ATOM 6054 C C . SER A 1 748 ? -12.960 -14.958 -35.445 1.00 96.44 748 SER A C 1
ATOM 6056 O O . SER A 1 748 ? -13.002 -15.605 -34.403 1.00 96.44 748 SER A O 1
ATOM 6058 N N . TYR A 1 749 ? -12.879 -13.636 -35.458 1.00 95.69 749 TYR A N 1
ATOM 6059 C CA . TYR A 1 749 ? -12.689 -12.792 -34.284 1.00 95.69 749 TYR A CA 1
ATOM 6060 C C . TYR A 1 749 ? -13.701 -11.654 -34.297 1.00 95.69 749 TYR A C 1
ATOM 6062 O O . TYR A 1 749 ? -14.166 -11.246 -35.362 1.00 95.69 749 TYR A O 1
ATOM 6070 N N . ARG A 1 750 ? -14.046 -11.149 -33.113 1.00 94.62 750 ARG A N 1
ATOM 6071 C CA . ARG A 1 750 ? -14.841 -9.930 -32.966 1.00 94.62 750 ARG A CA 1
ATOM 6072 C C . ARG A 1 750 ? -14.097 -8.932 -32.102 1.00 94.62 750 ARG A C 1
ATOM 6074 O O . ARG A 1 750 ? -13.467 -9.335 -31.128 1.00 94.62 750 ARG A O 1
ATOM 6081 N N . ASP A 1 751 ? -14.241 -7.662 -32.431 1.00 93.06 751 ASP A N 1
ATOM 6082 C CA . ASP A 1 751 ? -13.798 -6.558 -31.589 1.00 93.06 751 ASP A CA 1
ATOM 6083 C C . ASP A 1 751 ? -14.863 -5.465 -31.594 1.00 93.06 751 ASP A C 1
ATOM 6085 O O . ASP A 1 751 ? -15.644 -5.372 -32.540 1.00 93.06 751 ASP A O 1
ATOM 6089 N N . SER A 1 752 ? -14.925 -4.646 -30.555 1.00 92.50 752 SER A N 1
ATOM 6090 C CA . SER A 1 752 ? -15.942 -3.611 -30.428 1.00 92.50 752 SER A CA 1
ATOM 6091 C C . SER A 1 752 ? -15.345 -2.298 -29.962 1.00 92.50 752 SER A C 1
ATOM 6093 O O . SER A 1 752 ? -14.640 -2.254 -28.958 1.00 92.50 752 SER A O 1
ATOM 6095 N N . CYS A 1 753 ? -15.729 -1.224 -30.635 1.00 90.19 753 CYS A N 1
ATOM 6096 C CA . CYS A 1 753 ? -15.521 0.139 -30.177 1.00 90.19 753 CYS A CA 1
ATOM 6097 C C . CYS A 1 753 ? -16.858 0.715 -29.711 1.00 90.19 753 CYS A C 1
ATOM 6099 O O . CYS A 1 753 ? -17.888 0.467 -30.340 1.00 90.19 753 CYS A O 1
ATOM 6101 N N . THR A 1 754 ? -16.844 1.533 -28.659 1.00 87.94 754 THR A N 1
ATOM 6102 C CA . THR A 1 754 ? -17.989 2.384 -28.319 1.00 87.94 754 THR A CA 1
ATOM 6103 C C . THR A 1 754 ? -17.607 3.847 -28.465 1.00 87.94 754 THR A C 1
ATOM 6105 O O . THR A 1 754 ? -16.776 4.349 -27.716 1.00 87.94 754 THR A O 1
ATOM 6108 N N . PHE A 1 755 ? -18.243 4.532 -29.410 1.00 87.25 755 PHE A N 1
ATOM 6109 C CA . PHE A 1 755 ? -18.169 5.980 -29.529 1.00 87.25 755 PHE A CA 1
ATOM 6110 C C . PHE A 1 755 ? -19.070 6.630 -28.484 1.00 87.25 755 PHE A C 1
ATOM 6112 O O . PHE A 1 755 ? -20.203 6.191 -28.252 1.00 87.25 755 PHE A O 1
ATOM 6119 N N . SER A 1 756 ? -18.563 7.696 -27.871 1.00 83.69 756 SER A N 1
ATOM 6120 C CA . SER A 1 756 ? -19.265 8.452 -26.839 1.00 83.69 756 SER A CA 1
ATOM 6121 C C . SER A 1 756 ? -20.653 8.910 -27.298 1.00 83.69 756 SER A C 1
ATOM 6123 O O . SER A 1 756 ? -20.847 9.312 -28.437 1.00 83.69 756 SER A O 1
ATOM 6125 N N . ALA A 1 757 ? -21.629 8.959 -26.393 1.00 81.06 757 ALA A N 1
ATOM 6126 C CA . ALA A 1 757 ? -22.938 9.573 -26.661 1.00 81.06 757 ALA A CA 1
ATOM 6127 C C . ALA A 1 757 ? -22.890 11.097 -26.891 1.00 81.06 757 ALA A C 1
ATOM 6129 O O . ALA A 1 757 ? -23.931 11.740 -27.034 1.00 81.06 757 ALA A O 1
ATOM 6130 N N . LEU A 1 758 ? -21.702 11.693 -26.798 1.00 83.50 758 LEU A N 1
ATOM 6131 C CA . LEU A 1 758 ? -21.478 13.135 -26.770 1.00 83.50 758 LEU A CA 1
ATOM 6132 C C . LEU A 1 758 ? -20.857 13.639 -28.075 1.00 83.50 758 LEU A C 1
ATOM 6134 O O . LEU A 1 758 ? -20.321 14.743 -28.105 1.00 83.50 758 LEU A O 1
ATOM 6138 N N . LEU A 1 759 ? -20.957 12.850 -29.147 1.00 83.44 759 LEU A N 1
ATOM 6139 C CA . LEU A 1 759 ? -20.678 13.298 -30.508 1.00 83.44 759 LEU A CA 1
ATOM 6140 C C . LEU A 1 759 ? -21.491 14.561 -30.817 1.00 83.44 759 LEU A C 1
ATOM 6142 O O . LEU A 1 759 ? -22.642 14.694 -30.394 1.00 83.44 759 LEU A O 1
ATOM 6146 N N . ALA A 1 760 ? -20.887 15.501 -31.545 1.00 79.69 760 ALA A N 1
ATOM 6147 C CA . ALA A 1 760 ? -21.628 16.647 -32.053 1.00 79.69 760 ALA A CA 1
ATOM 6148 C C . ALA A 1 760 ? -22.744 16.166 -32.994 1.00 79.69 760 ALA A C 1
ATOM 6150 O O . ALA A 1 760 ? -22.660 15.089 -33.580 1.00 79.69 760 ALA A O 1
ATOM 6151 N N . ARG A 1 761 ? -23.812 16.949 -33.151 1.00 77.56 761 ARG A N 1
ATOM 6152 C CA . ARG A 1 761 ? -24.858 16.606 -34.118 1.00 77.56 761 ARG A CA 1
ATOM 6153 C C . ARG A 1 761 ? -24.285 16.656 -35.531 1.00 77.56 761 ARG A C 1
ATOM 6155 O O . ARG A 1 761 ? -23.572 17.594 -35.887 1.00 77.56 761 ARG A O 1
ATOM 6162 N N . GLY A 1 762 ? -24.643 15.674 -36.344 1.00 81.38 762 GLY A N 1
ATOM 6163 C CA . GLY A 1 762 ? -24.324 15.676 -37.760 1.00 81.38 762 GLY A CA 1
ATOM 6164 C C . GLY A 1 762 ? -24.347 14.284 -38.360 1.00 81.38 762 GLY A C 1
ATOM 6165 O O . GLY A 1 762 ? -24.447 13.276 -37.659 1.00 81.38 762 GLY A O 1
ATOM 6166 N N . VAL A 1 763 ? -24.213 14.258 -39.680 1.00 82.12 763 VAL A N 1
ATOM 6167 C CA . VAL A 1 763 ? -24.017 13.029 -40.436 1.00 82.12 763 VAL A CA 1
ATOM 6168 C C . VAL A 1 763 ? -22.524 12.725 -40.450 1.00 82.12 763 VAL A C 1
ATOM 6170 O O . VAL A 1 763 ? -21.727 13.492 -40.993 1.00 82.12 763 VAL A O 1
ATOM 6173 N N . TYR A 1 764 ? -22.146 11.621 -39.816 1.00 86.69 764 TYR A N 1
ATOM 6174 C CA . TYR A 1 764 ? -20.780 11.119 -39.794 1.00 86.69 764 TYR A CA 1
ATOM 6175 C C . TYR A 1 764 ? -20.615 10.004 -40.813 1.00 86.69 764 TYR A C 1
ATOM 6177 O O . TYR A 1 764 ? -21.474 9.137 -40.954 1.00 86.69 764 TYR A O 1
ATOM 6185 N N . THR A 1 765 ? -19.469 9.983 -41.473 1.00 90.38 765 THR A N 1
ATOM 6186 C CA . THR A 1 765 ? -18.995 8.812 -42.202 1.00 90.38 765 THR A CA 1
ATOM 6187 C C . THR A 1 765 ? -18.304 7.903 -41.198 1.00 90.38 765 THR A C 1
ATOM 6189 O O . THR A 1 765 ? -17.263 8.269 -40.651 1.00 90.38 765 THR A O 1
ATOM 6192 N N . LEU A 1 766 ? -18.878 6.729 -40.941 1.00 92.25 766 LEU A N 1
ATOM 6193 C CA . LEU A 1 766 ? -18.198 5.654 -40.233 1.00 92.25 766 LEU A CA 1
ATOM 6194 C C . LEU A 1 766 ? -17.275 4.954 -41.216 1.00 92.25 766 LEU A C 1
ATOM 6196 O O . LEU A 1 766 ? -17.741 4.379 -42.196 1.00 92.25 766 LEU A O 1
ATOM 6200 N N . SER A 1 767 ? -15.982 4.980 -40.939 1.00 93.25 767 SER A N 1
ATOM 6201 C CA . SER A 1 767 ? -14.966 4.311 -41.735 1.00 93.25 767 SER A CA 1
ATOM 6202 C C . SER A 1 767 ? -14.189 3.319 -40.889 1.00 93.25 767 SER A C 1
ATOM 6204 O O . SER A 1 767 ? -13.832 3.594 -39.747 1.00 93.25 767 SER A O 1
ATOM 6206 N N . LEU A 1 768 ? -13.887 2.163 -41.460 1.00 92.38 768 LEU A N 1
ATOM 6207 C CA . LEU A 1 768 ? -12.893 1.254 -40.919 1.00 92.38 768 LEU A CA 1
ATOM 6208 C C . LEU A 1 768 ? -11.511 1.765 -41.311 1.00 92.38 768 LEU A C 1
ATOM 6210 O O . LEU A 1 768 ? -11.232 1.954 -42.494 1.00 92.38 768 LEU A O 1
ATOM 6214 N N . VAL A 1 769 ? -10.653 1.968 -40.319 1.00 90.88 769 VAL A N 1
ATOM 6215 C CA . VAL A 1 769 ? -9.253 2.330 -40.514 1.00 90.88 769 VAL A CA 1
ATOM 6216 C C . VAL A 1 769 ? -8.420 1.100 -40.207 1.00 90.88 769 VAL A C 1
ATOM 6218 O O . VAL A 1 769 ? -8.281 0.694 -39.055 1.00 90.88 769 VAL A O 1
ATOM 6221 N N . ALA A 1 770 ? -7.862 0.499 -41.248 1.00 88.38 770 ALA A N 1
ATOM 6222 C CA . ALA A 1 770 ? -6.868 -0.551 -41.109 1.00 88.38 770 ALA A CA 1
ATOM 6223 C C . ALA A 1 770 ? -5.519 0.023 -41.532 1.00 88.38 770 ALA A C 1
ATOM 6225 O O . ALA A 1 770 ? -5.304 0.357 -42.701 1.00 88.38 770 ALA A O 1
ATOM 6226 N N . GLN A 1 771 ? -4.603 0.163 -40.579 1.00 85.38 771 GLN A N 1
ATOM 6227 C CA . GLN A 1 771 ? -3.214 0.436 -40.912 1.00 85.38 771 GLN A CA 1
ATOM 6228 C C . GLN A 1 771 ? -2.511 -0.898 -41.114 1.00 85.38 771 GLN A C 1
ATOM 6230 O O . GLN A 1 771 ? -2.449 -1.726 -40.196 1.00 85.38 771 GLN A O 1
ATOM 6235 N N . LEU A 1 772 ? -2.010 -1.097 -42.333 1.00 75.38 772 LEU A N 1
ATOM 6236 C CA . LEU A 1 772 ? -1.218 -2.271 -42.651 1.00 75.38 772 LEU A CA 1
ATOM 6237 C C . LEU A 1 772 ? 0.016 -2.308 -41.745 1.00 75.38 772 LEU A C 1
ATOM 6239 O O . LEU A 1 772 ? 0.571 -1.256 -41.410 1.00 75.38 772 LEU A O 1
ATOM 6243 N N . PRO A 1 773 ? 0.476 -3.508 -41.375 1.00 65.81 773 PRO A N 1
ATOM 6244 C CA . PRO A 1 773 ? 1.775 -3.641 -40.760 1.00 65.81 773 PRO A CA 1
ATOM 6245 C C . PRO A 1 773 ? 2.844 -3.167 -41.754 1.00 65.81 773 PRO A C 1
ATOM 6247 O O . PRO A 1 773 ? 3.213 -3.898 -42.674 1.00 65.81 773 PRO A O 1
ATOM 6250 N N . SER A 1 774 ? 3.331 -1.933 -41.608 1.00 61.97 774 SER A N 1
ATOM 6251 C CA . SER A 1 774 ? 4.543 -1.509 -42.298 1.00 61.97 774 SER A CA 1
ATOM 6252 C C . SER A 1 774 ? 5.737 -2.030 -41.501 1.00 61.97 774 SER A C 1
ATOM 6254 O O . SER A 1 774 ? 5.869 -1.784 -40.301 1.00 61.97 774 SER A O 1
ATOM 6256 N N . ASN A 1 775 ? 6.619 -2.779 -42.166 1.00 53.31 775 ASN A N 1
ATOM 6257 C CA . ASN A 1 775 ? 7.915 -3.144 -41.584 1.00 53.31 775 ASN A CA 1
ATOM 6258 C C . ASN A 1 775 ? 8.808 -1.901 -41.384 1.00 53.31 775 ASN A C 1
ATOM 6260 O O . ASN A 1 775 ? 9.752 -1.940 -40.602 1.00 53.31 775 ASN A O 1
ATOM 6264 N N . GLU A 1 776 ? 8.468 -0.783 -42.031 1.00 52.50 776 GLU A N 1
ATOM 6265 C CA . GLU A 1 776 ? 9.123 0.515 -41.902 1.00 52.50 776 GLU A CA 1
ATOM 6266 C C . GLU A 1 776 ? 8.146 1.508 -41.258 1.00 52.50 776 GLU A C 1
ATOM 6268 O O . GLU A 1 776 ? 7.215 2.016 -41.882 1.00 52.50 776 GLU A O 1
ATOM 6273 N N . ILE A 1 777 ? 8.323 1.740 -39.956 1.00 52.44 777 ILE A N 1
ATOM 6274 C CA . ILE A 1 777 ? 7.535 2.690 -39.145 1.00 52.44 777 ILE A CA 1
ATOM 6275 C C . ILE A 1 777 ? 7.978 4.150 -39.393 1.00 52.44 777 ILE A C 1
ATOM 6277 O O . ILE A 1 777 ? 7.430 5.081 -38.810 1.00 52.44 777 ILE A O 1
ATOM 6281 N N . LEU A 1 778 ? 8.933 4.372 -40.297 1.00 46.19 778 LEU A N 1
ATOM 6282 C CA . LEU A 1 778 ? 9.388 5.699 -40.683 1.00 46.19 778 LEU A CA 1
ATOM 6283 C C . LEU A 1 778 ? 8.864 6.083 -42.068 1.00 46.19 778 LEU A C 1
ATOM 6285 O O . LEU A 1 778 ? 9.124 5.417 -43.062 1.00 46.19 778 LEU A O 1
ATOM 6289 N N . ASP A 1 779 ? 8.151 7.201 -42.093 1.00 45.38 779 ASP A N 1
ATOM 6290 C CA . ASP A 1 779 ? 7.910 8.088 -43.235 1.00 45.38 779 ASP A CA 1
ATOM 6291 C C . ASP A 1 779 ? 6.950 7.715 -44.374 1.00 45.38 779 ASP A C 1
ATOM 6293 O O . ASP A 1 779 ? 6.601 8.608 -45.149 1.00 45.38 779 ASP A O 1
ATOM 6297 N N . SER A 1 780 ? 6.382 6.507 -44.463 1.00 44.91 780 SER A N 1
ATOM 6298 C CA . SER A 1 780 ? 5.267 6.317 -45.414 1.00 44.91 780 SER A CA 1
ATOM 6299 C C . SER A 1 780 ? 3.938 6.803 -44.814 1.00 44.91 780 SER A C 1
ATOM 6301 O O . SER A 1 780 ? 3.259 6.103 -44.063 1.00 44.91 780 SER A O 1
ATOM 6303 N N . LYS A 1 781 ? 3.545 8.035 -45.157 1.00 50.56 781 LYS A N 1
ATOM 6304 C CA . LYS A 1 781 ? 2.254 8.645 -44.788 1.00 50.56 781 LYS A CA 1
ATOM 6305 C C . LYS A 1 781 ? 1.000 7.898 -45.301 1.00 50.56 781 LYS A C 1
ATOM 6307 O O . LYS A 1 781 ? -0.092 8.340 -44.970 1.00 50.56 781 LYS A O 1
ATOM 6312 N N . ASP A 1 782 ? 1.103 6.773 -46.024 1.00 51.19 782 ASP A N 1
ATOM 6313 C CA . ASP A 1 782 ? 0.022 6.366 -46.946 1.00 51.19 782 ASP A CA 1
ATOM 6314 C C . ASP A 1 782 ? -0.398 4.881 -47.016 1.00 51.19 782 ASP A C 1
ATOM 6316 O O . ASP A 1 782 ? -1.155 4.511 -47.907 1.00 51.19 782 ASP A O 1
ATOM 6320 N N . THR A 1 783 ? -0.033 4.000 -46.077 1.00 63.03 783 THR A N 1
ATOM 6321 C CA . THR A 1 783 ? -0.614 2.626 -46.048 1.00 63.03 783 THR A CA 1
ATOM 6322 C C . THR A 1 783 ? -1.791 2.477 -45.078 1.00 63.03 783 THR A C 1
ATOM 6324 O O . THR A 1 783 ? -1.995 1.432 -44.454 1.00 63.03 783 THR A O 1
ATOM 6327 N N . ARG A 1 784 ? -2.590 3.539 -44.932 1.00 76.69 784 ARG A N 1
ATOM 6328 C CA . ARG A 1 784 ? -3.872 3.489 -44.217 1.00 76.69 784 ARG A CA 1
ATOM 6329 C C . ARG A 1 784 ? -4.982 3.188 -45.214 1.00 76.69 784 ARG A C 1
ATOM 6331 O O . ARG A 1 784 ? -5.271 4.004 -46.083 1.00 76.69 784 ARG A O 1
ATOM 6338 N N . VAL A 1 785 ? -5.629 2.038 -45.064 1.00 80.12 785 VAL A N 1
ATOM 6339 C CA . VAL A 1 785 ? -6.858 1.733 -45.798 1.00 80.12 785 VAL A CA 1
ATOM 6340 C C . VAL A 1 785 ? -8.020 2.289 -44.985 1.00 80.12 785 VAL A C 1
ATOM 6342 O O . VAL A 1 785 ? -8.264 1.844 -43.863 1.00 80.12 785 VAL A O 1
ATOM 6345 N N . VAL A 1 786 ? -8.707 3.285 -45.543 1.00 84.81 786 VAL A N 1
ATOM 6346 C CA . VAL A 1 786 ? -9.940 3.848 -44.983 1.00 84.81 786 VAL A CA 1
ATOM 6347 C C . VAL A 1 786 ? -11.099 3.326 -45.820 1.00 84.81 786 VAL A C 1
ATOM 6349 O O . VAL A 1 786 ? -11.254 3.704 -46.980 1.00 84.81 786 VAL A O 1
ATOM 6352 N N . LEU A 1 787 ? -11.887 2.419 -45.250 1.00 84.69 787 LEU A N 1
ATOM 6353 C CA . LEU A 1 787 ? -13.051 1.836 -45.906 1.00 84.69 787 LEU A CA 1
ATOM 6354 C C . LEU A 1 787 ? -14.319 2.489 -45.338 1.00 84.69 787 LEU A C 1
ATOM 6356 O O . LEU A 1 787 ? -14.635 2.228 -44.175 1.00 84.69 787 LEU A O 1
ATOM 6360 N N . PRO A 1 788 ? -15.059 3.304 -46.108 1.00 86.81 788 PRO A N 1
ATOM 6361 C CA . PRO A 1 788 ? -16.333 3.841 -45.646 1.00 86.81 788 PRO A CA 1
ATOM 6362 C C . PRO A 1 788 ? -17.323 2.684 -45.450 1.00 86.81 788 PRO A C 1
ATOM 6364 O O . PRO A 1 788 ? -17.575 1.905 -46.367 1.00 86.81 788 PRO A O 1
ATOM 6367 N N . LEU A 1 789 ? -17.849 2.552 -44.237 1.00 87.44 789 LEU A N 1
ATOM 6368 C CA . LEU A 1 789 ? -18.761 1.485 -43.830 1.00 87.44 789 LEU A CA 1
ATOM 6369 C C . LEU A 1 789 ? -20.225 1.910 -43.937 1.00 87.44 789 LEU A C 1
ATOM 6371 O O . LEU A 1 789 ? -21.038 1.176 -44.495 1.00 87.44 789 LEU A O 1
ATOM 6375 N N . ALA A 1 790 ? -20.559 3.068 -43.367 1.00 87.00 790 ALA A N 1
ATOM 6376 C CA . ALA A 1 790 ? -21.913 3.607 -43.325 1.00 87.00 790 ALA A CA 1
ATOM 6377 C C . ALA A 1 790 ? -21.906 5.113 -43.067 1.00 87.00 790 ALA A C 1
ATOM 6379 O O . ALA A 1 790 ? -20.923 5.685 -42.594 1.00 87.00 790 ALA A O 1
ATOM 6380 N N . TRP A 1 791 ? -23.053 5.730 -43.327 1.00 83.38 791 TRP A N 1
ATOM 6381 C CA . TRP A 1 791 ? -23.380 7.048 -42.809 1.00 83.38 791 TRP A CA 1
ATOM 6382 C C . TRP A 1 791 ? -24.156 6.871 -41.509 1.00 83.38 791 TRP A C 1
ATOM 6384 O O . TRP A 1 791 ? -25.123 6.113 -41.451 1.00 83.38 791 TRP A O 1
ATOM 6394 N N . MET A 1 792 ? -23.720 7.557 -40.465 1.00 79.50 792 MET A N 1
ATOM 6395 C CA . MET A 1 792 ? -24.407 7.618 -39.189 1.00 79.50 792 MET A CA 1
ATOM 6396 C C . MET A 1 792 ? -24.985 9.018 -39.043 1.00 79.50 792 MET A C 1
ATOM 6398 O O . MET A 1 792 ? -24.240 9.977 -38.842 1.00 79.50 792 MET A O 1
ATOM 6402 N N . ASP A 1 793 ? -26.306 9.134 -39.122 1.00 79.25 793 ASP A N 1
ATOM 6403 C CA . ASP A 1 793 ? -26.973 10.360 -38.708 1.00 79.25 793 ASP A CA 1
ATOM 6404 C C . ASP A 1 793 ? -27.096 10.372 -37.182 1.00 79.25 793 ASP A C 1
ATOM 6406 O O . ASP A 1 793 ? -27.897 9.644 -36.589 1.00 79.25 793 ASP A O 1
ATOM 6410 N N . HIS A 1 794 ? -26.257 11.172 -36.526 1.00 75.06 794 HIS A N 1
ATOM 6411 C CA . HIS A 1 794 ? -26.349 11.379 -35.090 1.00 75.06 794 HIS A CA 1
ATOM 6412 C C . HIS A 1 794 ? -27.333 12.517 -34.785 1.00 75.06 794 HIS A C 1
ATOM 6414 O O . HIS A 1 794 ? -26.950 13.598 -34.330 1.00 75.06 794 HIS A O 1
ATOM 6420 N N . CYS A 1 795 ? -28.620 12.267 -35.033 1.00 61.50 795 CYS A N 1
ATOM 6421 C CA . CYS A 1 795 ? -29.720 13.141 -34.634 1.00 61.50 795 CYS A CA 1
ATOM 6422 C C . CYS A 1 795 ? -30.286 12.690 -33.280 1.00 61.50 795 CYS A C 1
ATOM 6424 O O . CYS A 1 795 ? -31.212 11.885 -33.199 1.00 61.50 795 CYS A O 1
ATOM 6426 N N . ARG A 1 796 ? -29.737 13.209 -32.176 1.00 59.22 796 ARG A N 1
ATOM 6427 C CA . ARG A 1 796 ? -30.426 13.115 -30.879 1.00 59.22 796 ARG A CA 1
ATOM 6428 C C . ARG A 1 796 ? -31.686 13.984 -30.905 1.00 59.22 796 ARG A C 1
ATOM 6430 O O . ARG A 1 796 ? -31.641 15.125 -31.345 1.00 59.22 796 ARG A O 1
ATOM 6437 N N . ALA A 1 797 ? -32.775 13.477 -30.328 1.00 50.88 797 ALA A N 1
ATOM 6438 C CA . ALA A 1 797 ? -34.047 14.192 -30.158 1.00 50.88 797 ALA A CA 1
ATOM 6439 C C . ALA A 1 797 ? -34.009 15.338 -29.117 1.00 50.88 797 ALA A C 1
ATOM 6441 O O . ALA A 1 797 ? -35.054 15.863 -28.746 1.00 50.88 797 ALA A O 1
ATOM 6442 N N . VAL A 1 798 ? -32.829 15.702 -28.600 1.00 53.41 798 VAL A N 1
ATOM 6443 C CA . VAL A 1 798 ? -32.660 16.753 -27.587 1.00 53.41 798 VAL A CA 1
ATOM 6444 C C . VAL A 1 798 ? -31.811 17.868 -28.193 1.00 53.41 798 VAL A C 1
ATOM 6446 O O . VAL A 1 798 ? -30.687 17.620 -28.628 1.00 53.41 798 VAL A O 1
ATOM 6449 N N . GLU A 1 799 ? -32.388 19.068 -28.251 1.00 58.97 799 GLU A N 1
ATOM 6450 C CA . GLU A 1 799 ? -31.855 20.302 -28.847 1.00 58.97 799 GLU A CA 1
ATOM 6451 C C . GLU A 1 799 ? -30.640 20.873 -28.080 1.00 58.97 799 GLU A C 1
ATOM 6453 O O . GLU A 1 799 ? -30.673 21.989 -27.561 1.00 58.97 799 GLU A O 1
ATOM 6458 N N . ASP A 1 800 ? -29.544 20.124 -27.978 1.00 66.62 800 ASP A N 1
ATOM 6459 C CA . ASP A 1 800 ? -28.330 20.612 -27.319 1.00 66.62 800 ASP A CA 1
ATOM 6460 C C . ASP A 1 800 ? -27.515 21.491 -28.291 1.00 66.62 800 ASP A C 1
ATOM 6462 O O . ASP A 1 800 ? -26.808 20.992 -29.169 1.00 66.62 800 ASP A O 1
ATOM 6466 N N . PHE A 1 801 ? -27.573 22.818 -28.134 1.00 80.00 801 PHE A N 1
ATOM 6467 C CA . PHE A 1 801 ? -26.755 23.755 -28.920 1.00 80.00 801 PHE A CA 1
ATOM 6468 C C . PHE A 1 801 ? -25.335 23.841 -28.346 1.00 80.00 801 PHE A C 1
ATOM 6470 O O . PHE A 1 801 ? -25.135 24.414 -27.275 1.00 80.00 801 PHE A O 1
ATOM 6477 N N . ILE A 1 802 ? -24.340 23.304 -29.056 1.00 86.12 802 ILE A N 1
ATOM 6478 C CA . ILE A 1 802 ? -22.924 23.378 -28.661 1.00 86.12 802 ILE A CA 1
ATOM 6479 C C . ILE A 1 802 ? -22.358 24.759 -29.036 1.00 86.12 802 ILE A C 1
ATOM 6481 O O . ILE A 1 802 ? -22.318 25.129 -30.204 1.00 86.12 802 ILE A O 1
ATOM 6485 N N . LEU A 1 803 ? -21.906 25.518 -28.037 1.00 86.88 803 LEU A N 1
ATOM 6486 C CA . LEU A 1 803 ? -21.242 26.819 -28.179 1.00 86.88 803 LEU A CA 1
ATOM 6487 C C . LEU A 1 803 ? -19.734 26.706 -28.412 1.00 86.88 803 LEU A C 1
ATOM 6489 O O . LEU A 1 803 ? -19.150 27.525 -29.113 1.00 86.88 803 LEU A O 1
ATOM 6493 N N . LEU A 1 804 ? -19.100 25.742 -27.747 1.00 89.94 804 LEU A N 1
ATOM 6494 C CA . LEU A 1 804 ? -17.658 25.519 -27.775 1.00 89.94 804 LEU A CA 1
ATOM 6495 C C . LEU A 1 804 ? -17.405 24.023 -27.652 1.00 89.94 804 LEU A C 1
ATOM 6497 O O . LEU A 1 804 ? -17.984 23.382 -26.775 1.00 89.94 804 LEU A O 1
ATOM 6501 N N . GLN A 1 805 ? -16.504 23.500 -28.478 1.00 88.38 805 GLN A N 1
ATOM 6502 C CA . GLN A 1 805 ? -15.925 22.175 -28.311 1.00 88.38 805 GLN A CA 1
ATOM 6503 C C . GLN A 1 805 ? -14.398 22.290 -28.343 1.00 88.38 805 GLN A C 1
ATOM 6505 O O . GLN A 1 805 ? -13.845 22.889 -29.261 1.00 88.38 805 GLN A O 1
ATOM 6510 N N . LEU A 1 806 ? -13.734 21.746 -27.326 1.00 88.19 806 LEU A N 1
ATOM 6511 C CA . LEU A 1 806 ? -12.281 21.593 -27.250 1.00 88.19 806 LEU A CA 1
ATOM 6512 C C . LEU A 1 806 ? -11.982 20.094 -27.184 1.00 88.19 806 LEU A C 1
ATOM 6514 O O . LEU A 1 806 ? -12.574 19.419 -26.347 1.00 88.19 806 LEU A O 1
ATOM 6518 N N . GLY A 1 807 ? -11.089 19.579 -28.026 1.00 85.62 807 GLY A N 1
ATOM 6519 C CA . GLY A 1 807 ? -10.817 18.139 -28.113 1.00 85.62 807 GLY A CA 1
ATOM 6520 C C . GLY A 1 807 ? -11.970 17.320 -28.712 1.00 85.62 807 GLY A C 1
ATOM 6521 O O . GLY A 1 807 ? -13.000 17.858 -29.146 1.00 85.62 807 GLY A O 1
ATOM 6522 N N . GLN A 1 808 ? -11.791 16.002 -28.739 1.00 83.50 808 GLN A N 1
ATOM 6523 C CA . GLN A 1 808 ? -12.728 15.043 -29.327 1.00 83.50 808 GLN A CA 1
ATOM 6524 C C . GLN A 1 808 ? -13.077 13.948 -28.312 1.00 83.50 808 GLN A C 1
ATOM 6526 O O . GLN A 1 808 ? -12.245 13.600 -27.488 1.00 83.50 808 GLN A O 1
ATOM 6531 N N . PRO A 1 809 ? -14.318 13.430 -28.303 1.00 83.88 809 PRO A N 1
ATOM 6532 C CA . PRO A 1 809 ? -14.744 12.416 -27.345 1.00 83.88 809 PRO A CA 1
ATOM 6533 C C . PRO A 1 809 ? -14.319 11.002 -27.777 1.00 83.88 809 PRO A C 1
ATOM 6535 O O . PRO A 1 809 ? -15.182 10.135 -27.970 1.00 83.88 809 PRO A O 1
ATOM 6538 N N . ASP A 1 810 ? -13.020 10.788 -27.984 1.00 79.94 810 ASP A N 1
ATOM 6539 C CA . ASP A 1 810 ? -12.444 9.523 -28.462 1.00 79.94 810 ASP A CA 1
ATOM 6540 C C . ASP A 1 810 ? -11.641 8.746 -27.406 1.00 79.94 810 ASP A C 1
ATOM 6542 O O . ASP A 1 810 ? -11.262 7.595 -27.633 1.00 79.94 810 ASP A O 1
ATOM 6546 N N . GLY A 1 811 ? -11.460 9.317 -26.215 1.00 75.56 811 GLY A N 1
ATOM 6547 C CA . GLY A 1 811 ? -10.686 8.721 -25.131 1.00 75.56 811 GLY A CA 1
ATOM 6548 C C . GLY A 1 811 ? -9.175 8.892 -25.293 1.00 75.56 811 GLY A C 1
ATOM 6549 O O . GLY A 1 811 ? -8.425 8.295 -24.514 1.00 75.56 811 GLY A O 1
ATOM 6550 N N . SER A 1 812 ? -8.720 9.685 -26.265 1.00 73.44 812 SER A N 1
ATOM 6551 C CA . SER A 1 812 ? -7.316 9.939 -26.567 1.00 73.44 812 SER A CA 1
ATOM 6552 C C . SER A 1 812 ? -6.975 11.426 -26.417 1.00 73.44 812 SER A C 1
ATOM 6554 O O . SER A 1 812 ? -7.776 12.316 -26.670 1.00 73.44 812 SER A O 1
ATOM 6556 N N . ALA A 1 813 ? -5.747 11.720 -25.991 1.00 66.88 813 ALA A N 1
ATOM 6557 C CA . ALA A 1 813 ? -5.266 13.094 -25.836 1.00 66.88 813 ALA A CA 1
ATOM 6558 C C . ALA A 1 813 ? -4.463 13.578 -27.061 1.00 66.88 813 ALA A C 1
ATOM 6560 O O . ALA A 1 813 ? -3.565 14.406 -26.902 1.00 66.88 813 ALA A O 1
ATOM 6561 N N . GLU A 1 814 ? -4.714 13.031 -28.261 1.00 61.56 814 GLU A N 1
ATOM 6562 C CA . GLU A 1 814 ? -3.839 13.232 -29.434 1.00 61.56 814 GLU A CA 1
ATOM 6563 C C . GLU A 1 814 ? -3.685 14.712 -29.850 1.00 61.56 814 GLU A C 1
ATOM 6565 O O . GLU A 1 814 ? -2.633 15.074 -30.373 1.00 61.56 814 GLU A O 1
ATOM 6570 N N . ASP A 1 815 ? -4.643 15.583 -29.505 1.00 59.28 815 ASP A N 1
ATOM 6571 C CA . ASP A 1 815 ? -4.631 17.028 -29.807 1.00 59.28 815 ASP A CA 1
ATOM 6572 C C . ASP A 1 815 ? -4.253 17.928 -28.600 1.00 59.28 815 ASP A C 1
ATOM 6574 O O . ASP A 1 815 ? -4.835 18.994 -28.389 1.00 59.28 815 ASP A O 1
ATOM 6578 N N . GLU A 1 816 ? -3.291 17.489 -27.778 1.00 54.16 816 GLU A N 1
ATOM 6579 C CA . GLU A 1 816 ? -2.710 18.204 -26.618 1.00 54.16 816 GLU A CA 1
ATOM 6580 C C . GLU A 1 816 ? -3.691 19.030 -25.744 1.00 54.16 816 GLU A C 1
ATOM 6582 O O . GLU A 1 816 ? -3.451 20.215 -25.468 1.00 54.16 816 GLU A O 1
ATOM 6587 N N . PRO A 1 817 ? -4.771 18.453 -25.188 1.00 59.44 817 PRO A N 1
ATOM 6588 C CA . PRO A 1 817 ? -5.369 19.059 -24.012 1.00 59.44 817 PRO A CA 1
ATOM 6589 C C . PRO A 1 817 ? -4.325 19.040 -22.881 1.00 59.44 817 PRO A C 1
ATOM 6591 O O . PRO A 1 817 ? -3.988 17.989 -22.334 1.00 59.44 817 PRO A O 1
ATOM 6594 N N . GLU A 1 818 ? -3.772 20.214 -22.552 1.00 80.06 818 GLU A N 1
ATOM 6595 C CA . GLU A 1 818 ? -2.793 20.375 -21.471 1.00 80.06 818 GLU A CA 1
ATOM 6596 C C . GLU A 1 818 ? -3.325 19.681 -20.206 1.00 80.06 818 GLU A C 1
ATOM 6598 O O . GLU A 1 818 ? -4.400 20.030 -19.704 1.00 80.06 818 GLU A O 1
ATOM 6603 N N . ARG A 1 819 ? -2.586 18.677 -19.701 1.00 89.62 819 ARG A N 1
ATOM 6604 C CA . ARG A 1 819 ? -2.954 17.960 -18.471 1.00 89.62 819 ARG A CA 1
ATOM 6605 C C . ARG A 1 819 ? -3.296 18.968 -17.387 1.00 89.62 819 ARG A C 1
ATOM 6607 O O . ARG A 1 819 ? -2.529 19.896 -17.119 1.00 89.62 819 ARG A O 1
ATOM 6614 N N . VAL A 1 820 ? -4.416 18.760 -16.706 1.00 91.38 820 VAL A N 1
ATOM 6615 C CA . VAL A 1 820 ? -4.758 19.604 -15.566 1.00 91.38 820 VAL A CA 1
ATOM 6616 C C . VAL A 1 820 ? -3.824 19.212 -14.431 1.00 91.38 820 VAL A C 1
ATOM 6618 O O . VAL A 1 820 ? -3.903 18.099 -13.913 1.00 91.38 820 VAL A O 1
ATOM 6621 N N . VAL A 1 821 ? -2.915 20.113 -14.063 1.00 90.81 821 VAL A N 1
ATOM 6622 C CA . VAL A 1 821 ? -1.905 19.898 -13.019 1.00 90.81 821 VAL A CA 1
ATOM 6623 C C . VAL A 1 821 ? -2.206 20.749 -11.776 1.00 90.81 821 VAL A C 1
ATOM 6625 O O . VAL A 1 821 ? -2.785 21.829 -11.893 1.00 90.81 821 VAL A O 1
ATOM 6628 N N . PRO A 1 822 ? -1.790 20.330 -10.565 1.00 85.38 822 PRO A N 1
ATOM 6629 C CA . PRO A 1 822 ? -2.029 21.096 -9.333 1.00 85.38 822 PRO A CA 1
ATOM 6630 C C . PRO A 1 822 ? -1.467 22.522 -9.332 1.00 85.38 822 PRO A C 1
ATOM 6632 O O . PRO A 1 822 ? -2.006 23.398 -8.658 1.00 85.38 822 PRO A O 1
ATOM 6635 N N . SER A 1 823 ? -0.385 22.765 -10.073 1.00 83.31 823 SER A N 1
ATOM 6636 C CA . SER A 1 823 ? 0.305 24.058 -10.118 1.00 83.31 823 SER A CA 1
ATOM 6637 C C . SER A 1 823 ? -0.362 25.089 -11.030 1.00 83.31 823 SER A C 1
ATOM 6639 O O . SER A 1 823 ? -0.082 26.279 -10.887 1.00 83.31 823 SER A O 1
ATOM 6641 N N . LYS A 1 824 ? -1.236 24.667 -11.955 1.00 91.19 824 LYS A N 1
ATOM 6642 C CA . LYS A 1 824 ? -1.774 25.534 -13.007 1.00 91.19 824 LYS A CA 1
ATOM 6643 C C . LYS A 1 824 ? -3.282 25.308 -13.183 1.00 91.19 824 LYS A C 1
ATOM 6645 O O . LYS A 1 824 ? -3.690 24.213 -13.561 1.00 91.19 824 LYS A O 1
ATOM 6650 N N . PRO A 1 825 ? -4.132 26.322 -12.928 1.00 90.25 825 PRO A N 1
ATOM 6651 C CA . PRO A 1 825 ? -5.556 26.215 -13.220 1.00 90.25 825 PRO A CA 1
ATOM 6652 C C . PRO A 1 825 ? -5.790 26.068 -14.726 1.00 90.25 825 PRO A C 1
ATOM 6654 O O . PRO A 1 825 ? -5.271 26.862 -15.509 1.00 90.25 825 PRO A O 1
ATOM 6657 N N . TRP A 1 826 ? -6.643 25.125 -15.113 1.00 94.19 826 TRP A N 1
ATOM 6658 C CA . TRP A 1 826 ? -7.117 24.989 -16.487 1.00 94.19 826 TRP A CA 1
ATOM 6659 C C . TRP A 1 826 ? -8.325 25.905 -16.715 1.00 94.19 826 TRP A C 1
ATOM 6661 O O . TRP A 1 826 ? -9.203 26.001 -15.852 1.00 94.19 826 TRP A O 1
ATOM 6671 N N . GLN A 1 827 ? -8.350 26.637 -17.830 1.00 95.19 827 GLN A N 1
ATOM 6672 C CA . GLN A 1 827 ? -9.365 27.655 -18.112 1.00 95.19 827 GLN A CA 1
ATOM 6673 C C . GLN A 1 827 ? -10.114 27.337 -19.407 1.00 95.19 827 GLN A C 1
ATOM 6675 O O . GLN A 1 827 ? -9.494 27.090 -20.434 1.00 95.19 827 GLN A O 1
ATOM 6680 N N . ILE A 1 828 ? -11.445 27.385 -19.351 1.00 94.50 828 ILE A N 1
ATOM 6681 C CA . ILE A 1 828 ? -12.346 27.183 -20.491 1.00 94.50 828 ILE A CA 1
ATOM 6682 C C . ILE A 1 828 ? -13.091 28.497 -20.716 1.00 94.50 828 ILE A C 1
ATOM 6684 O O . ILE A 1 828 ? -13.891 28.889 -19.864 1.00 94.50 828 ILE A O 1
ATOM 6688 N N . THR A 1 829 ? -12.848 29.173 -21.838 1.00 94.81 829 THR A N 1
ATOM 6689 C CA . THR A 1 829 ? -13.480 30.464 -22.160 1.00 94.81 829 THR A CA 1
ATOM 6690 C C . THR A 1 829 ? -14.490 30.309 -23.292 1.00 94.81 829 THR A C 1
ATOM 6692 O O . THR A 1 829 ? -14.169 29.719 -24.316 1.00 94.81 829 THR A O 1
ATOM 6695 N N . TYR A 1 830 ? -15.701 30.842 -23.120 1.00 94.94 830 TYR A N 1
ATOM 6696 C CA . TYR A 1 830 ? -16.783 30.812 -24.110 1.00 94.94 830 TYR A CA 1
ATOM 6697 C C . TYR A 1 830 ? -17.557 32.134 -24.130 1.00 94.94 830 TYR A C 1
ATOM 6699 O O . TYR A 1 830 ? -17.629 32.840 -23.123 1.00 94.94 830 TYR A O 1
ATOM 6707 N N . GLN A 1 831 ? -18.170 32.458 -25.269 1.00 93.38 831 GLN A N 1
ATOM 6708 C CA . GLN A 1 831 ? -18.939 33.689 -25.449 1.00 93.38 831 GLN A CA 1
ATOM 6709 C C . GLN A 1 831 ? -20.444 33.439 -25.454 1.00 93.38 831 GLN A C 1
ATOM 6711 O O . GLN A 1 831 ? -20.926 32.479 -26.052 1.00 93.38 831 GLN A O 1
ATOM 6716 N N . LEU A 1 832 ? -21.197 34.342 -24.824 1.00 90.88 832 LEU A N 1
ATOM 6717 C CA . LEU A 1 832 ? -22.658 34.350 -24.870 1.00 90.88 832 LEU A CA 1
ATOM 6718 C C . LEU A 1 832 ? -23.182 35.675 -25.413 1.00 90.88 832 LEU A C 1
ATOM 6720 O O . LEU A 1 832 ? -22.684 36.746 -25.076 1.00 90.88 832 LEU A O 1
ATOM 6724 N N . ARG A 1 833 ? -24.254 35.619 -26.206 1.00 87.94 833 ARG A N 1
ATOM 6725 C CA . ARG A 1 833 ? -24.956 36.825 -26.678 1.00 87.94 833 ARG A CA 1
ATOM 6726 C C . ARG A 1 833 ? -25.860 37.427 -25.600 1.00 87.94 833 ARG A C 1
ATOM 6728 O O . ARG A 1 833 ? -25.989 38.643 -25.497 1.00 87.94 833 ARG A O 1
ATOM 6735 N N . ARG A 1 834 ? -26.453 36.581 -24.760 1.00 86.06 834 ARG A N 1
ATOM 6736 C CA . ARG A 1 834 ? -27.287 36.973 -23.620 1.00 86.06 834 ARG A CA 1
ATOM 6737 C C . ARG A 1 834 ? -27.026 36.063 -22.425 1.00 86.06 834 ARG A C 1
ATOM 6739 O O . ARG A 1 834 ? -26.560 34.943 -22.638 1.00 86.06 834 ARG A O 1
ATOM 6746 N N . PRO A 1 835 ? -27.312 36.506 -21.189 1.00 87.69 835 PRO A N 1
ATOM 6747 C CA . PRO A 1 835 ? -27.177 35.637 -20.036 1.00 87.69 835 PRO A CA 1
ATOM 6748 C C . PRO A 1 835 ? -28.146 34.460 -20.137 1.00 87.69 835 PRO A C 1
ATOM 6750 O O . PRO A 1 835 ? -29.350 34.667 -20.278 1.00 87.69 835 PRO A O 1
ATOM 6753 N N . GLN A 1 836 ? -27.628 33.237 -20.087 1.00 92.12 836 GLN A N 1
ATOM 6754 C CA . GLN A 1 836 ? -28.423 32.016 -20.219 1.00 92.12 836 GLN A CA 1
ATOM 6755 C C . GLN A 1 836 ? -27.739 30.840 -19.526 1.00 92.12 836 GLN A C 1
ATOM 6757 O O . GLN A 1 836 ? -26.532 30.870 -19.291 1.00 92.12 836 GLN A O 1
ATOM 6762 N N . ASP A 1 837 ? -28.527 29.832 -19.162 1.00 90.69 837 ASP A N 1
ATOM 6763 C CA . ASP A 1 837 ? -28.016 28.616 -18.543 1.00 90.69 837 ASP A CA 1
ATOM 6764 C C . ASP A 1 837 ? -27.163 27.838 -19.557 1.00 90.69 837 ASP A C 1
ATOM 6766 O O . ASP A 1 837 ? -27.535 27.652 -20.719 1.00 90.69 837 ASP A O 1
ATOM 6770 N N . VAL A 1 838 ? -26.003 27.381 -19.097 1.00 93.62 838 VAL A N 1
ATOM 6771 C CA . VAL A 1 838 ? -25.023 26.650 -19.898 1.00 93.62 838 VAL A CA 1
ATOM 6772 C C . VAL A 1 838 ? -24.682 25.345 -19.191 1.00 93.62 838 VAL A C 1
ATOM 6774 O O . VAL A 1 838 ? -24.480 25.323 -17.978 1.00 93.62 838 VAL A O 1
ATOM 6777 N N . GLU A 1 839 ? -24.581 24.245 -19.925 1.00 94.75 839 GLU A N 1
ATOM 6778 C CA . GLU A 1 839 ? -24.028 22.987 -19.432 1.00 94.75 839 GLU A CA 1
ATOM 6779 C C . GLU A 1 839 ? -22.633 22.768 -20.019 1.00 94.75 839 GLU A C 1
ATOM 6781 O O . GLU A 1 839 ? -22.448 22.775 -21.229 1.00 94.75 839 GLU A O 1
ATOM 6786 N N . VAL A 1 840 ? -21.635 22.565 -19.164 1.00 94.31 840 VAL A N 1
ATOM 6787 C CA . VAL A 1 840 ? -20.278 22.205 -19.573 1.00 94.31 840 VAL A CA 1
ATOM 6788 C C . VAL A 1 840 ? -20.042 20.731 -19.297 1.00 94.31 840 VAL A C 1
ATOM 6790 O O . VAL A 1 840 ? -20.131 20.275 -18.157 1.00 94.31 840 VAL A O 1
ATOM 6793 N N . VAL A 1 841 ? -19.746 19.985 -20.350 1.00 93.25 841 VAL A N 1
ATOM 6794 C CA . VAL A 1 841 ? -19.486 18.549 -20.339 1.00 93.25 841 VAL A CA 1
ATOM 6795 C C . VAL A 1 841 ? -17.999 18.333 -20.579 1.00 93.25 841 VAL A C 1
ATOM 6797 O O . VAL A 1 841 ? -17.457 18.874 -21.532 1.00 93.25 841 VAL A O 1
ATOM 6800 N N . ILE A 1 842 ? -17.334 17.573 -19.715 1.00 94.06 842 ILE A N 1
ATOM 6801 C CA . ILE A 1 842 ? -15.899 17.287 -19.807 1.00 94.06 842 ILE A CA 1
ATOM 6802 C C . ILE A 1 842 ? -15.718 15.776 -19.849 1.00 94.06 842 ILE A C 1
ATOM 6804 O O . ILE A 1 842 ? -16.142 15.092 -18.914 1.00 94.06 842 ILE A O 1
ATOM 6808 N N . GLY A 1 843 ? -15.115 15.266 -20.917 1.00 91.81 843 GLY A N 1
ATOM 6809 C CA . GLY A 1 843 ? -14.611 13.899 -20.984 1.00 91.81 843 GLY A CA 1
ATOM 6810 C C . GLY A 1 843 ? -13.221 13.806 -20.371 1.00 91.81 843 GLY A C 1
ATOM 6811 O O . GLY A 1 843 ? -12.424 14.736 -20.479 1.00 91.81 843 GLY A O 1
ATOM 6812 N N . TRP A 1 844 ? -12.927 12.683 -19.737 1.00 92.75 844 TRP A N 1
ATOM 6813 C CA . TRP A 1 844 ? -11.627 12.352 -19.163 1.00 92.75 844 TRP A CA 1
ATOM 6814 C C . TRP A 1 844 ? -11.120 11.076 -19.818 1.00 92.75 844 TRP A C 1
ATOM 6816 O O . TRP A 1 844 ? -11.901 10.133 -19.942 1.00 92.75 844 TRP A O 1
ATOM 6826 N N . THR A 1 845 ? -9.828 11.004 -20.147 1.00 85.31 845 THR A N 1
ATOM 6827 C CA . THR A 1 845 ? -9.223 9.798 -20.753 1.00 85.31 845 THR A CA 1
ATOM 6828 C C . THR A 1 845 ? -9.115 8.636 -19.756 1.00 85.31 845 THR A C 1
ATOM 6830 O O . THR A 1 845 ? -8.894 7.487 -20.124 1.00 85.31 845 THR A O 1
ATOM 6833 N N . GLY A 1 846 ? -9.261 8.927 -18.458 1.00 81.31 846 GLY A N 1
ATOM 6834 C CA . GLY A 1 846 ? -8.968 7.995 -17.369 1.00 81.31 846 GLY A CA 1
ATOM 6835 C C . GLY A 1 846 ? -7.492 7.990 -16.967 1.00 81.31 846 GLY A C 1
ATOM 6836 O O . GLY A 1 846 ? -7.128 7.337 -15.988 1.00 81.31 846 GLY A O 1
ATOM 6837 N N . GLN A 1 847 ? -6.629 8.740 -17.655 1.00 81.31 847 GLN A N 1
ATOM 6838 C CA . GLN A 1 847 ? -5.252 8.937 -17.216 1.00 81.31 847 GLN A CA 1
ATOM 6839 C C . GLN A 1 847 ? -5.222 9.926 -16.046 1.00 81.31 847 GLN A C 1
ATOM 6841 O O . GLN A 1 847 ? -5.622 11.090 -16.152 1.00 81.31 847 GLN A O 1
ATOM 6846 N N . SER A 1 848 ? -4.743 9.448 -14.899 1.00 83.50 848 SER A N 1
ATOM 6847 C CA . SER A 1 848 ? -4.530 10.265 -13.709 1.00 83.50 848 SER A CA 1
ATOM 6848 C C . SER A 1 848 ? -3.317 9.780 -12.925 1.00 83.50 848 SER A C 1
ATOM 6850 O O . SER A 1 848 ? -3.014 8.586 -12.898 1.00 83.50 848 SER A O 1
ATOM 6852 N N . GLN A 1 849 ? -2.640 10.706 -12.243 1.00 78.81 849 GLN A N 1
ATOM 6853 C CA . GLN A 1 849 ? -1.498 10.404 -11.377 1.00 78.81 849 GLN A CA 1
ATOM 6854 C C . GLN A 1 849 ? -1.847 9.453 -10.225 1.00 78.81 849 GLN A C 1
ATOM 6856 O O . GLN A 1 849 ? -1.004 8.679 -9.772 1.00 78.81 849 GLN A O 1
ATOM 6861 N N . TYR A 1 850 ? -3.080 9.536 -9.733 1.00 78.00 850 TYR A N 1
ATOM 6862 C CA . TYR A 1 850 ? -3.571 8.792 -8.580 1.00 78.00 850 TYR A CA 1
ATOM 6863 C C . TYR A 1 850 ? -4.876 8.087 -8.936 1.00 78.00 850 TYR A C 1
ATOM 6865 O O . TYR A 1 850 ? -5.514 8.459 -9.913 1.00 78.00 850 TYR A O 1
ATOM 6873 N N . ASP A 1 851 ? -5.306 7.112 -8.129 1.00 70.44 851 ASP A N 1
ATOM 6874 C CA . ASP A 1 851 ? -6.528 6.314 -8.360 1.00 70.44 851 ASP A CA 1
ATOM 6875 C C . ASP A 1 851 ? -7.790 7.158 -8.600 1.00 70.44 851 ASP A C 1
ATOM 6877 O O . ASP A 1 851 ? -8.748 6.710 -9.225 1.00 70.44 851 ASP A O 1
ATOM 6881 N N . GLN A 1 852 ? -7.800 8.385 -8.088 1.00 79.06 852 GLN A N 1
ATOM 6882 C CA . GLN A 1 852 ? -8.775 9.414 -8.424 1.00 79.06 852 GLN A CA 1
ATOM 6883 C C . GLN A 1 852 ? -8.155 10.792 -8.193 1.00 79.06 852 GLN A C 1
ATOM 6885 O O . GLN A 1 852 ? -7.343 10.964 -7.288 1.00 79.06 852 GLN A O 1
ATOM 6890 N N . THR A 1 853 ? -8.587 11.790 -8.953 1.00 83.88 853 THR A N 1
ATOM 6891 C CA . THR A 1 853 ? -8.205 13.196 -8.781 1.00 83.88 853 THR A CA 1
ATOM 6892 C C . THR A 1 853 ? -9.447 14.059 -8.646 1.00 83.88 853 THR A C 1
ATOM 6894 O O . THR A 1 853 ? -10.464 13.825 -9.298 1.00 83.88 853 THR A O 1
ATOM 6897 N N . ARG A 1 854 ? -9.386 15.067 -7.774 1.00 87.44 854 ARG A N 1
ATOM 6898 C CA . ARG A 1 854 ? -10.507 15.972 -7.514 1.00 87.44 854 ARG A CA 1
ATOM 6899 C C . ARG A 1 854 ? -10.234 17.348 -8.088 1.00 87.44 854 ARG A C 1
ATOM 6901 O O . ARG A 1 854 ? -9.217 17.959 -7.774 1.00 87.44 854 ARG A O 1
ATOM 6908 N N . LEU A 1 855 ? -11.184 17.870 -8.858 1.00 90.44 855 LEU A N 1
ATOM 6909 C CA . LEU A 1 855 ? -11.096 19.195 -9.466 1.00 90.44 855 LEU A CA 1
ATOM 6910 C C . LEU A 1 855 ? -12.191 20.095 -8.915 1.00 90.44 855 LEU A C 1
ATOM 6912 O O . LEU A 1 855 ? -13.372 19.773 -8.993 1.00 90.44 855 LEU A O 1
ATOM 6916 N N . ARG A 1 856 ? -11.819 21.250 -8.371 1.00 90.75 856 ARG A N 1
ATOM 6917 C CA . ARG A 1 856 ? -12.743 22.341 -8.068 1.00 90.75 856 ARG A CA 1
ATOM 6918 C C . ARG A 1 856 ? -13.028 23.115 -9.353 1.00 90.75 856 ARG A C 1
ATOM 6920 O O . ARG A 1 856 ? -12.107 23.642 -9.974 1.00 90.75 856 ARG A O 1
ATOM 6927 N N . VAL A 1 857 ? -14.309 23.250 -9.678 1.00 92.81 857 VAL A N 1
ATOM 6928 C CA . VAL A 1 857 ? -14.799 24.027 -10.817 1.00 92.81 857 VAL A CA 1
ATOM 6929 C C . VAL A 1 857 ? -15.407 25.328 -10.310 1.00 92.81 857 VAL A C 1
ATOM 6931 O O . VAL A 1 857 ? -16.291 25.309 -9.447 1.00 92.81 857 VAL A O 1
ATOM 6934 N N . SER A 1 858 ? -14.960 26.451 -10.862 1.00 91.75 858 SER A N 1
ATOM 6935 C CA . SER A 1 858 ? -15.485 27.782 -10.551 1.00 91.75 858 SER A CA 1
ATOM 6936 C C . SER A 1 858 ? -15.767 28.563 -11.831 1.00 91.75 858 SER A C 1
ATOM 6938 O O . SER A 1 858 ? -14.997 28.473 -12.780 1.00 91.75 858 SER A O 1
ATOM 6940 N N . ALA A 1 859 ? -16.824 29.371 -11.855 1.00 91.81 859 ALA A N 1
ATOM 6941 C CA . ALA A 1 859 ? -16.948 30.443 -12.841 1.00 91.81 859 ALA A CA 1
ATOM 6942 C C . ALA A 1 859 ? -16.025 31.604 -12.442 1.00 91.81 859 ALA A C 1
ATOM 6944 O O . ALA A 1 859 ? -15.907 31.893 -11.251 1.00 91.81 859 ALA A O 1
ATOM 6945 N N . TYR A 1 860 ? -15.369 32.245 -13.405 1.00 90.50 860 TYR A N 1
ATOM 6946 C CA . TYR A 1 860 ? -14.412 33.332 -13.201 1.00 90.50 860 TYR A CA 1
ATOM 6947 C C . TYR A 1 860 ? -14.839 34.580 -13.975 1.00 90.50 860 TYR A C 1
ATOM 6949 O O . TYR A 1 860 ? -15.158 34.506 -15.162 1.00 90.50 860 TYR A O 1
ATOM 6957 N N . ASN A 1 861 ? -14.817 35.736 -13.311 1.00 85.88 861 ASN A N 1
ATOM 6958 C CA . ASN A 1 861 ? -15.006 37.032 -13.958 1.00 85.88 861 ASN A CA 1
ATOM 6959 C C . ASN A 1 861 ? -14.226 38.116 -13.206 1.00 85.88 861 ASN A C 1
ATOM 6961 O O . ASN A 1 861 ? -14.407 38.311 -11.999 1.00 85.88 861 ASN A O 1
ATOM 6965 N N . GLU A 1 862 ? -13.383 38.856 -13.923 1.00 80.44 862 GLU A N 1
ATOM 6966 C CA . GLU A 1 862 ? -12.528 39.887 -13.322 1.00 80.44 862 GLU A CA 1
ATOM 6967 C C . GLU A 1 862 ? -13.318 41.067 -12.749 1.00 80.44 862 GLU A C 1
ATOM 6969 O O . GLU A 1 862 ? -12.865 41.714 -11.805 1.00 80.44 862 GLU A O 1
ATOM 6974 N N . ASN A 1 863 ? -14.526 41.304 -13.266 1.00 76.25 863 ASN A N 1
ATOM 6975 C CA . ASN A 1 863 ? -15.378 42.436 -12.908 1.00 76.25 863 ASN A CA 1
ATOM 6976 C C . ASN A 1 863 ? -16.284 42.160 -11.692 1.00 76.25 863 ASN A C 1
ATOM 6978 O O . ASN A 1 863 ? -17.070 43.023 -11.286 1.00 76.25 863 ASN A O 1
ATOM 6982 N N . TRP A 1 864 ? -16.231 40.965 -11.091 1.00 78.44 864 TRP A N 1
ATOM 6983 C CA . TRP A 1 864 ? -17.007 40.667 -9.886 1.00 78.44 864 TRP A CA 1
ATOM 6984 C C . TRP A 1 864 ? -16.398 41.326 -8.643 1.00 78.44 864 TRP A C 1
ATOM 6986 O O . TRP A 1 864 ? -15.297 40.999 -8.212 1.00 78.44 864 TRP A O 1
ATOM 6996 N N . ARG A 1 865 ? -17.168 42.220 -8.004 1.00 65.19 865 ARG A N 1
ATOM 6997 C CA . ARG A 1 865 ? -16.728 43.021 -6.840 1.00 65.19 865 ARG A CA 1
ATOM 6998 C C . ARG A 1 865 ? -16.378 42.211 -5.579 1.00 65.19 865 ARG A C 1
ATOM 7000 O O . ARG A 1 865 ? -15.700 42.733 -4.705 1.00 65.19 865 ARG A O 1
ATOM 7007 N N . LEU A 1 866 ? -16.845 40.964 -5.453 1.00 47.75 866 LEU A N 1
ATOM 7008 C CA . LEU A 1 866 ? -16.641 40.105 -4.276 1.00 47.75 866 LEU A CA 1
ATOM 7009 C C . LEU A 1 866 ? -16.201 38.703 -4.708 1.00 47.75 866 LEU A C 1
ATOM 7011 O O . LEU A 1 866 ? -17.053 37.841 -4.933 1.00 47.75 866 LEU A O 1
ATOM 7015 N N . GLY A 1 867 ? -14.888 38.483 -4.800 1.00 61.72 867 GLY A N 1
ATOM 7016 C CA . GLY A 1 867 ? -14.285 37.216 -5.224 1.00 61.72 867 GLY A CA 1
ATOM 7017 C C . GLY A 1 867 ? -14.418 36.985 -6.731 1.00 61.72 867 GLY A C 1
ATOM 7018 O O . GLY A 1 867 ? -15.529 36.897 -7.253 1.00 61.72 867 GLY A O 1
ATOM 7019 N N . LYS A 1 868 ? -13.274 36.874 -7.415 1.00 80.88 868 LYS A N 1
ATOM 7020 C CA . LYS A 1 868 ? -13.217 36.665 -8.870 1.00 80.88 868 LYS A CA 1
ATOM 7021 C C . LYS A 1 868 ? -13.722 35.282 -9.295 1.00 80.88 868 LYS A C 1
ATOM 7023 O O . LYS A 1 868 ? -14.164 35.130 -10.423 1.00 80.88 868 LYS A O 1
ATOM 7028 N N . ASP A 1 869 ? -13.693 34.308 -8.384 1.00 83.50 869 ASP A N 1
ATOM 7029 C CA . ASP A 1 869 ? -14.161 32.939 -8.597 1.00 83.50 869 ASP A CA 1
ATOM 7030 C C . ASP A 1 869 ? -15.479 32.674 -7.843 1.00 83.50 869 ASP A C 1
ATOM 7032 O O . ASP A 1 869 ? -15.624 32.997 -6.657 1.00 83.50 869 ASP A O 1
ATOM 7036 N N . LYS A 1 870 ? -16.440 32.033 -8.510 1.00 84.75 870 LYS A N 1
ATOM 7037 C CA . LYS A 1 870 ? -17.684 31.519 -7.919 1.00 84.75 870 LYS A CA 1
ATOM 7038 C C . LYS A 1 870 ? -17.698 30.008 -8.070 1.00 84.75 870 LYS A C 1
ATOM 7040 O O . LYS A 1 870 ? -17.808 29.497 -9.178 1.00 84.75 870 LYS A O 1
ATOM 7045 N N . TYR A 1 871 ? -17.565 29.307 -6.947 1.00 86.75 871 TYR A N 1
ATOM 7046 C CA . TYR A 1 871 ? -17.582 27.847 -6.900 1.00 86.75 871 TYR A CA 1
ATOM 7047 C C . TYR A 1 871 ? -18.881 27.290 -7.492 1.00 86.75 871 TYR A C 1
ATOM 7049 O O . TYR A 1 871 ? -19.966 27.731 -7.110 1.00 86.75 871 TYR A O 1
ATOM 7057 N N . LEU A 1 872 ? -18.752 26.307 -8.381 1.00 83.56 872 LEU A N 1
ATOM 7058 C CA . LEU A 1 872 ? -19.873 25.590 -8.983 1.00 83.56 872 LEU A CA 1
ATOM 7059 C C . LEU A 1 872 ? -19.982 24.181 -8.402 1.00 83.56 872 LEU A C 1
ATOM 7061 O O . LEU A 1 872 ? -20.996 23.825 -7.808 1.00 83.56 872 LEU A O 1
ATOM 7065 N N . THR A 1 873 ? -18.930 23.376 -8.560 1.00 87.38 873 THR A N 1
ATOM 7066 C CA . THR A 1 873 ? -18.930 21.964 -8.165 1.00 87.38 873 THR A CA 1
ATOM 7067 C C . THR A 1 873 ? -17.510 21.430 -7.968 1.00 87.38 873 THR A C 1
ATOM 7069 O O . THR A 1 873 ? -16.518 22.119 -8.230 1.00 87.38 873 THR A O 1
ATOM 7072 N N . THR A 1 874 ? -17.411 20.180 -7.523 1.00 85.50 874 THR A N 1
ATOM 7073 C CA . THR A 1 874 ? -16.176 19.406 -7.531 1.00 85.50 874 THR A CA 1
ATOM 7074 C C . THR A 1 874 ? -16.370 18.130 -8.322 1.00 85.50 874 THR A C 1
ATOM 7076 O O . THR A 1 874 ? -17.287 17.360 -8.052 1.00 85.50 874 THR A O 1
ATOM 7079 N N . LEU A 1 875 ? -15.468 17.908 -9.269 1.00 89.62 875 LEU A N 1
ATOM 7080 C CA . LEU A 1 875 ? -15.402 16.701 -10.076 1.00 89.62 875 LEU A CA 1
ATOM 7081 C C . LEU A 1 875 ? -14.475 15.690 -9.406 1.00 89.62 875 LEU A C 1
ATOM 7083 O O . LEU A 1 875 ? -13.478 16.081 -8.796 1.00 89.62 875 LEU A O 1
ATOM 7087 N N . VAL A 1 876 ? -14.808 14.408 -9.525 1.00 86.44 876 VAL A N 1
ATOM 7088 C CA . VAL A 1 876 ? -13.965 13.282 -9.112 1.00 86.44 876 VAL A CA 1
ATOM 7089 C C . VAL A 1 876 ? -13.679 12.467 -10.366 1.00 86.44 876 VAL A C 1
ATOM 7091 O O . VAL A 1 876 ? -14.611 11.955 -10.979 1.00 86.44 876 VAL A O 1
ATOM 7094 N N . VAL A 1 877 ? -12.410 12.379 -10.749 1.00 88.38 877 VAL A N 1
ATOM 7095 C CA . VAL A 1 877 ? -11.959 11.708 -11.972 1.00 88.38 877 VAL A CA 1
ATOM 7096 C C . VAL A 1 877 ? -11.195 10.450 -11.572 1.00 88.38 877 VAL A C 1
ATOM 7098 O O . VAL A 1 877 ? -10.107 10.594 -11.015 1.00 88.38 877 VAL A O 1
ATOM 7101 N N . PRO A 1 878 ? -11.747 9.241 -11.769 1.00 79.81 878 PRO A N 1
ATOM 7102 C CA . PRO A 1 878 ? -11.056 7.992 -11.456 1.00 79.81 878 PRO A CA 1
ATOM 7103 C C . PRO A 1 878 ? -9.944 7.682 -12.471 1.00 79.81 878 PRO A C 1
ATOM 7105 O O . PRO A 1 878 ? -10.024 8.083 -13.632 1.00 79.81 878 PRO A O 1
ATOM 7108 N N . ARG A 1 879 ? -8.920 6.936 -12.043 1.00 82.19 879 ARG A N 1
ATOM 7109 C CA . ARG A 1 879 ? -7.874 6.393 -12.921 1.00 82.19 879 ARG A CA 1
ATOM 7110 C C . ARG A 1 879 ? -8.350 5.133 -13.642 1.00 82.19 879 ARG A C 1
ATOM 7112 O O . ARG A 1 879 ? -9.114 4.347 -13.090 1.00 82.19 879 ARG A O 1
ATOM 7119 N N . GLY A 1 880 ? -7.832 4.918 -14.846 1.00 72.62 880 GLY A N 1
ATOM 7120 C CA . GLY A 1 880 ? -7.955 3.679 -15.614 1.00 72.62 880 GLY A CA 1
ATOM 7121 C C . GLY A 1 880 ? -9.246 3.550 -16.418 1.00 72.62 880 GLY A C 1
ATOM 7122 O O . GLY A 1 880 ? -9.375 2.606 -17.191 1.00 72.62 880 GLY A O 1
ATOM 7123 N N . HIS A 1 881 ? -10.186 4.489 -16.276 1.00 72.81 881 HIS A N 1
ATOM 7124 C CA . HIS A 1 881 ? -11.450 4.463 -17.003 1.00 72.81 881 HIS A CA 1
ATOM 7125 C C . HIS A 1 881 ? -11.798 5.841 -17.563 1.00 72.81 881 HIS A C 1
ATOM 7127 O O . HIS A 1 881 ? -11.853 6.806 -16.790 1.00 72.81 881 HIS A O 1
ATOM 7133 N N . PRO A 1 882 ? -12.099 5.937 -18.871 1.00 82.19 882 PRO A N 1
ATOM 7134 C CA . PRO A 1 882 ? -12.720 7.124 -19.420 1.00 82.19 882 PRO A CA 1
ATOM 7135 C C . PRO A 1 882 ? -14.004 7.453 -18.658 1.00 82.19 882 PRO A C 1
ATOM 7137 O O . PRO A 1 882 ? -14.787 6.569 -18.301 1.00 82.19 882 PRO A O 1
ATOM 7140 N N . SER A 1 883 ? -14.216 8.728 -18.358 1.00 87.69 883 SER A N 1
ATOM 7141 C CA . SER A 1 883 ? -15.394 9.173 -17.609 1.00 87.69 883 SER A CA 1
ATOM 7142 C C . SER A 1 883 ? -15.857 10.539 -18.084 1.00 87.69 883 SER A C 1
ATOM 7144 O O . SER A 1 883 ? -15.103 11.278 -18.706 1.00 87.69 883 SER A O 1
ATOM 7146 N N . VAL A 1 884 ? -17.109 10.890 -17.794 1.00 91.38 884 VAL A N 1
ATOM 7147 C CA . VAL A 1 884 ? -17.685 12.178 -18.189 1.00 91.38 884 VAL A CA 1
ATOM 7148 C C . VAL A 1 884 ? -18.184 12.921 -16.960 1.00 91.38 884 VAL A C 1
ATOM 7150 O O . VAL A 1 884 ? -18.888 12.374 -16.113 1.00 91.38 884 VAL A O 1
ATOM 7153 N N . SER A 1 885 ? -17.852 14.201 -16.885 1.00 93.62 885 SER A N 1
ATOM 7154 C CA . SER A 1 885 ? -18.349 15.145 -15.892 1.00 93.62 885 SER A CA 1
ATOM 7155 C C . SER A 1 885 ? -19.275 16.169 -16.539 1.00 93.62 885 SER A C 1
ATOM 7157 O O . SER A 1 885 ? -18.976 16.675 -17.614 1.00 93.62 885 SER A O 1
ATOM 7159 N N . ARG A 1 886 ? -20.388 16.509 -15.880 1.00 94.12 886 ARG A N 1
ATOM 7160 C CA . ARG A 1 886 ? -21.326 17.551 -16.332 1.00 94.12 886 ARG A CA 1
ATOM 7161 C C . ARG A 1 886 ? -21.436 18.653 -15.283 1.00 94.12 886 ARG A C 1
ATOM 7163 O O . ARG A 1 886 ? -21.594 18.369 -14.096 1.00 94.12 886 ARG A O 1
ATOM 7170 N N . ILE A 1 887 ? -21.353 19.906 -15.714 1.00 94.44 887 ILE A N 1
ATOM 7171 C CA . ILE A 1 887 ? -21.369 21.104 -14.872 1.00 94.44 887 ILE A CA 1
ATOM 7172 C C . ILE A 1 887 ? -22.469 22.028 -15.387 1.00 94.44 887 ILE A C 1
ATOM 7174 O O . ILE A 1 887 ? -22.405 22.479 -16.522 1.00 94.44 887 ILE A O 1
ATOM 7178 N N . LYS A 1 888 ? -23.443 22.383 -14.550 1.00 93.88 888 LYS A N 1
ATOM 7179 C CA . LYS A 1 888 ? -24.430 23.414 -14.899 1.00 93.88 888 LYS A CA 1
ATOM 7180 C C . LYS A 1 888 ? -23.948 24.785 -14.428 1.00 93.88 888 LYS A C 1
ATOM 7182 O O . LYS A 1 888 ? -23.657 24.964 -13.245 1.00 93.88 888 LYS A O 1
ATOM 7187 N N . VAL A 1 889 ? -23.870 25.740 -15.347 1.00 91.81 889 VAL A N 1
ATOM 7188 C CA . VAL A 1 889 ? -23.561 27.150 -15.103 1.00 91.81 889 VAL A CA 1
ATOM 7189 C C . VAL A 1 889 ? -24.854 27.948 -15.270 1.00 91.81 889 VAL A C 1
ATOM 7191 O O . VAL A 1 889 ? -25.350 28.078 -16.386 1.00 91.81 889 VAL A O 1
ATOM 7194 N N . PRO A 1 890 ? -25.437 28.470 -14.185 1.00 86.62 890 PRO A N 1
ATOM 7195 C CA . PRO A 1 890 ? -26.685 29.209 -14.279 1.00 86.62 890 PRO A CA 1
ATOM 7196 C C . PRO A 1 890 ? -26.484 30.581 -14.942 1.00 86.62 890 PRO A C 1
ATOM 7198 O O . PRO A 1 890 ? -25.433 31.208 -14.787 1.00 86.62 890 PRO A O 1
ATOM 7201 N N . ALA A 1 891 ? -27.526 31.095 -15.592 1.00 88.25 891 ALA A N 1
ATOM 7202 C CA . ALA A 1 891 ? -27.544 32.329 -16.378 1.00 88.25 891 ALA A CA 1
ATOM 7203 C C . ALA A 1 891 ? -27.019 33.555 -15.622 1.00 88.25 891 ALA A C 1
ATOM 7205 O O . ALA A 1 891 ? -26.380 34.430 -16.196 1.00 88.25 891 ALA A O 1
ATOM 7206 N N . TYR A 1 892 ? -27.231 33.632 -14.306 1.00 82.75 892 TYR A N 1
ATOM 7207 C CA . TYR A 1 892 ? -26.730 34.755 -13.506 1.00 82.75 892 TYR A CA 1
ATOM 7208 C C . TYR A 1 892 ? -25.195 34.756 -13.335 1.00 82.75 892 TYR A C 1
ATOM 7210 O O . TYR A 1 892 ? -24.620 35.785 -12.962 1.00 82.75 892 TYR A O 1
ATOM 7218 N N . LEU A 1 893 ? -24.528 33.623 -13.596 1.00 83.00 893 LEU A N 1
ATOM 7219 C CA . LEU A 1 893 ? -23.067 33.479 -13.617 1.00 83.00 893 LEU A CA 1
ATOM 7220 C C . LEU A 1 893 ? -22.481 33.485 -15.034 1.00 83.00 893 LEU A C 1
ATOM 7222 O O . LEU A 1 893 ? -21.285 33.739 -15.157 1.00 83.00 893 LEU A O 1
ATOM 7226 N N . ALA A 1 894 ? -23.297 33.254 -16.064 1.00 89.31 894 ALA A N 1
ATOM 7227 C CA . ALA A 1 894 ? -22.892 33.246 -17.466 1.00 89.31 894 ALA A CA 1
ATOM 7228 C C . ALA A 1 894 ? -23.496 34.467 -18.186 1.00 89.31 894 ALA A C 1
ATOM 7230 O O . ALA A 1 894 ? -24.665 34.466 -18.552 1.00 89.31 894 ALA A O 1
ATOM 7231 N N . ARG A 1 895 ? -22.730 35.554 -18.321 1.00 85.69 895 ARG A N 1
ATOM 7232 C CA . ARG A 1 895 ? -23.191 36.865 -18.819 1.00 85.69 895 ARG A CA 1
ATOM 7233 C C . ARG A 1 895 ? -22.980 37.014 -20.325 1.00 85.69 895 ARG A C 1
ATOM 7235 O O . ARG A 1 895 ? -22.235 36.253 -20.923 1.00 85.69 895 ARG A O 1
ATOM 7242 N N . THR A 1 896 ? -23.572 38.048 -20.923 1.00 89.12 896 THR A N 1
ATOM 7243 C CA . THR A 1 896 ? -23.196 38.497 -22.273 1.00 89.12 896 THR A CA 1
ATOM 7244 C C . THR A 1 896 ? -21.695 38.793 -22.360 1.00 89.12 896 THR A C 1
ATOM 7246 O O . THR A 1 896 ? -21.149 39.445 -21.468 1.00 89.12 896 THR A O 1
ATOM 7249 N N . GLY A 1 897 ? -21.057 38.362 -23.447 1.00 90.94 897 GLY A N 1
ATOM 7250 C CA . GLY A 1 897 ? -19.620 38.488 -23.690 1.00 90.94 897 GLY A CA 1
ATOM 7251 C C . GLY A 1 897 ? -18.839 37.247 -23.261 1.00 90.94 897 GLY A C 1
ATOM 7252 O O . GLY A 1 897 ? -19.376 36.137 -23.275 1.00 90.94 897 GLY A O 1
ATOM 7253 N N . ASP A 1 898 ? -17.569 37.443 -22.903 1.00 91.75 898 ASP A N 1
ATOM 7254 C CA . ASP A 1 898 ? -16.658 36.375 -22.487 1.00 91.75 898 ASP A CA 1
ATOM 7255 C C . ASP A 1 898 ? -16.987 35.848 -21.084 1.00 91.75 898 ASP A C 1
ATOM 7257 O O . ASP A 1 898 ? -17.140 36.601 -20.116 1.00 91.75 898 ASP A O 1
ATOM 7261 N N . ASN A 1 899 ? -17.042 34.527 -20.964 1.00 93.50 899 ASN A N 1
ATOM 7262 C CA . ASN A 1 899 ? -17.211 33.800 -19.715 1.00 93.50 899 ASN A CA 1
ATOM 7263 C C . ASN A 1 899 ? -16.084 32.785 -19.582 1.00 93.50 899 ASN A C 1
ATOM 7265 O O . ASN A 1 899 ? -15.764 32.096 -20.545 1.00 93.50 899 ASN A O 1
ATOM 7269 N N . THR A 1 900 ? -15.524 32.642 -18.383 1.00 96.12 900 THR A N 1
ATOM 7270 C CA . THR A 1 900 ? -14.443 31.685 -18.127 1.00 96.12 900 THR A CA 1
ATOM 7271 C C . THR A 1 900 ? -14.847 30.722 -17.018 1.00 96.12 900 THR A C 1
ATOM 7273 O O . THR A 1 900 ? -15.273 31.142 -15.943 1.00 96.12 900 THR A O 1
ATOM 7276 N N . LEU A 1 901 ? -14.686 29.419 -17.242 1.00 95.69 901 LEU A N 1
ATOM 7277 C CA . LEU A 1 901 ? -14.642 28.418 -16.181 1.00 95.69 901 LEU A CA 1
ATOM 7278 C C . LEU A 1 901 ? -13.196 28.107 -15.838 1.00 95.69 901 LEU A C 1
ATOM 7280 O O . LEU A 1 901 ? -12.365 27.902 -16.715 1.00 95.69 901 LEU A O 1
ATOM 7284 N N . ARG A 1 902 ? -12.912 28.028 -14.545 1.00 94.38 902 ARG A N 1
ATOM 7285 C CA . ARG A 1 902 ? -11.614 27.663 -14.005 1.00 94.38 902 ARG A CA 1
ATOM 7286 C C . ARG A 1 902 ? -11.716 26.322 -13.293 1.00 94.38 902 ARG A C 1
ATOM 7288 O O . ARG A 1 902 ? -12.442 26.190 -12.303 1.00 94.38 902 ARG A O 1
ATOM 7295 N N . LEU A 1 903 ? -10.960 25.346 -13.778 1.00 94.44 903 LEU A N 1
ATOM 7296 C CA . LEU A 1 903 ? -10.752 24.058 -13.141 1.00 94.44 903 LEU A CA 1
ATOM 7297 C C . LEU A 1 903 ? -9.427 24.109 -12.392 1.00 94.44 903 LEU A C 1
ATOM 7299 O O . LEU A 1 903 ? -8.358 24.296 -12.964 1.00 94.44 903 LEU A O 1
ATOM 7303 N N . THR A 1 904 ? -9.512 23.977 -11.079 1.00 91.06 904 THR A N 1
ATOM 7304 C CA . THR A 1 904 ? -8.356 23.958 -10.183 1.00 91.06 904 THR A CA 1
ATOM 7305 C C . THR A 1 904 ? -8.306 22.614 -9.513 1.00 91.06 904 THR A C 1
ATOM 7307 O O . THR A 1 904 ? -9.314 22.159 -8.984 1.00 91.06 904 THR A O 1
ATOM 7310 N N . ILE A 1 905 ? -7.140 21.991 -9.482 1.00 88.50 905 ILE A N 1
ATOM 7311 C CA . ILE A 1 905 ? -6.907 20.871 -8.580 1.00 88.50 905 ILE A CA 1
ATOM 7312 C C . ILE A 1 905 ? -6.516 21.520 -7.256 1.00 88.50 905 ILE A C 1
ATOM 7314 O O . ILE A 1 905 ? -5.423 22.080 -7.159 1.00 88.50 905 ILE A O 1
ATOM 7318 N N . PRO A 1 906 ? -7.441 21.601 -6.280 1.00 74.50 906 PRO A N 1
ATOM 7319 C CA . PRO A 1 906 ? -7.194 22.394 -5.099 1.00 74.50 906 PRO A CA 1
ATOM 7320 C C . PRO A 1 906 ? -5.978 21.825 -4.362 1.00 74.50 906 PRO A C 1
ATOM 7322 O O . PRO A 1 906 ? -5.953 20.622 -4.085 1.00 74.50 906 PRO A O 1
ATOM 7325 N N . PRO A 1 907 ? -5.001 22.660 -3.979 1.00 62.62 907 PRO A N 1
ATOM 7326 C CA . PRO A 1 907 ? -3.967 22.216 -3.059 1.00 62.62 907 PRO A CA 1
ATOM 7327 C C . PRO A 1 907 ? -4.668 21.817 -1.756 1.00 62.62 907 PRO A C 1
ATOM 7329 O O . PRO A 1 907 ? -5.303 22.672 -1.147 1.00 62.62 907 PRO A O 1
ATOM 7332 N N . LYS A 1 908 ? -4.649 20.520 -1.403 1.00 61.28 908 LYS A N 1
ATOM 7333 C CA . LYS A 1 908 ? -5.232 19.909 -0.183 1.00 61.28 908 LYS A CA 1
ATOM 7334 C C . LYS A 1 908 ? -6.302 20.782 0.517 1.00 61.28 908 LYS A C 1
ATOM 7336 O O . LYS A 1 908 ? -6.086 21.249 1.632 1.00 61.28 908 LYS A O 1
ATOM 7341 N N . SER A 1 909 ? -7.434 21.070 -0.140 1.00 51.19 909 SER A N 1
ATOM 7342 C CA . SER A 1 909 ? -8.484 21.935 0.436 1.00 51.19 909 SER A CA 1
ATOM 7343 C C . SER A 1 909 ? -9.831 21.228 0.538 1.00 51.19 909 SER A C 1
ATOM 7345 O O . SER A 1 909 ? -10.135 20.311 -0.226 1.00 51.19 909 SER A O 1
ATOM 7347 N N . LEU A 1 910 ? -10.635 21.662 1.507 1.00 55.62 910 LEU A N 1
ATOM 7348 C CA . LEU A 1 910 ? -11.899 21.041 1.885 1.00 55.62 910 LEU A CA 1
ATOM 7349 C C . LEU A 1 910 ? -13.061 21.434 0.979 1.00 55.62 910 LEU A C 1
ATOM 7351 O O . LEU A 1 910 ? -13.185 22.582 0.551 1.00 55.62 910 LEU A O 1
ATOM 7355 N N . ILE A 1 911 ? -13.955 20.477 0.734 1.00 51.59 911 ILE A N 1
ATOM 7356 C CA . ILE A 1 911 ? -15.056 20.593 -0.229 1.00 51.59 911 ILE A CA 1
ATOM 7357 C C . ILE A 1 911 ? -16.371 20.164 0.445 1.00 51.59 911 ILE A C 1
ATOM 7359 O O . ILE A 1 911 ? -16.368 19.361 1.379 1.00 51.59 911 ILE A O 1
ATOM 7363 N N . GLY A 1 912 ? -17.503 20.716 -0.004 1.00 59.34 912 GLY A N 1
ATOM 7364 C CA . GLY A 1 912 ? -18.841 20.358 0.480 1.00 59.34 912 GLY A CA 1
ATOM 7365 C C . GLY A 1 912 ? -19.141 20.889 1.884 1.00 59.34 912 GLY A C 1
ATOM 7366 O O . GLY A 1 912 ? -18.691 21.975 2.255 1.00 59.34 912 GLY A O 1
ATOM 7367 N N . TRP A 1 913 ? -19.895 20.123 2.681 1.00 58.59 913 TRP A N 1
ATOM 7368 C CA . TRP A 1 913 ? -20.257 20.520 4.049 1.00 58.59 913 TRP A CA 1
ATOM 7369 C C . TRP A 1 913 ? -19.021 20.764 4.927 1.00 58.59 913 TRP A C 1
ATOM 7371 O O . TRP A 1 913 ? -19.039 21.686 5.733 1.00 58.59 913 TRP A O 1
ATOM 7381 N N . LYS A 1 914 ? -17.917 20.031 4.710 1.00 52.12 914 LYS A N 1
ATOM 7382 C CA . LYS A 1 914 ? -16.635 20.262 5.400 1.00 52.12 914 LYS A CA 1
ATOM 7383 C C . LYS A 1 914 ? -16.055 21.642 5.074 1.00 52.12 914 LYS A C 1
ATOM 7385 O O . LYS A 1 914 ? -15.577 22.330 5.966 1.00 52.12 914 LYS A O 1
ATOM 7390 N N . GLY A 1 915 ? -16.157 22.077 3.815 1.00 60.78 915 GLY A N 1
ATOM 7391 C CA . GLY A 1 915 ? -15.762 23.425 3.395 1.00 60.78 915 GLY A CA 1
ATOM 7392 C C . GLY A 1 915 ? -16.666 24.520 3.973 1.00 60.78 915 GLY A C 1
ATOM 7393 O O . GLY A 1 915 ? -16.182 25.584 4.348 1.00 60.78 915 GLY A O 1
ATOM 7394 N N . TRP A 1 916 ? -17.971 24.260 4.104 1.00 67.88 916 TRP A N 1
ATOM 7395 C CA . TRP A 1 916 ? -18.894 25.183 4.774 1.00 67.88 916 TRP A CA 1
ATOM 7396 C C . TRP A 1 916 ? -18.617 25.279 6.282 1.00 67.88 916 TRP A C 1
ATOM 7398 O O . TRP A 1 916 ? -18.510 26.386 6.799 1.00 67.88 916 TRP A O 1
ATOM 7408 N N . VAL A 1 917 ? -18.414 24.149 6.970 1.00 57.28 917 VAL A N 1
ATOM 7409 C CA . VAL A 1 917 ? -18.061 24.107 8.401 1.00 57.28 917 VAL A CA 1
ATOM 7410 C C . VAL A 1 917 ? -16.738 24.823 8.655 1.00 57.28 917 VAL A C 1
ATOM 7412 O O . VAL A 1 917 ? -16.680 25.659 9.549 1.00 57.28 917 VAL A O 1
ATOM 7415 N N . ALA A 1 918 ? -15.719 24.577 7.829 1.00 62.84 918 ALA A N 1
ATOM 7416 C CA . ALA A 1 918 ? -14.451 25.302 7.879 1.00 62.84 918 ALA A CA 1
ATOM 7417 C C . ALA A 1 918 ? -14.630 26.818 7.681 1.00 62.84 918 ALA A C 1
ATOM 7419 O O . ALA A 1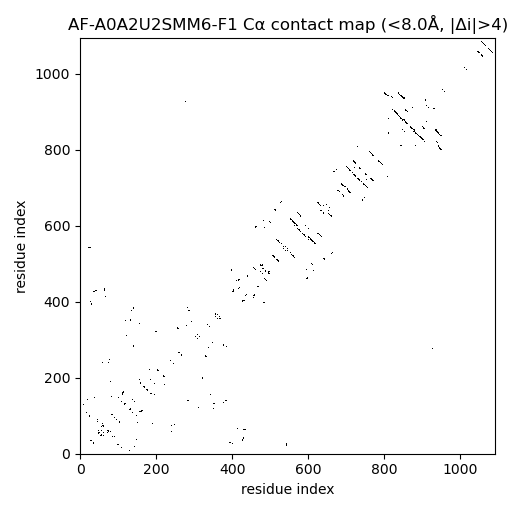 918 ? -13.943 27.612 8.308 1.00 62.84 918 ALA A O 1
ATOM 7420 N N . LYS A 1 919 ? -15.587 27.245 6.846 1.00 63.56 919 LYS A N 1
ATOM 7421 C CA . LYS A 1 919 ? -15.881 28.668 6.624 1.00 63.56 919 LYS A CA 1
ATOM 7422 C C . LYS A 1 919 ? -16.613 29.323 7.801 1.00 63.56 919 LYS A C 1
ATOM 7424 O O . LYS A 1 919 ? -16.428 30.511 8.041 1.00 63.56 919 LYS A O 1
ATOM 7429 N N . VAL A 1 920 ? -17.471 28.575 8.494 1.00 64.75 920 VAL A N 1
ATOM 7430 C CA . VAL A 1 920 ? -18.253 29.063 9.646 1.00 64.75 920 VAL A CA 1
ATOM 7431 C C . VAL A 1 920 ? -17.438 29.005 10.939 1.00 64.75 920 VAL A C 1
ATOM 7433 O O . VAL A 1 920 ? -17.593 29.867 11.799 1.00 64.75 920 VAL A O 1
ATOM 7436 N N . ILE A 1 921 ? -16.558 28.013 11.070 1.00 66.94 921 ILE A N 1
ATOM 7437 C CA . ILE A 1 921 ? -15.687 27.799 12.225 1.00 66.94 921 ILE A CA 1
ATOM 7438 C C . ILE A 1 921 ? -14.264 27.569 11.686 1.00 66.94 921 ILE A C 1
ATOM 7440 O O . ILE A 1 921 ? -13.875 26.418 11.473 1.00 66.94 921 ILE A O 1
ATOM 7444 N N . PRO A 1 922 ? -13.488 28.644 11.449 1.00 62.72 922 PRO A N 1
ATOM 7445 C CA . PRO A 1 922 ? -12.146 28.564 10.864 1.00 62.72 922 PRO A CA 1
ATOM 7446 C C . PRO A 1 922 ? -11.202 27.604 11.597 1.00 62.72 922 PRO A C 1
ATOM 7448 O O . PRO A 1 922 ? -10.406 26.921 10.967 1.00 62.72 922 PRO A O 1
ATOM 7451 N N . ASP A 1 923 ? -11.345 27.448 12.913 1.00 57.47 923 ASP A N 1
ATOM 7452 C CA . ASP A 1 923 ? -10.505 26.532 13.696 1.00 57.47 923 ASP A CA 1
ATOM 7453 C C . ASP A 1 923 ? -10.794 25.042 13.412 1.00 57.47 923 ASP A C 1
ATOM 7455 O O . ASP A 1 923 ? -9.911 24.195 13.561 1.00 57.47 923 ASP A O 1
ATOM 7459 N N . LEU A 1 924 ? -12.003 24.701 12.932 1.00 55.28 924 LEU A N 1
ATOM 7460 C CA . LEU A 1 924 ? -12.324 23.351 12.442 1.00 55.28 924 LEU A CA 1
ATOM 7461 C C . LEU A 1 924 ? -11.699 23.077 11.073 1.00 55.28 924 LEU A C 1
ATOM 7463 O O . LEU A 1 924 ? -11.570 21.916 10.690 1.00 55.28 924 LEU A O 1
ATOM 7467 N N . GLU A 1 925 ? -11.279 24.107 10.337 1.00 55.38 925 GLU A N 1
ATOM 7468 C CA . GLU A 1 925 ? -10.590 23.933 9.064 1.00 55.38 925 GLU A CA 1
ATOM 7469 C C . GLU A 1 925 ? -9.304 23.116 9.237 1.00 55.38 925 GLU A C 1
ATOM 7471 O O . GLU A 1 925 ? -9.023 22.260 8.406 1.00 55.38 925 GLU A O 1
ATOM 7476 N N . LEU A 1 926 ? -8.574 23.297 10.343 1.00 49.72 926 LEU A N 1
ATOM 7477 C CA . LEU A 1 926 ? -7.367 22.522 10.652 1.00 49.72 926 LEU A CA 1
ATOM 7478 C C . LEU A 1 926 ? -7.675 21.040 10.928 1.00 49.72 926 LEU A C 1
ATOM 7480 O O . LEU A 1 926 ? -6.891 20.167 10.573 1.00 49.72 926 LEU A O 1
ATOM 7484 N N . ILE A 1 927 ? -8.833 20.765 11.537 1.00 50.28 927 ILE A N 1
ATOM 7485 C CA . ILE A 1 927 ? -9.329 19.406 11.808 1.00 50.28 927 ILE A CA 1
ATOM 7486 C C . ILE A 1 927 ? -9.811 18.742 10.523 1.00 50.28 927 ILE A C 1
ATOM 7488 O O . ILE A 1 927 ? -9.753 17.532 10.385 1.00 50.28 927 ILE A O 1
ATOM 7492 N N . LEU A 1 928 ? -10.298 19.524 9.570 1.00 52.06 928 LEU A N 1
ATOM 7493 C CA . LEU A 1 928 ? -10.886 19.004 8.351 1.00 52.06 928 LEU A CA 1
ATOM 7494 C C . LEU A 1 928 ? -9.837 18.925 7.205 1.00 52.06 928 LEU A C 1
ATOM 7496 O O . LEU A 1 928 ? -9.948 18.031 6.370 1.00 52.06 928 LEU A O 1
ATOM 7500 N N . ARG A 1 929 ? -8.799 19.786 7.164 1.00 48.16 929 ARG A N 1
ATOM 7501 C CA . ARG A 1 929 ? -7.848 19.974 6.033 1.00 48.16 929 ARG A CA 1
ATOM 7502 C C . ARG A 1 929 ? -6.934 18.784 5.737 1.00 48.16 929 ARG A C 1
ATOM 7504 O O . ARG A 1 929 ? -6.620 18.569 4.569 1.00 48.16 929 ARG A O 1
ATOM 7511 N N . ASP A 1 930 ? -6.545 18.000 6.739 1.00 45.03 930 ASP A N 1
ATOM 7512 C CA . ASP A 1 930 ? -5.578 16.900 6.558 1.00 45.03 930 ASP A CA 1
ATOM 7513 C C . ASP A 1 930 ? -6.185 15.643 5.883 1.00 45.03 930 ASP A C 1
ATOM 7515 O O . ASP A 1 930 ? -5.487 14.665 5.631 1.00 45.03 930 ASP A O 1
ATOM 7519 N N . TYR A 1 931 ? -7.468 15.700 5.497 1.00 47.91 931 TYR A N 1
ATOM 7520 C CA . TYR A 1 931 ? -8.273 14.574 4.998 1.00 47.91 931 TYR A CA 1
ATOM 7521 C C . TYR A 1 931 ? -8.553 14.614 3.496 1.00 47.91 931 TYR A C 1
ATOM 7523 O O . TYR A 1 931 ? -9.560 14.065 3.041 1.00 47.91 931 TYR A O 1
ATOM 7531 N N . ALA A 1 932 ? -7.723 15.297 2.710 1.00 45.53 932 ALA A N 1
ATOM 7532 C CA . ALA A 1 932 ? -7.707 15.091 1.269 1.00 45.53 932 ALA A CA 1
ATOM 7533 C C . ALA A 1 932 ? -6.678 13.982 0.983 1.00 45.53 932 ALA A C 1
ATOM 7535 O O . ALA A 1 932 ? -5.480 14.230 1.133 1.00 45.53 932 ALA A O 1
ATOM 7536 N N . PRO A 1 933 ? -7.109 12.772 0.581 1.00 49.91 933 PRO A N 1
ATOM 7537 C CA . PRO A 1 933 ? -6.229 11.747 0.012 1.00 49.91 933 PRO A CA 1
ATOM 7538 C C . PRO A 1 933 ? -5.404 12.341 -1.143 1.00 49.91 933 PRO A C 1
ATOM 7540 O O . PRO A 1 933 ? -5.683 13.475 -1.552 1.00 49.91 933 PRO A O 1
ATOM 7543 N N . PRO A 1 934 ? -4.401 11.634 -1.698 1.00 53.72 934 PRO A N 1
ATOM 7544 C CA . PRO A 1 934 ? -3.675 12.104 -2.874 1.00 53.72 934 PRO A CA 1
ATOM 7545 C C . PRO A 1 934 ? -4.623 12.112 -4.084 1.00 53.72 934 PRO A C 1
ATOM 7547 O O . PRO A 1 934 ? -4.584 11.250 -4.938 1.00 53.72 934 PRO A O 1
ATOM 7550 N N . TYR A 1 935 ? -5.542 13.068 -4.121 1.00 62.91 935 TYR A N 1
ATOM 7551 C CA . TYR A 1 935 ? -6.428 13.385 -5.229 1.00 62.91 935 TYR A CA 1
ATOM 7552 C C . TYR A 1 935 ? -6.001 14.699 -5.880 1.00 62.91 935 TYR A C 1
ATOM 7554 O O . TYR A 1 935 ? -6.720 15.246 -6.707 1.00 62.91 935 TYR A O 1
ATOM 7562 N N . ALA A 1 936 ? -4.865 15.249 -5.445 1.00 71.00 936 ALA A N 1
ATOM 7563 C CA . ALA A 1 936 ? -4.260 16.455 -5.978 1.00 71.00 936 ALA A CA 1
ATOM 7564 C C . ALA A 1 936 ? -3.110 16.085 -6.920 1.00 71.00 936 ALA A C 1
ATOM 7566 O O . ALA A 1 936 ? -1.990 16.559 -6.751 1.00 71.00 936 ALA A O 1
ATOM 7567 N N . GLY A 1 937 ? -3.372 15.161 -7.841 1.00 79.31 937 GLY A N 1
ATOM 7568 C CA . GLY A 1 937 ? -2.440 14.775 -8.894 1.00 79.31 937 GLY A CA 1
ATOM 7569 C C . GLY A 1 937 ? -2.979 15.187 -10.245 1.00 79.31 937 GLY A C 1
ATOM 7570 O O . GLY A 1 937 ? -4.097 15.674 -10.322 1.00 79.31 937 GLY A O 1
ATOM 7571 N N . TRP A 1 938 ? -2.197 15.040 -11.305 1.00 89.38 938 TRP A N 1
ATOM 7572 C CA . TRP A 1 938 ? -2.660 15.445 -12.629 1.00 89.38 938 TRP A CA 1
ATOM 7573 C C . TRP A 1 938 ? -3.796 14.548 -13.158 1.00 89.38 938 TRP A C 1
ATOM 7575 O O . TRP A 1 938 ? -3.899 13.368 -12.800 1.00 89.38 938 TRP A O 1
ATOM 7585 N N . VAL A 1 939 ? -4.638 15.115 -14.024 1.00 92.06 939 VAL A N 1
ATOM 7586 C CA . VAL A 1 939 ? -5.609 14.392 -14.869 1.00 92.06 939 VAL A CA 1
ATOM 7587 C C . VAL A 1 939 ? -5.527 14.876 -16.299 1.00 92.06 939 VAL A C 1
ATOM 7589 O O . VAL A 1 939 ? -5.170 16.025 -16.556 1.00 92.06 939 VAL A O 1
ATOM 7592 N N . GLU A 1 940 ? -5.897 14.001 -17.217 1.00 91.94 940 GLU A N 1
ATOM 7593 C CA . GLU A 1 940 ? -5.894 14.280 -18.644 1.00 91.94 940 GLU A CA 1
ATOM 7594 C C . GLU A 1 940 ? -7.344 14.363 -19.157 1.00 91.94 940 GLU A C 1
ATOM 7596 O O . GLU A 1 940 ? -8.087 13.373 -19.089 1.00 91.94 940 GLU A O 1
ATOM 7601 N N . PRO A 1 941 ? -7.804 15.559 -19.570 1.00 93.06 941 PRO A N 1
ATOM 7602 C CA . PRO A 1 941 ? -9.091 15.693 -20.229 1.00 93.06 941 PRO A CA 1
ATOM 7603 C C . PRO A 1 941 ? -9.020 15.129 -21.652 1.00 93.06 941 PRO A C 1
ATOM 7605 O O . PRO A 1 941 ? -7.991 15.217 -22.306 1.00 93.06 941 PRO A O 1
ATOM 7608 N N . ASP A 1 942 ? -10.135 14.569 -22.099 1.00 89.56 942 ASP A N 1
ATOM 7609 C CA . ASP A 1 942 ? -10.366 14.053 -23.453 1.00 89.56 942 ASP A CA 1
ATOM 7610 C C . ASP A 1 942 ? -10.966 15.170 -24.326 1.00 89.56 942 ASP A C 1
ATOM 7612 O O . ASP A 1 942 ? -10.369 15.662 -25.280 1.00 89.56 942 ASP A O 1
ATOM 7616 N N . PHE A 1 943 ? -12.107 15.709 -23.884 1.00 90.62 943 PHE A N 1
ATOM 7617 C CA . PHE A 1 943 ? -12.771 16.836 -24.533 1.00 90.62 943 PHE A CA 1
ATOM 7618 C C . PHE A 1 943 ? -13.531 17.716 -23.540 1.00 90.62 943 PHE A C 1
ATOM 7620 O O . PHE A 1 943 ? -13.815 17.329 -22.404 1.00 90.62 943 PHE A O 1
ATOM 7627 N N . VAL A 1 944 ? -13.932 18.895 -24.004 1.00 92.44 944 VAL A N 1
ATOM 7628 C CA . VAL A 1 944 ? -14.848 19.820 -23.337 1.00 92.44 944 VAL A CA 1
ATOM 7629 C C . VAL A 1 944 ? -15.904 20.265 -24.331 1.00 92.44 944 VAL A C 1
ATOM 7631 O O . VAL A 1 944 ? -15.573 20.706 -25.424 1.00 92.44 944 VAL A O 1
ATOM 7634 N N . GLN A 1 945 ? -17.169 20.237 -23.934 1.00 92.56 945 GLN A N 1
ATOM 7635 C CA . GLN A 1 945 ? -18.270 20.844 -24.669 1.00 92.56 945 GLN A CA 1
ATOM 7636 C C . GLN A 1 945 ? -19.030 21.816 -23.780 1.00 92.56 945 GLN A C 1
ATOM 7638 O O . GLN A 1 945 ? -19.409 21.481 -22.663 1.00 92.56 945 GLN A O 1
ATOM 7643 N N . VAL A 1 946 ? -19.292 23.010 -24.291 1.00 93.06 946 VAL A N 1
ATOM 7644 C CA . VAL A 1 946 ? -20.144 24.020 -23.661 1.00 93.06 946 VAL A CA 1
ATOM 7645 C C . VAL A 1 946 ? -21.455 24.048 -24.437 1.00 93.06 946 VAL A C 1
ATOM 7647 O O . VAL A 1 946 ? -21.442 24.309 -25.634 1.00 93.06 946 VAL A O 1
ATOM 7650 N N . ARG A 1 947 ? -22.575 23.754 -23.781 1.00 92.19 947 ARG A N 1
ATOM 7651 C CA . ARG A 1 947 ? -23.901 23.555 -24.382 1.00 92.19 947 ARG A CA 1
ATOM 7652 C C . ARG A 1 947 ? -24.918 24.533 -23.803 1.00 92.19 947 ARG A C 1
ATOM 7654 O O . ARG A 1 947 ? -24.837 24.864 -22.624 1.00 92.19 947 ARG A O 1
ATOM 7661 N N . LEU A 1 948 ? -25.900 24.963 -24.588 1.00 89.31 948 LEU A N 1
ATOM 7662 C CA . LEU A 1 948 ? -27.076 25.664 -24.064 1.00 89.31 948 LEU A CA 1
ATOM 7663 C C . LEU A 1 948 ? -28.102 24.662 -23.552 1.00 89.31 948 LEU A C 1
ATOM 7665 O O . LEU A 1 948 ? -28.361 23.661 -24.210 1.00 89.31 948 LEU A O 1
ATOM 7669 N N . THR A 1 949 ? -28.706 24.942 -22.399 1.00 82.94 949 THR A N 1
ATOM 7670 C CA . THR A 1 949 ? -29.767 24.089 -21.830 1.00 82.94 949 THR A CA 1
ATOM 7671 C C . THR A 1 949 ? -31.156 24.390 -22.396 1.00 82.94 949 THR A C 1
ATOM 7673 O O . THR A 1 949 ? -32.098 23.646 -22.133 1.00 82.94 949 THR A O 1
ATOM 7676 N N . ALA A 1 950 ? -31.293 25.489 -23.140 1.00 77.62 950 ALA A N 1
ATOM 7677 C CA . ALA A 1 950 ? -32.502 25.894 -23.839 1.00 77.62 950 ALA A CA 1
ATOM 7678 C C . ALA A 1 950 ? -32.124 26.540 -25.183 1.00 77.62 950 ALA A C 1
ATOM 7680 O O . ALA A 1 950 ? -31.047 27.146 -25.275 1.00 77.62 950 ALA A O 1
ATOM 7681 N N . PRO A 1 951 ? -32.988 26.452 -26.210 1.00 67.81 951 PRO A N 1
ATOM 7682 C CA . PRO A 1 951 ? -32.748 27.111 -27.481 1.00 67.81 951 PRO A CA 1
ATOM 7683 C C . PRO A 1 951 ? -32.520 28.615 -27.278 1.00 67.81 951 PRO A C 1
ATOM 7685 O O . PRO A 1 951 ? -33.186 29.247 -26.450 1.00 67.81 951 PRO A O 1
ATOM 7688 N N . PRO A 1 952 ? -31.598 29.224 -28.043 1.00 59.47 952 PRO A N 1
ATOM 7689 C CA . PRO A 1 952 ? -31.258 30.634 -27.902 1.00 59.47 952 PRO A CA 1
ATOM 7690 C C . PRO A 1 952 ? -32.407 31.585 -28.262 1.00 59.47 952 PRO A C 1
ATOM 7692 O O . PRO A 1 952 ? -32.238 32.785 -28.066 1.00 59.47 952 PRO A O 1
ATOM 7695 N N . TYR A 1 953 ? -33.565 31.086 -28.713 1.00 59.78 953 TYR A N 1
ATOM 7696 C CA . TYR A 1 953 ? -34.742 31.863 -29.100 1.00 59.78 953 TYR A CA 1
ATOM 7697 C C . TYR A 1 953 ? -36.019 31.204 -28.562 1.00 59.78 953 TYR A C 1
ATOM 7699 O O . TYR A 1 953 ? -36.220 30.003 -28.745 1.00 59.78 953 TYR A O 1
ATOM 7707 N N . ARG A 1 954 ? -36.903 31.983 -27.922 1.00 54.53 954 ARG A N 1
ATOM 7708 C CA . ARG A 1 954 ? -38.316 31.588 -27.816 1.00 54.53 954 ARG A CA 1
ATOM 7709 C C . ARG A 1 954 ? -38.956 31.867 -29.172 1.00 54.53 954 ARG A C 1
ATOM 7711 O O . ARG A 1 954 ? -38.686 32.914 -29.749 1.00 54.53 954 ARG A O 1
ATOM 7718 N N . THR A 1 955 ? -39.803 30.969 -29.666 1.00 52.81 955 THR A N 1
ATOM 7719 C CA . THR A 1 955 ? -40.552 31.156 -30.923 1.00 52.81 955 THR A CA 1
ATOM 7720 C C . THR A 1 955 ? -41.305 32.492 -30.970 1.00 52.81 955 THR A C 1
ATOM 7722 O O . THR A 1 955 ? -41.407 33.084 -32.032 1.00 52.81 955 THR A O 1
ATOM 7725 N N . GLU A 1 956 ? -41.721 33.018 -29.816 1.00 48.66 956 GLU A N 1
ATOM 7726 C CA . GLU A 1 956 ? -42.389 34.320 -29.665 1.00 48.66 956 GLU A CA 1
ATOM 7727 C C . GLU A 1 956 ? -41.465 35.543 -29.898 1.00 48.66 956 GLU A C 1
ATOM 7729 O O . GLU A 1 956 ? -41.954 36.615 -30.230 1.00 48.66 956 GLU A O 1
ATOM 7734 N N . GLU A 1 957 ? -40.133 35.414 -29.765 1.00 44.38 957 GLU A N 1
ATOM 7735 C CA . GLU A 1 957 ? -39.169 36.513 -30.007 1.00 44.38 957 GLU A CA 1
ATOM 7736 C C . GLU A 1 957 ? -38.787 36.661 -31.494 1.00 44.38 957 GLU A C 1
ATOM 7738 O O . GLU A 1 957 ? -38.175 37.659 -31.868 1.00 44.38 957 GLU A O 1
ATOM 7743 N N . VAL A 1 958 ? -39.127 35.693 -32.355 1.00 48.88 958 VAL A N 1
ATOM 7744 C CA . VAL A 1 958 ? -38.853 35.774 -33.805 1.00 48.88 958 VAL A CA 1
ATOM 7745 C C . VAL A 1 958 ? -39.830 36.734 -34.499 1.00 48.88 958 VAL A C 1
ATOM 7747 O O . VAL A 1 958 ? -39.455 37.380 -35.476 1.00 48.88 958 VAL A O 1
ATOM 7750 N N . ASP A 1 959 ? -41.032 36.911 -33.943 1.00 41.59 959 ASP A N 1
ATOM 7751 C CA . ASP A 1 959 ? -42.077 37.773 -34.510 1.00 41.59 959 ASP A CA 1
ATOM 7752 C C . ASP A 1 959 ? -41.895 39.272 -34.191 1.00 41.59 959 ASP A C 1
ATOM 7754 O O . ASP A 1 959 ? -42.414 40.121 -34.917 1.00 41.59 959 ASP A O 1
ATOM 7758 N N . GLU A 1 960 ? -41.127 39.639 -33.156 1.00 43.59 960 GLU A N 1
ATOM 7759 C CA . GLU A 1 960 ? -40.933 41.048 -32.758 1.00 43.59 960 GLU A CA 1
ATOM 7760 C C . GLU A 1 960 ? -39.696 41.733 -33.379 1.00 43.59 960 GLU A C 1
ATOM 7762 O O . GLU A 1 960 ? -39.492 42.934 -33.183 1.00 43.59 960 GLU A O 1
ATOM 7767 N N . ILE A 1 961 ? -38.879 41.037 -34.178 1.00 42.81 961 ILE A N 1
ATOM 7768 C CA . ILE A 1 961 ? -37.627 41.601 -34.720 1.00 42.81 961 ILE A CA 1
ATOM 7769 C C . ILE A 1 961 ? -37.767 41.914 -36.216 1.00 42.81 961 ILE A C 1
ATOM 7771 O O . ILE A 1 961 ? -37.239 41.235 -37.092 1.00 42.81 961 ILE A O 1
ATOM 7775 N N . GLY A 1 962 ? -38.481 43.001 -36.513 1.00 40.41 962 GLY A N 1
ATOM 7776 C CA . GLY A 1 962 ? -38.785 43.458 -37.876 1.00 40.41 962 GLY A CA 1
ATOM 7777 C C . GLY A 1 962 ? -37.630 44.093 -38.667 1.00 40.41 962 GLY A C 1
ATOM 7778 O O . GLY A 1 962 ? -37.863 44.586 -39.771 1.00 40.41 962 GLY A O 1
ATOM 7779 N N . HIS A 1 963 ? -36.397 44.116 -38.150 1.00 47.00 963 HIS A N 1
ATOM 7780 C CA . HIS A 1 963 ? -35.245 44.745 -38.811 1.00 47.00 963 HIS A CA 1
ATOM 7781 C C . HIS A 1 963 ? -34.001 43.862 -38.726 1.00 47.00 963 HIS A C 1
ATOM 7783 O O . HIS A 1 963 ? -33.114 44.090 -37.907 1.00 47.00 963 HIS A O 1
ATOM 7789 N N . TYR A 1 964 ? -33.932 42.866 -39.604 1.00 43.44 964 TYR A N 1
ATOM 7790 C CA . TYR A 1 964 ? -32.732 42.065 -39.797 1.00 43.44 964 TYR A CA 1
ATOM 7791 C C . TYR A 1 964 ? -32.124 42.296 -41.176 1.00 43.44 964 TYR A C 1
ATOM 7793 O O . TYR A 1 964 ? -32.829 42.476 -42.171 1.00 43.44 964 TYR A O 1
ATOM 7801 N N . THR A 1 965 ? -30.793 42.288 -41.224 1.00 44.81 965 THR A N 1
ATOM 7802 C CA . THR A 1 965 ? -30.049 42.220 -42.482 1.00 44.81 965 THR A CA 1
ATOM 7803 C C . THR A 1 965 ? -30.183 40.807 -43.074 1.00 44.81 965 THR A C 1
ATOM 7805 O O . THR A 1 965 ? -30.430 39.859 -42.321 1.00 44.81 965 THR A O 1
ATOM 7808 N N . PRO A 1 966 ? -30.012 40.612 -44.396 1.00 43.94 966 PRO A N 1
ATOM 7809 C CA . PRO A 1 966 ? -30.068 39.285 -45.014 1.00 43.94 966 PRO A CA 1
ATOM 7810 C C . PRO A 1 966 ? -29.202 38.230 -44.305 1.00 43.94 966 PRO A C 1
ATOM 7812 O O . PRO A 1 966 ? -29.619 37.081 -44.211 1.00 43.94 966 PRO A O 1
ATOM 7815 N N . SER A 1 967 ? -28.062 38.615 -43.715 1.00 43.25 967 SER A N 1
ATOM 7816 C CA . SER A 1 967 ? -27.189 37.711 -42.952 1.00 43.25 967 SER A CA 1
ATOM 7817 C C . SER A 1 967 ? -27.765 37.248 -41.611 1.00 43.25 967 SER A C 1
ATOM 7819 O O . SER A 1 967 ? -27.512 36.117 -41.200 1.00 43.25 967 SER A O 1
ATOM 7821 N N . ASP A 1 968 ? -28.551 38.080 -40.924 1.00 43.78 968 ASP A N 1
ATOM 7822 C CA . ASP A 1 968 ? -29.162 37.706 -39.642 1.00 43.78 968 ASP A CA 1
ATOM 7823 C C . ASP A 1 968 ? -30.365 36.776 -39.847 1.00 43.78 968 ASP A C 1
ATOM 7825 O O . ASP A 1 968 ? -30.550 35.804 -39.113 1.00 43.78 968 ASP A O 1
ATOM 7829 N N . LEU A 1 969 ? -31.133 37.033 -40.910 1.00 43.94 969 LEU A N 1
ATOM 7830 C CA . LEU A 1 969 ? -32.217 36.167 -41.375 1.00 43.94 969 LEU A CA 1
ATOM 7831 C C . LEU A 1 969 ? -31.680 34.804 -41.835 1.00 43.94 969 LEU A C 1
ATOM 7833 O O . LEU A 1 969 ? -32.292 33.775 -41.556 1.00 43.94 969 LEU A O 1
ATOM 7837 N N . LEU A 1 970 ? -30.498 34.781 -42.458 1.00 44.22 970 LEU A N 1
ATOM 7838 C CA . LEU A 1 970 ? -29.809 33.549 -42.838 1.00 44.22 970 LEU A CA 1
ATOM 7839 C C . LEU A 1 970 ? -29.233 32.795 -41.628 1.00 44.22 970 LEU A C 1
ATOM 7841 O O . LEU A 1 970 ? -29.227 31.569 -41.620 1.00 44.22 970 LEU A O 1
ATOM 7845 N N . ALA A 1 971 ? -28.777 33.492 -40.583 1.00 45.69 971 ALA A N 1
ATOM 7846 C CA . ALA A 1 971 ? -28.349 32.863 -39.330 1.00 45.69 971 ALA A CA 1
ATOM 7847 C C . ALA A 1 971 ? -29.531 32.234 -38.567 1.00 45.69 971 ALA A C 1
ATOM 7849 O O . ALA A 1 971 ? -29.384 31.150 -37.999 1.00 45.69 971 ALA A O 1
ATOM 7850 N N . ALA A 1 972 ? -30.706 32.872 -38.602 1.00 44.31 972 ALA A N 1
ATOM 7851 C CA . ALA A 1 972 ? -31.951 32.310 -38.081 1.00 44.31 972 ALA A CA 1
ATOM 7852 C C . ALA A 1 972 ? -32.444 31.116 -38.924 1.00 44.31 972 ALA A C 1
ATOM 7854 O O . ALA A 1 972 ? -32.831 30.094 -38.361 1.00 44.31 972 ALA A O 1
ATOM 7855 N N . LEU A 1 973 ? -32.338 31.188 -40.259 1.00 44.78 973 LEU A N 1
ATOM 7856 C CA . LEU A 1 973 ? -32.606 30.063 -41.167 1.00 44.78 973 LEU A CA 1
ATOM 7857 C C . LEU A 1 973 ? -31.637 28.895 -40.951 1.00 44.78 973 LEU A C 1
ATOM 7859 O O . LEU A 1 973 ? -32.090 27.763 -40.858 1.00 44.78 973 LEU A O 1
ATOM 7863 N N . ARG A 1 974 ? -30.335 29.141 -40.747 1.00 45.28 974 ARG A N 1
ATOM 7864 C CA . ARG A 1 974 ? -29.359 28.101 -40.363 1.00 45.28 974 ARG A CA 1
ATOM 7865 C C . ARG A 1 974 ? -29.728 27.416 -39.047 1.00 45.28 974 ARG A C 1
ATOM 7867 O O . ARG A 1 974 ? -29.480 26.225 -38.905 1.00 45.28 974 ARG A O 1
ATOM 7874 N N . ALA A 1 975 ? -30.331 28.136 -38.099 1.00 44.47 975 ALA A N 1
ATOM 7875 C CA . ALA A 1 975 ? -30.829 27.553 -36.852 1.00 44.47 975 ALA A CA 1
ATOM 7876 C C . ALA A 1 975 ? -32.137 26.748 -37.034 1.00 44.47 975 ALA A C 1
ATOM 7878 O O . ALA A 1 975 ? -32.438 25.892 -36.200 1.00 44.47 975 ALA A O 1
ATOM 7879 N N . LEU A 1 976 ? -32.892 26.995 -38.113 1.00 42.56 976 LEU A N 1
ATOM 7880 C CA . LEU A 1 976 ? -34.167 26.342 -38.439 1.00 42.56 976 LEU A CA 1
ATOM 7881 C C . LEU A 1 976 ? -34.010 25.146 -39.404 1.00 42.56 976 LEU A C 1
ATOM 7883 O O . LEU A 1 976 ? -34.553 24.080 -39.120 1.00 42.56 976 LEU A O 1
ATOM 7887 N N . GLU A 1 977 ? -33.232 25.263 -40.487 1.00 44.03 977 GLU A N 1
ATOM 7888 C CA . GLU A 1 977 ? -33.001 24.199 -41.488 1.00 44.03 977 GLU A CA 1
ATOM 7889 C C . GLU A 1 977 ? -32.154 23.040 -40.949 1.00 44.03 977 GLU A C 1
ATOM 7891 O O . GLU A 1 977 ? -32.421 21.887 -41.275 1.00 44.03 977 GLU A O 1
ATOM 7896 N N . PHE A 1 978 ? -31.200 23.295 -40.046 1.00 45.62 978 PHE A N 1
ATOM 7897 C CA . PHE A 1 978 ? -30.468 22.211 -39.373 1.00 45.62 978 PHE A CA 1
ATOM 7898 C C . PHE A 1 978 ? -31.321 21.459 -38.337 1.00 45.62 978 PHE A C 1
ATOM 7900 O O . PHE A 1 978 ? -30.892 20.420 -37.835 1.00 45.62 978 PHE A O 1
ATOM 7907 N N . ASN A 1 979 ? -32.511 21.971 -37.990 1.00 42.44 979 ASN A N 1
ATOM 7908 C CA . ASN A 1 979 ? -33.347 21.430 -36.919 1.00 42.44 979 ASN A CA 1
ATOM 7909 C C . ASN A 1 979 ? -34.545 20.593 -37.384 1.00 42.44 979 ASN A C 1
ATOM 7911 O O . ASN A 1 979 ? -35.001 19.767 -36.599 1.00 42.44 979 ASN A O 1
ATOM 7915 N N . TYR A 1 980 ? -35.011 20.713 -38.629 1.00 48.25 980 TYR A N 1
ATOM 7916 C CA . TYR A 1 980 ? -36.234 20.036 -39.078 1.00 48.25 980 TYR A CA 1
ATOM 7917 C C . TYR A 1 980 ? -36.035 19.269 -40.389 1.00 48.25 980 TYR A C 1
ATOM 7919 O O . TYR A 1 980 ? -36.493 19.684 -41.447 1.00 48.25 980 TYR A O 1
ATOM 7927 N N . GLY A 1 981 ? -35.378 18.110 -40.285 1.00 43.53 981 GLY A N 1
ATOM 7928 C CA . GLY A 1 981 ? -35.388 17.081 -41.330 1.00 43.53 981 GLY A CA 1
ATOM 7929 C C . GLY A 1 981 ? -36.669 16.237 -41.338 1.00 43.53 981 GLY A C 1
ATOM 7930 O O . GLY A 1 981 ? -37.067 15.767 -42.392 1.00 43.53 981 GLY A O 1
ATOM 7931 N N . GLU A 1 982 ? -37.369 16.103 -40.203 1.00 42.84 982 GLU A N 1
ATOM 7932 C CA . GLU A 1 982 ? -38.650 15.383 -40.112 1.00 42.84 982 GLU A CA 1
ATOM 7933 C C . GLU A 1 982 ? -39.532 15.934 -38.968 1.00 42.84 982 GLU A C 1
ATOM 7935 O O . GLU A 1 982 ? -39.598 15.368 -37.880 1.00 42.84 982 GLU A O 1
ATOM 7940 N N . CYS A 1 983 ? -40.225 17.061 -39.177 1.00 36.59 983 CYS A N 1
ATOM 7941 C CA . CYS A 1 983 ? -41.449 17.378 -38.420 1.00 36.59 983 CYS A CA 1
ATOM 7942 C C . CYS A 1 983 ? -42.311 18.418 -39.157 1.00 36.59 983 CYS A C 1
ATOM 7944 O O . CYS A 1 983 ? -42.058 19.618 -39.160 1.00 36.59 983 CYS A O 1
ATOM 7946 N N . GLU A 1 984 ? -43.370 17.917 -39.777 1.00 43.53 984 GLU A N 1
ATOM 7947 C CA . GLU A 1 984 ? -44.228 18.546 -40.786 1.00 43.53 984 GLU A CA 1
ATOM 7948 C C . GLU A 1 984 ? -45.232 19.607 -40.264 1.00 43.53 984 GLU A C 1
ATOM 7950 O O . GLU A 1 984 ? -46.327 19.738 -40.806 1.00 43.53 984 GLU A O 1
ATOM 7955 N N . LYS A 1 985 ? -44.951 20.357 -39.186 1.00 43.84 985 LYS A N 1
ATOM 7956 C CA . LYS A 1 985 ? -46.013 21.122 -38.479 1.00 43.84 985 LYS A CA 1
ATOM 7957 C C . LYS A 1 985 ? -45.813 22.626 -38.282 1.00 43.84 985 LYS A C 1
ATOM 7959 O O . LYS A 1 985 ? -46.427 23.198 -37.387 1.00 43.84 985 LYS A O 1
ATOM 7964 N N . SER A 1 986 ? -45.078 23.300 -39.162 1.00 48.66 986 SER A N 1
ATOM 7965 C CA . SER A 1 986 ? -45.218 24.758 -39.300 1.00 48.66 986 SER A CA 1
ATOM 7966 C C . SER A 1 986 ? -45.559 25.134 -40.739 1.00 48.66 986 SER A C 1
ATOM 7968 O O . SER A 1 986 ? -44.690 25.219 -41.607 1.00 48.66 986 SER A O 1
ATOM 7970 N N . ALA A 1 987 ? -46.853 25.353 -40.992 1.00 49.69 987 ALA A N 1
ATOM 7971 C CA . ALA A 1 987 ? -47.360 25.804 -42.288 1.00 49.69 987 ALA A CA 1
ATOM 7972 C C . ALA A 1 987 ? -46.753 27.158 -42.712 1.00 49.69 987 ALA A C 1
ATOM 7974 O O . ALA A 1 987 ? -46.595 27.422 -43.902 1.00 49.69 987 ALA A O 1
ATOM 7975 N N . GLU A 1 988 ? -46.360 27.994 -41.748 1.00 47.19 988 GLU A N 1
ATOM 7976 C CA . GLU A 1 988 ? -45.792 29.322 -42.002 1.00 47.19 988 GLU A CA 1
ATOM 7977 C C . GLU A 1 988 ? -44.329 29.260 -42.453 1.00 47.19 988 GLU A C 1
ATOM 7979 O O . GLU A 1 988 ? -43.948 29.961 -43.394 1.00 47.19 988 GLU A O 1
ATOM 7984 N N . VAL A 1 989 ? -43.529 28.358 -41.874 1.00 45.56 989 VAL A N 1
ATOM 7985 C CA . VAL A 1 989 ? -42.136 28.139 -42.301 1.00 45.56 989 VAL A CA 1
ATOM 7986 C C . VAL A 1 989 ? -42.093 27.473 -43.678 1.00 45.56 989 VAL A C 1
ATOM 7988 O O . VAL A 1 989 ? -41.304 27.882 -44.529 1.00 45.56 989 VAL A O 1
ATOM 7991 N N . HIS A 1 990 ? -43.000 26.529 -43.956 1.00 50.41 990 HIS A N 1
ATOM 7992 C CA . HIS A 1 990 ? -43.104 25.906 -45.280 1.00 50.41 990 HIS A CA 1
ATOM 7993 C C . HIS A 1 990 ? -43.497 26.925 -46.366 1.00 50.41 990 HIS A C 1
ATOM 7995 O O . HIS A 1 990 ? -42.914 26.939 -47.450 1.00 50.41 990 HIS A O 1
ATOM 8001 N N . ALA A 1 991 ? -44.419 27.843 -46.057 1.00 54.62 991 ALA A N 1
ATOM 8002 C CA . ALA A 1 991 ? -44.803 28.929 -46.959 1.00 54.62 991 ALA A CA 1
ATOM 8003 C C . ALA A 1 991 ? -43.683 29.967 -47.174 1.00 54.62 991 ALA A C 1
ATOM 8005 O O . ALA A 1 991 ? -43.649 30.640 -48.206 1.00 54.62 991 ALA A O 1
ATOM 8006 N N . TYR A 1 992 ? -42.772 30.142 -46.213 1.00 49.38 992 TYR A N 1
ATOM 8007 C CA . TYR A 1 992 ? -41.614 31.025 -46.366 1.00 49.38 992 TYR A CA 1
ATOM 8008 C C . TYR A 1 992 ? -40.494 30.369 -47.192 1.00 49.38 992 TYR A C 1
ATOM 8010 O O . TYR A 1 992 ? -39.982 30.994 -48.120 1.00 49.38 992 TYR A O 1
ATOM 8018 N N . ALA A 1 993 ? -40.192 29.091 -46.939 1.00 49.22 993 ALA A N 1
ATOM 8019 C CA . ALA A 1 993 ? -39.230 28.312 -47.722 1.00 49.22 993 ALA A CA 1
ATOM 8020 C C . ALA A 1 993 ? -39.663 28.159 -49.192 1.00 49.22 993 ALA A C 1
ATOM 8022 O O . ALA A 1 993 ? -38.842 28.328 -50.092 1.00 49.22 993 ALA A O 1
ATOM 8023 N N . GLN A 1 994 ? -40.959 27.937 -49.455 1.00 56.84 994 GLN A N 1
ATOM 8024 C CA . GLN A 1 994 ? -41.509 27.923 -50.819 1.00 56.84 994 GLN A CA 1
ATOM 8025 C C . GLN A 1 994 ? -41.321 29.264 -51.538 1.00 56.84 994 GLN A C 1
ATOM 8027 O O . GLN A 1 994 ? -40.797 29.292 -52.647 1.00 56.84 994 GLN A O 1
ATOM 8032 N N . ARG A 1 995 ? -41.624 30.391 -50.880 1.00 58.50 995 ARG A N 1
ATOM 8033 C CA . ARG A 1 995 ? -41.419 31.729 -51.466 1.00 58.50 995 ARG A CA 1
ATOM 8034 C C . ARG A 1 995 ? -39.950 32.038 -51.755 1.00 58.50 995 ARG A C 1
ATOM 8036 O O . ARG A 1 995 ? -39.651 32.749 -52.711 1.00 58.50 995 ARG A O 1
ATOM 8043 N N . LEU A 1 996 ? -39.027 31.520 -50.945 1.00 49.12 996 LEU A N 1
ATOM 8044 C CA . LEU A 1 996 ? -37.592 31.672 -51.183 1.00 49.12 996 LEU A CA 1
ATOM 8045 C C . LEU A 1 996 ? -37.123 30.793 -52.351 1.00 49.12 996 LEU A C 1
ATOM 8047 O O . LEU A 1 996 ? -36.369 31.267 -53.199 1.00 49.12 996 LEU A O 1
ATOM 8051 N N . LYS A 1 997 ? -37.627 29.555 -52.441 1.00 52.56 997 LYS A N 1
ATOM 8052 C CA . LYS A 1 997 ? -37.360 28.632 -53.552 1.00 52.56 997 LYS A CA 1
ATOM 8053 C C . LYS A 1 997 ? -37.858 29.198 -54.882 1.00 52.56 997 LYS A C 1
ATOM 8055 O O . LYS A 1 997 ? -37.092 29.234 -55.837 1.00 52.56 997 LYS A O 1
ATOM 8060 N N . GLU A 1 998 ? -39.074 29.739 -54.917 1.00 59.09 998 GLU A N 1
ATOM 8061 C CA . GLU A 1 998 ? -39.629 30.437 -56.086 1.00 59.09 998 GLU A CA 1
ATOM 8062 C C . GLU A 1 998 ? -38.767 31.641 -56.495 1.00 59.09 998 GLU A C 1
ATOM 8064 O O . GLU A 1 998 ? -38.538 31.880 -57.679 1.00 59.09 998 GLU A O 1
ATOM 8069 N N . ARG A 1 999 ? -38.220 32.381 -55.524 1.00 54.00 999 ARG A N 1
ATOM 8070 C CA . ARG A 1 999 ? -37.397 33.572 -55.779 1.00 54.00 999 ARG A CA 1
ATOM 8071 C C . ARG A 1 999 ? -35.985 33.236 -56.270 1.00 54.00 999 ARG A C 1
ATOM 8073 O O . ARG A 1 999 ? -35.475 33.938 -57.139 1.00 54.00 999 ARG A O 1
ATOM 8080 N N . VAL A 1 1000 ? -35.380 32.158 -55.769 1.00 51.00 1000 VAL A N 1
ATOM 8081 C CA . VAL A 1 1000 ? -34.112 31.612 -56.291 1.00 51.00 1000 VAL A CA 1
ATOM 8082 C C . VAL A 1 1000 ? -34.321 31.032 -57.685 1.00 51.00 1000 VAL A C 1
ATOM 8084 O O . VAL A 1 1000 ? -33.516 31.281 -58.573 1.00 51.00 1000 VAL A O 1
ATOM 8087 N N . GLN A 1 1001 ? -35.429 30.330 -57.908 1.00 56.03 1001 GLN A N 1
ATOM 8088 C CA . GLN A 1 1001 ? -35.772 29.784 -59.215 1.00 56.03 1001 GLN A CA 1
ATOM 8089 C C . GLN A 1 1001 ? -36.005 30.897 -60.248 1.00 56.03 1001 GLN A C 1
ATOM 8091 O O . GLN A 1 1001 ? -35.464 30.824 -61.344 1.00 56.03 1001 GLN A O 1
ATOM 8096 N N . THR A 1 1002 ? -36.658 31.994 -59.852 1.00 55.19 1002 THR A N 1
ATOM 8097 C CA . THR A 1 1002 ? -36.785 33.203 -60.685 1.00 55.19 1002 THR A CA 1
ATOM 8098 C C . THR A 1 1002 ? -35.416 33.816 -61.012 1.00 55.19 1002 THR A C 1
ATOM 8100 O O . THR A 1 1002 ? -35.172 34.203 -62.148 1.00 55.19 1002 THR A O 1
ATOM 8103 N N . LEU A 1 1003 ? -34.493 33.885 -60.044 1.00 53.53 1003 LEU A N 1
ATOM 8104 C CA . LEU A 1 1003 ? -33.133 34.398 -60.269 1.00 53.53 1003 LEU A CA 1
ATOM 8105 C C . LEU A 1 1003 ? -32.314 33.501 -61.208 1.00 53.53 1003 LEU A C 1
ATOM 8107 O O . LEU A 1 1003 ? -31.597 34.021 -62.054 1.00 53.53 1003 LEU A O 1
ATOM 8111 N N . VAL A 1 1004 ? -32.449 32.178 -61.094 1.00 53.31 1004 VAL A N 1
ATOM 8112 C CA . VAL A 1 1004 ? -31.788 31.184 -61.962 1.00 53.31 1004 VAL A CA 1
ATOM 8113 C C . VAL A 1 1004 ? -32.349 31.216 -63.389 1.00 53.31 1004 VAL A C 1
ATOM 8115 O O . VAL A 1 1004 ? -31.590 31.075 -64.347 1.00 53.31 1004 VAL A O 1
ATOM 8118 N N . GLU A 1 1005 ? -33.654 31.448 -63.544 1.00 56.66 1005 GLU A N 1
ATOM 8119 C CA . GLU A 1 1005 ? -34.323 31.612 -64.844 1.00 56.66 1005 GLU A CA 1
ATOM 8120 C C . GLU A 1 1005 ? -33.986 32.949 -65.530 1.00 56.66 1005 GLU A C 1
ATOM 8122 O O . GLU A 1 1005 ? -34.104 33.059 -66.749 1.00 56.66 1005 GLU A O 1
ATOM 8127 N N . MET A 1 1006 ? -33.529 33.955 -64.775 1.00 51.38 1006 MET A N 1
ATOM 8128 C CA . MET A 1 1006 ? -33.060 35.242 -65.309 1.00 51.38 1006 MET A CA 1
ATOM 8129 C C . MET A 1 1006 ? -31.609 35.211 -65.817 1.00 51.38 1006 MET A C 1
ATOM 8131 O O . MET A 1 1006 ? -31.183 36.166 -66.469 1.00 51.38 1006 MET A O 1
ATOM 8135 N N . VAL A 1 1007 ? -30.848 34.148 -65.538 1.00 52.19 1007 VAL A N 1
ATOM 8136 C CA . VAL A 1 1007 ? -29.482 33.982 -66.053 1.00 52.19 1007 VAL A CA 1
ATOM 8137 C C . VAL A 1 1007 ? -29.547 33.476 -67.495 1.00 52.19 1007 VAL A C 1
ATOM 8139 O O . VAL A 1 1007 ? -30.045 32.383 -67.756 1.00 52.19 1007 VAL A O 1
ATOM 8142 N N . ASP A 1 1008 ? -29.024 34.255 -68.444 1.00 56.47 1008 ASP A N 1
ATOM 8143 C CA . ASP A 1 1008 ? -28.812 33.784 -69.815 1.00 56.47 1008 ASP A CA 1
ATOM 8144 C C . ASP A 1 1008 ? -27.576 32.876 -69.859 1.00 56.47 1008 ASP A C 1
ATOM 8146 O O . ASP A 1 1008 ? -26.435 33.325 -69.978 1.00 56.47 1008 ASP A O 1
ATOM 8150 N N . TRP A 1 1009 ? -27.814 31.571 -69.752 1.00 56.62 1009 TRP A N 1
ATOM 8151 C CA . TRP A 1 1009 ? -26.779 30.535 -69.738 1.00 56.62 1009 TRP A CA 1
ATOM 8152 C C . TRP A 1 1009 ? -26.004 30.397 -71.060 1.00 56.62 1009 TRP A C 1
ATOM 8154 O O . TRP A 1 1009 ? -25.073 29.596 -71.134 1.00 56.62 1009 TRP A O 1
ATOM 8164 N N . SER A 1 1010 ? -26.366 31.157 -72.100 1.00 49.12 1010 SER A N 1
ATOM 8165 C CA . SER A 1 1010 ? -25.626 31.219 -73.366 1.00 49.12 1010 SER A CA 1
ATOM 8166 C C . SER A 1 1010 ? -24.542 32.311 -73.408 1.00 49.12 1010 SER A C 1
ATOM 8168 O O . SER A 1 1010 ? -23.761 32.361 -74.363 1.00 49.12 1010 SER A O 1
ATOM 8170 N N . ALA A 1 1011 ? -24.448 33.157 -72.375 1.00 47.69 1011 ALA A N 1
ATOM 8171 C CA . ALA A 1 1011 ? -23.414 34.182 -72.232 1.00 47.69 1011 ALA A CA 1
ATOM 8172 C C . ALA A 1 1011 ? -22.028 33.587 -71.874 1.00 47.69 1011 ALA A C 1
ATOM 8174 O O . ALA A 1 1011 ? -21.947 32.511 -71.273 1.00 47.69 1011 ALA A O 1
ATOM 8175 N N . PRO A 1 1012 ? -20.907 34.257 -72.222 1.00 48.22 1012 PRO A N 1
ATOM 8176 C CA . PRO A 1 1012 ? -19.572 33.739 -71.939 1.00 48.22 1012 PRO A CA 1
ATOM 8177 C C . PRO A 1 1012 ? -19.306 33.603 -70.419 1.00 48.22 1012 PRO A C 1
ATOM 8179 O O . PRO A 1 1012 ? -19.748 34.445 -69.634 1.00 48.22 1012 PRO A O 1
ATOM 8182 N N . PRO A 1 1013 ? -18.527 32.589 -69.981 1.00 47.25 1013 PRO A N 1
ATOM 8183 C CA . PRO A 1 1013 ? -18.353 32.223 -68.567 1.00 47.25 1013 PRO A CA 1
ATOM 8184 C C . PRO A 1 1013 ? -17.963 33.347 -67.586 1.00 47.25 1013 PRO A C 1
ATOM 8186 O O . PRO A 1 1013 ? -18.399 33.280 -66.435 1.00 47.25 1013 PRO A O 1
ATOM 8189 N N . PRO A 1 1014 ? -17.173 34.375 -67.969 1.00 46.94 1014 PRO A N 1
ATOM 8190 C CA . PRO A 1 1014 ? -16.828 35.467 -67.061 1.00 46.94 1014 PRO A CA 1
ATOM 8191 C C . PRO A 1 1014 ? -18.041 36.262 -66.565 1.00 46.94 1014 PRO A C 1
ATOM 8193 O O . PRO A 1 1014 ? -18.019 36.709 -65.423 1.00 46.94 1014 PRO A O 1
ATOM 8196 N N . ASP A 1 1015 ? -19.106 36.383 -67.365 1.00 50.09 1015 ASP A N 1
ATOM 8197 C CA . ASP A 1 1015 ? -20.301 37.153 -66.989 1.00 50.09 1015 ASP A CA 1
ATOM 8198 C C . ASP A 1 1015 ? -21.187 36.374 -66.005 1.00 50.09 1015 ASP A C 1
ATOM 8200 O O . ASP A 1 1015 ? -21.693 36.943 -65.038 1.00 50.09 1015 ASP A O 1
ATOM 8204 N N . ILE A 1 1016 ? -21.295 35.050 -66.171 1.00 50.75 1016 ILE A N 1
ATOM 8205 C CA . ILE A 1 1016 ? -22.002 34.167 -65.225 1.00 50.75 1016 ILE A CA 1
ATOM 8206 C C . ILE A 1 1016 ? -21.231 34.081 -63.902 1.00 50.75 1016 ILE A C 1
ATOM 8208 O O . ILE A 1 1016 ? -21.824 34.153 -62.828 1.00 50.75 1016 ILE A O 1
ATOM 8212 N N . MET A 1 1017 ? -19.900 33.975 -63.960 1.00 48.78 1017 MET A N 1
ATOM 8213 C CA . MET A 1 1017 ? -19.060 33.914 -62.761 1.00 48.78 1017 MET A CA 1
ATOM 8214 C C . MET A 1 1017 ? -18.978 35.259 -62.033 1.00 48.78 1017 MET A C 1
ATOM 8216 O O . MET A 1 1017 ? -18.889 35.253 -60.811 1.00 48.78 1017 MET A O 1
ATOM 8220 N N . ALA A 1 1018 ? -19.063 36.396 -62.732 1.00 50.00 1018 ALA A N 1
ATOM 8221 C CA . ALA A 1 1018 ? -19.192 37.713 -62.107 1.00 50.00 1018 ALA A CA 1
ATOM 8222 C C . ALA A 1 1018 ? -20.552 37.879 -61.409 1.00 50.00 1018 ALA A C 1
ATOM 8224 O O . ALA A 1 1018 ? -20.593 38.342 -60.270 1.00 50.00 1018 ALA A O 1
ATOM 8225 N N . LEU A 1 1019 ? -21.643 37.415 -62.033 1.00 49.03 1019 LEU A N 1
ATOM 8226 C CA . LEU A 1 1019 ? -22.976 37.410 -61.423 1.00 49.03 1019 LEU A CA 1
ATOM 8227 C C . LEU A 1 1019 ? -23.023 36.507 -60.172 1.00 49.03 1019 LEU A C 1
ATOM 8229 O O . LEU A 1 1019 ? -23.537 36.908 -59.132 1.00 49.03 1019 LEU A O 1
ATOM 8233 N N . LEU A 1 1020 ? -22.423 35.311 -60.237 1.00 52.53 1020 LEU A N 1
ATOM 8234 C CA . LEU A 1 1020 ? -22.315 34.380 -59.105 1.00 52.53 1020 LEU A CA 1
ATOM 8235 C C . LEU A 1 1020 ? -21.343 34.872 -58.015 1.00 52.53 1020 LEU A C 1
ATOM 8237 O O . LEU A 1 1020 ? -21.556 34.586 -56.837 1.00 52.53 1020 LEU A O 1
ATOM 8241 N N . ALA A 1 1021 ? -20.304 35.630 -58.381 1.00 50.56 1021 ALA A N 1
ATOM 8242 C CA . ALA A 1 1021 ? -19.364 36.245 -57.442 1.00 50.56 1021 ALA A CA 1
ATOM 8243 C C . ALA A 1 1021 ? -19.955 37.468 -56.722 1.00 50.56 1021 ALA A C 1
ATOM 8245 O O . ALA A 1 1021 ? -19.640 37.686 -55.553 1.00 50.56 1021 ALA A O 1
ATOM 8246 N N . GLU A 1 1022 ? -20.844 38.238 -57.357 1.00 46.78 1022 GLU A N 1
ATOM 8247 C CA . GLU A 1 1022 ? -21.642 39.257 -56.653 1.00 46.78 1022 GLU A CA 1
ATOM 8248 C C . GLU A 1 1022 ? -22.654 38.622 -55.687 1.00 46.78 1022 GLU A C 1
ATOM 8250 O O . GLU A 1 1022 ? -22.991 39.208 -54.658 1.00 46.78 1022 GLU A O 1
ATOM 8255 N N . MET A 1 1023 ? -23.085 37.390 -55.967 1.00 49.78 1023 MET A N 1
ATOM 8256 C CA . MET A 1 1023 ? -23.968 36.594 -55.113 1.00 49.78 1023 MET A CA 1
ATOM 8257 C C . MET A 1 1023 ? -23.224 35.728 -54.083 1.00 49.78 1023 MET A C 1
ATOM 8259 O O . MET A 1 1023 ? -23.846 34.793 -53.587 1.00 49.78 1023 MET A O 1
ATOM 8263 N N . ALA A 1 1024 ? -21.943 35.998 -53.771 1.00 46.53 1024 ALA A N 1
ATOM 8264 C CA . ALA A 1 1024 ? -21.032 35.162 -52.965 1.00 46.53 1024 ALA A CA 1
ATOM 8265 C C . ALA A 1 1024 ? -21.514 34.834 -51.528 1.00 46.53 1024 ALA A C 1
ATOM 8267 O O . ALA A 1 1024 ? -20.927 35.235 -50.523 1.00 46.53 1024 ALA A O 1
ATOM 8268 N N . ASP A 1 1025 ? -22.564 34.026 -51.445 1.00 49.53 1025 ASP A N 1
ATOM 8269 C CA . ASP A 1 1025 ? -23.087 33.345 -50.279 1.00 49.53 1025 ASP A CA 1
ATOM 8270 C C . ASP A 1 1025 ? -22.926 31.830 -50.520 1.00 49.53 1025 ASP A C 1
ATOM 8272 O O . ASP A 1 1025 ? -23.494 31.289 -51.478 1.00 49.53 1025 ASP A O 1
ATOM 8276 N N . PRO A 1 1026 ? -22.181 31.109 -49.661 1.00 50.19 1026 PRO A N 1
ATOM 8277 C CA . PRO A 1 1026 ? -21.961 29.665 -49.779 1.00 50.19 1026 PRO A CA 1
ATOM 8278 C C . PRO A 1 1026 ? -23.246 28.823 -49.889 1.00 50.19 1026 PRO A C 1
ATOM 8280 O O . PRO A 1 1026 ? -23.194 27.690 -50.361 1.00 50.19 1026 PRO A O 1
ATOM 8283 N N . THR A 1 1027 ? -24.396 29.357 -49.469 1.00 44.66 1027 THR A N 1
ATOM 8284 C CA . THR A 1 1027 ? -25.692 28.661 -49.406 1.00 44.66 1027 THR A CA 1
ATOM 8285 C C . THR A 1 1027 ? -26.425 28.661 -50.751 1.00 44.66 1027 THR A C 1
ATOM 8287 O O . THR A 1 1027 ? -26.936 27.618 -51.160 1.00 44.66 1027 THR A O 1
ATOM 8290 N N . ILE A 1 1028 ? -26.401 29.780 -51.496 1.00 50.84 1028 ILE A N 1
ATOM 8291 C CA . ILE A 1 1028 ? -26.832 29.802 -52.911 1.00 50.84 1028 ILE A CA 1
ATOM 8292 C C . ILE A 1 1028 ? -25.978 28.805 -53.695 1.00 50.84 1028 ILE A C 1
ATOM 8294 O O . ILE A 1 1028 ? -26.474 28.103 -54.569 1.00 50.84 1028 ILE A O 1
ATOM 8298 N N . TRP A 1 1029 ? -24.714 28.660 -53.300 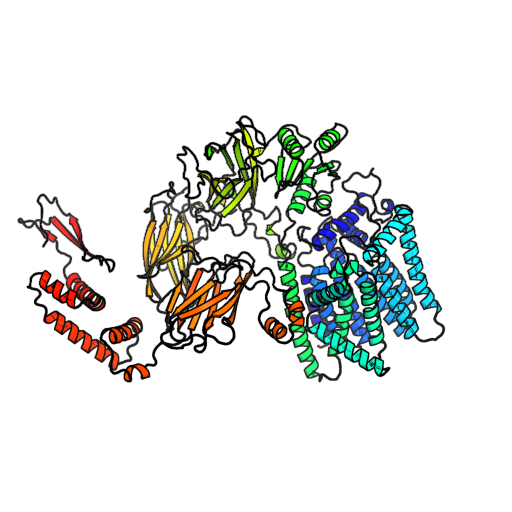1.00 56.03 1029 TRP A N 1
ATOM 8299 C CA . TRP A 1 1029 ? -23.802 27.701 -53.898 1.00 56.03 1029 TRP A CA 1
ATOM 8300 C C . TRP A 1 1029 ? -24.128 26.238 -53.599 1.00 56.03 1029 TRP A C 1
ATOM 8302 O O . TRP A 1 1029 ? -24.020 25.407 -54.497 1.00 56.03 1029 TRP A O 1
ATOM 8312 N N . VAL A 1 1030 ? -24.611 25.909 -52.397 1.00 51.59 1030 VAL A N 1
ATOM 8313 C CA . VAL A 1 1030 ? -25.146 24.570 -52.092 1.00 51.59 1030 VAL A CA 1
ATOM 8314 C C . VAL A 1 1030 ? -26.411 24.286 -52.906 1.00 51.59 1030 VAL A C 1
ATOM 8316 O O . VAL A 1 1030 ? -26.493 23.217 -53.501 1.00 51.59 1030 VAL A O 1
ATOM 8319 N N . LEU A 1 1031 ? -27.340 25.242 -53.019 1.00 51.78 1031 LEU A N 1
ATOM 8320 C CA . LEU A 1 1031 ? -28.574 25.077 -53.801 1.00 51.78 1031 LEU A CA 1
ATOM 8321 C C . LEU A 1 1031 ? -28.310 24.960 -55.308 1.00 51.78 1031 LEU A C 1
ATOM 8323 O O . LEU A 1 1031 ? -28.889 24.098 -55.965 1.00 51.78 1031 LEU A O 1
ATOM 8327 N N . VAL A 1 1032 ? -27.405 25.772 -55.864 1.00 52.62 1032 VAL A N 1
ATOM 8328 C CA . VAL A 1 1032 ? -26.980 25.655 -57.267 1.00 52.62 1032 VAL A CA 1
ATOM 8329 C C . VAL A 1 1032 ? -26.200 24.359 -57.486 1.00 52.62 1032 VAL A C 1
ATOM 8331 O O . VAL A 1 1032 ? -26.397 23.717 -58.510 1.00 52.62 1032 VAL A O 1
ATOM 8334 N N . ARG A 1 1033 ? -25.381 23.903 -56.527 1.00 52.75 1033 ARG A N 1
ATOM 8335 C CA . ARG A 1 1033 ? -24.703 22.595 -56.582 1.00 52.75 1033 ARG A CA 1
ATOM 8336 C C . ARG A 1 1033 ? -25.688 21.429 -56.541 1.00 52.75 1033 ARG A C 1
ATOM 8338 O O . ARG A 1 1033 ? -25.465 20.450 -57.243 1.00 52.75 1033 ARG A O 1
ATOM 8345 N N . GLU A 1 1034 ? -26.731 21.509 -55.723 1.00 53.03 1034 GLU A N 1
ATOM 8346 C CA . GLU A 1 1034 ? -27.765 20.479 -55.589 1.00 53.03 1034 GLU A CA 1
ATOM 8347 C C . GLU A 1 1034 ? -28.695 20.457 -56.813 1.00 53.03 1034 GLU A C 1
ATOM 8349 O O . GLU A 1 1034 ? -29.046 19.393 -57.315 1.00 53.03 1034 GLU A O 1
ATOM 8354 N N . TRP A 1 1035 ? -29.005 21.625 -57.382 1.00 55.81 1035 TRP A N 1
ATOM 8355 C CA . TRP A 1 1035 ? -29.691 21.726 -58.669 1.00 55.81 1035 TRP A CA 1
ATOM 8356 C C . TRP A 1 1035 ? -28.817 21.206 -59.823 1.00 55.81 1035 TRP A C 1
ATOM 8358 O O . TRP A 1 1035 ? -29.271 20.371 -60.602 1.00 55.81 1035 TRP A O 1
ATOM 8368 N N . LEU A 1 1036 ? -27.542 21.610 -59.900 1.00 50.03 1036 LEU A N 1
ATOM 8369 C CA . LEU A 1 1036 ? -26.583 21.107 -60.892 1.00 50.03 1036 LEU A CA 1
ATOM 8370 C C . LEU A 1 1036 ? -26.367 19.599 -60.744 1.00 50.03 1036 LEU A C 1
ATOM 8372 O O . LEU A 1 1036 ? -26.289 18.914 -61.756 1.00 50.03 1036 LEU A O 1
ATOM 8376 N N . SER A 1 1037 ? -26.303 19.051 -59.526 1.00 51.28 1037 SER A N 1
ATOM 8377 C CA . SER A 1 1037 ? -26.167 17.605 -59.320 1.00 51.28 1037 SER A CA 1
ATOM 8378 C C . SER A 1 1037 ? -27.419 16.838 -59.747 1.00 51.28 1037 SER A C 1
ATOM 8380 O O . SER A 1 1037 ? -27.275 15.748 -60.296 1.00 51.28 1037 SER A O 1
ATOM 8382 N N . GLN A 1 1038 ? -28.621 17.408 -59.583 1.00 51.50 1038 GLN A N 1
ATOM 8383 C CA . GLN A 1 1038 ? -29.882 16.844 -60.088 1.00 51.50 1038 GLN A CA 1
ATOM 8384 C C . GLN A 1 1038 ? -30.021 16.944 -61.618 1.00 51.50 1038 GLN A C 1
ATOM 8386 O O . GLN A 1 1038 ? -30.573 16.039 -62.236 1.00 51.50 1038 GLN A O 1
ATOM 8391 N N . GLN A 1 1039 ? -29.502 18.002 -62.251 1.00 48.59 1039 GLN A N 1
ATOM 8392 C CA . GLN A 1 1039 ? -29.520 18.149 -63.716 1.00 48.59 1039 GLN A CA 1
ATOM 8393 C C . GLN A 1 1039 ? -28.418 17.321 -64.405 1.00 48.59 1039 GLN A C 1
ATOM 8395 O O . GLN A 1 1039 ? -28.650 16.727 -65.456 1.00 48.59 1039 GLN A O 1
ATOM 8400 N N . LEU A 1 1040 ? -27.225 17.228 -63.807 1.00 48.75 1040 LEU A N 1
ATOM 8401 C CA . LEU A 1 1040 ? -26.076 16.490 -64.354 1.00 48.75 1040 LEU A CA 1
ATOM 8402 C C . LEU A 1 1040 ? -26.149 14.976 -64.106 1.00 48.75 1040 LEU A C 1
ATOM 8404 O O . LEU A 1 1040 ? -25.517 14.216 -64.839 1.00 48.75 1040 LEU A O 1
ATOM 8408 N N . THR A 1 1041 ? -26.937 14.502 -63.132 1.00 46.12 1041 THR A N 1
ATOM 8409 C CA . THR A 1 1041 ? -27.202 13.057 -62.963 1.00 46.12 1041 THR A CA 1
ATOM 8410 C C . THR A 1 1041 ? -28.015 12.463 -64.115 1.00 46.12 1041 THR A C 1
ATOM 8412 O O . THR A 1 1041 ? -28.018 11.246 -64.283 1.00 46.12 1041 THR A O 1
ATOM 8415 N N . ALA A 1 1042 ? -28.651 13.289 -64.952 1.00 45.34 1042 ALA A N 1
ATOM 8416 C CA . ALA A 1 1042 ? -29.531 12.817 -66.013 1.00 45.34 1042 ALA A CA 1
ATOM 8417 C C . ALA A 1 1042 ? -28.817 12.282 -67.275 1.00 45.34 1042 ALA A C 1
ATOM 8419 O O . ALA A 1 1042 ? -29.498 11.689 -68.104 1.00 45.34 1042 ALA A O 1
ATOM 8420 N N . ASN A 1 1043 ? -27.495 12.452 -67.464 1.00 49.00 1043 ASN A N 1
ATOM 8421 C CA . ASN A 1 1043 ? -26.838 12.048 -68.728 1.00 49.00 1043 ASN A CA 1
ATOM 8422 C C . ASN A 1 1043 ? -25.323 11.739 -68.633 1.00 49.00 1043 ASN A C 1
ATOM 8424 O O . ASN A 1 1043 ? -24.522 12.243 -69.419 1.00 49.00 1043 ASN A O 1
ATOM 8428 N N . LEU A 1 1044 ? -24.895 10.889 -67.692 1.00 53.06 1044 LEU A N 1
ATOM 8429 C CA . LEU A 1 1044 ? -23.473 10.504 -67.584 1.00 53.06 1044 LEU A CA 1
ATOM 8430 C C . LEU A 1 1044 ? -23.064 9.252 -68.368 1.00 53.06 1044 LEU A C 1
ATOM 8432 O O . LEU A 1 1044 ? -21.872 8.985 -68.462 1.00 53.06 1044 LEU A O 1
ATOM 8436 N N . ASP A 1 1045 ? -23.988 8.536 -69.013 1.00 56.00 1045 ASP A N 1
ATOM 8437 C CA . ASP A 1 1045 ? -23.642 7.387 -69.869 1.00 56.00 1045 ASP A CA 1
ATOM 8438 C C . ASP A 1 1045 ? -23.252 7.836 -71.293 1.00 56.00 1045 ASP A C 1
ATOM 8440 O O . ASP A 1 1045 ? -23.770 7.373 -72.310 1.00 56.00 1045 ASP A O 1
ATOM 8444 N N . THR A 1 1046 ? -22.358 8.827 -71.372 1.00 63.94 1046 THR A N 1
ATOM 8445 C CA . THR A 1 1046 ? -21.872 9.372 -72.642 1.00 63.94 1046 THR A CA 1
ATOM 8446 C C . THR A 1 1046 ? -20.584 8.667 -73.041 1.00 63.94 1046 THR A C 1
ATOM 8448 O O . THR A 1 1046 ? -19.571 8.696 -72.335 1.00 63.94 1046 THR A O 1
ATOM 8451 N N . THR A 1 1047 ? -20.617 8.044 -74.217 1.00 68.12 1047 THR A N 1
ATOM 8452 C CA . THR A 1 1047 ? -19.437 7.456 -74.848 1.00 68.12 1047 THR A CA 1
ATOM 8453 C C . THR A 1 1047 ? -18.973 8.382 -75.967 1.00 68.12 1047 THR A C 1
ATOM 8455 O O . THR A 1 1047 ? -19.683 8.587 -76.949 1.00 68.12 1047 THR A O 1
ATOM 8458 N N . LEU A 1 1048 ? -17.786 8.963 -75.811 1.00 71.31 1048 LEU A N 1
ATOM 8459 C CA . LEU A 1 1048 ? -17.164 9.812 -76.816 1.00 71.31 1048 LEU A CA 1
ATOM 8460 C C . LEU A 1 1048 ? -16.630 8.926 -77.940 1.00 71.31 1048 LEU A C 1
ATOM 8462 O O . LEU A 1 1048 ? -15.753 8.078 -77.733 1.00 71.31 1048 LEU A O 1
ATOM 8466 N N . VAL A 1 1049 ? -17.193 9.119 -79.127 1.00 72.50 1049 VAL A N 1
ATOM 8467 C CA . VAL A 1 1049 ? -16.800 8.425 -80.350 1.00 72.50 1049 VAL A CA 1
ATOM 8468 C C . VAL A 1 1049 ? -15.888 9.314 -81.194 1.00 72.50 1049 VAL A C 1
ATOM 8470 O O . VAL A 1 1049 ? -16.016 10.538 -81.174 1.00 72.50 1049 VAL A O 1
ATOM 8473 N N . ASP A 1 1050 ? -14.955 8.718 -81.932 1.00 77.50 1050 ASP A N 1
ATOM 8474 C CA . ASP A 1 1050 ? -14.153 9.459 -82.907 1.00 77.50 1050 ASP A CA 1
ATOM 8475 C C . ASP A 1 1050 ? -14.973 9.850 -84.154 1.00 77.50 1050 ASP A C 1
ATOM 8477 O O . ASP A 1 1050 ? -16.155 9.526 -84.284 1.00 77.50 1050 ASP A O 1
ATOM 8481 N N . SER A 1 1051 ? -14.344 10.546 -85.107 1.00 71.19 1051 SER A N 1
ATOM 8482 C CA . SER A 1 1051 ? -15.002 11.012 -86.338 1.00 71.19 1051 SER A CA 1
ATOM 8483 C C . SER A 1 1051 ? -15.555 9.891 -87.230 1.00 71.19 1051 SER A C 1
ATOM 8485 O O . SER A 1 1051 ? -16.309 10.178 -88.156 1.00 71.19 1051 SER A O 1
ATOM 8487 N N . ASN A 1 1052 ? -15.175 8.633 -86.986 1.00 71.62 1052 ASN A N 1
ATOM 8488 C CA . ASN A 1 1052 ? -15.694 7.459 -87.688 1.00 71.62 1052 ASN A CA 1
ATOM 8489 C C . ASN A 1 1052 ? -16.782 6.731 -86.875 1.00 71.62 1052 ASN A C 1
ATOM 8491 O O . ASN A 1 1052 ? -17.240 5.667 -87.287 1.00 71.62 1052 ASN A O 1
ATOM 8495 N N . GLY A 1 1053 ? -17.190 7.282 -85.727 1.00 73.56 1053 GLY A N 1
ATOM 8496 C CA . GLY A 1 1053 ? -18.218 6.721 -84.854 1.00 73.56 1053 GLY A CA 1
ATOM 8497 C C . GLY A 1 1053 ? -17.723 5.619 -83.913 1.00 73.56 1053 GLY A C 1
ATOM 8498 O O . GLY A 1 1053 ? -18.548 4.937 -83.307 1.00 73.56 1053 GLY A O 1
ATOM 8499 N N . VAL A 1 1054 ? -16.406 5.424 -83.759 1.00 74.62 1054 VAL A N 1
ATOM 8500 C CA . VAL A 1 1054 ? -15.857 4.390 -82.865 1.00 74.62 1054 VAL A CA 1
ATOM 8501 C C . VAL A 1 1054 ? -15.693 4.940 -81.452 1.00 74.62 1054 VAL A C 1
ATOM 8503 O O . VAL A 1 1054 ? -15.006 5.937 -81.257 1.00 74.62 1054 VAL A O 1
ATOM 8506 N N . ALA A 1 1055 ? -16.274 4.266 -80.458 1.00 79.00 1055 ALA A N 1
ATOM 8507 C CA . ALA A 1 1055 ? -16.160 4.610 -79.041 1.00 79.00 1055 ALA A CA 1
ATOM 8508 C C . ALA A 1 1055 ? -14.704 4.572 -78.552 1.00 79.00 1055 ALA A C 1
ATOM 8510 O O . ALA A 1 1055 ? -14.061 3.525 -78.605 1.00 79.00 1055 ALA A O 1
ATOM 8511 N N . LYS A 1 1056 ? -14.190 5.704 -78.061 1.00 79.56 1056 LYS A N 1
ATOM 8512 C CA . LYS A 1 1056 ? -12.811 5.826 -77.556 1.00 79.56 1056 LYS A CA 1
ATOM 8513 C C . LYS A 1 1056 ? -12.748 6.044 -76.050 1.00 79.56 1056 LYS A C 1
ATOM 8515 O O . LYS A 1 1056 ? -11.889 5.461 -75.394 1.00 79.56 1056 LYS A O 1
ATOM 8520 N N . LEU A 1 1057 ? -13.652 6.852 -75.502 1.00 73.75 1057 LEU A N 1
ATOM 8521 C CA . LEU A 1 1057 ? -13.697 7.179 -74.077 1.00 73.75 1057 LEU A CA 1
ATOM 8522 C C . LEU A 1 1057 ? -15.130 7.056 -73.573 1.00 73.75 1057 LEU A C 1
ATOM 8524 O O . LEU A 1 1057 ? -16.048 7.561 -74.213 1.00 73.75 1057 LEU A O 1
ATOM 8528 N N . ARG A 1 1058 ? -15.329 6.434 -72.416 1.00 79.25 1058 ARG A N 1
ATOM 8529 C CA . ARG A 1 1058 ? -16.603 6.489 -71.691 1.00 79.25 1058 ARG A CA 1
ATOM 8530 C C . ARG A 1 1058 ? -16.421 7.323 -70.436 1.00 79.25 1058 ARG A C 1
ATOM 8532 O O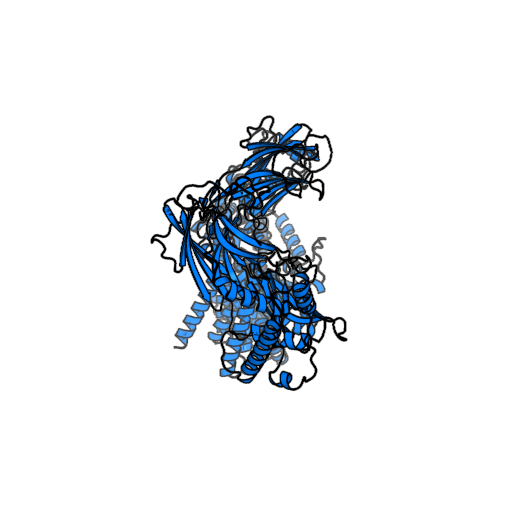 . ARG A 1 1058 ? -15.466 7.109 -69.694 1.00 79.25 1058 ARG A O 1
ATOM 8539 N N . VAL A 1 1059 ? -17.314 8.278 -70.202 1.00 75.06 1059 VAL A N 1
ATOM 8540 C CA . VAL A 1 1059 ? -17.292 9.069 -68.967 1.00 75.06 1059 VAL A CA 1
ATOM 8541 C C . VAL A 1 1059 ? -17.865 8.205 -67.845 1.00 75.06 1059 VAL A C 1
ATOM 8543 O O . VAL A 1 1059 ? -18.998 7.753 -67.932 1.00 75.06 1059 VAL A O 1
ATOM 8546 N N . LEU A 1 1060 ? -17.072 7.932 -66.810 1.00 62.19 1060 LEU A N 1
ATOM 8547 C CA . LEU A 1 1060 ? -17.487 7.116 -65.662 1.00 62.19 1060 LEU A CA 1
ATOM 8548 C C . LEU A 1 1060 ? -18.164 7.950 -64.570 1.00 62.19 1060 LEU A C 1
ATOM 8550 O O . LEU A 1 1060 ? -18.905 7.424 -63.744 1.00 62.19 1060 LEU A O 1
ATOM 8554 N N . GLY A 1 1061 ? -17.887 9.250 -64.547 1.00 65.75 1061 GLY A N 1
ATOM 8555 C CA . GLY A 1 1061 ? -18.467 10.188 -63.601 1.00 65.75 1061 GLY A CA 1
ATOM 8556 C C . GLY A 1 1061 ? -17.627 11.449 -63.472 1.00 65.75 1061 GLY A C 1
ATOM 8557 O O . GLY A 1 1061 ? -16.603 11.616 -64.137 1.00 65.75 1061 GLY A O 1
ATOM 8558 N N . TYR A 1 1062 ? -18.047 12.341 -62.585 1.00 68.44 1062 TYR A N 1
ATOM 8559 C CA . TYR A 1 1062 ? -17.309 13.554 -62.265 1.00 68.44 1062 TYR A CA 1
ATOM 8560 C C . TYR A 1 1062 ? -17.298 13.805 -60.760 1.00 68.44 1062 TYR A C 1
ATOM 8562 O O . TYR A 1 1062 ? -18.153 13.317 -60.020 1.00 68.44 1062 TYR A O 1
ATOM 8570 N N . LYS A 1 1063 ? -16.332 14.597 -60.299 1.00 54.88 1063 LYS A N 1
ATOM 8571 C CA . LYS A 1 1063 ? -16.273 15.109 -58.932 1.00 54.88 1063 LYS A CA 1
ATOM 8572 C C . LYS A 1 1063 ? -15.984 16.603 -58.979 1.00 54.88 1063 LYS A C 1
ATOM 8574 O O . LYS A 1 1063 ? -14.929 17.025 -59.444 1.00 54.88 1063 LYS A O 1
ATOM 8579 N N . LEU A 1 1064 ? -16.942 17.390 -58.497 1.00 49.28 1064 LEU A N 1
ATOM 8580 C CA . LEU A 1 1064 ? -16.754 18.813 -58.222 1.00 49.28 1064 LEU A CA 1
ATOM 8581 C C . LEU A 1 1064 ? -16.022 18.949 -56.891 1.00 49.28 1064 LEU A C 1
ATOM 8583 O O . LEU A 1 1064 ? -16.542 18.518 -55.855 1.00 49.28 1064 LEU A O 1
ATOM 8587 N N . TRP A 1 1065 ? -14.821 19.518 -56.920 1.00 47.38 1065 TRP A N 1
ATOM 8588 C CA . TRP A 1 1065 ? -14.050 19.790 -55.714 1.00 47.38 1065 TRP A CA 1
ATOM 8589 C C . TRP A 1 1065 ? -14.172 21.273 -55.351 1.00 47.38 1065 TRP A C 1
ATOM 8591 O O . TRP A 1 1065 ? -13.983 22.145 -56.197 1.00 47.38 1065 TRP A O 1
ATOM 8601 N N . SER A 1 1066 ? -14.541 21.562 -54.100 1.00 43.38 1066 SER A N 1
ATOM 8602 C CA . SER A 1 1066 ? -14.567 22.933 -53.579 1.00 43.38 1066 SER A CA 1
ATOM 8603 C C . SER A 1 1066 ? -13.172 23.301 -53.083 1.00 43.38 1066 SER A C 1
ATOM 8605 O O . SER A 1 1066 ? -12.576 22.478 -52.381 1.00 43.38 1066 SER A O 1
ATOM 8607 N N . PRO A 1 1067 ? -12.662 24.512 -53.355 1.00 43.41 1067 PRO A N 1
ATOM 8608 C CA . PRO A 1 1067 ? -11.461 24.966 -52.686 1.00 43.41 1067 PRO A CA 1
ATOM 8609 C C . PRO A 1 1067 ? -11.768 25.261 -51.213 1.00 43.41 1067 PRO A C 1
ATOM 8611 O O . PRO A 1 1067 ? -12.901 25.568 -50.821 1.00 43.41 1067 PRO A O 1
ATOM 8614 N N . ILE A 1 1068 ? -10.720 25.170 -50.399 1.00 44.62 1068 ILE A N 1
ATOM 8615 C CA . ILE A 1 1068 ? -10.638 25.800 -49.079 1.00 44.62 1068 ILE A CA 1
ATOM 8616 C C . ILE A 1 1068 ? -10.928 27.305 -49.280 1.00 44.62 1068 ILE A C 1
ATOM 8618 O O . ILE A 1 1068 ? -10.501 27.836 -50.305 1.00 44.62 1068 ILE A O 1
ATOM 8622 N N . PRO A 1 1069 ? -11.604 28.019 -48.354 1.00 40.62 1069 PRO A N 1
ATOM 8623 C CA . PRO A 1 1069 ? -12.142 29.374 -48.582 1.00 40.62 1069 PRO A CA 1
ATOM 8624 C C . PRO A 1 1069 ? -11.180 30.467 -49.096 1.00 40.62 1069 PRO A C 1
ATOM 8626 O O . PRO A 1 1069 ? -11.638 31.561 -49.405 1.00 40.62 1069 PRO A O 1
ATOM 8629 N N . ASN A 1 1070 ? -9.875 30.198 -49.204 1.00 42.00 1070 ASN A N 1
ATOM 8630 C CA . ASN A 1 1070 ? -8.849 31.172 -49.571 1.00 42.00 1070 ASN A CA 1
ATOM 8631 C C . ASN A 1 1070 ? -8.182 30.937 -50.945 1.00 42.00 1070 ASN A C 1
ATOM 8633 O O . ASN A 1 1070 ? -7.331 31.740 -51.320 1.00 42.00 1070 ASN A O 1
ATOM 8637 N N . GLU A 1 1071 ? -8.546 29.903 -51.713 1.00 39.41 1071 GLU A N 1
ATOM 8638 C CA . GLU A 1 1071 ? -8.017 29.697 -53.075 1.00 39.41 1071 GLU A CA 1
ATOM 8639 C C . GLU A 1 1071 ? -9.126 29.886 -54.123 1.00 39.41 1071 GLU A C 1
ATOM 8641 O O . GLU A 1 1071 ? -10.123 29.168 -54.148 1.00 39.41 1071 GLU A O 1
ATOM 8646 N N . GLN A 1 1072 ? -8.983 30.901 -54.980 1.00 42.94 1072 GLN A N 1
ATOM 8647 C CA . GLN A 1 1072 ? -9.966 31.227 -56.016 1.00 42.94 1072 GLN A CA 1
ATOM 8648 C C . GLN A 1 1072 ? -9.810 30.293 -57.226 1.00 42.94 1072 GLN A C 1
ATOM 8650 O O . GLN A 1 1072 ? -9.028 30.561 -58.134 1.00 42.94 1072 GLN A O 1
ATOM 8655 N N . GLY A 1 1073 ? -10.575 29.200 -57.246 1.00 50.94 1073 GLY A N 1
ATOM 8656 C CA . GLY A 1 1073 ? -10.754 28.348 -58.426 1.00 50.94 1073 GLY A CA 1
ATOM 8657 C C . GLY A 1 1073 ? -11.509 27.055 -58.114 1.00 50.94 1073 GLY A C 1
ATOM 8658 O O . GLY A 1 1073 ? -11.296 26.443 -57.072 1.00 50.94 1073 GLY A O 1
ATOM 8659 N N . THR A 1 1074 ? -12.410 26.630 -59.003 1.00 48.69 1074 THR A N 1
ATOM 8660 C CA . THR A 1 1074 ? -13.130 25.348 -58.893 1.00 48.69 1074 THR A CA 1
ATOM 8661 C C . THR A 1 1074 ? -12.463 24.314 -59.796 1.00 48.69 1074 THR A C 1
ATOM 8663 O O . THR A 1 1074 ? -12.304 24.563 -60.989 1.00 48.69 1074 THR A O 1
ATOM 8666 N N . GLU A 1 1075 ? -12.088 23.152 -59.254 1.00 51.16 1075 GLU A N 1
ATOM 8667 C CA . GLU A 1 1075 ? -11.558 22.037 -60.049 1.00 51.16 1075 GLU A CA 1
ATOM 8668 C C . GLU A 1 1075 ? -12.681 21.015 -60.308 1.00 51.16 1075 GLU A C 1
ATOM 8670 O O . GLU A 1 1075 ? -13.191 20.373 -59.383 1.00 51.16 1075 GLU A O 1
ATOM 8675 N N . LEU A 1 1076 ? -13.084 20.863 -61.573 1.00 57.31 1076 LEU A N 1
ATOM 8676 C CA . LEU A 1 1076 ? -13.954 19.775 -62.022 1.00 57.31 1076 LEU A CA 1
ATOM 8677 C C . LEU A 1 1076 ? -13.077 18.618 -62.501 1.00 57.31 1076 LEU A C 1
ATOM 8679 O O . LEU A 1 1076 ? -12.407 18.727 -63.526 1.00 57.31 1076 LEU A O 1
ATOM 8683 N N . ARG A 1 1077 ? -13.105 17.490 -61.786 1.00 59.12 1077 ARG A N 1
ATOM 8684 C CA . ARG A 1 1077 ? -12.427 16.266 -62.232 1.00 59.12 1077 ARG A CA 1
ATOM 8685 C C . ARG A 1 1077 ? -13.416 15.348 -62.924 1.00 59.12 1077 ARG A C 1
ATOM 8687 O O . ARG A 1 1077 ? -14.370 14.887 -62.301 1.00 59.12 1077 ARG A O 1
ATOM 8694 N N . LEU A 1 1078 ? -13.169 15.073 -64.198 1.00 64.31 1078 LEU A N 1
ATOM 8695 C CA . LEU A 1 1078 ? -13.890 14.072 -64.975 1.00 64.31 1078 LEU A CA 1
ATOM 8696 C C . LEU A 1 1078 ? -13.102 12.757 -64.946 1.00 64.31 1078 LEU A C 1
ATOM 8698 O O . LEU A 1 1078 ? -11.885 12.753 -65.137 1.00 64.31 1078 LEU A O 1
ATOM 8702 N N . TYR A 1 1079 ? -13.790 11.647 -64.697 1.00 67.94 1079 TYR A N 1
ATOM 8703 C CA . TYR A 1 1079 ? -13.209 10.308 -64.708 1.00 67.94 1079 TYR A CA 1
ATOM 8704 C C . TYR A 1 1079 ? -13.642 9.596 -65.984 1.00 67.94 1079 TYR A C 1
ATOM 8706 O O . TYR A 1 1079 ? -14.833 9.549 -66.295 1.00 67.94 1079 TYR A O 1
ATOM 8714 N N . PHE A 1 1080 ? -12.685 9.025 -66.710 1.00 74.75 1080 PHE A N 1
ATOM 8715 C CA . PHE A 1 1080 ? -12.935 8.344 -67.978 1.00 74.75 1080 PHE A CA 1
ATOM 8716 C C . PHE A 1 1080 ? -12.394 6.917 -67.949 1.00 74.75 1080 PHE A C 1
ATOM 8718 O O . PHE A 1 1080 ? -11.347 6.650 -67.361 1.00 74.75 1080 PHE A O 1
ATOM 8725 N N . GLU A 1 1081 ? -13.079 6.023 -68.651 1.00 73.31 1081 GLU A N 1
ATOM 8726 C CA . GLU A 1 1081 ? -12.568 4.723 -69.067 1.00 73.31 1081 GLU A CA 1
ATOM 8727 C C . GLU A 1 1081 ? -12.099 4.822 -70.521 1.00 73.31 1081 GLU A C 1
ATOM 8729 O O . GLU A 1 1081 ? -12.851 5.255 -71.400 1.00 73.31 1081 GLU A O 1
ATOM 8734 N N . VAL A 1 1082 ? -10.852 4.431 -70.784 1.00 75.62 1082 VAL A N 1
ATOM 8735 C CA . VAL A 1 1082 ? -10.306 4.382 -72.144 1.00 75.62 1082 VAL A CA 1
ATOM 8736 C C . VAL A 1 1082 ? -10.694 3.054 -72.777 1.00 75.62 1082 VAL A C 1
ATOM 8738 O O . VAL A 1 1082 ? -10.147 2.014 -72.423 1.00 75.62 1082 VAL A O 1
ATOM 8741 N N . LEU A 1 1083 ? -11.645 3.098 -73.708 1.00 78.06 1083 LEU A N 1
ATOM 8742 C CA . LEU A 1 1083 ? -12.191 1.905 -74.355 1.00 78.06 1083 LEU A CA 1
ATOM 8743 C C . LEU A 1 1083 ? -11.332 1.435 -75.540 1.00 78.06 1083 LEU A C 1
ATOM 8745 O O . LEU A 1 1083 ? -11.337 0.249 -75.860 1.00 78.06 1083 LEU A O 1
ATOM 8749 N N . ASP A 1 1084 ? -10.589 2.343 -76.187 1.00 74.00 1084 ASP A N 1
ATOM 8750 C CA . ASP A 1 1084 ? -9.685 2.030 -77.303 1.00 74.00 1084 ASP A CA 1
ATOM 8751 C C . ASP A 1 1084 ? -8.577 3.100 -77.460 1.00 74.00 1084 ASP A C 1
ATOM 8753 O O . ASP A 1 1084 ? -8.645 4.187 -76.883 1.00 74.00 1084 ASP A O 1
ATOM 8757 N N . ARG A 1 1085 ? -7.525 2.807 -78.239 1.00 73.06 1085 ARG A N 1
ATOM 8758 C CA . ARG A 1 1085 ? -6.307 3.626 -78.364 1.00 73.06 1085 ARG A CA 1
ATOM 8759 C C . ARG A 1 1085 ? -6.622 5.041 -78.878 1.00 73.06 1085 ARG A C 1
ATOM 8761 O O . ARG A 1 1085 ? -7.061 5.231 -80.015 1.00 73.06 1085 ARG A O 1
ATOM 8768 N N . VAL A 1 1086 ? -6.337 6.040 -78.043 1.00 68.00 1086 VAL A N 1
ATOM 8769 C CA . VAL A 1 1086 ? -6.583 7.467 -78.301 1.00 68.00 1086 VAL A CA 1
ATOM 8770 C C . VAL A 1 1086 ? -5.360 8.060 -79.011 1.00 68.00 1086 VAL A C 1
ATOM 8772 O O . VAL A 1 1086 ? -4.395 8.471 -78.381 1.00 68.00 1086 VAL A O 1
ATOM 8775 N N . ALA A 1 1087 ? -5.335 8.003 -80.345 1.00 50.84 1087 ALA A N 1
ATOM 8776 C CA . ALA A 1 1087 ? -4.135 8.310 -81.141 1.00 50.84 1087 ALA A CA 1
ATOM 8777 C C . ALA A 1 1087 ? -3.950 9.802 -81.516 1.00 50.84 1087 ALA A C 1
ATOM 8779 O O . ALA A 1 1087 ? -3.039 10.123 -82.279 1.00 50.84 1087 ALA A O 1
ATOM 8780 N N . ARG A 1 1088 ? -4.812 10.706 -81.032 1.00 57.09 1088 ARG A N 1
ATOM 8781 C CA . ARG A 1 1088 ? -4.743 12.166 -81.248 1.00 57.09 1088 ARG A CA 1
ATOM 8782 C C . ARG A 1 1088 ? -5.113 12.909 -79.966 1.00 57.09 1088 ARG A C 1
ATOM 8784 O O . ARG A 1 1088 ? -5.833 12.350 -79.145 1.00 57.09 1088 ARG A O 1
ATOM 8791 N N . ASP A 1 1089 ? -4.667 14.156 -79.845 1.00 52.03 1089 ASP A N 1
ATOM 8792 C CA . ASP A 1 1089 ? -5.102 15.066 -78.783 1.00 52.03 1089 ASP A CA 1
ATOM 8793 C C . ASP A 1 1089 ? -6.572 15.445 -79.011 1.00 52.03 1089 ASP A C 1
ATOM 8795 O O . ASP A 1 1089 ? -6.934 15.955 -80.074 1.00 52.03 1089 ASP A O 1
ATOM 8799 N N . TYR A 1 1090 ? -7.428 15.162 -78.031 1.00 54.34 1090 TYR A N 1
ATOM 8800 C CA . TYR A 1 1090 ? -8.833 15.571 -78.038 1.00 54.34 1090 TYR A CA 1
ATOM 8801 C C . TYR A 1 1090 ? -9.008 16.766 -77.101 1.00 54.34 1090 TYR A C 1
ATOM 8803 O O . TYR A 1 1090 ? -8.464 16.778 -75.998 1.00 54.34 1090 TYR A O 1
ATOM 8811 N N . THR A 1 1091 ? -9.791 17.757 -77.523 1.00 48.72 1091 THR A N 1
ATOM 8812 C CA . THR A 1 1091 ? -10.213 18.873 -76.668 1.00 48.72 1091 THR A CA 1
ATOM 8813 C C . THR A 1 1091 ? -11.633 18.601 -76.193 1.00 48.72 1091 THR A C 1
ATOM 8815 O O . THR A 1 1091 ? -12.546 18.478 -77.007 1.00 48.72 1091 THR A O 1
ATOM 8818 N N . ILE A 1 1092 ? -11.800 18.463 -74.881 1.00 50.59 1092 ILE A N 1
ATOM 8819 C CA . ILE A 1 1092 ? -13.100 18.304 -74.226 1.00 50.59 1092 ILE A CA 1
ATOM 8820 C C . ILE A 1 1092 ? -13.560 19.719 -73.861 1.00 50.59 1092 ILE A C 1
ATOM 8822 O O . ILE A 1 1092 ? -12.842 20.398 -73.127 1.00 50.59 1092 ILE A O 1
ATOM 8826 N N . PHE A 1 1093 ? -14.675 20.173 -74.440 1.00 46.59 1093 PHE A N 1
ATOM 8827 C CA . PHE A 1 1093 ? -15.295 21.461 -74.109 1.00 46.59 1093 PHE A CA 1
ATOM 8828 C C . PHE A 1 1093 ? -16.245 21.320 -72.927 1.00 46.59 1093 PHE A C 1
ATOM 8830 O O . PHE A 1 1093 ? -17.001 20.320 -72.915 1.00 46.59 1093 PHE A O 1
#

Mean predicted aligned error: 12.8 Å

Secondary structure (DSSP, 8-state):
-HHHHHHHHHHHHHHHHHHHHSTTTT--TTSTTHHHHHHHHHHHHHHHHHHH-TTTTTT-EE---SS-TTSPPPEE-SS-SHHHHHHHHHHHHH-S-HHHHHHHHHHHHHHHHHHHHHHHHHHHS-HHHHHHHHHHHHT-HHHHHHTTS--HHHHHHHHHHHHHHHHHHHHHH--HHHHHHHHHHHHHHHTT-THHHHHHHHHHHHHHHHS--SSTHHHHHHHHHHHHHHHHHHHHHHHHHH-THHHHHHHHHHHHHTT-S--TT----HHHHHHHHHHHHHHHS-HHHHHHHHHHHHHHHHHHHTT---HHHHHHHHHHHHHHHHHHHTHHHHHH-HHHHHGGGHHHHHHHHHHHHHSTTS-HHHHHHHHHHHHHHHHHHHHHHHHHHHHH---TTHHHHHHHHHHHHHS-TT-EEEES--SSTTTHHHHHT--EEE--SHHHHHHHTSTT--EEEEEEESSS-S-HHHHHHHHHHS-EEEETTEEEEETTS-S-SSEESS---SEEEEEEETTTEEEEEEEE-SEEE-------HHHHHH-TTGGGSTTT-EEEEEEEEEEE-S------EEEEEEEETT-GGGEEEEEEESGGGSS-GGGSPTT-EEEEEEEEEE-TTS-S-EEEEEEEEEETTEEPPEES--S-B-TTS-EEEEEEEEE-SSPPPPPSS----SEEEEEE-SSEEEEEEEEEEETTEEEEEEEEEE-S--SS--EEEEEEE-SS-EEEEE--SS-GGGSPTT-EEEEEEEEETTPPSEEEEEEEEEE---S--SS-TT-EEEEEEEEEEE--SS--EEEEEEE-TTS--TT----BBTTB-EEEEEEESS---EEEEEEEEEEESSSEEEEEEEEE-TT-SS-SEEEEEEEEEESSS-EEEEEEE-TTTS-SEEEEEEEE--SS---THHHHHHHHSHHHHHHHHTT--S--S-EEEEEEEEEESS-SS-GGGSTT-----HHHHHHHHHHHHTT-SS----HHHHHHHHHHHHHHHHHHHTS-TTS-HHHHHHHHHHT--HHHHHHHHHHHHHHHTT----EEE-TTS-EEEEEEEEEEEPPPTTS---EEEEEEEE-S---SPPPP-

Solvent-accessible surface area (backbone atoms only — not comparable to full-atom values): 58689 Å² total; per-residue (Å²): 106,75,70,57,53,49,52,52,52,52,50,51,54,52,51,52,37,50,55,54,32,48,48,40,36,48,40,69,59,17,37,61,67,66,58,13,49,32,52,22,45,38,49,46,25,8,50,39,36,73,74,64,32,54,75,75,47,71,58,50,35,36,67,73,49,40,70,64,81,82,60,83,85,42,70,51,73,92,60,47,40,47,50,28,52,54,29,29,52,35,28,74,75,73,42,92,47,55,34,34,40,16,48,59,18,32,51,25,37,54,48,33,22,53,47,34,18,53,41,33,17,68,65,66,76,34,64,68,47,4,52,46,12,23,51,48,23,44,58,22,32,48,41,42,64,54,19,33,37,46,45,40,64,32,49,17,45,24,29,43,50,48,28,54,43,26,47,50,50,20,73,73,65,70,44,63,67,30,51,53,48,26,52,56,34,47,52,54,9,49,40,21,28,76,70,28,56,34,44,52,52,26,52,47,53,44,41,72,74,72,45,79,85,78,78,60,58,67,57,52,48,48,54,56,51,45,53,52,52,50,52,51,50,51,50,51,49,42,24,69,75,68,34,71,64,44,53,53,56,45,50,51,48,49,33,40,27,42,51,74,44,90,49,99,89,72,82,77,53,75,64,57,51,48,54,47,49,55,40,52,39,58,63,46,40,42,66,56,48,48,52,29,31,53,51,34,50,54,51,48,51,53,26,46,79,67,74,59,62,46,76,55,56,52,50,52,50,30,55,50,47,17,48,50,54,45,45,66,52,26,42,40,44,32,68,77,34,64,64,71,61,48,58,71,44,40,53,54,42,14,36,36,24,33,51,46,64,65,43,78,90,48,51,80,70,50,33,56,54,51,50,51,53,44,50,51,54,34,51,53,47,21,50,52,48,40,52,46,58,52,67,72,47,50,64,80,34,38,46,31,45,53,51,8,46,50,45,34,74,70,39,55,67,83,31,26,32,40,23,57,58,68,89,35,89,37,36,22,51,47,53,20,36,38,41,72,47,82,42,77,46,48,67,55,45,58,62,52,67,36,93,86,43,68,47,39,33,36,41,36,58,16,57,86,78,57,48,67,65,41,42,53,50,46,43,62,42,17,32,70,46,60,54,81,68,28,38,39,28,36,57,80,46,78,44,32,70,32,54,46,92,80,74,91,54,82,45,68,43,80,42,34,32,70,72,39,40,31,38,48,25,35,43,60,58,57,65,44,64,36,43,72,67,79,78,50,71,66,48,43,39,30,20,68,64,42,65,69,38,79,91,38,43,31,66,50,56,39,33,39,33,36,28,33,62,49,88,52,80,59,62,35,30,43,33,44,34,29,31,28,79,90,37,72,90,52,55,54,74,49,73,32,35,25,57,63,41,47,52,33,43,37,76,53,54,61,68,44,31,43,44,40,62,46,71,48,75,53,59,91,83,55,74,56,40,51,22,41,27,28,39,38,41,22,57,78,95,43,57,33,47,64,53,94,62,97,56,63,60,50,99,70,32,34,34,57,78,52,58,32,33,35,34,61,68,63,64,66,78,50,54,92,60,86,82,80,45,81,47,69,42,85,49,67,80,77,35,48,28,39,49,20,30,37,79,49,79,52,92,79,16,37,35,40,36,39,32,35,31,30,62,42,91,54,97,52,48,57,49,42,29,40,29,41,36,45,101,87,50,72,38,61,35,64,46,73,86,66,53,58,46,54,50,49,69,75,29,34,48,76,40,61,37,72,45,49,57,76,62,74,78,47,63,23,42,34,23,41,34,39,34,60,63,58,94,61,91,69,85,71,91,70,63,64,47,72,44,81,72,47,78,44,74,46,76,69,97,61,78,68,48,73,80,44,73,44,71,41,74,46,55,49,58,88,82,67,55,74,58,42,32,54,91,48,70,42,75,51,76,50,75,34,92,54,58,42,46,32,36,38,37,35,34,29,35,11,52,42,74,28,74,34,27,39,34,40,34,21,41,43,42,90,85,45,93,76,60,46,62,45,83,71,53,72,50,79,47,49,39,85,42,63,46,77,48,80,42,79,43,52,28,94,77,30,44,57,41,83,34,34,38,37,40,30,29,49,78,66,61,60,65,66,70,60,30,51,48,21,70,76,38,60,79,50,31,68,53,53,35,81,73,55,63,79,23,57,39,37,36,32,46,14,20,38,38,34,25,32,78,57,68,98,62,59,81,76,62,65,78,73,59,90,81,65,55,75,66,53,53,47,53,52,44,55,63,48,64,80,69,57,90,84,69,98,78,52,74,67,60,53,56,49,53,49,55,49,51,54,50,51,50,52,56,59,70,69,53,69,85,86,58,63,68,70,60,59,50,49,56,50,56,75,55,74,44,76,62,62,49,50,53,52,49,53,49,48,52,63,61,57,67,73,67,51,91,46,62,47,48,48,100,85,66,50,63,30,37,34,44,76,47,73,46,83,44,79,53,63,101,85,54,96,61,77,53,75,47,75,41,70,44,80,72,42,90,78,90,66,94,78,85,86,130

Sequence (1093 aa):
MRSIVFWISFTLVLLAALALTTYRIDEPPWEPGHQSFHMGEYPRNALNYLRYGYLRTGLGLVENLGEDTSQPLTYRVDHQPMLPLLISLAYALFGVHFWCARIFPVLMCLSTSLVTFALAWRLMGNRWLGLLAFAFSVFSPMFLFDGRIPMPKNGVVFFGMLMVFCYWQWLSTAKRTWLYSLFGIAWLAINTNWQAYFTIAALTVHYLWFGERNGKWKHVLFVGVGAVLMLASYFLWTAWLTGGQSIQTQLDIFLFRTGSRINDDYVFTSLEWWQRHIRSAADWLTTPVALLVTIWLALVVRDALARKVSSASSLLLCLFASGVLYNSVFGNSVMIHEFEMWYHFVPLFAIAAAWTLHRPWIGHIGRGIVAVVVLGLFLDETINNYLMRQQGSAAQISAAYFVGDYLHARISSGGRYLTTVIIHPRITPTIADRPFEMVKSLEQLREKLRPEGRYEAFLISNGNDSEPEVRTYLIEHHPRTDLFGYSIFDLTKTGSNVLVENPAISHPVRINFGGVIEYLGHDVESVVYRNDQDIPWWQYYLVRHAELLPQYRTAFHVVNYWRKLVDDATDYRLVTQFDAQRGPAYRLELGYPGLDRLYPTSMWPVGQIVREEFEIAVPRDAPSLVYAMSVAVQKGEQFLLPMDVPLPTDTSGRVRVGSVDIRPRTAPPPLTVPPSPQYPTSVSDGRLTFLGYDFNASVDGATVTTYWQKLAEFPTDYRLGLRLENAFNRIDCSLDSVPTRLWQVGGSYRDSCTFSALLARGVYTLSLVAQLPSNEILDSKDTRVVLPLAWMDHCRAVEDFILLQLGQPDGSAEDEPERVVPSKPWQITYQLRRPQDVEVVIGWTGQSQYDQTRLRVSAYNENWRLGKDKYLTTLVVPRGHPSVSRIKVPAYLARTGDNTLRLTIPPKSLIGWKGWVAKVIPDLELILRDYAPPYAGWVEPDFVQVRLTAPPYRTEEVDEIGHYTPSDLLAALRALEFNYGECEKSAEVHAYAQRLKERVQTLVEMVDWSAPPPDIMALLAEMADPTIWVLVREWLSQQLTANLDTTLVDSNGVAKLRVLGYKLWSPIPNEQGTELRLYFEVLDRVARDYTIF

Foldseek 3Di:
DVVVVLVVLLVVLLVVLLLLQLFQLQAALLFDDQQNQLLLALLLQLVVCVLQPCVRLLLFSFDAFFNPNVDDTDGDQLFFNLLSVQLNVLCVVPNRTSSSLQVVLLVLQLLLLVLLLVLLCVLVVDSVLSSQLSNLLSLFLLCSPCSRRSALLSVLLSLLSLLLVLLVCCQVPVDCVSLVVSLVSLLSNVSSDPLSVLSLVLSLVLCVVPNDPPVVVVSSCCSNVSNVVSVVVSLVSQCVSPNNVVNVVNVVVLCVQQVVDDDPPFDDDPVNLVLLLLQLCVLRPQPLLVVLLVVLVVVQVVCVVVVNRDSSNSSLVSLVSSLVVSCNRRVRNCVSPVSSNCVSCSSSSSSSSSVSLPDVPQPPVSSVVVSVVSSVSSSVSSVQSNVLVVQSGDSNRVLLLVLLQCLLVQADSQAEAEEQDDSDVRNSSSSVSHHYYYDADPVSVVVCLPPVHRHFKYKYALAPSHDLNNLVVQQAWFEWDDTPRMIMTGSVDTGHPFWDQDDPAPQFDWWQFQQFKIWGAKDWAQEWAALPPPCDVVNCRNHVPSCSPPSRWTKIKMKTKMFTADQDQFFKKKKKWWAFPVGNVQIQIDIDRPLNNSQHPNNHDHGIITIRMDMGTHDPLRAQGKTFIKIWIDRVPATTAIPPDPADADPRRIGTRGIHGYAYNDQDAFDPDDDDAPQADWDDPQAKTWGAWHWDQDLFFIKIKTKMAGAHADDHFKFKWKWWDDPPDIAIATQGPHGPNSDDHRGMDMTMTTFGSPDDFDWTFIWIWIQPPDPDPPDPPDSIDTHGRDIDGSDDPAPWAWQDKDAGRHLDCPPDPDWAAQVDKDKDKTADQAQAKKKKKWKFSLDWPGQKAKKWKWKADPPDPPDRTHTFDMDIRGHPDIDMDMTIDGSVSHGHTMIMMIIHRHPQADDDVQNVCCVVPVVCRSSSRVSDRPNNTITGIRMMTMIGNDPPDDPVVVVPCPDDDPVVVVVVVVVVVSNPPDDDPDPPVVVVVVVVVVVLVVVVVPDPPVDDPVVVVVVVVVVPDVVNVVVVVVVCCVVVVPDQQDFDAPPVRHGFKRFPDWDWDDDDPPDPDIDIDTDIDGPDDPPDDDDDD

Radius of gyration: 39.13 Å; Cα contacts (8 Å, |Δi|>4): 1897; chains: 1; bounding box: 87×70×144 Å